Protein AF-A0A7X2PJ49-F1 (afdb_monomer)

Foldseek 3Di:
DDPVVLVQQQAAEEDDDDDDPVRLVVLVHPHYEYPPHPHDDPQAAEDEAWFWDDDPPDDDPDPFTQTDACLVVCQVVPPHEYEYECQVHQLLLRRLRSNLSRHRYYYYYNPVCSNVNSVSSVVCSVVSVDDFAWDAQEEEADPPDPLSSLLVSLLQLQQHGYHYDVDDDPVHQYYDYDDPCSVPSNVSNVVRCVSCDPLNRQKDKPDDSQWGWTKGDDDFKIKIKIFGSDQAKDAFIKMKGFAAFPFKAKPNHTQPAWDDDDRIIMGTDGIDGGMIMIMTGHDDDDDPDDDDDDDDDPPDQQFQLQLQQVLLVQQWWWDWPPDPDIDNHSVPDDPDGTATAETACAPGQDALVCLLSNANSLNYAYYEEELCNQVVHALVSLLVSLLSCLNNQNYQYYEYDDDPDAQRSYELSSVLSNLSNQNHQEYYDESYAYQQQNVQSNLNHQEYHHANYQHELNNLQSCLSNLNHAYDHHALYAYELNSLLSCLRNLNHAYDHQHLYAYELSSLLSCLNNLNHAYYEQHLYAYELNSLLSCLSNLNHAEYEQHQYAYELNSLLSVLNRQRHQEYEQENYLYAPVSVVSSCVSHVNHDYHYDHPCPVVVPDDADELVNLQCVLVPLVDAEDENACHADELVSLLSCLNNLNHAYYEPHRYAYELNSLLSCLNNLNHQEYHCASYEYELSSLLSCLNNLNYAEYAHESYAYELNSLLSCLSNLNHQYYHHASYAYELSSLLSVLSNLNHQEYAPANYAYELSSLQSVLSNLNHQYYAHALYAYELNSCPSVLSNQNHAEYEQALYLYAPVSVVVSCVSHVNHDYHYDRCSNPPSNSRD

Structure (mmCIF, N/CA/C/O backbone):
data_AF-A0A7X2PJ49-F1
#
_entry.id   AF-A0A7X2PJ49-F1
#
loop_
_atom_site.group_PDB
_atom_site.id
_atom_site.type_symbol
_atom_site.label_atom_id
_atom_site.label_alt_id
_atom_site.label_comp_id
_atom_site.label_asym_id
_atom_site.label_entity_id
_atom_site.label_seq_id
_atom_site.pdbx_PDB_ins_code
_atom_site.Cartn_x
_atom_site.Cartn_y
_atom_site.Cartn_z
_atom_site.occupancy
_atom_site.B_iso_or_equiv
_atom_site.auth_seq_id
_atom_site.auth_comp_id
_atom_site.auth_asym_id
_atom_site.auth_atom_id
_atom_site.pdbx_PDB_model_num
ATOM 1 N N . MET A 1 1 ? -35.745 36.384 -14.320 1.00 35.69 1 MET A N 1
ATOM 2 C CA . MET A 1 1 ? -35.093 35.617 -15.406 1.00 35.69 1 MET A CA 1
ATOM 3 C C . MET A 1 1 ? -36.177 34.936 -16.221 1.00 35.69 1 MET A C 1
ATOM 5 O O . MET A 1 1 ? -37.013 34.260 -15.640 1.00 35.69 1 MET A O 1
ATOM 9 N N . THR A 1 2 ? -36.223 35.186 -17.527 1.00 27.67 2 THR A N 1
ATOM 10 C CA . THR A 1 2 ? -37.159 34.568 -18.481 1.00 27.67 2 THR A CA 1
ATOM 11 C C . THR A 1 2 ? -36.809 33.090 -18.730 1.00 27.67 2 THR A C 1
ATOM 13 O O . THR A 1 2 ? -35.651 32.713 -18.558 1.00 27.67 2 THR A O 1
ATOM 16 N N . PRO A 1 3 ? -37.763 32.242 -19.166 1.00 35.03 3 PRO A N 1
ATOM 17 C CA . PRO A 1 3 ? -37.551 30.801 -19.367 1.00 35.03 3 PRO A CA 1
ATOM 18 C C . PRO A 1 3 ? -36.448 30.442 -20.384 1.00 35.03 3 PRO A C 1
ATOM 20 O O . PRO A 1 3 ? -35.931 29.331 -20.332 1.00 35.03 3 PRO A O 1
ATOM 23 N N . LEU A 1 4 ? -36.006 31.384 -21.231 1.00 34.00 4 LEU A N 1
ATOM 24 C CA . LEU A 1 4 ? -34.829 31.212 -22.099 1.00 34.00 4 LEU A CA 1
ATOM 25 C C . LEU A 1 4 ? -33.487 31.128 -21.337 1.00 34.00 4 LEU A C 1
ATOM 27 O O . LEU A 1 4 ? -32.533 30.569 -21.865 1.00 34.00 4 LEU A O 1
ATOM 31 N N . LEU A 1 5 ? -33.395 31.639 -20.102 1.00 42.88 5 LEU A N 1
ATOM 32 C CA . LEU A 1 5 ? -32.171 31.595 -19.282 1.00 42.88 5 LEU A CA 1
ATOM 33 C C . LEU A 1 5 ? -31.987 30.274 -18.510 1.00 42.88 5 LEU A C 1
ATOM 35 O O . LEU A 1 5 ? -30.906 30.031 -17.982 1.00 42.88 5 LEU A O 1
ATOM 39 N N . LEU A 1 6 ? -33.005 29.407 -18.458 1.00 40.16 6 LEU A N 1
ATOM 40 C CA . LEU A 1 6 ? -32.913 28.082 -17.822 1.00 40.16 6 LEU A CA 1
ATOM 41 C C . LEU A 1 6 ? -32.193 27.041 -18.703 1.00 40.16 6 LEU A C 1
ATOM 43 O O . LEU A 1 6 ? -31.732 26.028 -18.187 1.00 40.16 6 LEU A O 1
ATOM 47 N N . ALA A 1 7 ? -32.037 27.299 -20.007 1.00 43.53 7 ALA A N 1
ATOM 48 C CA . ALA A 1 7 ? -31.387 26.383 -20.949 1.00 43.53 7 ALA A CA 1
ATOM 49 C C . ALA A 1 7 ? -29.843 26.365 -20.857 1.00 43.53 7 ALA A C 1
ATOM 51 O O . ALA A 1 7 ? -29.215 25.499 -21.454 1.00 43.53 7 ALA A O 1
ATOM 52 N N . ALA A 1 8 ? -29.213 27.283 -20.113 1.00 53.09 8 ALA A N 1
ATOM 53 C CA . ALA A 1 8 ? -27.756 27.480 -20.128 1.00 53.09 8 ALA A CA 1
ATOM 54 C C . ALA A 1 8 ? -26.960 26.693 -19.060 1.00 53.09 8 ALA A C 1
ATOM 56 O O . ALA A 1 8 ? -25.747 26.853 -18.984 1.00 53.09 8 ALA A O 1
ATOM 57 N N . ILE A 1 9 ? -27.606 25.863 -18.225 1.00 67.38 9 ILE A N 1
ATOM 58 C CA . ILE A 1 9 ? -26.936 25.211 -17.074 1.00 67.38 9 ILE A CA 1
ATOM 59 C C . ILE A 1 9 ? -26.653 23.719 -17.313 1.00 67.38 9 ILE A C 1
ATOM 61 O O . ILE A 1 9 ? -25.677 23.192 -16.783 1.00 67.38 9 ILE A O 1
ATOM 65 N N . LEU A 1 10 ? -27.463 23.018 -18.120 1.00 88.81 10 LEU A N 1
ATOM 66 C CA . LEU A 1 10 ? -27.123 21.642 -18.497 1.00 88.81 10 LEU A CA 1
ATOM 67 C C . LEU A 1 10 ? -25.986 21.650 -19.531 1.00 88.81 10 LEU A C 1
ATOM 69 O O . LEU A 1 10 ? -26.081 22.388 -20.524 1.00 88.81 10 LEU A O 1
ATOM 73 N N . PRO A 1 11 ? -24.940 20.828 -19.330 1.00 93.81 11 PRO A N 1
ATOM 74 C CA . PRO A 1 11 ? -23.869 20.685 -20.303 1.00 93.81 11 PRO A CA 1
ATOM 75 C C . PRO A 1 11 ? -24.397 20.241 -21.671 1.00 93.81 11 PRO A C 1
ATOM 77 O O . PRO A 1 11 ? -25.244 19.353 -21.770 1.00 93.81 11 PRO A O 1
ATOM 80 N N . GLY A 1 12 ? -23.890 20.865 -22.730 1.00 94.81 12 GLY A N 1
ATOM 81 C CA . GLY A 1 12 ? -24.130 20.448 -24.106 1.00 94.81 12 GLY A CA 1
ATOM 82 C C . GLY A 1 12 ? -23.210 19.311 -24.542 1.00 94.81 12 GLY A C 1
ATOM 83 O O . GLY A 1 12 ? -22.148 19.085 -23.964 1.00 94.81 12 GLY A O 1
ATOM 84 N N . LEU A 1 13 ? -23.607 18.622 -25.604 1.00 96.88 13 LEU A N 1
ATOM 85 C CA . LEU A 1 13 ? -22.836 17.580 -26.272 1.00 96.88 13 LEU A CA 1
ATOM 86 C C . LEU A 1 13 ? -22.181 18.149 -27.532 1.00 96.88 13 LEU A C 1
ATOM 88 O O . LEU A 1 13 ? -22.869 18.753 -28.351 1.00 96.88 13 LEU A O 1
ATOM 92 N N . PHE A 1 14 ? -20.887 17.916 -27.726 1.00 96.69 14 PHE A N 1
ATOM 93 C CA . PHE A 1 14 ? -20.270 18.012 -29.049 1.00 96.69 14 PHE A CA 1
ATOM 94 C C . PHE A 1 14 ? -20.274 16.623 -29.687 1.00 96.69 14 PHE A C 1
ATOM 96 O O . PHE A 1 14 ? -19.645 15.705 -29.157 1.00 96.69 14 PHE A O 1
ATOM 103 N N . TRP A 1 15 ? -20.998 16.461 -30.793 1.00 95.25 15 TRP A N 1
ATOM 104 C CA . TRP A 1 15 ? -21.306 15.157 -31.369 1.00 95.25 15 TRP A CA 1
ATOM 105 C C . TRP A 1 15 ? -20.771 15.001 -32.790 1.00 95.25 15 TRP A C 1
ATOM 107 O O . TRP A 1 15 ? -21.022 15.839 -33.649 1.00 95.25 15 TRP A O 1
ATOM 117 N N . GLU A 1 16 ? -20.067 13.894 -33.027 1.00 91.69 16 GLU A N 1
ATOM 118 C CA . GLU A 1 16 ? -19.562 13.474 -34.346 1.00 91.69 16 GLU A CA 1
ATOM 119 C C . GLU A 1 16 ? -19.962 12.018 -34.669 1.00 91.69 16 GLU A C 1
ATOM 121 O O . GLU A 1 16 ? -19.436 11.422 -35.606 1.00 91.69 16 GLU A O 1
ATOM 126 N N . GLY A 1 17 ? -20.848 11.420 -33.863 1.00 88.75 17 GLY A N 1
ATOM 127 C CA . GLY A 1 17 ? -21.285 10.031 -34.012 1.00 88.75 17 GLY A CA 1
ATOM 128 C C . GLY A 1 17 ? -22.503 9.860 -34.933 1.00 88.75 17 GLY A C 1
ATOM 129 O O . GLY A 1 17 ? -23.055 10.844 -35.428 1.00 88.75 17 GLY A O 1
ATOM 130 N N . PRO A 1 18 ? -22.928 8.608 -35.178 1.00 90.00 18 PRO A N 1
ATOM 131 C CA . PRO A 1 18 ? -23.949 8.292 -36.181 1.00 90.00 18 PRO A CA 1
ATOM 132 C C . PRO A 1 18 ? -25.394 8.648 -35.776 1.00 90.00 18 PRO A C 1
ATOM 134 O O . PRO A 1 18 ? -26.271 8.708 -36.639 1.00 90.00 18 PRO A O 1
ATOM 137 N N . GLU A 1 19 ? -25.671 8.877 -34.492 1.00 91.50 19 GLU A N 1
ATOM 138 C CA . GLU A 1 19 ? -27.005 9.158 -33.956 1.00 91.50 19 GLU A CA 1
ATOM 139 C C . GLU A 1 19 ? -27.555 10.517 -34.423 1.00 91.50 19 GLU A C 1
ATOM 141 O O . GLU A 1 19 ? -26.858 11.532 -34.435 1.00 91.50 19 GLU A O 1
ATOM 146 N N . THR A 1 20 ? -28.846 10.548 -34.776 1.00 91.31 20 THR A N 1
ATOM 147 C CA . THR A 1 20 ? -29.532 11.754 -35.268 1.00 91.31 20 THR A CA 1
ATOM 148 C C . THR A 1 20 ? -29.917 12.711 -34.133 1.00 91.31 20 THR A C 1
ATOM 150 O O . THR A 1 20 ? -30.099 12.297 -32.989 1.00 91.31 20 THR A O 1
ATOM 153 N N . LEU A 1 21 ? -30.126 14.000 -34.438 1.00 89.75 21 LEU A N 1
ATOM 154 C CA . LEU A 1 21 ? -30.554 14.992 -33.437 1.00 89.75 21 LEU A CA 1
ATOM 155 C C . LEU A 1 21 ? -31.825 14.593 -32.657 1.00 89.75 21 LEU A C 1
ATOM 157 O O . LEU A 1 21 ? -31.834 14.799 -31.444 1.00 89.75 21 LEU A O 1
ATOM 161 N N . PRO A 1 22 ? -32.887 14.031 -33.275 1.00 92.19 22 PRO A N 1
ATOM 162 C CA . PRO A 1 22 ? -34.022 13.496 -32.521 1.00 92.19 22 PRO A CA 1
ATOM 163 C C . PRO A 1 22 ? -33.626 12.383 -31.542 1.00 92.19 22 PRO A C 1
ATOM 165 O O . PRO A 1 22 ? -33.994 12.464 -30.376 1.00 92.19 22 PRO A O 1
ATOM 168 N N . ALA A 1 23 ? -32.799 11.421 -31.967 1.00 91.50 23 ALA A N 1
ATOM 169 C CA . ALA A 1 23 ? -32.345 10.329 -31.100 1.00 91.50 23 ALA A CA 1
ATOM 170 C C . ALA A 1 23 ? -31.531 10.838 -29.894 1.00 91.50 23 ALA A C 1
ATOM 172 O O . ALA A 1 23 ? -31.678 10.343 -28.779 1.00 91.50 23 ALA A O 1
ATOM 173 N N . LEU A 1 24 ? -30.713 11.878 -30.085 1.00 93.69 24 LEU A N 1
ATOM 174 C CA . LEU A 1 24 ? -29.986 12.527 -28.988 1.00 93.69 24 LEU A CA 1
ATOM 175 C C . LEU A 1 24 ? -30.934 13.243 -28.012 1.00 93.69 24 LEU A C 1
ATOM 177 O O . LEU A 1 24 ? -30.725 13.193 -26.798 1.00 93.69 24 LEU A O 1
ATOM 181 N N . LYS A 1 25 ? -32.003 13.873 -28.514 1.00 90.50 25 LYS A N 1
ATOM 182 C CA . LYS A 1 25 ? -33.028 14.502 -27.664 1.00 90.50 25 LYS A CA 1
ATOM 183 C C . LYS A 1 25 ? -33.793 13.478 -26.831 1.00 90.50 25 LYS A C 1
ATOM 185 O O . LYS A 1 25 ? -34.064 13.764 -25.666 1.00 90.50 25 LYS A O 1
ATOM 190 N N . ASP A 1 26 ? -34.075 12.300 -27.382 1.00 90.50 26 ASP A N 1
ATOM 191 C CA . ASP A 1 26 ? -34.730 11.203 -26.655 1.00 90.50 26 ASP A CA 1
ATOM 192 C C . ASP A 1 26 ? -33.869 10.692 -25.486 1.00 90.50 26 ASP A C 1
ATOM 194 O O . ASP A 1 26 ? -34.393 10.309 -24.441 1.00 90.50 26 ASP A O 1
ATOM 198 N N . LEU A 1 27 ? -32.540 10.790 -25.600 1.00 90.56 27 LEU A N 1
ATOM 199 C CA . LEU A 1 27 ? -31.589 10.538 -24.506 1.00 90.56 27 LEU A CA 1
ATOM 200 C C . LEU A 1 27 ? -31.469 11.706 -23.511 1.00 90.56 27 LEU A C 1
ATOM 202 O O . LEU A 1 27 ? -30.632 11.686 -22.607 1.00 90.56 27 LEU A O 1
ATOM 206 N N . GLY A 1 28 ? -32.289 12.743 -23.668 1.00 87.62 28 GLY A N 1
ATOM 207 C CA . GLY A 1 28 ? -32.293 13.921 -22.817 1.00 87.62 28 GLY A CA 1
ATOM 208 C C . GLY A 1 28 ? -31.207 14.945 -23.151 1.00 87.62 28 GLY A C 1
ATOM 209 O O . GLY A 1 28 ? -30.938 15.809 -22.316 1.00 87.62 28 GLY A O 1
ATOM 210 N N . ILE A 1 29 ? -30.597 14.888 -24.336 1.00 93.06 29 ILE A N 1
ATOM 211 C CA . ILE A 1 29 ? -29.542 15.814 -24.763 1.00 93.06 29 ILE A CA 1
ATOM 212 C C . ILE A 1 29 ? -30.159 16.924 -25.618 1.00 93.06 29 ILE A C 1
ATOM 214 O O . ILE A 1 29 ? -30.456 16.751 -26.797 1.00 93.06 29 ILE A O 1
ATOM 218 N N . GLU A 1 30 ? -30.368 18.093 -25.013 1.00 88.50 30 GLU A N 1
ATOM 219 C CA . GLU A 1 30 ? -31.084 19.205 -25.660 1.00 88.50 30 GLU A CA 1
ATOM 220 C C . GLU A 1 30 ? -30.155 20.175 -26.406 1.00 88.50 30 GLU A C 1
ATOM 222 O O . GLU A 1 30 ? -30.562 20.802 -27.386 1.00 88.50 30 GLU A O 1
ATOM 227 N N . ARG A 1 31 ? -28.897 20.287 -25.963 1.00 92.62 31 ARG A N 1
ATOM 228 C CA . ARG A 1 31 ? -27.877 21.168 -26.543 1.00 92.62 31 ARG A CA 1
ATOM 229 C C . ARG A 1 31 ? -26.835 20.336 -27.276 1.00 92.62 31 ARG A C 1
ATOM 231 O O . ARG A 1 31 ? -25.984 19.731 -26.633 1.00 92.62 31 ARG A O 1
ATOM 238 N N . VAL A 1 32 ? -26.884 20.334 -28.605 1.00 94.38 32 VAL A N 1
ATOM 239 C CA . VAL A 1 32 ? -25.941 19.586 -29.450 1.00 94.38 32 VAL A CA 1
ATOM 240 C C . VAL A 1 32 ? -25.152 20.552 -30.326 1.00 94.38 32 VAL A C 1
ATOM 242 O O . VAL A 1 32 ? -25.732 21.453 -30.928 1.00 94.38 32 VAL A O 1
ATOM 245 N N . TYR A 1 33 ? -23.840 20.354 -30.385 1.00 94.94 33 TYR A N 1
ATOM 246 C CA . TYR A 1 33 ? -22.880 21.091 -31.198 1.00 94.94 33 TYR A CA 1
ATOM 247 C C . TYR A 1 33 ? -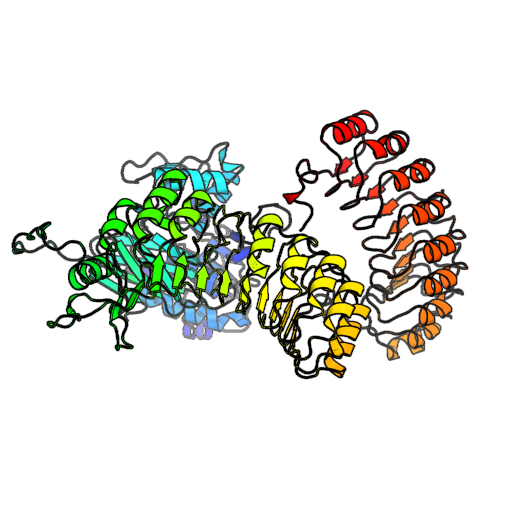22.117 20.121 -32.105 1.00 94.94 33 TYR A C 1
ATOM 249 O O . TYR A 1 33 ? -21.954 18.956 -31.751 1.00 94.94 33 TYR A O 1
ATOM 257 N N . GLY A 1 34 ? -21.610 20.601 -33.239 1.00 91.56 34 GLY A N 1
ATOM 258 C CA . GLY A 1 34 ? -20.817 19.789 -34.170 1.00 91.56 34 GLY A CA 1
ATOM 259 C C . GLY A 1 34 ? -21.452 19.664 -35.559 1.00 91.56 34 GLY A C 1
ATOM 260 O O . GLY A 1 34 ? -22.370 20.424 -35.887 1.00 91.56 34 GLY A O 1
ATOM 261 N N . PRO A 1 35 ? -20.951 18.748 -36.405 1.00 84.75 35 PRO A N 1
ATOM 262 C CA . PRO A 1 35 ? -21.448 18.559 -37.767 1.00 84.75 35 PRO A CA 1
ATOM 263 C C . PRO A 1 35 ? -22.956 18.256 -37.797 1.00 84.75 35 PRO A C 1
ATOM 265 O O . PRO A 1 35 ? -23.424 17.331 -37.143 1.00 84.75 35 PRO A O 1
ATOM 268 N N . GLY A 1 36 ? -23.733 19.043 -38.550 1.00 82.50 36 GLY A N 1
ATOM 269 C CA . GLY A 1 36 ? -25.194 18.880 -38.642 1.00 82.50 36 GLY A CA 1
ATOM 270 C C . GLY A 1 36 ? -26.000 19.485 -37.481 1.00 82.50 36 GLY A C 1
ATOM 271 O O . GLY A 1 36 ? -27.224 19.360 -37.469 1.00 82.50 36 GLY A O 1
ATOM 272 N N . ALA A 1 37 ? -25.343 20.164 -36.536 1.00 90.50 37 ALA A N 1
ATOM 273 C CA . ALA A 1 37 ? -25.952 20.912 -35.436 1.00 90.50 37 ALA A CA 1
ATOM 274 C C . ALA A 1 37 ? -25.439 22.369 -35.423 1.00 90.50 37 ALA A C 1
ATOM 276 O O . ALA A 1 37 ? -24.959 22.877 -36.437 1.00 90.50 37 ALA A O 1
ATOM 277 N N . GLN A 1 38 ? -25.541 23.070 -34.289 1.00 92.25 38 GLN A N 1
ATOM 278 C CA . GLN A 1 38 ? -24.968 24.414 -34.172 1.00 92.25 38 GLN A CA 1
ATOM 279 C C . GLN A 1 38 ? -23.430 24.347 -34.019 1.00 92.25 38 GLN A C 1
ATOM 281 O O . GLN A 1 38 ? -22.915 23.453 -33.339 1.00 92.25 38 GLN A O 1
ATOM 286 N N . PRO A 1 39 ? -22.663 25.265 -34.631 1.00 93.50 39 PRO A N 1
ATOM 287 C CA . PRO A 1 39 ? -21.209 25.266 -34.508 1.00 93.50 39 PRO A CA 1
ATOM 288 C C . PRO A 1 39 ? -20.770 25.644 -33.089 1.00 93.50 39 PRO A C 1
ATOM 290 O O . PRO A 1 39 ? -21.444 26.407 -32.393 1.00 93.50 39 PRO A O 1
ATOM 293 N N . LEU A 1 40 ? -19.616 25.123 -32.659 1.00 92.75 40 LEU A N 1
ATOM 294 C CA . LEU A 1 40 ? -18.982 25.565 -31.419 1.00 92.75 40 LEU A CA 1
ATOM 295 C C . LEU A 1 40 ? -18.445 26.999 -31.616 1.00 92.75 40 LEU A C 1
ATOM 297 O O . LEU A 1 40 ? -17.683 27.210 -32.556 1.00 92.75 40 LEU A O 1
ATOM 301 N N . PRO A 1 41 ? -18.807 27.975 -30.763 1.00 91.69 41 PRO A N 1
ATOM 302 C CA . PRO A 1 41 ? -18.286 29.336 -30.865 1.00 91.69 41 PRO A CA 1
ATOM 303 C C . PRO A 1 41 ? -16.761 29.394 -30.708 1.00 91.69 41 PRO A C 1
ATOM 305 O O . PRO A 1 41 ? -16.215 28.796 -29.780 1.00 91.69 41 PRO A O 1
ATOM 308 N N . ASP A 1 42 ? -16.085 30.207 -31.523 1.00 89.94 42 ASP A N 1
ATOM 309 C CA . ASP A 1 42 ? -14.627 30.422 -31.434 1.00 89.94 42 ASP A CA 1
ATOM 310 C C . ASP A 1 42 ? -14.184 31.039 -30.095 1.00 89.94 42 ASP A C 1
ATOM 312 O O . ASP A 1 42 ? -13.025 30.945 -29.695 1.00 89.94 42 ASP A O 1
ATOM 316 N N . THR A 1 43 ? -15.117 31.660 -29.371 1.00 91.31 43 THR A N 1
ATOM 317 C CA . THR A 1 43 ? -14.899 32.239 -28.040 1.00 91.31 43 THR A CA 1
ATOM 318 C C . THR A 1 43 ? -14.904 31.202 -26.910 1.00 91.31 43 THR A C 1
ATOM 320 O O . THR A 1 43 ? -14.673 31.573 -25.754 1.00 91.31 43 THR A O 1
ATOM 323 N N . ALA A 1 44 ? -15.160 29.921 -27.210 1.00 92.88 44 ALA A N 1
ATOM 324 C CA . ALA A 1 44 ? -15.191 28.851 -26.220 1.00 92.88 44 ALA A CA 1
ATOM 325 C C . ALA A 1 44 ? -13.803 28.587 -25.607 1.00 92.88 44 ALA A C 1
ATOM 327 O O . ALA A 1 44 ? -12.802 28.409 -26.304 1.00 92.88 44 ALA A O 1
ATOM 328 N N . VAL A 1 45 ? -13.741 28.516 -24.277 1.00 96.19 45 VAL A N 1
ATOM 329 C CA . VAL A 1 45 ? -12.509 28.245 -23.527 1.00 96.19 45 VAL A CA 1
ATOM 330 C C . VAL A 1 45 ? -12.278 26.742 -23.447 1.00 96.19 45 VAL A C 1
ATOM 332 O O . VAL A 1 45 ? -13.072 26.017 -22.851 1.00 96.19 45 VAL A O 1
ATOM 335 N N . LYS A 1 46 ? -11.170 26.263 -24.015 1.00 95.75 46 LYS A N 1
ATOM 336 C CA . LYS A 1 46 ? -10.784 24.849 -23.937 1.00 95.75 46 LYS A CA 1
ATOM 337 C C . LYS A 1 46 ? -10.142 24.541 -22.585 1.00 95.75 46 LYS A C 1
ATOM 339 O O . LYS A 1 46 ? -9.178 25.204 -22.204 1.00 95.75 46 LYS A O 1
ATOM 344 N N . ILE A 1 47 ? -10.645 23.524 -21.891 1.00 94.00 47 ILE A N 1
ATOM 345 C CA . ILE A 1 47 ? -10.103 23.043 -20.609 1.00 94.00 47 ILE A CA 1
ATOM 346 C C . ILE A 1 47 ? -9.992 21.504 -20.620 1.00 94.00 47 ILE A C 1
ATOM 348 O O . ILE A 1 47 ? -10.705 20.855 -21.390 1.00 94.00 47 ILE A O 1
ATOM 352 N N . PRO A 1 48 ? -9.091 20.898 -19.821 1.00 92.62 48 PRO A N 1
ATOM 353 C CA . PRO A 1 48 ? -8.944 19.442 -19.779 1.00 92.62 48 PRO A CA 1
ATOM 354 C C . PRO A 1 48 ? -10.152 18.752 -19.111 1.00 92.62 48 PRO A C 1
ATOM 356 O O . PRO A 1 48 ? -10.845 19.377 -18.303 1.00 92.62 48 PRO A O 1
ATOM 359 N N . PRO A 1 49 ? -10.410 17.463 -19.403 1.00 92.44 49 PRO A N 1
ATOM 360 C CA . PRO A 1 49 ? -11.416 16.695 -18.674 1.00 92.44 49 PRO A CA 1
ATOM 361 C C . PRO A 1 49 ? -10.984 16.459 -17.215 1.00 92.44 49 PRO A C 1
ATOM 363 O O . PRO A 1 49 ? -9.789 16.284 -16.964 1.00 92.44 49 PRO A O 1
ATOM 366 N N . PRO A 1 50 ? -11.927 16.424 -16.254 1.00 93.12 50 PRO A N 1
ATOM 367 C CA . PRO A 1 50 ? -11.612 16.105 -14.868 1.00 93.12 50 PRO A CA 1
ATOM 368 C C . PRO A 1 50 ? -11.195 14.642 -14.701 1.00 93.12 50 PRO A C 1
ATOM 370 O O . PRO A 1 50 ? -11.641 13.756 -15.439 1.00 93.12 50 PRO A O 1
ATOM 373 N N . GLY A 1 51 ? -10.382 14.364 -13.684 1.00 89.62 51 GLY A N 1
ATOM 374 C CA . GLY A 1 51 ? -10.041 12.989 -13.325 1.00 89.62 51 GLY A CA 1
ATOM 375 C C . GLY A 1 51 ? -8.892 12.866 -12.335 1.00 89.62 51 GLY A C 1
ATOM 376 O O . GLY A 1 51 ? -8.494 13.828 -11.682 1.00 89.62 51 GLY A O 1
ATOM 377 N N . VAL A 1 52 ? -8.355 11.651 -12.231 1.00 85.50 52 VAL A N 1
ATOM 378 C CA . VAL A 1 52 ? -7.145 11.357 -11.458 1.00 85.50 52 VAL A CA 1
ATOM 379 C C . VAL A 1 52 ? -5.949 11.279 -12.401 1.00 85.50 52 VAL A C 1
ATOM 381 O O . VAL A 1 52 ? -5.919 10.458 -13.318 1.00 85.50 52 VAL A O 1
ATOM 384 N N . LEU A 1 53 ? -4.949 12.114 -12.146 1.00 73.19 53 LEU A N 1
ATOM 385 C CA . LEU A 1 53 ? -3.639 12.064 -12.776 1.00 73.19 53 LEU A CA 1
ATOM 386 C C . LEU A 1 53 ? -2.662 11.328 -11.855 1.00 73.19 53 LEU A C 1
ATOM 388 O O . LEU A 1 53 ? -2.621 11.548 -10.646 1.00 73.19 53 LEU A O 1
ATOM 392 N N . TYR A 1 54 ? -1.830 10.470 -12.429 1.00 61.44 54 TYR A N 1
ATOM 393 C CA . TYR A 1 54 ? -0.689 9.898 -11.722 1.00 61.44 54 TYR A CA 1
ATOM 394 C C . TYR A 1 54 ? 0.559 10.665 -12.162 1.00 61.44 54 TYR A C 1
ATOM 396 O O . TYR A 1 54 ? 1.019 10.510 -13.290 1.00 61.44 54 TYR A O 1
ATOM 404 N N . ARG A 1 55 ? 1.075 11.543 -11.293 1.00 60.19 55 ARG A N 1
ATOM 405 C CA . ARG A 1 55 ? 2.313 12.300 -11.541 1.00 60.19 55 ARG A CA 1
ATOM 406 C C . ARG A 1 55 ? 3.493 11.502 -10.975 1.00 60.19 55 ARG A C 1
ATOM 408 O O . ARG A 1 55 ? 3.728 11.524 -9.772 1.00 60.19 55 ARG A O 1
ATOM 415 N N . ALA A 1 56 ? 4.180 10.740 -11.829 1.00 42.41 56 ALA A N 1
ATOM 416 C CA . ALA A 1 56 ? 5.318 9.891 -11.443 1.00 42.41 56 ALA A CA 1
ATOM 417 C C . ALA A 1 56 ? 6.620 10.683 -11.184 1.00 42.41 56 ALA A C 1
ATOM 419 O O . ALA A 1 56 ? 7.581 10.147 -10.642 1.00 42.41 56 ALA A O 1
ATOM 420 N N . ASP A 1 57 ? 6.650 11.953 -11.578 1.00 40.44 57 ASP A N 1
ATOM 421 C CA . ASP A 1 57 ? 7.794 12.868 -11.589 1.00 40.44 57 ASP A CA 1
ATOM 422 C C . ASP A 1 57 ? 7.820 13.856 -10.410 1.00 40.44 57 ASP A C 1
ATOM 424 O O . ASP A 1 57 ? 8.811 14.557 -10.205 1.00 40.44 57 ASP A O 1
ATOM 428 N N . VAL A 1 58 ? 6.763 13.891 -9.595 1.00 43.62 58 VAL A N 1
ATOM 429 C CA . VAL A 1 58 ? 6.679 14.739 -8.403 1.00 43.62 58 VAL A CA 1
ATOM 430 C C . VAL A 1 58 ? 6.704 13.838 -7.177 1.00 43.62 58 VAL A C 1
ATOM 432 O O . VAL A 1 58 ? 5.669 13.365 -6.709 1.00 43.62 58 VAL A O 1
ATOM 435 N N . ALA A 1 59 ? 7.904 13.577 -6.659 1.00 33.88 59 ALA A N 1
ATOM 436 C CA . ALA A 1 59 ? 8.087 12.842 -5.415 1.00 33.88 59 ALA A CA 1
ATOM 437 C C . ALA A 1 59 ? 7.365 13.570 -4.267 1.00 33.88 59 ALA A C 1
ATOM 439 O O . ALA A 1 59 ? 7.864 14.538 -3.696 1.00 33.88 59 ALA A O 1
ATOM 440 N N . THR A 1 60 ? 6.168 13.105 -3.929 1.00 36.09 60 THR A N 1
ATOM 441 C CA . THR A 1 60 ? 5.513 13.400 -2.658 1.00 36.09 60 THR A CA 1
ATOM 442 C C . THR A 1 60 ? 5.364 12.081 -1.923 1.00 36.09 60 THR A C 1
ATOM 444 O O . THR A 1 60 ? 5.002 11.071 -2.518 1.00 36.09 60 THR A O 1
ATOM 447 N N . ALA A 1 61 ? 5.683 12.075 -0.631 1.00 31.34 61 ALA A N 1
ATOM 448 C CA . ALA A 1 61 ? 5.679 10.897 0.236 1.00 31.34 61 ALA A CA 1
ATOM 449 C C . ALA A 1 61 ? 4.263 10.347 0.540 1.00 31.34 61 ALA A C 1
ATOM 451 O O . ALA A 1 61 ? 4.008 9.848 1.630 1.00 31.34 61 ALA A O 1
ATOM 452 N N . SER A 1 62 ? 3.317 10.457 -0.396 1.00 38.50 62 SER A N 1
ATOM 453 C CA . SER A 1 62 ? 1.967 9.912 -0.266 1.00 38.50 62 SER A CA 1
ATOM 454 C C . SER A 1 62 ? 1.595 9.130 -1.520 1.00 38.50 62 SER A C 1
ATOM 456 O O . SER A 1 62 ? 1.662 9.670 -2.620 1.00 38.50 62 SER A O 1
ATOM 458 N N . THR A 1 63 ? 1.097 7.906 -1.352 1.00 46.66 63 THR A N 1
ATOM 459 C CA . THR A 1 63 ? 0.442 7.082 -2.388 1.00 46.66 63 THR A CA 1
ATOM 460 C C . THR A 1 63 ? -0.900 7.663 -2.869 1.00 46.66 63 THR A C 1
ATOM 462 O O . THR A 1 63 ? -1.681 6.984 -3.532 1.00 46.66 63 THR A O 1
ATOM 465 N N . THR A 1 64 ? -1.202 8.915 -2.518 1.00 57.34 64 THR A N 1
ATOM 466 C CA . THR A 1 64 ? -2.510 9.521 -2.713 1.00 57.34 64 THR A CA 1
ATOM 467 C C . THR A 1 64 ? -2.691 10.034 -4.151 1.00 57.34 64 THR A C 1
ATOM 469 O O . THR A 1 64 ? -1.871 10.834 -4.611 1.00 57.34 64 THR A O 1
ATOM 472 N N . PRO A 1 65 ? -3.771 9.644 -4.855 1.00 66.94 65 PRO A N 1
ATOM 473 C CA . PRO A 1 65 ? -4.044 10.061 -6.234 1.00 66.94 65 PRO A CA 1
ATOM 474 C C . PRO A 1 65 ? -4.142 11.588 -6.398 1.00 66.94 65 PRO A C 1
ATOM 476 O O . PRO A 1 65 ? -4.685 12.288 -5.537 1.00 66.94 65 PRO A O 1
ATOM 479 N N . TRP A 1 66 ? -3.637 12.121 -7.519 1.00 78.00 66 TRP A N 1
ATOM 480 C CA . TRP A 1 66 ? -3.733 13.549 -7.835 1.00 78.00 66 TRP A CA 1
ATOM 481 C C . TRP A 1 66 ? -5.034 13.840 -8.585 1.00 78.00 66 TRP A C 1
ATOM 483 O O . TRP A 1 66 ? -5.147 13.546 -9.770 1.00 78.00 66 TRP A O 1
ATOM 493 N N . VAL A 1 67 ? -6.020 14.427 -7.908 1.00 85.88 67 VAL A N 1
ATOM 494 C CA . VAL A 1 67 ? -7.268 14.869 -8.550 1.00 85.88 67 VAL A CA 1
ATOM 495 C C . VAL A 1 67 ? -7.019 16.168 -9.320 1.00 85.88 67 VAL A C 1
ATOM 497 O O . VAL A 1 67 ? -6.543 17.141 -8.737 1.00 85.88 67 VAL A O 1
ATOM 500 N N . ASP A 1 68 ? -7.331 16.190 -10.614 1.00 88.88 68 ASP A N 1
ATOM 501 C CA . ASP A 1 68 ? -7.361 17.394 -11.452 1.00 88.88 68 ASP A CA 1
ATOM 502 C C . ASP A 1 68 ? -8.821 17.818 -11.653 1.00 88.88 68 ASP A C 1
ATOM 504 O O . ASP A 1 68 ? -9.554 17.200 -12.428 1.00 88.88 68 ASP A O 1
ATOM 508 N N . ALA A 1 69 ? -9.252 18.828 -10.894 1.00 91.88 69 ALA A N 1
ATOM 509 C CA . ALA A 1 69 ? -10.620 19.340 -10.889 1.00 91.88 69 ALA A CA 1
ATOM 510 C C . ALA A 1 69 ? -10.707 20.697 -11.602 1.00 91.88 69 ALA A C 1
ATOM 512 O O . ALA A 1 69 ? -9.804 21.532 -11.501 1.00 91.88 69 ALA A O 1
ATOM 513 N N . ASN A 1 70 ? -11.820 20.962 -12.284 1.00 93.62 70 ASN A N 1
ATOM 514 C CA . ASN A 1 70 ? -12.036 22.168 -13.086 1.00 93.62 70 ASN A CA 1
ATOM 515 C C . ASN A 1 70 ? -12.840 23.265 -12.387 1.00 93.62 70 ASN A C 1
ATOM 517 O O . ASN A 1 70 ? -12.947 24.355 -12.944 1.00 93.62 70 ASN A O 1
ATOM 521 N N . GLY A 1 71 ? -13.356 23.042 -11.172 1.00 92.19 71 GLY A N 1
ATOM 522 C CA . GLY A 1 71 ? -14.150 24.034 -10.425 1.00 92.19 71 GLY A CA 1
ATOM 523 C C . GLY A 1 71 ? -13.555 25.452 -10.429 1.00 92.19 71 GLY A C 1
ATOM 524 O O . GLY A 1 71 ? -14.242 26.437 -10.694 1.00 92.19 71 GLY A O 1
ATOM 525 N N . TRP A 1 72 ? -12.240 25.562 -10.222 1.00 93.31 72 TRP A N 1
ATOM 526 C CA . TRP A 1 72 ? -11.523 26.841 -10.256 1.00 93.31 72 TRP A CA 1
ATOM 527 C C . TRP A 1 72 ? -11.290 27.386 -11.671 1.00 93.31 72 TRP A C 1
ATOM 529 O O . TRP A 1 72 ? -11.242 28.603 -11.854 1.00 93.31 72 TRP A O 1
ATOM 539 N N . ARG A 1 73 ? -11.170 26.514 -12.682 1.00 94.94 73 ARG A N 1
ATOM 540 C CA . ARG A 1 73 ? -11.064 26.916 -14.093 1.00 94.94 73 ARG A CA 1
ATOM 541 C C . ARG A 1 73 ? -12.371 27.561 -14.546 1.00 94.94 73 ARG A C 1
ATOM 543 O O . ARG A 1 73 ? -12.328 28.651 -15.106 1.00 94.94 73 ARG A O 1
ATOM 550 N N . TYR A 1 74 ? -13.514 26.968 -14.190 1.00 93.69 74 TYR A N 1
ATOM 551 C CA . TYR A 1 74 ? -14.832 27.562 -14.433 1.00 93.69 74 TYR A CA 1
ATOM 552 C C . TYR A 1 74 ? -14.977 28.932 -13.765 1.00 93.69 74 TYR A C 1
ATOM 554 O O . TYR A 1 74 ? -15.475 29.870 -14.382 1.00 93.69 74 TYR A O 1
ATOM 562 N N . ALA A 1 75 ? -14.492 29.077 -12.527 1.00 90.69 75 ALA A N 1
ATOM 563 C CA . ALA A 1 75 ? -14.536 30.350 -11.811 1.00 90.69 75 ALA A CA 1
ATOM 564 C C . ALA A 1 75 ? -13.658 31.439 -12.463 1.00 90.69 75 ALA A C 1
ATOM 566 O O . ALA A 1 75 ? -14.081 32.593 -12.542 1.00 90.69 75 ALA A O 1
ATOM 567 N N . ARG A 1 76 ? -12.463 31.093 -12.973 1.00 92.12 76 ARG A N 1
ATOM 568 C CA . ARG A 1 76 ? -11.571 32.033 -13.688 1.00 92.12 76 ARG A CA 1
ATOM 569 C C . ARG A 1 76 ? -12.187 32.585 -14.968 1.00 92.12 76 ARG A C 1
ATOM 571 O O . ARG A 1 76 ? -11.980 33.751 -15.297 1.00 92.12 76 ARG A O 1
ATOM 578 N N . SER A 1 77 ? -12.919 31.750 -15.696 1.00 90.38 77 SER A N 1
ATOM 579 C CA . SER A 1 77 ? -13.587 32.107 -16.951 1.00 90.38 77 SER A CA 1
ATOM 580 C C . SER A 1 77 ? -15.109 32.151 -16.818 1.00 90.38 77 SER A C 1
ATOM 582 O O . SER A 1 77 ? -15.824 31.835 -17.768 1.00 90.38 77 SER A O 1
ATOM 584 N N . ALA A 1 78 ? -15.611 32.582 -15.656 1.00 87.31 78 ALA A N 1
ATOM 585 C CA . ALA A 1 78 ? -17.042 32.681 -15.391 1.00 87.31 78 ALA A CA 1
ATOM 586 C C . ALA A 1 78 ? -17.770 33.488 -16.483 1.00 87.31 78 ALA A C 1
ATOM 588 O O . ALA A 1 78 ? -17.316 34.555 -16.904 1.00 87.31 78 ALA A O 1
ATOM 589 N N . GLY A 1 79 ? -18.905 32.963 -16.949 1.00 85.56 79 GLY A N 1
ATOM 590 C CA . GLY A 1 79 ? -19.699 33.556 -18.030 1.00 85.56 79 GLY A CA 1
ATOM 591 C C . GLY A 1 79 ? -19.211 33.243 -19.450 1.00 85.56 79 GLY A C 1
ATOM 592 O O . GLY A 1 79 ? -19.841 33.692 -20.404 1.00 85.56 79 GLY A O 1
ATOM 593 N N . LYS A 1 80 ? -18.122 32.480 -19.620 1.00 91.00 80 LYS A N 1
ATOM 594 C CA . LYS A 1 80 ? -17.709 31.936 -20.923 1.00 91.00 80 LYS A CA 1
ATOM 595 C C . LYS A 1 80 ? -18.238 30.515 -21.120 1.00 91.00 80 LYS A C 1
ATOM 597 O O . LYS A 1 80 ? -18.411 29.776 -20.154 1.00 91.00 80 LYS A O 1
ATOM 602 N N . LEU A 1 81 ? -18.428 30.132 -22.383 1.00 93.50 81 LEU A N 1
ATOM 603 C CA . LEU A 1 81 ? -18.670 28.745 -22.774 1.00 93.50 81 LEU A CA 1
ATOM 604 C C . LEU A 1 81 ? -17.362 27.953 -22.668 1.00 93.50 81 LEU A C 1
ATOM 606 O O . LEU A 1 81 ? -16.333 28.402 -23.173 1.00 93.50 81 LEU A O 1
ATOM 610 N N . HIS A 1 82 ? -17.397 26.779 -22.050 1.00 96.06 82 HIS A N 1
ATOM 611 C CA . HIS A 1 82 ? -16.239 25.897 -21.912 1.00 96.06 82 HIS A CA 1
ATOM 612 C C . HIS A 1 82 ? -16.362 24.711 -22.862 1.00 96.06 82 HIS A C 1
ATOM 614 O O . HIS A 1 82 ? -17.440 24.146 -23.007 1.00 96.06 82 HIS A O 1
ATOM 620 N N . PHE A 1 83 ? -15.263 24.310 -23.492 1.00 96.38 83 PHE A N 1
ATOM 621 C CA . PHE A 1 83 ? -15.201 23.101 -24.306 1.00 96.38 83 PHE A CA 1
ATOM 622 C C . PHE A 1 83 ? -14.262 22.085 -23.661 1.00 96.38 83 PHE A C 1
ATOM 624 O O . PHE A 1 83 ? -13.099 22.402 -23.396 1.00 96.38 83 PHE A O 1
ATOM 631 N N . ILE A 1 84 ? -14.764 20.873 -23.426 1.00 96.56 84 ILE A N 1
ATOM 632 C CA . ILE A 1 84 ? -14.010 19.782 -22.803 1.00 96.56 84 ILE A CA 1
ATOM 633 C C . ILE A 1 84 ? -14.023 18.566 -23.729 1.00 96.56 84 ILE A C 1
ATOM 635 O O . ILE A 1 84 ? -15.089 18.066 -24.085 1.00 96.56 84 ILE A O 1
ATOM 639 N N . ASP A 1 85 ? -12.842 18.060 -24.086 1.00 95.38 85 ASP A N 1
ATOM 640 C CA . ASP A 1 85 ? -12.718 16.781 -24.789 1.00 95.38 85 ASP A CA 1
ATOM 641 C C . ASP A 1 85 ? -12.576 15.633 -23.782 1.00 95.38 85 ASP A C 1
ATOM 643 O O . ASP A 1 85 ? -11.490 15.353 -23.271 1.00 95.38 85 ASP A O 1
ATOM 647 N N . ALA A 1 86 ? -13.699 14.983 -23.482 1.00 93.00 86 ALA A N 1
ATOM 648 C CA . ALA A 1 86 ? -13.789 13.844 -22.578 1.00 93.00 86 ALA A CA 1
ATOM 649 C C . ALA A 1 86 ? -13.823 12.501 -23.329 1.00 93.00 86 ALA A C 1
ATOM 651 O O . ALA A 1 86 ? -14.165 11.482 -22.732 1.00 93.00 86 ALA A O 1
ATOM 652 N N . SER A 1 87 ? -13.417 12.450 -24.605 1.00 88.31 87 SER A N 1
ATOM 653 C CA . SER A 1 87 ? -13.435 11.208 -25.402 1.00 88.31 87 SER A CA 1
ATOM 654 C C . SER A 1 87 ? -12.579 10.091 -24.788 1.00 88.31 87 SER A C 1
ATOM 656 O O . SER A 1 87 ? -12.882 8.914 -24.935 1.00 88.31 87 SER A O 1
ATOM 658 N N . LYS A 1 88 ? -11.522 10.456 -24.048 1.00 80.00 88 LYS A N 1
ATOM 659 C CA . LYS A 1 88 ? -10.650 9.530 -23.294 1.00 80.00 88 LYS A CA 1
ATOM 660 C C . LYS A 1 88 ? -10.886 9.561 -21.772 1.00 80.00 88 LYS A C 1
ATOM 662 O O . LYS A 1 88 ? -10.144 8.919 -21.032 1.00 80.00 88 LYS A O 1
ATOM 667 N N . GLY A 1 89 ? -11.859 10.347 -21.306 1.00 72.62 89 GLY A N 1
ATOM 668 C CA . GLY A 1 89 ? -12.190 10.571 -19.894 1.00 72.62 89 GLY A CA 1
ATOM 669 C C . GLY A 1 89 ? -13.611 10.111 -19.549 1.00 72.62 89 GLY A C 1
ATOM 670 O O . GLY A 1 89 ? -14.250 9.436 -20.350 1.00 72.62 89 GLY A O 1
ATOM 671 N N . SER A 1 90 ? -14.106 10.472 -18.357 1.00 82.50 90 SER A N 1
ATOM 672 C CA . SER A 1 90 ? -15.476 10.150 -17.921 1.00 82.50 90 SER A CA 1
ATOM 673 C C . SER A 1 90 ? -16.452 11.256 -18.332 1.00 82.50 90 SER A C 1
ATOM 675 O O . SER A 1 90 ? -16.472 12.341 -17.739 1.00 82.50 90 SER A O 1
ATOM 677 N N . ALA A 1 91 ? -17.278 10.983 -19.344 1.00 92.25 91 ALA A N 1
ATOM 678 C CA . ALA A 1 91 ? -18.294 11.909 -19.844 1.00 92.25 91 ALA A CA 1
ATOM 679 C C . ALA A 1 91 ? -19.309 12.310 -18.757 1.00 92.25 91 ALA A C 1
ATOM 681 O O . ALA A 1 91 ? -19.632 13.489 -18.608 1.00 92.25 91 ALA A O 1
ATOM 682 N N . ALA A 1 92 ? -19.771 11.341 -17.958 1.00 93.12 92 ALA A N 1
ATOM 683 C CA . ALA A 1 92 ? -20.736 11.571 -16.884 1.00 93.12 92 ALA A CA 1
ATOM 684 C C . ALA A 1 92 ? -20.152 12.421 -15.743 1.00 93.12 92 ALA A C 1
ATOM 686 O O . ALA A 1 92 ? -20.812 13.351 -15.281 1.00 93.12 92 ALA A O 1
ATOM 687 N N . LEU A 1 93 ? -18.902 12.164 -15.329 1.00 95.25 93 LEU A N 1
ATOM 688 C CA . LEU A 1 93 ? -18.214 12.988 -14.326 1.00 95.25 93 LEU A CA 1
ATOM 689 C C . LEU A 1 93 ? -18.019 14.420 -14.828 1.00 95.25 93 LEU A C 1
ATOM 691 O O . LEU A 1 93 ? -18.258 15.367 -14.088 1.00 95.25 93 LEU A O 1
ATOM 695 N N . THR A 1 94 ? -17.627 14.577 -16.094 1.00 95.81 94 THR A N 1
ATOM 696 C CA . THR A 1 94 ? -17.428 15.896 -16.710 1.00 95.81 94 THR A CA 1
ATOM 697 C C . THR A 1 94 ? -18.725 16.708 -16.708 1.00 95.81 94 THR A C 1
ATOM 699 O O . THR A 1 94 ? -18.719 17.884 -16.346 1.00 95.81 94 THR A O 1
ATOM 702 N N . ALA A 1 95 ? -19.854 16.075 -17.047 1.00 95.56 95 ALA A N 1
ATOM 703 C CA . ALA A 1 95 ? -21.163 16.722 -17.004 1.00 95.56 95 ALA A CA 1
ATOM 704 C C . ALA A 1 95 ? -21.584 17.093 -15.572 1.00 95.56 95 ALA A C 1
ATOM 706 O O . ALA A 1 95 ? -22.043 18.210 -15.327 1.00 95.56 95 ALA A O 1
ATOM 707 N N . ALA A 1 96 ? -21.393 16.173 -14.622 1.00 95.06 96 ALA A N 1
ATOM 708 C CA . ALA A 1 96 ? -21.701 16.385 -13.212 1.00 95.06 96 ALA A CA 1
ATOM 709 C C . ALA A 1 96 ? -20.875 17.526 -12.599 1.00 95.06 96 ALA A C 1
ATOM 711 O O . ALA A 1 96 ? -21.426 18.375 -11.899 1.00 95.06 96 ALA A O 1
ATOM 712 N N . GLU A 1 97 ? -19.571 17.574 -12.880 1.00 95.31 97 GLU A N 1
ATOM 713 C CA . GLU A 1 97 ? -18.671 18.616 -12.389 1.00 95.31 97 GLU A CA 1
ATOM 714 C C . GLU A 1 97 ? -19.053 19.990 -12.957 1.00 95.31 97 GLU A C 1
ATOM 716 O O . GLU A 1 97 ? -19.235 20.934 -12.188 1.00 95.31 97 GLU A O 1
ATOM 721 N N . ALA A 1 98 ? -19.241 20.107 -14.277 1.00 94.12 98 ALA A N 1
ATOM 722 C CA . ALA A 1 98 ? -19.653 21.365 -14.900 1.00 94.12 98 ALA A CA 1
ATOM 723 C C . ALA A 1 98 ? -20.966 21.894 -14.294 1.00 94.12 98 ALA A C 1
ATOM 725 O O . ALA A 1 98 ? -21.054 23.066 -13.928 1.00 94.12 98 ALA A O 1
ATOM 726 N N . PHE A 1 99 ? -21.952 21.015 -14.094 1.00 93.38 99 PHE A N 1
ATOM 727 C CA . PHE A 1 99 ? -23.223 21.377 -13.470 1.00 93.38 99 PHE A CA 1
ATOM 728 C C . PHE A 1 99 ? -23.070 21.812 -12.005 1.00 93.38 99 PHE A C 1
ATOM 730 O O . PHE A 1 99 ? -23.610 22.845 -11.609 1.00 93.38 99 PHE A O 1
ATOM 737 N N . ALA A 1 100 ? -22.313 21.062 -11.196 1.00 92.38 100 ALA A N 1
ATOM 738 C CA . ALA A 1 100 ? -22.123 21.330 -9.767 1.00 92.38 100 ALA A CA 1
ATOM 739 C C . ALA A 1 100 ? -21.420 22.670 -9.478 1.00 92.38 100 ALA A C 1
ATOM 741 O O . ALA A 1 100 ? -21.555 23.211 -8.377 1.00 92.38 100 ALA A O 1
ATOM 742 N N . TYR A 1 101 ? -20.681 23.208 -10.452 1.00 90.94 101 TYR A N 1
ATOM 743 C CA . TYR A 1 101 ? -20.053 24.532 -10.393 1.00 90.94 101 TYR A CA 1
ATOM 744 C C . TYR A 1 101 ? -20.795 25.601 -11.218 1.00 90.94 101 TYR A C 1
ATOM 746 O O . TYR A 1 101 ? -20.335 26.740 -11.284 1.00 90.94 101 TYR A O 1
ATOM 754 N N . GLY A 1 102 ? -21.942 25.267 -11.821 1.00 88.88 102 GLY A N 1
ATOM 755 C CA . GLY A 1 102 ? -22.757 26.195 -12.612 1.00 88.88 102 GLY A CA 1
ATOM 756 C C . GLY A 1 102 ? -22.076 26.684 -13.894 1.00 88.88 102 GLY A C 1
ATOM 757 O O . GLY A 1 102 ? -22.299 27.821 -14.311 1.00 88.88 102 GLY A O 1
ATOM 758 N N . ALA A 1 103 ? -21.212 25.864 -14.491 1.00 90.56 103 ALA A N 1
ATOM 759 C CA . ALA A 1 103 ? -20.460 26.208 -15.688 1.00 90.56 103 ALA A CA 1
ATOM 760 C C . ALA A 1 103 ? -21.268 25.940 -16.963 1.00 90.56 103 ALA A C 1
ATOM 762 O O . ALA A 1 103 ? -21.827 24.859 -17.141 1.00 90.56 103 ALA A O 1
ATOM 763 N N . ASP A 1 104 ? -21.254 26.896 -17.893 1.00 91.75 104 ASP A N 1
ATOM 764 C CA . ASP A 1 104 ? -21.737 26.653 -19.249 1.00 91.75 104 ASP A CA 1
ATOM 765 C C . ASP A 1 104 ? -20.666 25.875 -20.027 1.00 91.75 104 ASP A C 1
ATOM 767 O O . ASP A 1 104 ? -19.572 26.393 -20.283 1.00 91.75 104 ASP A O 1
ATOM 771 N N . ALA A 1 105 ? -20.951 24.613 -20.345 1.00 94.50 105 ALA A N 1
ATOM 772 C CA . ALA A 1 105 ? -19.986 23.672 -20.901 1.00 94.50 105 ALA A CA 1
ATOM 773 C C . ALA A 1 105 ? -20.557 22.880 -22.083 1.00 94.50 105 ALA A C 1
ATOM 775 O O . ALA A 1 105 ? -21.731 22.517 -22.099 1.00 94.50 105 ALA A O 1
ATOM 776 N N . VAL A 1 106 ? -19.694 22.565 -23.047 1.00 96.38 106 VAL A N 1
ATOM 777 C CA . VAL A 1 106 ? -19.924 21.626 -24.147 1.00 96.38 106 VAL A CA 1
ATOM 778 C C . VAL A 1 106 ? -18.872 20.529 -24.057 1.00 96.38 106 VAL A C 1
ATOM 780 O O . VAL A 1 106 ? -17.674 20.810 -24.000 1.00 96.38 106 VAL A O 1
ATOM 783 N N . ILE A 1 107 ? -19.319 19.279 -24.048 1.00 97.38 107 ILE A N 1
ATOM 784 C CA . ILE A 1 107 ? -18.468 18.120 -23.794 1.00 97.38 107 ILE A CA 1
ATOM 785 C C . ILE A 1 107 ? -18.457 17.235 -25.036 1.00 97.38 107 ILE A C 1
ATOM 787 O O . ILE A 1 107 ? -19.506 16.785 -25.494 1.00 97.38 107 ILE A O 1
ATOM 791 N N . LYS A 1 108 ? -17.268 16.982 -25.584 1.00 97.12 108 LYS A N 1
ATOM 792 C CA . LYS A 1 108 ? -17.048 15.952 -26.605 1.00 97.12 108 LYS A CA 1
ATOM 793 C C . LYS A 1 108 ? -16.843 14.606 -25.915 1.00 97.12 108 LYS A C 1
ATOM 795 O O . LYS A 1 108 ? -16.100 14.532 -24.936 1.00 97.12 108 LYS A O 1
ATOM 800 N N . ILE A 1 109 ? -17.494 13.560 -26.414 1.00 96.19 109 ILE A N 1
ATOM 801 C CA . ILE A 1 109 ? -17.473 12.223 -25.807 1.00 96.19 109 ILE A CA 1
ATOM 802 C C . ILE A 1 109 ? -17.161 11.148 -26.849 1.00 96.19 109 ILE A C 1
ATOM 804 O O . ILE A 1 109 ? -17.388 11.342 -28.042 1.00 96.19 109 ILE A O 1
ATOM 808 N N . ASP A 1 110 ? -16.703 9.989 -26.376 1.00 93.62 110 ASP A N 1
ATOM 809 C CA . ASP A 1 110 ? -16.703 8.762 -27.175 1.00 93.62 110 ASP A CA 1
ATOM 810 C C . ASP A 1 110 ? -18.154 8.266 -27.336 1.00 93.62 110 ASP A C 1
ATOM 812 O O . ASP A 1 110 ? -18.887 8.261 -26.338 1.00 93.62 110 ASP A O 1
ATOM 816 N N . PRO A 1 111 ? -18.586 7.823 -28.534 1.00 93.00 111 PRO A N 1
ATOM 817 C CA . PRO A 1 111 ? -19.947 7.339 -28.750 1.00 93.00 111 PRO A CA 1
ATOM 818 C C . PRO A 1 111 ? -20.416 6.256 -27.771 1.00 93.00 111 PRO A C 1
ATOM 820 O O . PRO A 1 111 ? -21.587 6.230 -27.402 1.00 93.00 111 PRO A O 1
ATOM 823 N N . LYS A 1 112 ? -19.511 5.415 -27.253 1.00 92.75 112 LYS A N 1
ATOM 824 C CA . LYS A 1 112 ? -19.835 4.383 -26.250 1.00 92.75 112 LYS A CA 1
ATOM 825 C C . LYS A 1 112 ? -20.313 4.960 -24.916 1.00 92.75 112 LYS A C 1
ATOM 827 O O . LYS A 1 112 ? -20.922 4.248 -24.127 1.00 92.75 112 LYS A O 1
ATOM 832 N N . GLN A 1 113 ? -20.026 6.231 -24.641 1.00 93.25 113 GLN A N 1
ATOM 833 C CA . GLN A 1 113 ? -20.424 6.920 -23.411 1.00 93.25 113 GLN A CA 1
ATOM 834 C C . GLN A 1 113 ? -21.747 7.687 -23.553 1.00 93.25 113 GLN A C 1
ATOM 836 O O . GLN A 1 113 ? -22.203 8.288 -22.578 1.00 93.25 113 GLN A O 1
ATOM 841 N N . LEU A 1 114 ? -22.368 7.675 -24.739 1.00 94.44 114 LEU A N 1
ATOM 842 C CA . LEU A 1 114 ? -23.556 8.469 -25.053 1.00 94.44 114 LEU A CA 1
ATOM 843 C C . LEU A 1 114 ? -24.723 8.194 -24.094 1.00 94.44 114 LEU A C 1
ATOM 845 O O . LEU A 1 114 ? -25.322 9.131 -23.566 1.00 94.44 114 LEU A O 1
ATOM 849 N N . GLU A 1 115 ? -25.007 6.923 -23.810 1.00 92.62 115 GLU A N 1
ATOM 850 C CA . GLU A 1 115 ? -26.101 6.541 -22.912 1.00 92.62 115 GLU A CA 1
ATOM 851 C C . GLU A 1 115 ? -25.852 7.017 -21.470 1.00 92.62 115 GLU A C 1
ATOM 853 O O . GLU A 1 115 ? -26.734 7.600 -20.838 1.00 92.62 115 GLU A O 1
ATOM 858 N N . ALA A 1 116 ? -24.636 6.819 -20.949 1.00 91.69 116 ALA A N 1
ATOM 859 C CA . ALA A 1 116 ? -24.262 7.256 -19.603 1.00 91.69 116 ALA A CA 1
ATOM 860 C C . ALA A 1 116 ? -24.313 8.788 -19.464 1.00 91.69 116 ALA A C 1
ATOM 862 O O . ALA A 1 116 ? -24.778 9.312 -18.448 1.00 91.69 116 ALA A O 1
ATOM 863 N N . PHE A 1 117 ? -23.885 9.509 -20.502 1.00 95.44 117 PHE A N 1
ATOM 864 C CA . PHE A 1 117 ? -23.975 10.964 -20.571 1.00 95.44 117 PHE A CA 1
ATOM 865 C C . PHE A 1 117 ? -25.436 11.446 -20.563 1.00 95.44 117 PHE A C 1
ATOM 867 O O . PHE A 1 117 ? -25.794 12.301 -19.752 1.00 95.44 117 PHE A O 1
ATOM 874 N N . GLY A 1 118 ? -26.306 10.848 -21.385 1.00 95.19 118 GLY A N 1
ATOM 875 C CA . GLY A 1 118 ? -27.742 11.158 -21.416 1.00 95.19 118 GLY A CA 1
ATOM 876 C C . GLY A 1 118 ? -28.457 10.877 -20.087 1.00 95.19 118 GLY A C 1
ATOM 877 O O . GLY A 1 118 ? -29.231 11.710 -19.601 1.00 95.19 118 GLY A O 1
ATOM 878 N N . LYS A 1 119 ? -28.135 9.752 -19.429 1.00 94.31 119 LYS A N 1
ATOM 879 C CA . LYS A 1 119 ? -28.634 9.424 -18.077 1.00 94.31 119 LYS A CA 1
ATOM 880 C C . LYS A 1 119 ? -28.234 10.484 -17.051 1.00 94.31 119 LYS A C 1
ATOM 882 O O . LYS A 1 119 ? -29.085 10.926 -16.281 1.00 94.31 119 LYS A O 1
ATOM 887 N N . MET A 1 120 ? -26.979 10.939 -17.073 1.00 94.75 120 MET A N 1
ATOM 888 C CA . MET A 1 120 ? -26.512 12.007 -16.183 1.00 94.75 120 MET A CA 1
ATOM 889 C C . MET A 1 120 ? -27.259 13.324 -16.434 1.00 94.75 120 MET A C 1
ATOM 891 O O . MET A 1 120 ? -27.754 13.932 -15.489 1.00 94.75 120 MET A O 1
ATOM 895 N N . LEU A 1 121 ? -27.419 13.758 -17.689 1.00 94.06 121 LEU A N 1
ATOM 896 C CA . LEU A 1 121 ? -28.184 14.979 -17.988 1.00 94.06 121 LEU A CA 1
ATOM 897 C C . LEU A 1 121 ? -29.646 14.870 -17.543 1.00 94.06 121 LEU A C 1
ATOM 899 O O . LEU A 1 121 ? -30.202 15.819 -16.990 1.00 94.06 121 LEU A O 1
ATOM 903 N N . THR A 1 122 ? -30.254 13.699 -17.726 1.00 92.38 122 THR A N 1
ATOM 904 C CA . THR A 1 122 ? -31.616 13.421 -17.263 1.00 92.38 122 THR A CA 1
ATOM 905 C C . THR A 1 122 ? -31.722 13.487 -15.739 1.00 92.38 122 THR A C 1
ATOM 907 O O . THR A 1 122 ? -32.673 14.083 -15.233 1.00 92.38 122 THR A O 1
ATOM 910 N N . PHE A 1 123 ? -30.731 12.965 -15.011 1.00 91.12 123 PHE A N 1
ATOM 911 C CA . PHE A 1 123 ? -30.640 13.072 -13.551 1.00 91.12 123 PHE A CA 1
ATOM 912 C C . PHE A 1 123 ? -30.485 14.524 -13.069 1.00 91.12 123 PHE A C 1
ATOM 914 O O . PHE A 1 123 ? -31.100 14.918 -12.081 1.00 91.12 123 PHE A O 1
ATOM 921 N N . LEU A 1 124 ? -29.700 15.344 -13.773 1.00 90.31 124 LEU A N 1
ATOM 922 C CA . LEU A 1 124 ? -29.442 16.740 -13.400 1.00 90.31 124 LEU A CA 1
ATOM 923 C C . LEU A 1 124 ? -30.598 17.688 -13.755 1.00 90.31 124 LEU A C 1
ATOM 925 O O . LEU A 1 124 ? -30.788 18.712 -13.095 1.00 90.31 124 LEU A O 1
ATOM 929 N N . ARG A 1 125 ? -31.395 17.363 -14.780 1.00 89.19 125 ARG A N 1
ATOM 930 C CA . ARG A 1 125 ? -32.467 18.223 -15.315 1.00 89.19 125 ARG A CA 1
ATOM 931 C C . ARG A 1 125 ? -33.442 18.762 -14.251 1.00 89.19 125 ARG A C 1
ATOM 933 O O . ARG A 1 125 ? -33.728 19.961 -14.297 1.00 89.19 125 ARG A O 1
ATOM 940 N N . PRO A 1 126 ? -33.951 17.975 -13.281 1.00 84.94 126 PRO A N 1
ATOM 941 C CA . PRO A 1 126 ? -34.838 18.497 -12.237 1.00 84.94 126 PRO A CA 1
ATOM 942 C C . PRO A 1 126 ? -34.188 19.584 -11.366 1.00 84.94 126 PRO A C 1
ATOM 944 O O . PRO A 1 126 ? -34.878 20.494 -10.904 1.00 84.94 126 PRO A O 1
ATOM 947 N N . LEU A 1 127 ? -32.865 19.532 -11.178 1.00 83.75 127 LEU A N 1
ATOM 948 C CA . LEU A 1 127 ? -32.115 20.431 -10.293 1.00 83.75 127 LEU A CA 1
ATOM 949 C C . LEU A 1 127 ? -31.924 21.836 -10.890 1.00 83.75 127 LEU A C 1
ATOM 951 O O . LEU A 1 127 ? -31.760 22.801 -10.145 1.00 83.75 127 LEU A O 1
ATOM 955 N N . VAL A 1 128 ? -32.013 21.971 -12.219 1.00 78.56 128 VAL A N 1
ATOM 956 C CA . VAL A 1 128 ? -31.904 23.245 -12.965 1.00 78.56 128 VAL A CA 1
ATOM 957 C C . VAL A 1 128 ? -32.955 24.266 -12.519 1.00 78.56 128 VAL A C 1
ATOM 959 O O . VAL A 1 128 ? -32.712 25.470 -12.522 1.00 78.56 128 VAL A O 1
ATOM 962 N N . ARG A 1 129 ? -34.140 23.795 -12.115 1.00 66.06 129 ARG A N 1
ATOM 963 C CA . ARG A 1 129 ? -35.297 24.647 -11.794 1.00 66.06 129 ARG A CA 1
ATOM 964 C C . ARG A 1 129 ? -35.164 25.389 -10.457 1.00 66.06 129 ARG A C 1
ATOM 966 O O . ARG A 1 129 ? -36.036 26.190 -10.135 1.00 66.06 129 ARG A O 1
ATOM 973 N N . GLN A 1 130 ? -34.108 25.124 -9.682 1.00 67.12 130 GLN A N 1
ATOM 974 C CA . GLN A 1 130 ? -33.838 25.745 -8.380 1.00 67.12 130 GLN A CA 1
ATOM 975 C C . GLN A 1 130 ? -32.328 26.014 -8.218 1.00 67.12 130 GLN A C 1
ATOM 977 O O . GLN A 1 130 ? -31.649 25.272 -7.497 1.00 67.12 130 GLN A O 1
ATOM 982 N N . PRO A 1 131 ? -31.773 27.022 -8.918 1.00 70.25 131 PRO A N 1
ATOM 983 C CA . PRO A 1 131 ? -30.365 27.377 -8.780 1.00 70.25 131 PRO A CA 1
ATOM 984 C C . PRO A 1 131 ? -30.105 27.976 -7.393 1.00 70.25 131 PRO A C 1
ATOM 986 O O . PRO A 1 131 ? -30.875 28.807 -6.918 1.00 70.25 131 PRO A O 1
ATOM 989 N N . LEU A 1 132 ? -29.011 27.558 -6.756 1.00 81.88 132 LEU A N 1
ATOM 990 C CA . LEU A 1 132 ? -28.574 28.044 -5.447 1.00 81.88 132 LEU A CA 1
ATOM 991 C C . LEU A 1 132 ? -27.148 28.608 -5.567 1.00 81.88 132 LEU A C 1
ATOM 993 O O . LEU A 1 132 ? -26.337 28.043 -6.307 1.00 81.88 132 LEU A O 1
ATOM 997 N N . PRO A 1 133 ? -26.810 29.704 -4.866 1.00 85.50 133 PRO A N 1
ATOM 998 C CA . PRO A 1 133 ? -25.479 30.293 -4.935 1.00 85.50 133 PRO A CA 1
ATOM 999 C C . PRO A 1 133 ? -24.439 29.415 -4.228 1.00 85.50 133 PRO A C 1
ATOM 1001 O O . PRO A 1 133 ? -24.754 28.705 -3.273 1.00 85.50 133 PRO A O 1
ATOM 1004 N N . LEU A 1 134 ? -23.184 29.489 -4.682 1.00 89.50 134 LEU A N 1
ATOM 1005 C CA . LEU A 1 134 ? -22.061 28.764 -4.084 1.00 89.50 134 LEU A CA 1
ATOM 1006 C C . LEU A 1 134 ? -21.793 29.249 -2.650 1.00 89.50 134 LEU A C 1
ATOM 1008 O O . LEU A 1 134 ? -21.634 30.448 -2.402 1.00 89.50 134 LEU A O 1
ATOM 1012 N N . ILE A 1 135 ? -21.677 28.301 -1.725 1.00 92.06 135 ILE A N 1
ATOM 1013 C CA . ILE A 1 135 ? -21.252 28.516 -0.346 1.00 92.06 135 ILE A CA 1
ATOM 1014 C C . ILE A 1 135 ? -19.759 28.198 -0.256 1.00 92.06 135 ILE A C 1
ATOM 1016 O O . ILE A 1 135 ? -19.310 27.096 -0.565 1.00 92.06 135 ILE A O 1
ATOM 1020 N N . ALA A 1 136 ? -18.994 29.173 0.218 1.00 93.69 136 ALA A N 1
ATOM 1021 C CA . ALA A 1 136 ? -17.572 29.050 0.487 1.00 93.69 136 ALA A CA 1
ATOM 1022 C C . ALA A 1 136 ? -17.243 29.803 1.775 1.00 93.69 136 ALA A C 1
ATOM 1024 O O . ALA A 1 136 ? -17.925 30.765 2.126 1.00 93.69 136 ALA A O 1
ATOM 1025 N N . ASN A 1 137 ? -16.187 29.378 2.457 1.00 92.31 137 ASN A N 1
ATOM 1026 C CA . ASN A 1 137 ? -15.653 30.051 3.641 1.00 92.31 137 ASN A CA 1
ATOM 1027 C C . ASN A 1 137 ? -14.235 30.592 3.415 1.00 92.31 137 ASN A C 1
ATOM 1029 O O . ASN A 1 137 ? -13.724 31.332 4.252 1.00 92.31 137 ASN A O 1
ATOM 1033 N N . ILE A 1 138 ? -13.622 30.266 2.272 1.00 95.94 138 ILE A N 1
ATOM 1034 C CA . ILE A 1 138 ? -12.305 30.759 1.872 1.00 95.94 138 ILE A CA 1
ATOM 1035 C C . ILE A 1 138 ? -12.436 31.674 0.646 1.00 95.94 138 ILE A C 1
ATOM 1037 O O . ILE A 1 138 ? -13.013 31.295 -0.374 1.00 95.94 138 ILE A O 1
ATOM 1041 N N . GLY A 1 139 ? -11.878 32.878 0.723 1.00 96.12 139 GLY A N 1
ATOM 1042 C CA . GLY A 1 139 ? -11.648 33.754 -0.425 1.00 96.12 139 GLY A CA 1
ATOM 1043 C C . GLY A 1 139 ? -10.239 33.552 -0.965 1.00 96.12 139 GLY A C 1
ATOM 1044 O O . GLY A 1 139 ? -9.284 33.649 -0.200 1.00 96.12 139 GLY A O 1
ATOM 1045 N N . VAL A 1 140 ? -10.090 33.273 -2.261 1.00 95.88 140 VAL A N 1
ATOM 1046 C CA . VAL A 1 140 ? -8.776 33.203 -2.922 1.00 95.88 140 VAL A CA 1
ATOM 1047 C C . VAL A 1 140 ? -8.590 34.435 -3.797 1.00 95.88 140 VAL A C 1
ATOM 1049 O O . VAL A 1 140 ? -9.324 34.622 -4.769 1.00 95.88 140 VAL A O 1
ATOM 1052 N N . GLU A 1 141 ? -7.607 35.268 -3.467 1.00 93.81 141 GLU A N 1
ATOM 1053 C CA . GLU A 1 141 ? -7.163 36.375 -4.318 1.00 93.81 141 GLU A CA 1
ATOM 1054 C C . GLU A 1 141 ? -6.320 35.832 -5.476 1.00 93.81 141 GLU A C 1
ATOM 1056 O O . GLU A 1 141 ? -5.100 35.727 -5.379 1.00 93.81 141 GLU A O 1
ATOM 1061 N N . ASP A 1 142 ? -6.984 35.426 -6.556 1.00 91.50 142 ASP A N 1
ATOM 1062 C CA . ASP A 1 142 ? -6.336 34.809 -7.714 1.00 91.50 142 ASP A CA 1
ATOM 1063 C C . ASP A 1 142 ? -5.592 35.841 -8.576 1.00 91.50 142 ASP A C 1
ATOM 1065 O O . ASP A 1 142 ? -6.173 36.827 -9.032 1.00 91.50 142 ASP A O 1
ATOM 1069 N N . ASP A 1 143 ? -4.310 35.585 -8.836 1.00 88.19 143 ASP A N 1
ATOM 1070 C CA . ASP A 1 143 ? -3.454 36.401 -9.706 1.00 88.19 143 ASP A CA 1
ATOM 1071 C C . ASP A 1 143 ? -3.437 35.907 -11.165 1.00 88.19 143 ASP A C 1
ATOM 1073 O O . ASP A 1 143 ? -2.763 36.485 -12.018 1.00 88.19 143 ASP A O 1
ATOM 1077 N N . GLY A 1 144 ? -4.173 34.829 -11.460 1.00 88.50 144 GLY A N 1
ATOM 1078 C CA . GLY A 1 144 ? -4.263 34.214 -12.783 1.00 88.50 144 GLY A CA 1
ATOM 1079 C C . GLY A 1 144 ? -3.086 33.300 -13.138 1.00 88.50 144 GLY A C 1
ATOM 1080 O O . GLY A 1 144 ? -3.102 32.674 -14.200 1.00 88.50 144 GLY A O 1
ATOM 1081 N N . SER A 1 145 ? -2.084 33.160 -12.266 1.00 89.94 145 SER A N 1
ATOM 1082 C CA . SER A 1 145 ? -0.904 32.332 -12.525 1.00 89.94 145 SER A CA 1
ATOM 1083 C C . SER A 1 145 ? -1.225 30.830 -12.539 1.00 89.94 145 SER A C 1
ATOM 1085 O O . SER A 1 145 ? -2.231 30.358 -11.989 1.00 89.94 145 SER A O 1
ATOM 1087 N N . ALA A 1 146 ? -0.343 30.039 -13.161 1.00 87.88 146 ALA A N 1
ATOM 1088 C CA . ALA A 1 146 ? -0.421 28.577 -13.114 1.00 87.88 146 ALA A CA 1
ATOM 1089 C C . ALA A 1 146 ? -0.248 28.042 -11.678 1.00 87.88 146 ALA A C 1
ATOM 1091 O O . ALA A 1 146 ? -0.955 27.122 -11.277 1.00 87.88 146 ALA A O 1
ATOM 1092 N N . LEU A 1 147 ? 0.625 28.672 -10.881 1.00 85.62 147 LEU A N 1
ATOM 1093 C CA . LEU A 1 147 ? 0.852 28.312 -9.477 1.00 85.62 147 LEU A CA 1
ATOM 1094 C C . LEU A 1 147 ? -0.394 28.544 -8.615 1.00 85.62 147 LEU A C 1
ATOM 1096 O O . LEU A 1 147 ? -0.753 27.678 -7.819 1.00 85.62 147 LEU A O 1
ATOM 1100 N N . ALA A 1 148 ? -1.098 29.663 -8.808 1.00 89.88 148 ALA A N 1
ATOM 1101 C CA . ALA A 1 148 ? -2.384 29.898 -8.155 1.00 89.88 148 ALA A CA 1
ATOM 1102 C C . ALA A 1 148 ? -3.436 28.846 -8.554 1.00 89.88 148 ALA A C 1
ATOM 1104 O O . ALA A 1 148 ? -4.240 28.431 -7.721 1.00 89.88 148 ALA A O 1
ATOM 1105 N N . GLY A 1 149 ? -3.384 28.356 -9.798 1.00 91.06 149 GLY A N 1
ATOM 1106 C CA . GLY A 1 149 ? -4.247 27.272 -10.277 1.00 91.06 149 GLY A CA 1
ATOM 1107 C C . GLY A 1 149 ? -3.986 25.958 -9.541 1.00 91.06 149 GLY A C 1
ATOM 1108 O O . GLY A 1 149 ? -4.912 25.345 -9.017 1.00 91.06 149 GLY A O 1
ATOM 1109 N N . GLU A 1 150 ? -2.718 25.561 -9.415 1.00 87.75 150 GLU A N 1
ATOM 1110 C CA . GLU A 1 150 ? -2.320 24.356 -8.670 1.00 87.75 150 GLU A CA 1
ATOM 1111 C C . GLU A 1 150 ? -2.649 24.469 -7.168 1.00 87.75 150 GLU A C 1
ATOM 1113 O O . GLU A 1 150 ? -3.105 23.503 -6.552 1.00 87.75 150 GLU A O 1
ATOM 1118 N N . ALA A 1 151 ? -2.494 25.658 -6.578 1.00 90.12 151 ALA A N 1
ATOM 1119 C CA . ALA A 1 151 ? -2.886 25.941 -5.197 1.00 90.12 151 ALA A CA 1
ATOM 1120 C C . ALA A 1 151 ? -4.402 25.779 -4.975 1.00 90.12 151 ALA A C 1
ATOM 1122 O O . ALA A 1 151 ? -4.822 25.113 -4.025 1.00 90.12 151 ALA A O 1
ATOM 1123 N N . MET A 1 152 ? -5.227 26.326 -5.872 1.00 93.62 152 MET A N 1
ATOM 1124 C CA . MET A 1 152 ? -6.686 26.161 -5.847 1.00 93.62 152 MET A CA 1
ATOM 1125 C C . MET A 1 152 ? -7.114 24.708 -6.072 1.00 93.62 152 MET A C 1
ATOM 1127 O O . MET A 1 152 ? -8.005 24.217 -5.378 1.00 93.62 152 MET A O 1
ATOM 1131 N N . ASN A 1 153 ? -6.443 23.987 -6.971 1.00 90.31 153 ASN A N 1
ATOM 1132 C CA . ASN A 1 153 ? -6.683 22.560 -7.173 1.00 90.31 153 ASN A CA 1
ATOM 1133 C C . ASN A 1 153 ? -6.415 21.755 -5.884 1.00 90.31 153 ASN A C 1
ATOM 1135 O O . ASN A 1 153 ? -7.188 20.871 -5.515 1.00 90.31 153 ASN A O 1
ATOM 1139 N N . MET A 1 154 ? -5.366 22.109 -5.134 1.00 89.50 154 MET A N 1
ATOM 1140 C CA . MET A 1 154 ? -5.059 21.468 -3.852 1.00 89.50 154 MET A CA 1
ATOM 1141 C C . MET A 1 154 ? -6.055 21.824 -2.735 1.00 89.50 154 MET A C 1
ATOM 1143 O O . MET A 1 154 ? -6.387 20.962 -1.917 1.00 89.50 154 MET A O 1
ATOM 1147 N N . LEU A 1 155 ? -6.566 23.062 -2.693 1.00 92.06 155 LEU A N 1
ATOM 1148 C CA . LEU A 1 155 ? -7.667 23.431 -1.792 1.00 92.06 155 LEU A CA 1
ATOM 1149 C C . LEU A 1 155 ? -8.915 22.583 -2.077 1.00 92.06 155 LEU A C 1
ATOM 1151 O O . LEU A 1 155 ? -9.487 22.005 -1.148 1.00 92.06 155 LEU A O 1
ATOM 1155 N N . ALA A 1 156 ? -9.281 22.450 -3.357 1.00 91.31 156 ALA A N 1
ATOM 1156 C CA . ALA A 1 156 ? -10.417 21.642 -3.796 1.00 91.31 156 ALA A CA 1
ATOM 1157 C C . ALA A 1 156 ? -10.259 20.176 -3.367 1.00 91.31 156 ALA A C 1
ATOM 1159 O O . ALA A 1 156 ? -11.142 19.642 -2.701 1.00 91.31 156 ALA A O 1
ATOM 1160 N N . ARG A 1 157 ? -9.095 19.560 -3.625 1.00 87.50 157 ARG A N 1
ATOM 1161 C CA . ARG A 1 157 ? -8.778 18.177 -3.214 1.00 87.50 157 ARG A CA 1
ATOM 1162 C C . ARG A 1 157 ? -8.933 17.940 -1.711 1.00 87.50 157 ARG A C 1
ATOM 1164 O O . ARG A 1 157 ? -9.313 16.857 -1.286 1.00 87.50 157 ARG A O 1
ATOM 1171 N N . ARG A 1 158 ? -8.648 18.948 -0.885 1.00 86.62 158 ARG A N 1
ATOM 1172 C CA . ARG A 1 158 ? -8.815 18.855 0.573 1.00 86.62 158 ARG A CA 1
ATOM 1173 C C . ARG A 1 158 ? -10.227 19.174 1.050 1.00 86.62 158 ARG A C 1
ATOM 1175 O O . ARG A 1 158 ? -10.440 19.210 2.265 1.00 86.62 158 ARG A O 1
ATOM 1182 N N . ASN A 1 159 ? -11.180 19.382 0.142 1.00 92.62 159 ASN A N 1
ATOM 1183 C CA . ASN A 1 159 ? -12.542 19.813 0.447 1.00 92.62 159 ASN A CA 1
ATOM 1184 C C . ASN A 1 159 ? -12.561 21.096 1.294 1.00 92.62 159 ASN A C 1
ATOM 1186 O O . ASN A 1 159 ? -13.299 21.212 2.275 1.00 92.62 159 ASN A O 1
ATOM 1190 N N . LEU A 1 160 ? -11.678 22.037 0.949 1.00 93.12 160 LEU A N 1
ATOM 1191 C CA . LEU A 1 160 ? -11.649 23.389 1.494 1.00 93.12 160 LEU A CA 1
ATOM 1192 C C . LEU A 1 160 ? -12.394 24.283 0.504 1.00 93.12 160 LEU A C 1
ATOM 1194 O O . LEU A 1 160 ? -11.865 24.603 -0.554 1.00 93.12 160 LEU A O 1
ATOM 1198 N N . LEU A 1 161 ? -13.648 24.615 0.811 1.00 94.75 161 LEU A N 1
ATOM 1199 C CA . LEU A 1 161 ? -14.543 25.273 -0.139 1.00 94.75 161 LEU A CA 1
ATOM 1200 C C . LEU A 1 161 ? -14.201 26.757 -0.277 1.00 94.75 161 LEU A C 1
ATOM 1202 O O . LEU A 1 161 ? -14.325 27.531 0.676 1.00 94.75 161 LEU A O 1
ATOM 1206 N N . PHE A 1 162 ? -13.789 27.154 -1.477 1.00 94.75 162 PHE A N 1
ATOM 1207 C CA . PHE A 1 162 ? -13.344 28.511 -1.761 1.00 94.75 162 PHE A CA 1
ATOM 1208 C C . PHE A 1 162 ? -14.101 29.154 -2.922 1.00 94.75 162 PHE A C 1
ATOM 1210 O O . PHE A 1 162 ? -14.726 28.478 -3.739 1.00 94.75 162 PHE A O 1
ATOM 1217 N N . ARG A 1 163 ? -13.991 30.481 -3.015 1.00 93.62 163 ARG A N 1
ATOM 1218 C CA . ARG A 1 163 ? -14.347 31.255 -4.209 1.00 93.62 163 ARG A CA 1
ATOM 1219 C C . ARG A 1 163 ? -13.251 32.256 -4.556 1.00 93.62 163 ARG A C 1
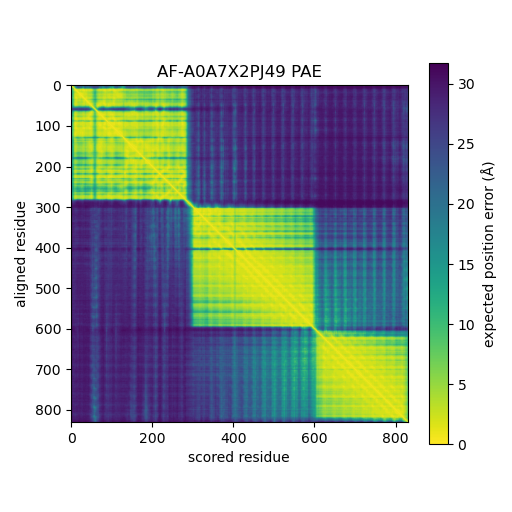ATOM 1221 O O . ARG A 1 163 ? -12.561 32.753 -3.667 1.00 93.62 163 ARG A O 1
ATOM 1228 N N . ILE A 1 164 ? -13.112 32.565 -5.843 1.00 94.25 164 ILE A N 1
ATOM 1229 C CA . ILE A 1 164 ? -12.172 33.587 -6.313 1.00 94.25 164 ILE A CA 1
ATOM 1230 C C . ILE A 1 164 ? -12.718 34.973 -5.953 1.00 94.25 164 ILE A C 1
ATOM 1232 O O . ILE A 1 164 ? -13.878 35.283 -6.231 1.00 94.25 164 ILE A O 1
ATOM 1236 N N . VAL A 1 165 ? -11.883 35.810 -5.339 1.00 93.69 165 VAL A N 1
ATOM 1237 C CA . VAL A 1 165 ? -12.213 37.188 -4.956 1.00 93.69 165 VAL A CA 1
ATOM 1238 C C . VAL A 1 165 ? -11.178 38.159 -5.523 1.00 93.69 165 VAL A C 1
ATOM 1240 O O . VAL A 1 165 ? -10.007 37.829 -5.657 1.00 93.69 165 VAL A O 1
ATOM 1243 N N . LYS A 1 166 ? -11.601 39.382 -5.865 1.00 89.00 166 LYS A N 1
ATOM 1244 C CA . LYS A 1 166 ? -10.684 40.432 -6.361 1.00 89.00 166 LYS A CA 1
ATOM 1245 C C . LYS A 1 166 ? -9.922 41.153 -5.243 1.00 89.00 166 LYS A C 1
ATOM 1247 O O . LYS A 1 166 ? -8.914 41.795 -5.503 1.00 89.00 166 LYS A O 1
ATOM 1252 N N . LYS A 1 167 ? -10.469 41.120 -4.031 1.00 90.69 167 LYS A N 1
ATOM 1253 C CA . LYS A 1 167 ? -9.930 41.700 -2.798 1.00 90.69 167 LYS A CA 1
ATOM 1254 C C . LYS A 1 167 ? -10.479 40.893 -1.616 1.00 90.69 167 LYS A C 1
ATOM 1256 O O . LYS A 1 167 ? -11.535 40.278 -1.805 1.00 90.69 167 LYS A O 1
ATOM 1261 N N . PRO A 1 168 ? -9.841 40.922 -0.433 1.00 92.75 168 PRO A N 1
ATOM 1262 C CA . PRO A 1 168 ? -10.341 40.219 0.742 1.00 92.75 168 PRO A CA 1
ATOM 1263 C C . PRO A 1 168 ? -11.818 40.518 1.006 1.00 92.75 168 PRO A C 1
ATOM 1265 O O . PRO A 1 168 ? -12.232 41.682 1.046 1.00 92.75 168 PRO A O 1
ATOM 1268 N N . ASP A 1 169 ? -12.612 39.465 1.166 1.00 92.81 169 ASP A N 1
ATOM 1269 C CA . ASP A 1 169 ? -14.033 39.559 1.473 1.00 92.81 169 ASP A CA 1
ATOM 1270 C C . ASP A 1 169 ? -14.246 39.332 2.977 1.00 92.81 169 ASP A C 1
ATOM 1272 O O . ASP A 1 169 ? -14.028 38.215 3.456 1.00 92.81 169 ASP A O 1
ATOM 1276 N N . PRO A 1 170 ? -14.683 40.353 3.739 1.00 90.38 170 PRO A N 1
ATOM 1277 C CA . PRO A 1 170 ? -14.878 40.234 5.183 1.00 90.38 170 PRO A CA 1
ATOM 1278 C C . PRO A 1 170 ? -16.039 39.304 5.569 1.00 90.38 170 PRO A C 1
ATOM 1280 O O . PRO A 1 170 ? -16.211 39.015 6.748 1.00 90.38 170 PRO A O 1
ATOM 1283 N N . LYS A 1 171 ? -16.857 38.851 4.608 1.00 89.19 171 LYS A N 1
ATOM 1284 C CA . LYS A 1 171 ? -17.926 37.866 4.843 1.00 89.19 171 LYS A CA 1
ATOM 1285 C C . LYS A 1 171 ? -17.429 36.418 4.812 1.00 89.19 171 LYS A C 1
ATOM 1287 O O . LYS A 1 171 ? -18.214 35.520 5.098 1.00 89.19 171 LYS A O 1
ATOM 1292 N N . LEU A 1 172 ? -16.180 36.188 4.408 1.00 92.25 172 LEU A N 1
ATOM 1293 C CA . LEU A 1 172 ? -15.549 34.871 4.391 1.00 92.25 172 LEU A CA 1
ATOM 1294 C C . LEU A 1 172 ? -14.654 34.717 5.620 1.00 92.25 172 LEU A C 1
ATOM 1296 O O . LEU A 1 172 ? -14.002 35.671 6.039 1.00 92.25 172 LEU A O 1
ATOM 1300 N N . ASP A 1 173 ? -14.602 33.506 6.170 1.00 92.94 173 ASP A N 1
ATOM 1301 C CA . ASP A 1 173 ? -13.845 33.209 7.389 1.00 92.94 173 ASP A CA 1
ATOM 1302 C C . ASP A 1 173 ? -12.334 33.392 7.195 1.00 92.94 173 ASP A C 1
ATOM 1304 O O . ASP A 1 173 ? -11.627 33.793 8.118 1.00 92.94 173 ASP A O 1
ATOM 1308 N N . VAL A 1 174 ? -11.834 33.076 5.996 1.00 94.19 174 VAL A N 1
ATOM 1309 C CA . VAL A 1 174 ? -10.412 33.146 5.648 1.00 94.19 174 VAL A CA 1
ATOM 1310 C C . VAL A 1 174 ? -10.255 33.764 4.262 1.00 94.19 174 VAL A C 1
ATOM 1312 O O . VAL A 1 174 ? -10.963 33.395 3.330 1.00 94.19 174 VAL A O 1
ATOM 1315 N N . ASN A 1 175 ? -9.289 34.666 4.097 1.00 94.44 175 ASN A N 1
ATOM 1316 C CA . ASN A 1 175 ? -8.860 35.153 2.786 1.00 94.44 175 ASN A CA 1
ATOM 1317 C C . ASN A 1 175 ? -7.387 34.785 2.582 1.00 94.44 175 ASN A C 1
ATOM 1319 O O . ASN A 1 175 ? -6.556 35.053 3.447 1.00 94.44 175 ASN A O 1
ATOM 1323 N N . VAL A 1 176 ? -7.071 34.147 1.457 1.00 93.75 176 VAL A N 1
ATOM 1324 C CA . VAL A 1 176 ? -5.720 33.698 1.108 1.00 93.75 176 VAL A CA 1
ATOM 1325 C C . VAL A 1 176 ? -5.296 34.262 -0.238 1.00 93.75 176 VAL A C 1
ATOM 1327 O O . VAL A 1 176 ? -6.091 34.357 -1.172 1.00 93.75 176 VAL A O 1
ATOM 1330 N N . LYS A 1 177 ? -4.007 34.575 -0.356 1.00 91.44 177 LYS A N 1
ATOM 1331 C CA . LYS A 1 177 ? -3.396 35.057 -1.591 1.00 91.44 177 LYS A CA 1
ATOM 1332 C C . LYS A 1 177 ? -2.244 34.134 -1.991 1.00 91.44 177 LYS A C 1
ATOM 1334 O O . LYS A 1 177 ? -1.277 34.033 -1.233 1.00 91.44 177 LYS A O 1
ATOM 1339 N N . PRO A 1 178 ? -2.325 33.436 -3.136 1.00 83.12 178 PRO A N 1
ATOM 1340 C CA . PRO A 1 178 ? -1.209 32.664 -3.666 1.00 83.12 178 PRO A CA 1
ATOM 1341 C C . PRO A 1 178 ? 0.021 33.566 -3.878 1.00 83.12 178 PRO A C 1
ATOM 1343 O O . PRO A 1 178 ? -0.065 34.613 -4.511 1.00 83.12 178 PRO A O 1
ATOM 1346 N N . GLY A 1 179 ? 1.157 33.176 -3.297 1.00 74.50 179 GLY A N 1
ATOM 1347 C CA . GLY A 1 179 ? 2.434 33.898 -3.361 1.00 74.50 179 GLY A CA 1
ATOM 1348 C C . GLY A 1 179 ? 3.606 32.922 -3.504 1.00 74.50 179 GLY A C 1
ATOM 1349 O O . GLY A 1 179 ? 3.481 31.907 -4.186 1.00 74.50 179 GLY A O 1
ATOM 1350 N N . ALA A 1 180 ? 4.736 33.166 -2.828 1.00 67.44 180 ALA A N 1
ATOM 1351 C CA . ALA A 1 180 ? 5.873 32.230 -2.828 1.00 67.44 180 ALA A CA 1
ATOM 1352 C C . ALA A 1 180 ? 5.479 30.806 -2.372 1.00 67.44 180 ALA A C 1
ATOM 1354 O O . ALA A 1 180 ? 5.968 29.820 -2.926 1.00 67.44 180 ALA A O 1
ATOM 1355 N N . ASP A 1 181 ? 4.524 30.705 -1.445 1.00 65.06 181 ASP A N 1
ATOM 1356 C CA . ASP A 1 181 ? 4.000 29.450 -0.894 1.00 65.06 181 ASP A CA 1
ATOM 1357 C C . ASP A 1 181 ? 3.228 28.605 -1.921 1.00 65.06 181 ASP A C 1
ATOM 1359 O O . ASP A 1 181 ? 3.107 27.393 -1.757 1.00 65.06 181 ASP A O 1
ATOM 1363 N N . ALA A 1 182 ? 2.755 29.200 -3.025 1.00 73.38 182 ALA A N 1
ATOM 1364 C CA . ALA A 1 182 ? 2.090 28.470 -4.108 1.00 73.38 182 ALA A CA 1
ATOM 1365 C C . ALA A 1 182 ? 3.057 27.571 -4.905 1.00 73.38 182 ALA A C 1
ATOM 1367 O O . ALA A 1 182 ? 2.610 26.700 -5.648 1.00 73.38 182 ALA A O 1
ATOM 1368 N N . ARG A 1 183 ? 4.381 27.720 -4.710 1.00 76.50 183 ARG A N 1
ATOM 1369 C CA . ARG A 1 183 ? 5.392 26.754 -5.187 1.00 76.50 183 ARG A CA 1
ATOM 1370 C C . ARG A 1 183 ? 5.248 25.383 -4.521 1.00 76.50 183 ARG A C 1
ATOM 1372 O O . ARG A 1 183 ? 5.710 24.394 -5.078 1.00 76.50 183 ARG A O 1
ATOM 1379 N N . ASN A 1 184 ? 4.599 25.321 -3.355 1.00 80.94 184 ASN A N 1
ATOM 1380 C CA . ASN A 1 184 ? 4.190 24.081 -2.708 1.00 80.94 184 ASN A CA 1
ATOM 1381 C C . ASN A 1 184 ? 2.680 24.126 -2.384 1.00 80.94 184 ASN A C 1
ATOM 1383 O O . ASN A 1 184 ? 2.288 24.478 -1.266 1.00 80.94 184 ASN A O 1
ATOM 1387 N N . PRO A 1 185 ? 1.814 23.732 -3.339 1.00 82.06 185 PRO A N 1
ATOM 1388 C CA . PRO A 1 185 ? 0.357 23.769 -3.184 1.00 82.06 185 PRO A CA 1
ATOM 1389 C C . PRO A 1 185 ? -0.170 23.066 -1.924 1.00 82.06 185 PRO A C 1
ATOM 1391 O O . PRO A 1 185 ? -1.171 23.492 -1.346 1.00 82.06 185 PRO A O 1
ATOM 1394 N N . ALA A 1 186 ? 0.503 22.000 -1.470 1.00 78.50 186 ALA A N 1
ATOM 1395 C CA . ALA A 1 186 ? 0.116 21.256 -0.272 1.00 78.50 186 ALA A CA 1
ATOM 1396 C C . ALA A 1 186 ? 0.319 22.074 1.009 1.00 78.50 186 ALA A C 1
ATOM 1398 O O . ALA A 1 186 ? -0.556 22.071 1.879 1.00 78.50 186 ALA A O 1
ATOM 1399 N N . VAL A 1 187 ? 1.437 22.799 1.107 1.00 78.69 187 VAL A N 1
ATOM 1400 C CA . VAL A 1 187 ? 1.714 23.715 2.224 1.00 78.69 187 VAL A CA 1
ATOM 1401 C C . VAL A 1 187 ? 0.735 24.883 2.203 1.00 78.69 187 VAL A C 1
ATOM 1403 O O . VAL A 1 187 ? 0.141 25.191 3.233 1.00 78.69 187 VAL A O 1
ATOM 1406 N N . PHE A 1 188 ? 0.471 25.466 1.031 1.00 85.06 188 PHE A N 1
ATOM 1407 C CA . PHE A 1 188 ? -0.521 26.534 0.892 1.00 85.06 188 PHE A CA 1
ATOM 1408 C C . PHE A 1 188 ? -1.908 26.108 1.403 1.00 85.06 188 PHE A C 1
ATOM 1410 O O . PHE A 1 188 ? -2.510 26.786 2.237 1.00 85.06 188 PHE A O 1
ATOM 1417 N N . ALA A 1 189 ? -2.393 24.939 0.972 1.00 84.81 189 ALA A N 1
ATOM 1418 C CA . ALA A 1 189 ? -3.679 24.414 1.423 1.00 84.81 189 ALA A CA 1
ATOM 1419 C C . ALA A 1 189 ? -3.685 24.050 2.918 1.00 84.81 189 ALA A C 1
ATOM 1421 O O . ALA A 1 189 ? -4.703 24.216 3.593 1.00 84.81 189 ALA A O 1
ATOM 1422 N N . GLN A 1 190 ? -2.561 23.569 3.459 1.00 82.38 190 GLN A N 1
ATOM 1423 C CA . GLN A 1 190 ? -2.411 23.320 4.893 1.00 82.38 190 GLN A CA 1
ATOM 1424 C C . GLN A 1 190 ? -2.482 24.622 5.704 1.00 82.38 190 GLN A C 1
ATOM 1426 O O . GLN A 1 190 ? -3.155 24.645 6.732 1.00 82.38 190 GLN A O 1
ATOM 1431 N N . ASN A 1 191 ? -1.862 25.703 5.230 1.00 83.62 191 ASN A N 1
ATOM 1432 C CA . ASN A 1 191 ? -1.897 27.010 5.886 1.00 83.62 191 ASN A CA 1
ATOM 1433 C C . ASN A 1 191 ? -3.309 27.606 5.869 1.00 83.62 191 ASN A C 1
ATOM 1435 O O . ASN A 1 191 ? -3.801 28.052 6.905 1.00 83.62 191 ASN A O 1
ATOM 1439 N N . ALA A 1 192 ? -3.999 27.535 4.725 1.00 85.25 192 ALA A N 1
ATOM 1440 C CA . ALA A 1 192 ? -5.402 27.938 4.618 1.00 85.25 192 ALA A CA 1
ATOM 1441 C C . ALA A 1 192 ? -6.295 27.143 5.590 1.00 85.25 192 ALA A C 1
ATOM 1443 O O . ALA A 1 192 ? -7.117 27.716 6.307 1.00 85.25 192 ALA A O 1
ATOM 1444 N N . ARG A 1 193 ? -6.089 25.820 5.679 1.00 84.56 193 ARG A N 1
ATOM 1445 C CA . ARG A 1 193 ? -6.787 24.953 6.642 1.00 84.56 193 ARG A CA 1
ATOM 1446 C C . ARG A 1 193 ? -6.493 25.342 8.090 1.00 84.56 193 ARG A C 1
ATOM 1448 O O . ARG A 1 193 ? -7.412 25.319 8.904 1.00 84.56 193 ARG A O 1
ATOM 1455 N N . ALA A 1 194 ? -5.246 25.667 8.421 1.00 80.50 194 ALA A N 1
ATOM 1456 C CA . ALA A 1 194 ? -4.851 26.025 9.782 1.00 80.50 194 ALA A CA 1
ATOM 1457 C C . ALA A 1 194 ? -5.552 27.306 10.261 1.00 80.50 194 ALA A C 1
ATOM 1459 O O . ALA A 1 194 ? -6.011 27.354 11.398 1.00 80.50 194 ALA A O 1
ATOM 1460 N N . GLN A 1 195 ? -5.707 28.297 9.376 1.00 85.38 195 GLN A N 1
ATOM 1461 C CA . GLN A 1 195 ? -6.445 29.533 9.669 1.00 85.38 195 GLN A CA 1
ATOM 1462 C C . GLN A 1 195 ? -7.947 29.285 9.861 1.00 85.38 195 GLN A C 1
ATOM 1464 O O . GLN A 1 195 ? -8.574 29.895 10.724 1.00 85.38 195 GLN A O 1
ATOM 1469 N N . LEU A 1 196 ? -8.524 28.366 9.080 1.00 82.69 196 LEU A N 1
ATOM 1470 C CA . LEU A 1 196 ? -9.943 28.030 9.168 1.00 82.69 196 LEU A CA 1
ATOM 1471 C C . LEU A 1 196 ? -10.268 27.159 10.392 1.00 82.69 196 LEU A C 1
ATOM 1473 O O . LEU A 1 196 ? -11.316 27.341 11.004 1.00 82.69 196 LEU A O 1
ATOM 1477 N N . THR A 1 197 ? -9.368 26.249 10.782 1.00 78.00 197 THR A N 1
ATOM 1478 C CA . THR A 1 197 ? -9.568 25.140 11.742 1.00 78.00 197 THR A CA 1
ATOM 1479 C C . THR A 1 197 ? -10.546 24.062 11.253 1.00 78.00 197 THR A C 1
ATOM 1481 O O . THR A 1 197 ? -11.458 24.326 10.471 1.00 78.00 197 THR A O 1
ATOM 1484 N N . ASP A 1 198 ? -10.396 22.821 11.731 1.00 71.12 198 ASP A N 1
ATOM 1485 C CA . ASP A 1 198 ? -11.271 21.709 11.318 1.00 71.12 198 ASP A CA 1
ATOM 1486 C C . ASP A 1 198 ? -12.734 21.897 11.762 1.00 71.12 198 ASP A C 1
ATOM 1488 O O . ASP A 1 198 ? -13.652 21.450 11.069 1.00 71.12 198 ASP A O 1
ATOM 1492 N N . ALA A 1 199 ? -12.965 22.593 12.880 1.00 74.25 199 ALA A N 1
ATOM 1493 C CA . ALA A 1 199 ? -14.302 22.835 13.413 1.00 74.25 199 ALA A CA 1
ATOM 1494 C C . ALA A 1 199 ? -15.152 23.708 12.476 1.00 74.25 199 ALA A C 1
ATOM 1496 O O . ALA A 1 199 ? -16.327 23.393 12.281 1.00 74.25 199 ALA A O 1
ATOM 1497 N N . LYS A 1 200 ? -14.553 24.733 11.849 1.00 82.50 200 LYS A N 1
ATOM 1498 C CA . LYS A 1 200 ? -15.235 25.694 10.958 1.00 82.50 200 LYS A CA 1
ATOM 1499 C C . LYS A 1 200 ? -15.256 25.278 9.484 1.00 82.50 200 LYS A C 1
ATOM 1501 O O . LYS A 1 200 ? -15.702 26.033 8.622 1.00 82.50 200 LYS A O 1
ATOM 1506 N N . ARG A 1 201 ? -14.773 24.078 9.153 1.00 88.00 201 ARG A N 1
ATOM 1507 C CA . ARG A 1 201 ? -14.888 23.550 7.790 1.00 88.00 201 ARG A CA 1
ATOM 1508 C C . ARG A 1 201 ? -16.345 23.302 7.438 1.00 88.00 201 ARG A C 1
ATOM 1510 O O . ARG A 1 201 ? -16.990 22.493 8.097 1.00 88.00 201 ARG A O 1
ATOM 1517 N N . LEU A 1 202 ? -16.802 23.932 6.355 1.00 92.00 202 LEU A N 1
ATOM 1518 C CA . LEU A 1 202 ? -18.147 23.745 5.812 1.00 92.00 202 LEU A CA 1
ATOM 1519 C C . LEU A 1 202 ? -18.461 22.278 5.512 1.00 92.00 202 LEU A C 1
ATOM 1521 O O . LEU A 1 202 ? -19.560 21.823 5.805 1.00 92.00 202 LEU A O 1
ATOM 1525 N N . VAL A 1 203 ? -17.495 21.547 4.949 1.00 93.75 203 VAL A N 1
ATOM 1526 C CA . VAL A 1 203 ? -17.639 20.129 4.613 1.00 93.75 203 VAL A CA 1
ATOM 1527 C C . VAL A 1 203 ? -16.360 19.378 4.968 1.00 93.75 203 VAL A C 1
ATOM 1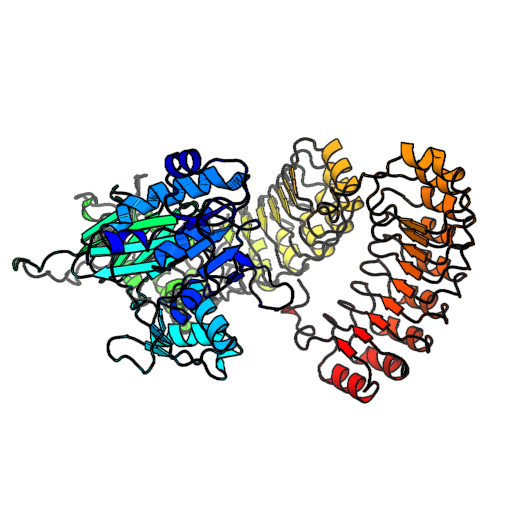529 O O . VAL A 1 203 ? -15.236 19.860 4.763 1.00 93.75 203 VAL A O 1
ATOM 1532 N N . ARG A 1 204 ? -16.528 18.168 5.494 1.00 89.69 204 ARG A N 1
ATOM 1533 C CA . ARG A 1 204 ? -15.462 17.187 5.665 1.00 89.69 204 ARG A CA 1
ATOM 1534 C C . ARG A 1 204 ? -15.940 15.843 5.140 1.00 89.69 204 ARG A C 1
ATOM 1536 O O . ARG A 1 204 ? -16.940 15.315 5.605 1.00 89.69 204 ARG A O 1
ATOM 1543 N N . ILE A 1 205 ? -15.191 15.308 4.190 1.00 87.94 205 ILE A N 1
ATOM 1544 C CA . ILE A 1 205 ? -15.360 13.952 3.681 1.00 87.94 205 ILE A CA 1
ATOM 1545 C C . ILE A 1 205 ? -14.291 13.085 4.344 1.00 87.94 205 ILE A C 1
ATOM 1547 O O . ILE A 1 205 ? -13.133 13.502 4.446 1.00 87.94 205 ILE A O 1
ATOM 1551 N N . TYR A 1 206 ? -14.681 11.916 4.841 1.00 79.56 206 TYR A N 1
ATOM 1552 C CA . TYR A 1 206 ? -13.776 10.968 5.486 1.00 79.56 206 TYR A CA 1
ATOM 1553 C C . TYR A 1 206 ? -13.538 9.760 4.580 1.00 79.56 206 TYR A C 1
ATOM 1555 O O . TYR A 1 206 ? -14.440 9.319 3.877 1.00 79.56 206 TYR A O 1
ATOM 1563 N N . GLY A 1 207 ? -12.326 9.202 4.627 1.00 63.91 207 GLY A N 1
ATOM 1564 C CA . GLY A 1 207 ? -12.023 7.921 3.981 1.00 63.91 207 GLY A CA 1
ATOM 1565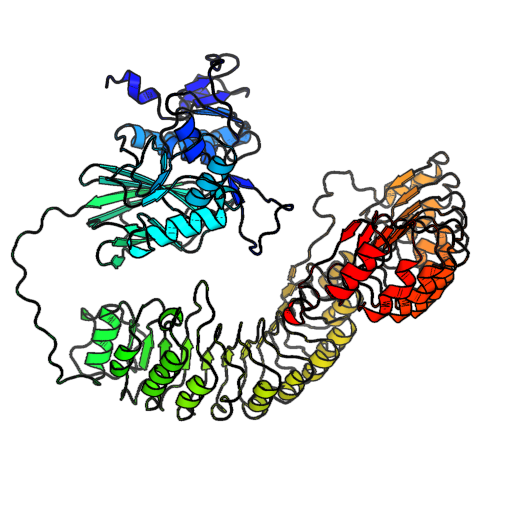 C C . GLY A 1 207 ? -11.907 7.955 2.454 1.00 63.91 207 GLY A C 1
ATOM 1566 O O . GLY A 1 207 ? -11.795 6.896 1.850 1.00 63.91 207 GLY A O 1
ATOM 1567 N N . SER A 1 208 ? -11.902 9.134 1.821 1.00 79.75 208 SER A N 1
ATOM 1568 C CA . SER A 1 208 ? -11.682 9.256 0.378 1.00 79.75 208 SER A CA 1
ATOM 1569 C C . SER A 1 208 ? -10.867 10.494 0.015 1.00 79.75 208 SER A C 1
ATOM 1571 O O . SER A 1 208 ? -11.195 11.607 0.426 1.00 79.75 208 SER A O 1
ATOM 1573 N N . ASP A 1 209 ? -9.836 10.283 -0.806 1.00 79.25 209 ASP A N 1
ATOM 1574 C CA . ASP A 1 209 ? -8.982 11.332 -1.376 1.00 79.25 209 ASP A CA 1
ATOM 1575 C C . ASP A 1 209 ? -9.385 11.730 -2.809 1.00 79.25 209 ASP A C 1
ATOM 1577 O O . ASP A 1 209 ? -8.764 12.610 -3.408 1.00 79.25 209 ASP A O 1
ATOM 1581 N N . VAL A 1 210 ? -10.411 11.075 -3.367 1.00 88.38 210 VAL A N 1
ATOM 1582 C CA . VAL A 1 210 ? -10.892 11.278 -4.747 1.00 88.38 210 VAL A CA 1
ATOM 1583 C C . VAL A 1 210 ? -12.318 11.821 -4.820 1.00 88.38 210 VAL A C 1
ATOM 1585 O O . VAL A 1 210 ? -12.835 12.009 -5.918 1.00 88.38 210 VAL A O 1
ATOM 1588 N N . VAL A 1 211 ? -12.963 12.082 -3.678 1.00 93.31 211 VAL A N 1
ATOM 1589 C CA . VAL A 1 211 ? -14.301 12.687 -3.633 1.00 93.31 211 VAL A CA 1
ATOM 1590 C C . VAL A 1 211 ? -14.197 14.158 -3.262 1.00 93.31 211 VAL A C 1
ATOM 1592 O O . VAL A 1 211 ? -13.689 14.505 -2.191 1.00 93.31 211 VAL A O 1
ATOM 1595 N N . LEU A 1 212 ? -14.695 15.023 -4.143 1.00 94.50 212 LEU A N 1
ATOM 1596 C CA . LEU A 1 212 ? -14.720 16.470 -3.934 1.00 94.50 212 LEU A CA 1
ATOM 1597 C C . LEU A 1 212 ? -16.158 16.973 -3.794 1.00 94.50 212 LEU A C 1
ATOM 1599 O O . LEU A 1 212 ? -17.075 16.497 -4.463 1.00 94.50 212 LEU A O 1
ATOM 1603 N N . ALA A 1 213 ? -16.331 17.969 -2.931 1.00 95.25 213 ALA A N 1
ATOM 1604 C CA . ALA A 1 213 ? -17.595 18.610 -2.632 1.00 95.25 213 ALA A CA 1
ATOM 1605 C C . ALA A 1 213 ? -17.736 19.968 -3.342 1.00 95.25 213 ALA A C 1
ATOM 1607 O O . ALA A 1 213 ? -16.841 20.811 -3.268 1.00 95.25 213 ALA A O 1
ATOM 1608 N N . SER A 1 214 ? -18.904 20.218 -3.936 1.00 94.44 214 SER A N 1
ATOM 1609 C CA . SER A 1 214 ? -19.399 21.570 -4.234 1.00 94.44 214 SER A CA 1
ATOM 1610 C C . SER A 1 214 ? -20.622 21.836 -3.364 1.00 94.44 214 SER A C 1
ATOM 1612 O O . SER A 1 214 ? -21.501 20.981 -3.257 1.00 94.44 214 SER A O 1
ATOM 1614 N N . PHE A 1 215 ? -20.684 22.995 -2.710 1.00 94.81 215 PHE A N 1
ATOM 1615 C CA . PHE A 1 215 ? -21.756 23.310 -1.769 1.00 94.81 215 PHE A CA 1
ATOM 1616 C C . PHE A 1 215 ? -22.484 24.573 -2.203 1.00 94.81 215 PHE A C 1
ATOM 1618 O O . PHE A 1 215 ? -21.865 25.611 -2.412 1.00 94.81 215 PHE A O 1
ATOM 1625 N N . THR A 1 216 ? -23.803 24.492 -2.334 1.00 92.31 216 THR A N 1
ATOM 1626 C CA . THR A 1 216 ? -24.660 25.611 -2.740 1.00 92.31 216 THR A CA 1
ATOM 1627 C C . THR A 1 216 ? -25.792 25.781 -1.740 1.00 92.31 216 THR A C 1
ATOM 1629 O O . THR A 1 216 ? -26.201 24.810 -1.111 1.00 92.31 216 THR A O 1
ATOM 1632 N N . GLY A 1 217 ? -26.317 26.986 -1.551 1.00 90.00 217 GLY A N 1
ATOM 1633 C CA . GLY A 1 217 ? -27.467 27.174 -0.671 1.00 90.00 217 GLY A CA 1
ATOM 1634 C C . GLY A 1 217 ? -27.827 28.622 -0.407 1.00 90.00 217 GLY A C 1
ATOM 1635 O O . GLY A 1 217 ? -27.006 29.524 -0.535 1.00 90.00 217 GLY A O 1
ATOM 1636 N N . GLU A 1 218 ? -29.079 28.824 -0.018 1.00 83.81 218 GLU A N 1
ATOM 1637 C CA . GLU A 1 218 ? -29.658 30.124 0.297 1.00 83.81 218 GLU A CA 1
ATOM 1638 C C . GLU A 1 218 ? -30.776 29.949 1.334 1.00 83.81 218 GLU A C 1
ATOM 1640 O O . GLU A 1 218 ? -31.607 29.041 1.246 1.00 83.81 218 GLU A O 1
ATOM 1645 N N . GLY A 1 219 ? -30.796 30.816 2.349 1.00 78.75 219 GLY A N 1
ATOM 1646 C CA . GLY A 1 219 ? -31.805 30.761 3.407 1.00 78.75 219 GLY A CA 1
ATOM 1647 C C . GLY A 1 219 ? -31.824 29.405 4.141 1.00 78.75 219 GLY A C 1
ATOM 1648 O O . GLY A 1 219 ? -30.794 29.004 4.694 1.00 78.75 219 GLY A O 1
ATOM 1649 N N . PRO A 1 220 ? -32.975 28.704 4.210 1.00 81.94 220 PRO A N 1
ATOM 1650 C CA . PRO A 1 220 ? -33.087 27.433 4.917 1.00 81.94 220 PRO A CA 1
ATOM 1651 C C . PRO A 1 220 ? -32.654 26.219 4.089 1.00 81.94 220 PRO A C 1
ATOM 1653 O O . PRO A 1 220 ? -32.631 25.131 4.652 1.00 81.94 220 PRO A O 1
ATOM 1656 N N . ARG A 1 221 ? -32.331 26.362 2.796 1.00 86.00 221 ARG A N 1
ATOM 1657 C CA . ARG A 1 221 ? -32.066 25.229 1.895 1.00 86.00 221 ARG A CA 1
ATOM 1658 C C . ARG A 1 221 ? -30.636 25.255 1.377 1.00 86.00 221 ARG A C 1
ATOM 1660 O O . ARG A 1 221 ? -30.130 26.303 0.977 1.00 86.00 221 ARG A O 1
ATOM 1667 N N . ALA A 1 222 ? -29.993 24.098 1.359 1.00 91.56 222 ALA A N 1
ATOM 1668 C CA . ALA A 1 222 ? -28.672 23.931 0.778 1.00 91.56 222 ALA A CA 1
ATOM 1669 C C . ALA A 1 222 ? -28.541 22.569 0.096 1.00 91.56 222 ALA A C 1
ATOM 1671 O O . ALA A 1 222 ? -29.239 21.617 0.432 1.00 91.56 222 ALA A O 1
ATOM 1672 N N . ARG A 1 223 ? -27.630 22.485 -0.866 1.00 93.31 223 ARG A N 1
ATOM 1673 C CA . ARG A 1 223 ? -27.354 21.297 -1.657 1.00 93.31 223 ARG A CA 1
ATOM 1674 C C . ARG A 1 223 ? -25.859 21.059 -1.732 1.00 93.31 223 ARG A C 1
ATOM 1676 O O . ARG A 1 223 ? -25.109 21.918 -2.204 1.00 93.31 223 ARG A O 1
ATOM 1683 N N . LEU A 1 224 ? -25.450 19.878 -1.295 1.00 95.12 224 LEU A N 1
ATOM 1684 C CA . LEU A 1 224 ? -24.084 19.390 -1.374 1.00 95.12 224 LEU A CA 1
ATOM 1685 C C . LEU A 1 224 ? -23.967 18.391 -2.529 1.00 95.12 224 LEU A C 1
ATOM 1687 O O . LEU A 1 224 ? -24.617 17.349 -2.531 1.00 95.12 224 LEU A O 1
ATOM 1691 N N . PHE A 1 225 ? -23.122 18.710 -3.501 1.00 95.31 225 PHE A N 1
ATOM 1692 C CA . PHE A 1 225 ? -22.742 17.820 -4.590 1.00 95.31 225 PHE A CA 1
ATOM 1693 C C . PHE A 1 225 ? -21.464 17.085 -4.200 1.00 95.31 225 PHE A C 1
ATOM 1695 O O . PHE A 1 225 ? -20.464 17.731 -3.891 1.00 95.31 225 PHE A O 1
ATOM 1702 N N . LEU A 1 226 ? -21.488 15.757 -4.230 1.00 96.75 226 LEU A N 1
ATOM 1703 C CA . LEU A 1 226 ? -20.345 14.893 -3.942 1.00 96.75 226 LEU A CA 1
ATOM 1704 C C . LEU A 1 226 ? -19.926 14.195 -5.234 1.00 96.75 226 LEU A C 1
ATOM 1706 O O . LEU A 1 226 ? -20.644 13.330 -5.729 1.00 96.75 226 LEU A O 1
ATOM 1710 N N . LEU A 1 227 ? -18.792 14.607 -5.794 1.00 95.94 227 LEU A N 1
ATOM 1711 C CA . LEU A 1 227 ? -18.273 14.159 -7.087 1.00 95.94 227 LEU A CA 1
ATOM 1712 C C . LEU A 1 227 ? -17.156 13.137 -6.870 1.00 95.94 227 LEU A C 1
ATOM 1714 O O . LEU A 1 227 ? -16.165 13.456 -6.213 1.00 95.94 227 LEU A O 1
ATOM 1718 N N . ASN A 1 228 ? -17.288 11.937 -7.432 1.00 94.44 228 ASN A N 1
ATOM 1719 C CA . ASN A 1 228 ? -16.263 10.895 -7.365 1.00 94.44 228 ASN A CA 1
ATOM 1720 C C . ASN A 1 228 ? -15.362 10.936 -8.607 1.00 94.44 228 ASN A C 1
ATOM 1722 O O . ASN A 1 228 ? -15.799 10.628 -9.713 1.00 94.44 228 ASN A O 1
ATOM 1726 N N . TYR A 1 229 ? -14.091 11.289 -8.417 1.00 92.56 229 TYR A N 1
ATOM 1727 C CA . TYR A 1 229 ? -13.089 11.340 -9.487 1.00 92.56 229 TYR A CA 1
ATOM 1728 C C . TYR A 1 229 ? -12.385 9.990 -9.694 1.00 92.56 229 TYR A C 1
ATOM 1730 O O . TYR A 1 229 ? -11.611 9.831 -10.642 1.00 92.56 229 TYR A O 1
ATOM 1738 N N . GLY A 1 230 ? -12.628 9.015 -8.812 1.00 84.75 230 GLY A N 1
ATOM 1739 C CA . GLY A 1 230 ? -12.134 7.648 -8.934 1.00 84.75 230 GLY A CA 1
ATOM 1740 C C . GLY A 1 230 ? -12.876 6.843 -10.007 1.00 84.75 230 GLY A C 1
ATOM 1741 O O . GLY A 1 230 ? -13.954 7.209 -10.460 1.00 84.75 230 GLY A O 1
ATOM 1742 N N . ARG A 1 231 ? -12.294 5.709 -10.419 1.00 71.81 231 ARG A N 1
ATOM 1743 C CA . ARG A 1 231 ? -12.875 4.818 -11.445 1.00 71.81 231 ARG A CA 1
ATOM 1744 C C . ARG A 1 231 ? -13.855 3.767 -10.894 1.00 71.81 231 ARG A C 1
ATOM 1746 O O . ARG A 1 231 ? -14.341 2.955 -11.671 1.00 71.81 231 ARG A O 1
ATOM 1753 N N . GLY A 1 232 ? -14.117 3.748 -9.585 1.00 78.19 232 GLY A N 1
ATOM 1754 C CA . GLY A 1 232 ? -14.937 2.726 -8.927 1.00 78.19 232 GLY A CA 1
ATOM 1755 C C . GLY A 1 232 ? -15.939 3.307 -7.932 1.00 78.19 232 GLY A C 1
ATOM 1756 O O . GLY A 1 232 ? -15.758 4.428 -7.452 1.00 78.19 232 GLY A O 1
ATOM 1757 N N . ARG A 1 233 ? -16.978 2.519 -7.626 1.00 84.62 233 ARG A N 1
ATOM 1758 C CA . ARG A 1 233 ? -17.978 2.816 -6.593 1.00 84.62 233 ARG A CA 1
ATOM 1759 C C . ARG A 1 233 ? -17.305 2.939 -5.227 1.00 84.62 233 ARG A C 1
ATOM 1761 O O . ARG A 1 233 ? -16.423 2.149 -4.897 1.00 84.62 233 ARG A O 1
ATOM 1768 N N . ILE A 1 234 ? -17.736 3.918 -4.442 1.00 80.94 234 ILE A N 1
ATOM 1769 C CA . ILE A 1 234 ? -17.312 4.099 -3.053 1.00 80.94 234 ILE A CA 1
ATOM 1770 C C . ILE A 1 234 ? -18.469 3.713 -2.144 1.00 80.94 234 ILE A C 1
ATOM 1772 O O . ILE A 1 234 ? -19.585 4.184 -2.343 1.00 80.94 234 ILE A O 1
ATOM 1776 N N . GLU A 1 235 ? -18.193 2.886 -1.142 1.00 80.81 235 GLU A N 1
ATOM 1777 C CA . GLU A 1 235 ? -19.167 2.451 -0.142 1.00 80.81 235 GLU A CA 1
ATOM 1778 C C . GLU A 1 235 ? -18.862 3.079 1.218 1.00 80.81 235 GLU A C 1
ATOM 1780 O O . GLU A 1 235 ? -17.697 3.273 1.573 1.00 80.81 235 GLU A O 1
ATOM 1785 N N . GLY A 1 236 ? -19.906 3.403 1.982 1.00 72.69 236 GLY A N 1
ATOM 1786 C CA . GLY A 1 236 ? -19.763 3.893 3.358 1.00 72.69 236 GLY A CA 1
ATOM 1787 C C . GLY A 1 236 ? -19.049 5.245 3.482 1.00 72.69 236 GLY A C 1
ATOM 1788 O O . GLY A 1 236 ? -18.298 5.466 4.434 1.00 72.69 236 GLY A O 1
ATOM 1789 N N . LEU A 1 237 ? -19.252 6.163 2.529 1.00 84.88 237 LEU A N 1
ATOM 1790 C CA . LEU A 1 237 ? -18.619 7.483 2.551 1.00 84.88 237 LEU A CA 1
ATOM 1791 C C . LEU A 1 237 ? -19.230 8.346 3.662 1.00 84.88 237 LEU A C 1
ATOM 1793 O O . LEU A 1 237 ? -20.358 8.822 3.543 1.00 84.88 237 LEU A O 1
ATOM 1797 N N . ARG A 1 238 ? -18.469 8.600 4.727 1.00 87.25 238 ARG A N 1
ATOM 1798 C CA . ARG A 1 238 ? -18.903 9.481 5.819 1.00 87.25 238 ARG A CA 1
ATOM 1799 C C . ARG A 1 238 ? -18.662 10.946 5.456 1.00 87.25 238 ARG A C 1
ATOM 1801 O O . ARG A 1 238 ? -17.584 11.315 4.974 1.00 87.25 238 ARG A O 1
ATOM 1808 N N . VAL A 1 239 ? -19.657 11.790 5.713 1.00 91.44 239 VAL A N 1
ATOM 1809 C CA . VAL A 1 239 ? -19.656 13.218 5.379 1.00 91.44 239 VAL A CA 1
ATOM 1810 C C . VAL A 1 239 ? -20.152 14.027 6.572 1.00 91.44 239 VAL A C 1
ATOM 1812 O O . VAL A 1 239 ? -21.251 13.802 7.066 1.00 91.44 239 VAL A O 1
ATOM 1815 N N . ARG A 1 240 ? -19.362 15.014 7.004 1.00 92.81 240 ARG A N 1
ATOM 1816 C CA . ARG A 1 240 ? -19.768 16.046 7.968 1.00 92.81 240 ARG A CA 1
ATOM 1817 C C . ARG A 1 240 ? -20.029 17.354 7.240 1.00 92.81 240 ARG A C 1
ATOM 1819 O O . ARG A 1 240 ? -19.161 17.831 6.505 1.00 92.81 240 ARG A O 1
ATOM 1826 N N . VAL A 1 241 ? -21.169 17.973 7.516 1.00 93.31 241 VAL A N 1
ATOM 1827 C CA . VAL A 1 241 ? -21.549 19.290 6.998 1.00 93.31 241 VAL A CA 1
ATOM 1828 C C . VAL A 1 241 ? -21.804 20.244 8.157 1.00 93.31 241 VAL A C 1
ATOM 1830 O O . VAL A 1 241 ? -22.590 19.956 9.057 1.00 93.31 241 VAL A O 1
ATOM 1833 N N . LEU A 1 242 ? -21.139 21.397 8.136 1.00 90.75 242 LEU A N 1
ATOM 1834 C CA . LEU A 1 242 ? -21.319 22.449 9.130 1.00 90.75 242 LEU A CA 1
ATOM 1835 C C . LEU A 1 242 ? -22.702 23.093 8.990 1.00 90.75 242 LEU A C 1
ATOM 1837 O O . LEU A 1 242 ? -23.141 23.417 7.885 1.00 90.75 242 LEU A O 1
ATOM 1841 N N . GLY A 1 243 ? -23.367 23.321 10.115 1.00 84.06 243 GLY A N 1
ATOM 1842 C CA . GLY A 1 243 ? -24.678 23.950 10.215 1.00 84.06 243 GLY A CA 1
ATOM 1843 C C . GLY A 1 243 ? -25.714 23.088 10.938 1.00 84.06 243 GLY A C 1
ATOM 1844 O O . GLY A 1 243 ? -25.587 21.872 11.057 1.00 84.06 243 GLY A O 1
ATOM 1845 N N . ASN A 1 244 ? -26.771 23.751 11.408 1.00 82.88 244 ASN A N 1
ATOM 1846 C CA . ASN A 1 244 ? -27.905 23.116 12.077 1.00 82.88 244 ASN A CA 1
ATOM 1847 C C . ASN A 1 244 ? -28.950 22.690 11.036 1.00 82.88 244 ASN A C 1
ATOM 1849 O O . ASN A 1 244 ? -29.902 23.423 10.753 1.00 82.88 244 ASN A O 1
ATOM 1853 N N . TRP A 1 245 ? -28.745 21.519 10.438 1.00 86.38 245 TRP A N 1
ATOM 1854 C CA . TRP A 1 245 ? -29.610 20.978 9.385 1.00 86.38 245 TRP A CA 1
ATOM 1855 C C . TRP A 1 245 ? -30.644 20.026 9.984 1.00 86.38 245 TRP A C 1
ATOM 1857 O O . TRP A 1 245 ? -30.283 18.982 10.510 1.00 86.38 245 TRP A O 1
ATOM 1867 N N . ALA A 1 246 ? -31.929 20.375 9.931 1.00 78.06 246 ALA A N 1
ATOM 1868 C CA . ALA A 1 246 ? -33.051 19.569 10.409 1.00 78.06 246 ALA A CA 1
ATOM 1869 C C . ALA A 1 246 ? -33.279 18.299 9.580 1.00 78.06 246 ALA A C 1
ATOM 1871 O O . ALA A 1 246 ? -33.692 17.289 10.143 1.00 78.06 246 ALA A O 1
ATOM 1872 N N . SER A 1 247 ? -32.973 18.303 8.285 1.00 83.25 247 SER A N 1
ATOM 1873 C CA . SER A 1 247 ? -33.047 17.099 7.452 1.00 83.25 247 SER A CA 1
ATOM 1874 C C . SER A 1 247 ? -31.885 17.001 6.479 1.00 83.25 247 SER A C 1
ATOM 1876 O O . SER A 1 247 ? -31.389 18.014 5.987 1.00 83.25 247 SER A O 1
ATOM 1878 N N . VAL A 1 248 ? -31.504 15.756 6.197 1.00 86.12 248 VAL A N 1
ATOM 1879 C CA . VAL A 1 248 ? -30.506 15.364 5.204 1.00 86.12 248 VAL A CA 1
ATOM 1880 C C . VAL A 1 248 ? -31.152 14.304 4.315 1.00 86.12 248 VAL A C 1
ATOM 1882 O O . VAL A 1 248 ? -31.660 13.300 4.822 1.00 86.12 248 VAL A O 1
ATOM 1885 N N . ALA A 1 249 ? -31.176 14.530 3.005 1.00 85.38 249 ALA A N 1
ATOM 1886 C CA . ALA A 1 249 ? -31.764 13.597 2.048 1.00 85.38 249 ALA A CA 1
ATOM 1887 C C . ALA A 1 249 ? -30.888 13.445 0.802 1.00 85.38 249 ALA A C 1
ATOM 1889 O O . ALA A 1 249 ? -30.285 14.412 0.350 1.00 85.38 249 ALA A O 1
ATOM 1890 N N . VAL A 1 250 ? -30.850 12.249 0.217 1.00 84.38 250 VAL A N 1
ATOM 1891 C CA . VAL A 1 250 ? -30.172 11.965 -1.057 1.00 84.38 250 VAL A CA 1
ATOM 1892 C C . VAL A 1 250 ? -31.218 11.521 -2.062 1.00 84.38 250 VAL A C 1
ATOM 1894 O O . VAL A 1 250 ? -31.991 10.608 -1.783 1.00 84.38 250 VAL A O 1
ATOM 1897 N N . ALA A 1 251 ? -31.273 12.189 -3.217 1.00 74.75 251 ALA A N 1
ATOM 1898 C CA . ALA A 1 251 ? -32.264 11.914 -4.265 1.00 74.75 251 ALA A CA 1
ATOM 1899 C C . ALA A 1 251 ? -33.729 11.875 -3.755 1.00 74.75 251 ALA A C 1
ATOM 1901 O O . ALA A 1 251 ? -34.560 11.137 -4.274 1.00 74.75 251 ALA A O 1
ATOM 1902 N N . GLY A 1 252 ? -34.049 12.673 -2.728 1.00 65.69 252 GLY A N 1
ATOM 1903 C CA . GLY A 1 252 ? -35.381 12.734 -2.110 1.00 65.69 252 GLY A CA 1
ATOM 1904 C C . GLY A 1 252 ? -35.626 11.728 -0.978 1.00 65.69 252 GLY A C 1
ATOM 1905 O O . GLY A 1 252 ? -36.581 11.904 -0.223 1.00 65.69 252 GLY A O 1
ATOM 1906 N N . SER A 1 253 ? -34.752 10.738 -0.789 1.00 71.44 253 SER A N 1
ATOM 1907 C CA . SER A 1 253 ? -34.820 9.784 0.324 1.00 71.44 253 SER A CA 1
ATOM 1908 C C . SER A 1 253 ? -34.078 10.323 1.543 1.00 71.44 253 SER A C 1
ATOM 1910 O O . SER A 1 253 ? -32.920 10.729 1.441 1.00 71.44 253 SER A O 1
ATOM 1912 N N . ARG A 1 254 ? -34.730 10.335 2.712 1.00 73.19 254 ARG A N 1
ATOM 1913 C CA . ARG A 1 254 ? -34.079 10.726 3.973 1.00 73.19 254 ARG A CA 1
ATOM 1914 C C . ARG A 1 254 ? -32.989 9.723 4.341 1.00 73.19 254 ARG A C 1
ATOM 1916 O O . ARG A 1 254 ? -33.182 8.522 4.190 1.00 73.19 254 ARG A O 1
ATOM 1923 N N . ILE A 1 255 ? -31.871 10.228 4.852 1.00 72.56 255 ILE A N 1
ATOM 1924 C CA . ILE A 1 255 ? -30.855 9.390 5.491 1.00 72.56 255 ILE A CA 1
ATOM 1925 C C . ILE A 1 255 ? -31.275 9.215 6.953 1.00 72.56 255 ILE A C 1
ATOM 1927 O O . ILE A 1 255 ? -31.492 10.208 7.647 1.00 72.56 255 ILE A O 1
ATOM 1931 N N . GLU A 1 256 ? -31.448 7.973 7.399 1.00 56.19 256 GLU A N 1
ATOM 1932 C CA . GLU A 1 256 ? -31.899 7.670 8.767 1.00 56.19 256 GLU A CA 1
ATOM 1933 C C . GLU A 1 256 ? -30.746 7.738 9.785 1.00 56.19 256 GLU A C 1
ATOM 1935 O O . GLU A 1 256 ? -30.942 8.199 10.907 1.00 56.19 256 GLU A O 1
ATOM 1940 N N . ASP A 1 257 ? -29.527 7.386 9.365 1.00 67.81 257 ASP A N 1
ATOM 1941 C CA . ASP A 1 257 ? -28.300 7.436 10.172 1.00 67.81 257 ASP A CA 1
ATOM 1942 C C . ASP A 1 257 ? -27.604 8.809 10.055 1.00 67.81 257 ASP A C 1
ATOM 1944 O O . ASP A 1 257 ? -26.590 8.980 9.368 1.00 67.81 257 ASP A O 1
ATOM 1948 N N . VAL A 1 258 ? -28.227 9.830 10.656 1.00 72.44 258 VAL A N 1
ATOM 1949 C CA . VAL A 1 258 ? -27.700 11.205 10.722 1.00 72.44 258 VAL A CA 1
ATOM 1950 C C . VAL A 1 258 ? -27.361 11.555 12.166 1.00 72.44 258 VAL A C 1
ATOM 1952 O O . VAL A 1 258 ? -28.233 11.853 12.986 1.00 72.44 258 VAL A O 1
ATOM 1955 N N . GLU A 1 259 ? -26.070 11.603 12.454 1.00 75.00 259 GLU A N 1
ATOM 1956 C CA . GLU A 1 259 ? -25.513 12.068 13.714 1.00 75.00 259 GLU A CA 1
ATOM 1957 C C . GLU A 1 259 ? -25.565 13.603 13.774 1.00 75.00 259 GLU A C 1
ATOM 1959 O O . GLU A 1 259 ? -25.090 14.315 12.883 1.00 75.00 259 GLU A O 1
ATOM 1964 N N . ARG A 1 260 ? -26.159 14.149 14.836 1.00 76.81 260 ARG A N 1
ATOM 1965 C CA . ARG A 1 260 ? -26.263 15.600 15.042 1.00 76.81 260 ARG A CA 1
ATOM 1966 C C . ARG A 1 260 ? -25.222 16.041 16.053 1.00 76.81 260 ARG A C 1
ATOM 1968 O O . ARG A 1 260 ? -25.333 15.754 17.240 1.00 76.81 260 ARG A O 1
ATOM 1975 N N . LEU A 1 261 ? -24.233 16.776 15.568 1.00 72.19 261 LEU A N 1
ATOM 1976 C CA . LEU A 1 261 ? -23.171 17.362 16.371 1.00 72.19 261 LEU A CA 1
ATOM 1977 C C . LEU A 1 261 ? -23.540 18.805 16.736 1.00 72.19 261 LEU A C 1
ATOM 1979 O O . LEU A 1 261 ? -24.360 19.447 16.076 1.00 72.19 261 LEU A O 1
ATOM 1983 N N . SER A 1 262 ? -22.894 19.364 17.760 1.00 74.94 262 SER A N 1
ATOM 1984 C CA . SER A 1 262 ? -23.038 20.793 18.064 1.00 74.94 262 SER A CA 1
ATOM 1985 C C . SER A 1 262 ? -22.588 21.635 16.859 1.00 74.94 262 SER A C 1
ATOM 1987 O O . SER A 1 262 ? -21.398 21.700 16.542 1.00 74.94 262 SER A O 1
ATOM 1989 N N . GLY A 1 263 ? -23.546 22.237 16.146 1.00 75.88 263 GLY A N 1
ATOM 1990 C CA . GLY A 1 263 ? -23.292 23.079 14.976 1.00 75.88 263 GLY A CA 1
ATOM 1991 C C . GLY A 1 263 ? -22.978 22.340 13.669 1.00 75.88 263 GLY A C 1
ATOM 1992 O O . GLY A 1 263 ? -22.507 22.991 12.737 1.00 75.88 263 GLY A O 1
ATOM 1993 N N . ALA A 1 264 ? -23.188 21.023 13.567 1.00 85.19 264 ALA A N 1
ATOM 1994 C CA . ALA A 1 264 ? -22.967 20.252 12.336 1.00 85.19 264 ALA A CA 1
ATOM 1995 C C . ALA A 1 264 ? -23.845 18.991 12.280 1.00 85.19 264 ALA A C 1
ATOM 1997 O O . ALA A 1 264 ? -24.337 18.517 13.300 1.00 85.19 264 ALA A O 1
ATOM 1998 N N . VAL A 1 265 ? -23.986 18.405 11.095 1.00 88.06 265 VAL A N 1
ATOM 1999 C CA . VAL A 1 265 ? -24.530 17.049 10.921 1.00 88.06 265 VAL A CA 1
ATOM 2000 C C . VAL A 1 265 ? -23.480 16.157 10.286 1.00 88.06 265 VAL A C 1
ATOM 2002 O O . VAL A 1 265 ? -22.677 16.620 9.473 1.00 88.06 265 VAL A O 1
ATOM 2005 N N . GLU A 1 266 ? -23.481 14.888 10.651 1.00 87.25 266 GLU A N 1
ATOM 2006 C CA . GLU A 1 266 ? -22.622 13.865 10.081 1.00 87.25 266 GLU A CA 1
ATOM 2007 C C . GLU A 1 266 ? -23.479 12.673 9.665 1.00 87.25 266 GLU A C 1
ATOM 2009 O O . GLU A 1 266 ? -24.405 12.286 10.367 1.00 87.25 266 GLU A O 1
ATOM 2014 N N . PHE A 1 267 ? -23.235 12.142 8.476 1.00 86.81 267 PHE A N 1
ATOM 2015 C CA . PHE A 1 267 ? -24.019 11.045 7.923 1.00 86.81 267 PHE A CA 1
ATOM 2016 C C . PHE A 1 267 ? -23.146 10.179 7.027 1.00 86.81 267 PHE A C 1
ATOM 2018 O O . PHE A 1 267 ? -22.120 10.631 6.507 1.00 86.81 267 PHE A O 1
ATOM 2025 N N . SER A 1 268 ? -23.567 8.936 6.836 1.00 82.44 268 SER A N 1
ATOM 2026 C CA . SER A 1 268 ? -22.887 7.989 5.959 1.00 82.44 268 SER A CA 1
ATOM 2027 C C . SER A 1 268 ? -23.689 7.789 4.685 1.00 82.44 268 SER A C 1
ATOM 2029 O O . SER A 1 268 ? -24.896 7.558 4.710 1.00 82.44 268 SER A O 1
ATOM 2031 N N . MET A 1 269 ? -23.006 7.871 3.552 1.00 78.94 269 MET A N 1
ATOM 2032 C CA . MET A 1 269 ? -23.561 7.473 2.273 1.00 78.94 269 MET A CA 1
ATOM 2033 C C . MET A 1 269 ? -23.292 5.987 2.044 1.00 78.94 269 MET A C 1
ATOM 2035 O O . MET A 1 269 ? -22.124 5.590 2.064 1.00 78.94 269 MET A O 1
ATOM 2039 N N . PRO A 1 270 ? -24.329 5.169 1.802 1.00 70.31 270 PRO A N 1
ATOM 2040 C CA . PRO A 1 270 ? -24.139 3.744 1.567 1.00 70.31 270 PRO A CA 1
ATOM 2041 C C . PRO A 1 270 ? -23.322 3.501 0.299 1.00 70.31 270 PRO A C 1
ATOM 2043 O O . PRO A 1 270 ? -22.411 2.680 0.314 1.00 70.31 270 PRO A O 1
ATOM 2046 N N . GLU A 1 271 ? -23.583 4.272 -0.759 1.00 82.56 271 GLU A N 1
ATOM 2047 C CA . GLU A 1 271 ? -22.858 4.191 -2.020 1.00 82.56 271 GLU A CA 1
ATOM 2048 C C . GLU A 1 271 ? -22.740 5.551 -2.723 1.00 82.56 271 GLU A C 1
ATOM 2050 O O . GLU A 1 271 ? -23.605 6.424 -2.605 1.00 82.56 271 GLU A O 1
ATOM 2055 N N . LEU A 1 272 ? -21.651 5.719 -3.471 1.00 87.81 272 LEU A N 1
ATOM 2056 C CA . LEU A 1 272 ? -21.399 6.831 -4.379 1.00 87.81 272 LEU A CA 1
ATOM 2057 C C . LEU A 1 272 ? -20.696 6.303 -5.636 1.00 87.81 272 LEU A C 1
ATOM 2059 O O . LEU A 1 272 ? -19.550 5.858 -5.573 1.00 87.81 272 LEU A O 1
ATOM 2063 N N . GLU A 1 273 ? -21.367 6.383 -6.785 1.00 89.25 273 GLU A N 1
ATOM 2064 C CA . GLU A 1 273 ? -20.776 6.030 -8.081 1.00 89.25 273 GLU A CA 1
ATOM 2065 C C . GLU A 1 273 ? -20.064 7.221 -8.729 1.00 89.25 273 GLU A C 1
ATOM 2067 O O . GLU A 1 273 ? -18.852 7.332 -8.604 1.00 89.25 273 GLU A O 1
ATOM 2072 N N . THR A 1 274 ? -20.790 8.119 -9.409 1.00 91.50 274 THR A N 1
ATOM 2073 C CA . THR A 1 274 ? -20.208 9.310 -10.071 1.00 91.50 274 THR A CA 1
ATOM 2074 C C . THR A 1 274 ? -20.540 10.602 -9.326 1.00 91.50 274 THR A C 1
ATOM 2076 O O . THR A 1 274 ? -19.669 11.442 -9.103 1.00 91.50 274 THR A O 1
ATOM 2079 N N . LEU A 1 275 ? -21.806 10.767 -8.936 1.00 93.75 275 LEU A N 1
ATOM 2080 C CA . LEU A 1 275 ? -22.324 11.957 -8.270 1.00 93.75 275 LEU A CA 1
ATOM 2081 C C . LEU A 1 275 ? -23.372 11.546 -7.237 1.00 93.75 275 LEU A C 1
ATOM 2083 O O . LEU A 1 275 ? -24.240 10.730 -7.534 1.00 93.75 275 LEU A O 1
ATOM 2087 N N . ALA A 1 276 ? -23.346 12.189 -6.074 1.00 92.81 276 ALA A N 1
ATOM 2088 C CA . ALA A 1 276 ? -24.490 12.251 -5.178 1.00 92.81 276 ALA A CA 1
ATOM 2089 C C . ALA A 1 276 ? -24.884 13.695 -4.889 1.00 92.81 276 ALA A C 1
ATOM 2091 O O . ALA A 1 276 ? -24.039 14.586 -4.787 1.00 92.81 276 ALA A O 1
ATOM 2092 N N . VAL A 1 277 ? -26.189 13.909 -4.741 1.00 93.06 277 VAL A N 1
ATOM 2093 C CA . VAL A 1 277 ? -26.778 15.207 -4.422 1.00 93.06 277 VAL A CA 1
ATOM 2094 C C . VAL A 1 277 ? -27.485 15.087 -3.083 1.00 93.06 277 VAL A C 1
ATOM 2096 O O . VAL A 1 277 ? -28.502 14.399 -2.978 1.00 93.06 277 VAL A O 1
ATOM 2099 N N . VAL A 1 278 ? -26.922 15.741 -2.070 1.00 93.38 278 VAL A N 1
ATOM 2100 C CA . VAL A 1 278 ? -27.471 15.783 -0.715 1.00 93.38 278 VAL A CA 1
ATOM 2101 C C . VAL A 1 278 ? -28.230 17.094 -0.528 1.00 93.38 278 VAL A C 1
ATOM 2103 O O . VAL A 1 278 ? -27.640 18.173 -0.594 1.00 93.38 278 VAL A O 1
ATOM 2106 N N . GLU A 1 279 ? -29.530 17.002 -0.287 1.00 91.75 279 GLU A N 1
ATOM 2107 C CA . GLU A 1 279 ? -30.413 18.114 0.060 1.00 91.75 279 GLU A CA 1
ATOM 2108 C C . GLU A 1 279 ? -30.424 18.309 1.585 1.00 91.75 279 GLU A C 1
ATOM 2110 O O . GLU A 1 279 ? -30.585 17.352 2.350 1.00 91.75 279 GLU A O 1
ATOM 2115 N N . LEU A 1 280 ? -30.245 19.554 2.026 1.00 91.25 280 LEU A N 1
ATOM 2116 C CA . LEU A 1 280 ? -30.163 19.962 3.427 1.00 91.25 280 LEU A CA 1
ATOM 2117 C C . LEU A 1 280 ? -31.182 21.068 3.718 1.00 91.25 280 LEU A C 1
ATOM 2119 O O . LEU A 1 280 ? -31.229 22.075 3.007 1.00 91.25 280 LEU A O 1
ATOM 2123 N N . GLU A 1 281 ? -31.945 20.927 4.805 1.00 88.88 281 GLU A N 1
ATOM 2124 C CA . GLU A 1 281 ? -32.911 21.945 5.254 1.00 88.88 281 GLU A CA 1
ATOM 2125 C C . GLU A 1 281 ? -32.657 22.350 6.712 1.00 88.88 281 GLU A C 1
ATOM 2127 O O . GLU A 1 281 ? -32.396 21.491 7.551 1.00 88.88 281 GLU A O 1
ATOM 2132 N N . ARG A 1 282 ? -32.691 23.648 7.040 1.00 80.81 282 ARG A N 1
ATOM 2133 C CA . ARG A 1 282 ? -32.466 24.177 8.403 1.00 80.81 282 ARG A CA 1
ATOM 2134 C C . ARG A 1 282 ? -33.710 24.060 9.286 1.00 80.81 282 ARG A C 1
ATOM 2136 O O . ARG A 1 282 ? -34.832 24.171 8.805 1.00 80.81 282 ARG A O 1
ATOM 2143 N N . ALA A 1 283 ? -33.503 23.918 10.596 1.00 58.72 283 ALA A N 1
ATOM 2144 C CA . ALA A 1 283 ? -34.580 24.062 11.578 1.00 58.72 283 ALA A CA 1
ATOM 2145 C C . ALA A 1 283 ? -35.065 25.527 11.646 1.00 58.72 283 ALA A C 1
ATOM 2147 O O . ALA A 1 283 ? -34.249 26.448 11.570 1.00 58.72 283 ALA A O 1
ATOM 2148 N N . GLY A 1 284 ? -36.378 25.748 11.796 1.00 49.22 284 GLY A N 1
ATOM 2149 C CA . GLY A 1 284 ? -36.944 27.075 12.082 1.00 49.22 284 GLY A CA 1
ATOM 2150 C C . GLY A 1 284 ? -36.481 27.635 13.442 1.00 49.22 284 GLY A C 1
ATOM 2151 O O . GLY A 1 284 ? -35.878 26.898 14.226 1.00 49.22 284 GLY A O 1
ATOM 2152 N N . PRO A 1 285 ? -36.726 28.929 13.741 1.00 34.16 285 PRO A N 1
ATOM 2153 C CA . PRO A 1 285 ? -36.291 29.529 15.001 1.00 34.16 285 PRO A CA 1
ATOM 2154 C C . PRO A 1 285 ? -36.933 28.812 16.203 1.00 34.16 285 PRO A C 1
ATOM 2156 O O . PRO A 1 285 ? -38.080 28.368 16.109 1.00 34.16 285 PRO A O 1
ATOM 2159 N N . PRO A 1 286 ? -36.208 28.672 17.327 1.00 34.31 286 PRO A N 1
ATOM 2160 C CA . PRO A 1 286 ? -36.661 27.870 18.455 1.00 34.31 286 PRO A CA 1
ATOM 2161 C C . PRO A 1 286 ? -37.896 28.498 19.112 1.00 34.31 286 PRO A C 1
ATOM 2163 O O . PRO A 1 286 ? -37.888 29.674 19.467 1.00 34.31 286 PRO A O 1
ATOM 2166 N N . SER A 1 287 ? -38.946 27.704 19.327 1.00 28.48 287 SER A N 1
ATOM 2167 C CA . SER A 1 287 ? -40.005 28.056 20.271 1.00 28.48 287 SER A CA 1
ATOM 2168 C C . SER A 1 287 ? -39.458 27.915 21.693 1.00 28.48 287 SER A C 1
ATOM 2170 O O . SER A 1 287 ? -39.101 26.811 22.113 1.00 28.48 287 SER A O 1
ATOM 2172 N N . GLU A 1 288 ? -39.388 29.019 22.434 1.00 32.72 288 GLU A N 1
ATOM 2173 C CA . GLU A 1 288 ? -39.096 29.027 23.868 1.00 32.72 288 GLU A CA 1
ATOM 2174 C C . GLU A 1 288 ? -40.102 28.152 24.623 1.00 32.72 288 GLU A C 1
ATOM 2176 O O . GLU A 1 288 ? -41.253 28.535 24.822 1.00 32.72 288 GLU A O 1
ATOM 2181 N N . LYS A 1 289 ? -39.654 26.961 25.027 1.00 33.06 289 LYS A N 1
ATOM 2182 C CA . LYS A 1 289 ? -40.048 26.243 26.250 1.00 33.06 289 LYS A CA 1
ATOM 2183 C C . LYS A 1 289 ? -39.187 24.984 26.370 1.00 33.06 289 LYS A C 1
ATOM 2185 O O . LYS A 1 289 ? -39.630 23.872 26.108 1.00 33.06 289 LYS A O 1
ATOM 2190 N N . ALA A 1 290 ? -37.938 25.171 26.780 1.00 29.02 290 ALA A N 1
ATOM 2191 C CA . ALA A 1 290 ? -37.126 24.098 27.339 1.00 29.02 290 ALA A CA 1
ATOM 2192 C C . ALA A 1 290 ? -36.765 24.491 28.775 1.00 29.02 290 ALA A C 1
ATOM 2194 O O . ALA A 1 290 ? -36.107 25.501 29.014 1.00 29.02 290 ALA A O 1
ATOM 2195 N N . ALA A 1 291 ? -37.289 23.714 29.722 1.00 26.95 291 ALA A N 1
ATOM 2196 C CA . ALA A 1 291 ? -36.993 23.802 31.147 1.00 26.95 291 ALA A CA 1
ATOM 2197 C C . ALA A 1 291 ? -35.482 23.612 31.408 1.00 26.95 291 ALA A C 1
ATOM 2199 O O . ALA A 1 291 ? -34.805 22.960 30.608 1.00 26.95 291 ALA A O 1
ATOM 2200 N N . PRO A 1 292 ? -34.929 24.168 32.501 1.00 28.36 292 PRO A N 1
ATOM 2201 C CA . PRO A 1 292 ? -33.487 24.234 32.688 1.00 28.36 292 PRO A CA 1
ATOM 2202 C C . PRO A 1 292 ? -32.879 22.839 32.855 1.00 28.36 292 PRO A C 1
ATOM 2204 O O . PRO A 1 292 ? -33.403 21.992 33.583 1.00 28.36 292 PRO A O 1
ATOM 2207 N N . ALA A 1 293 ? -31.739 22.629 32.197 1.00 32.97 293 ALA A N 1
ATOM 2208 C CA . ALA A 1 293 ? -30.893 21.464 32.388 1.00 32.97 293 ALA A CA 1
ATOM 2209 C C . ALA A 1 293 ? -30.436 21.400 33.854 1.00 32.97 293 ALA A C 1
ATOM 2211 O O . ALA A 1 293 ? -29.675 22.249 34.319 1.00 32.97 293 ALA A O 1
ATOM 2212 N N . LYS A 1 294 ? -30.909 20.387 34.586 1.00 29.61 294 LYS A N 1
ATOM 2213 C CA . LYS A 1 294 ? -30.344 20.025 35.885 1.00 29.61 294 LYS A CA 1
ATOM 2214 C C . LYS A 1 294 ? -28.954 19.434 35.665 1.00 29.61 294 LYS A C 1
ATOM 2216 O O . LYS A 1 294 ? -28.791 18.430 34.974 1.00 29.61 294 LYS A O 1
ATOM 2221 N N . THR A 1 295 ? -27.974 20.074 36.283 1.00 31.08 295 THR A N 1
ATOM 2222 C CA . THR A 1 295 ? -26.658 19.527 36.597 1.00 31.08 295 THR A CA 1
ATOM 2223 C C . THR A 1 295 ? -26.806 18.164 37.276 1.00 31.08 295 THR A C 1
ATOM 2225 O O . THR A 1 295 ? -27.557 18.013 38.240 1.00 31.08 295 THR A O 1
ATOM 2228 N N . VAL A 1 296 ? -26.092 17.161 36.761 1.00 34.09 296 VAL A N 1
ATOM 2229 C CA . VAL A 1 296 ? -25.889 15.882 37.453 1.00 34.09 296 VAL A CA 1
ATOM 2230 C C . VAL A 1 296 ? -25.084 16.184 38.717 1.00 34.09 296 VAL A C 1
ATOM 2232 O O . VAL A 1 296 ? -24.022 16.800 38.631 1.00 34.09 296 VAL A O 1
ATOM 2235 N N . SER A 1 297 ? -25.605 15.802 39.883 1.00 34.56 297 SER A N 1
ATOM 2236 C CA . SER A 1 297 ? -24.912 15.962 41.160 1.00 34.56 297 SER A CA 1
ATOM 2237 C C . SER A 1 297 ? -23.634 15.119 41.183 1.00 34.56 297 SER A C 1
ATOM 2239 O O . SER A 1 297 ? -23.626 13.964 40.759 1.00 34.56 297 SER A O 1
ATOM 2241 N N . GLU A 1 298 ? -22.552 15.673 41.728 1.00 37.66 298 GLU A N 1
ATOM 2242 C CA . GLU A 1 298 ? -21.240 15.019 41.885 1.00 37.66 298 GLU A CA 1
ATOM 2243 C C . GLU A 1 298 ? -21.251 13.794 42.833 1.00 37.66 298 GLU A C 1
ATOM 2245 O O . GLU A 1 298 ? -20.209 13.206 43.098 1.00 37.66 298 GLU A O 1
ATOM 2250 N N . SER A 1 299 ? -22.418 13.358 43.318 1.00 38.53 299 SER A N 1
ATOM 2251 C CA . SER A 1 299 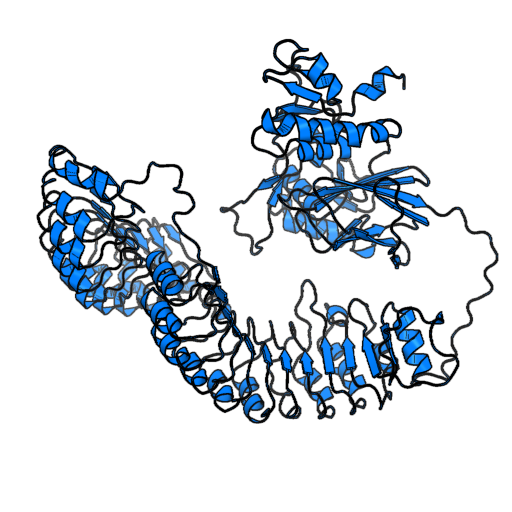? -22.573 12.312 44.336 1.00 38.53 299 SER A CA 1
ATOM 2252 C C . SER A 1 299 ? -22.608 10.866 43.810 1.00 38.53 299 SER A C 1
ATOM 2254 O O . SER A 1 299 ? -22.647 9.957 44.629 1.00 38.53 299 SER A O 1
ATOM 2256 N N . ASN A 1 300 ? -22.594 10.633 42.485 1.00 42.66 300 ASN A N 1
ATOM 2257 C CA . ASN A 1 300 ? -22.738 9.292 41.869 1.00 42.66 300 ASN A CA 1
ATOM 2258 C C . ASN A 1 300 ? -21.588 8.876 40.917 1.00 42.66 300 ASN A C 1
ATOM 2260 O O . ASN A 1 300 ? -21.725 7.901 40.169 1.00 42.66 300 ASN A O 1
ATOM 2264 N N . ALA A 1 301 ? -20.462 9.600 40.903 1.00 48.59 301 ALA A N 1
ATOM 2265 C CA . ALA A 1 301 ? -19.307 9.240 40.073 1.00 48.59 301 ALA A CA 1
ATOM 2266 C C . ALA A 1 301 ? -18.731 7.866 40.485 1.00 48.59 301 ALA A C 1
ATOM 2268 O O . ALA A 1 301 ? -18.506 7.630 41.667 1.00 48.59 301 ALA A O 1
ATOM 2269 N N . GLY A 1 302 ? -18.505 6.966 39.516 1.00 56.06 302 GLY A N 1
ATOM 2270 C CA . GLY A 1 302 ? -17.931 5.626 39.746 1.00 56.06 302 GLY A CA 1
ATOM 2271 C C . GLY A 1 302 ? -18.933 4.460 39.776 1.00 56.06 302 GLY A C 1
ATOM 2272 O O . GLY A 1 302 ? -18.523 3.309 39.866 1.00 56.06 302 GLY A O 1
ATOM 2273 N N . THR A 1 303 ? -20.241 4.712 39.657 1.00 81.81 303 THR A N 1
ATOM 2274 C CA . THR A 1 303 ? -21.244 3.636 39.513 1.00 81.81 303 THR A CA 1
ATOM 2275 C C . THR A 1 303 ? -21.379 3.178 38.054 1.00 81.81 303 THR A C 1
ATOM 2277 O O . THR A 1 303 ? -21.233 3.987 37.134 1.00 81.81 303 THR A O 1
ATOM 2280 N N . ASN A 1 304 ? -21.727 1.901 37.820 1.00 90.12 304 ASN A N 1
ATOM 2281 C CA . ASN A 1 304 ? -21.957 1.356 36.468 1.00 90.12 304 ASN A CA 1
ATOM 2282 C C . ASN A 1 304 ? -22.943 2.207 35.648 1.00 90.12 304 ASN A C 1
ATOM 2284 O O . ASN A 1 304 ? -22.694 2.485 34.478 1.00 90.12 304 ASN A O 1
ATOM 2288 N N . ARG A 1 305 ? -24.037 2.673 36.265 1.00 91.62 305 ARG A N 1
ATOM 2289 C CA . ARG A 1 305 ? -25.027 3.526 35.594 1.00 91.62 305 ARG A CA 1
ATOM 2290 C C . ARG A 1 305 ? -24.454 4.885 35.203 1.00 91.62 305 ARG A C 1
ATOM 2292 O O . ARG A 1 305 ? -24.601 5.288 34.054 1.00 91.62 305 ARG A O 1
ATOM 2299 N N . ALA A 1 306 ? -23.776 5.572 36.124 1.00 89.56 306 ALA A N 1
ATOM 2300 C CA . ALA A 1 306 ? -23.204 6.887 35.839 1.00 89.56 306 ALA A CA 1
ATOM 2301 C C . ALA A 1 306 ? -22.134 6.822 34.739 1.00 89.56 306 ALA A C 1
ATOM 2303 O O . ALA A 1 306 ? -22.092 7.692 33.867 1.00 89.56 306 ALA A O 1
ATOM 2304 N N . ALA A 1 307 ? -21.298 5.779 34.753 1.00 92.81 307 ALA A N 1
ATOM 2305 C CA . ALA A 1 307 ? -20.327 5.532 33.694 1.00 92.81 307 ALA A CA 1
ATOM 2306 C C . ALA A 1 307 ? -21.018 5.253 32.350 1.00 92.81 307 ALA A C 1
ATOM 2308 O O . ALA A 1 307 ? -20.655 5.866 31.349 1.00 92.81 307 ALA A O 1
ATOM 2309 N N . ALA A 1 308 ? -22.047 4.398 32.328 1.00 92.69 308 ALA A N 1
ATOM 2310 C CA . ALA A 1 308 ? -22.799 4.071 31.117 1.00 92.69 308 ALA A CA 1
ATOM 2311 C C . ALA A 1 308 ? -23.465 5.300 30.489 1.00 92.69 308 ALA A C 1
ATOM 2313 O O . ALA A 1 308 ? -23.272 5.573 29.307 1.00 92.69 308 ALA A O 1
ATOM 2314 N N . GLU A 1 309 ? -24.197 6.084 31.280 1.00 89.88 309 GLU A N 1
ATOM 2315 C CA . GLU A 1 309 ? -24.852 7.301 30.799 1.00 89.88 309 GLU A CA 1
ATOM 2316 C C . GLU A 1 309 ? -23.841 8.323 30.271 1.00 89.88 309 GLU A C 1
ATOM 2318 O O . GLU A 1 309 ? -24.088 8.953 29.242 1.00 89.88 309 GLU A O 1
ATOM 2323 N N . TRP A 1 310 ? -22.692 8.475 30.938 1.00 92.56 310 TRP A N 1
ATOM 2324 C CA . TRP A 1 310 ? -21.619 9.344 30.457 1.00 92.56 310 TRP A CA 1
ATOM 2325 C C . TRP A 1 310 ? -21.059 8.862 29.114 1.00 92.56 310 TRP A C 1
ATOM 2327 O O . TRP A 1 310 ? -20.998 9.655 28.176 1.00 92.56 310 TRP A O 1
ATOM 2337 N N . VAL A 1 311 ? -20.716 7.575 28.990 1.00 86.69 311 VAL A N 1
ATOM 2338 C CA . VAL A 1 311 ? -20.197 6.992 27.740 1.00 86.69 311 VAL A CA 1
ATOM 2339 C C . VAL A 1 311 ? -21.178 7.215 26.585 1.00 86.69 311 VAL A C 1
ATOM 2341 O O . VAL A 1 311 ? -20.770 7.681 25.523 1.00 86.69 311 VAL A O 1
ATOM 2344 N N . LEU A 1 312 ? -22.467 6.938 26.795 1.00 80.81 312 LEU A N 1
ATOM 2345 C CA . LEU A 1 312 ? -23.506 7.064 25.765 1.00 80.81 312 LEU A CA 1
ATOM 2346 C C . LEU A 1 312 ? -23.732 8.523 25.355 1.00 80.81 312 LEU A C 1
ATOM 2348 O O . LEU A 1 312 ? -23.829 8.831 24.171 1.00 80.81 312 LEU A O 1
ATOM 2352 N N . ARG A 1 313 ? -23.726 9.457 26.315 1.00 75.19 313 ARG A N 1
ATOM 2353 C CA . ARG A 1 313 ? -23.829 10.901 26.029 1.00 75.19 313 ARG A CA 1
ATOM 2354 C C . ARG A 1 313 ? -22.630 11.450 25.262 1.00 75.19 313 ARG A C 1
ATOM 2356 O O . ARG A 1 313 ? -22.780 12.430 24.540 1.00 75.19 313 ARG A O 1
ATOM 2363 N N . MET A 1 314 ? -21.461 10.833 25.414 1.00 73.50 314 MET A N 1
ATOM 2364 C CA . MET A 1 314 ? -20.263 11.178 24.649 1.00 73.50 314 MET A CA 1
ATOM 2365 C C . MET A 1 314 ? -20.275 10.599 23.221 1.00 73.50 314 MET A C 1
ATOM 2367 O O . MET A 1 314 ? -19.337 10.847 22.469 1.00 73.50 314 MET A O 1
ATOM 2371 N N . GLY A 1 315 ? -21.305 9.836 22.834 1.00 69.56 315 GLY A N 1
ATOM 2372 C CA . GLY A 1 315 ? -21.365 9.139 21.542 1.00 69.56 315 GLY A CA 1
ATOM 2373 C C . GLY A 1 315 ? -20.592 7.817 21.528 1.00 69.56 315 GLY A C 1
ATOM 2374 O O . GLY A 1 315 ? -20.319 7.259 20.467 1.00 69.56 315 GLY A O 1
ATOM 2375 N N . GLY A 1 316 ? -20.203 7.324 22.706 1.00 78.56 316 GLY A N 1
ATOM 2376 C CA . GLY A 1 316 ? -19.661 5.987 22.881 1.00 78.56 316 GLY A CA 1
ATOM 2377 C C . GLY A 1 316 ? -20.765 4.943 23.001 1.00 78.56 316 GLY A C 1
ATOM 2378 O O . GLY A 1 316 ? -21.938 5.176 22.720 1.00 78.56 316 GLY A O 1
ATOM 2379 N N . SER A 1 317 ? -20.385 3.755 23.449 1.00 90.75 317 SER A N 1
ATOM 2380 C CA . SER A 1 317 ? -21.319 2.643 23.628 1.00 90.75 317 SER A CA 1
ATOM 2381 C C . SER A 1 317 ? -20.880 1.713 24.743 1.00 90.75 317 SER A C 1
ATOM 2383 O O . SER A 1 317 ? -19.687 1.641 25.054 1.00 90.75 317 SER A O 1
ATOM 2385 N N . VAL A 1 318 ? -21.835 0.978 25.304 1.00 94.94 318 VAL A N 1
ATOM 2386 C CA . VAL A 1 318 ? -21.582 0.018 26.381 1.00 94.94 318 VAL A CA 1
ATOM 2387 C C . VAL A 1 318 ? -22.266 -1.317 26.125 1.00 94.94 318 VAL A C 1
ATOM 2389 O O . VAL A 1 318 ? -23.298 -1.374 25.458 1.00 94.94 318 VAL A O 1
ATOM 2392 N N . THR A 1 319 ? -21.712 -2.381 26.696 1.00 95.94 319 THR A N 1
ATOM 2393 C CA . THR A 1 319 ? -22.349 -3.702 26.772 1.00 95.94 319 THR A CA 1
ATOM 2394 C C . THR A 1 319 ? -22.538 -4.062 28.237 1.00 95.94 319 THR A C 1
ATOM 2396 O O . THR A 1 319 ? -21.636 -3.854 29.055 1.00 95.94 319 THR A O 1
ATOM 2399 N N . LEU A 1 320 ? -23.713 -4.586 28.572 1.00 95.12 320 LEU A N 1
ATOM 2400 C CA . LEU A 1 320 ? -24.049 -5.010 29.927 1.00 95.12 320 LEU A CA 1
ATOM 2401 C C . LEU A 1 320 ? -23.696 -6.485 30.126 1.00 95.12 320 LEU A C 1
ATOM 2403 O O . LEU A 1 320 ? -23.742 -7.283 29.192 1.00 95.12 320 LEU A O 1
ATOM 2407 N N . ARG A 1 321 ? -23.355 -6.868 31.355 1.00 93.38 321 ARG A N 1
ATOM 2408 C CA . ARG A 1 321 ? -23.013 -8.256 31.670 1.00 93.38 321 ARG A CA 1
ATOM 2409 C C . ARG A 1 321 ? -24.198 -9.189 31.433 1.00 93.38 321 ARG A C 1
ATOM 2411 O O . ARG A 1 321 ? -25.283 -8.963 31.959 1.00 93.38 321 ARG A O 1
ATOM 2418 N N . GLY A 1 322 ? -23.948 -10.271 30.697 1.00 89.38 322 GLY A N 1
ATOM 2419 C CA . GLY A 1 322 ? -24.972 -11.253 30.328 1.00 89.38 322 GLY A CA 1
ATOM 2420 C C . GLY A 1 322 ? -25.875 -10.807 29.176 1.00 89.38 322 GLY A C 1
ATOM 2421 O O . GLY A 1 322 ? -26.763 -11.564 28.792 1.00 89.38 322 GLY A O 1
ATOM 2422 N N . ASP A 1 323 ? -25.635 -9.622 28.609 1.00 87.62 323 ASP A N 1
ATOM 2423 C CA . ASP A 1 323 ? -26.335 -9.116 27.435 1.00 87.62 323 ASP A CA 1
ATOM 2424 C C . ASP A 1 323 ? -25.412 -9.157 26.208 1.00 87.62 323 ASP A C 1
ATOM 2426 O O . ASP A 1 323 ? -24.219 -8.868 26.286 1.00 87.62 323 ASP A O 1
ATOM 2430 N N . SER A 1 324 ? -25.974 -9.525 25.059 1.00 80.94 324 SER A N 1
ATOM 2431 C CA . SER A 1 324 ? -25.282 -9.466 23.763 1.00 80.94 324 SER A CA 1
ATOM 2432 C C . SER A 1 324 ? -25.532 -8.144 23.033 1.00 80.94 324 SER A C 1
ATOM 2434 O O . SER A 1 324 ? -24.828 -7.818 22.075 1.00 80.94 324 SER A O 1
ATOM 2436 N N . LYS A 1 325 ? -26.522 -7.365 23.487 1.00 86.25 325 LYS A N 1
ATOM 2437 C CA . LYS A 1 325 ? -26.865 -6.059 22.941 1.00 86.25 325 LYS A CA 1
ATOM 2438 C C . LYS A 1 325 ? -25.818 -5.018 23.334 1.00 86.25 325 LYS A C 1
ATOM 2440 O O . LYS A 1 325 ? -25.455 -4.859 24.499 1.00 86.25 325 LYS A O 1
ATOM 2445 N N . ARG A 1 326 ? -25.398 -4.241 22.337 1.00 89.44 326 ARG A N 1
ATOM 2446 C CA . ARG A 1 326 ? -24.622 -3.014 22.515 1.00 89.44 326 ARG A CA 1
ATOM 2447 C C . ARG A 1 326 ? -25.583 -1.832 22.615 1.00 89.44 326 ARG A C 1
ATOM 2449 O O . ARG A 1 326 ? -26.400 -1.626 21.722 1.00 89.44 326 ARG A O 1
ATOM 2456 N N . TYR A 1 327 ? -25.467 -1.058 23.683 1.00 85.62 327 TYR A N 1
ATOM 2457 C CA . TYR A 1 327 ? -26.264 0.141 23.917 1.00 85.62 327 TYR A CA 1
ATOM 2458 C C . TYR A 1 327 ? -25.534 1.351 23.331 1.00 85.62 327 TYR A C 1
ATOM 2460 O O . TYR A 1 327 ? -24.330 1.519 23.551 1.00 85.62 327 TYR A O 1
ATOM 2468 N N . THR A 1 328 ? -26.263 2.179 22.585 1.00 78.06 328 THR A N 1
ATOM 2469 C CA . THR A 1 328 ? -25.797 3.455 22.001 1.00 78.06 328 THR A CA 1
ATOM 2470 C C . THR A 1 328 ? -26.700 4.632 22.375 1.00 78.06 328 THR A C 1
ATOM 2472 O O . THR A 1 328 ? -26.323 5.779 22.164 1.00 78.06 328 THR A O 1
ATOM 2475 N N . ASP A 1 329 ? -27.859 4.359 22.978 1.00 73.88 329 ASP A N 1
ATOM 2476 C CA . ASP A 1 329 ? -28.760 5.353 23.553 1.00 73.88 329 ASP A CA 1
ATOM 2477 C C . ASP A 1 329 ? -28.938 5.076 25.054 1.00 73.88 329 ASP A C 1
ATOM 2479 O O . ASP A 1 329 ? -29.195 3.950 25.480 1.00 73.88 329 ASP A O 1
ATOM 2483 N N . TRP A 1 330 ? -28.779 6.118 25.869 1.00 72.88 330 TRP A N 1
ATOM 2484 C CA . TRP A 1 330 ? -28.934 6.046 27.321 1.00 72.88 330 TRP A CA 1
ATOM 2485 C C . TRP A 1 330 ? -30.385 5.824 27.749 1.00 72.88 330 TRP A C 1
ATOM 2487 O O . TRP A 1 330 ? -30.609 5.308 28.843 1.00 72.88 330 TRP A O 1
ATOM 2497 N N . THR A 1 331 ? -31.363 6.173 26.905 1.00 75.94 331 THR A N 1
ATOM 2498 C CA . THR A 1 331 ? -32.787 5.948 27.200 1.00 75.94 331 THR A CA 1
ATOM 2499 C C . THR A 1 331 ? -33.170 4.468 27.173 1.00 75.94 331 THR A C 1
ATOM 2501 O O . THR A 1 331 ? -34.162 4.079 27.785 1.00 75.94 331 THR A O 1
ATOM 2504 N N . GLU A 1 332 ? -32.356 3.631 26.527 1.00 83.06 332 GLU A N 1
ATOM 2505 C CA . GLU A 1 332 ? -32.567 2.187 26.439 1.00 83.06 332 GLU A CA 1
ATOM 2506 C C . GLU A 1 332 ? -31.975 1.412 27.623 1.00 83.06 332 GLU A C 1
ATOM 2508 O O . GLU A 1 332 ? -32.171 0.199 27.714 1.00 83.06 332 GLU A O 1
ATOM 2513 N N . LEU A 1 333 ? -31.234 2.073 28.520 1.00 86.19 333 LEU A N 1
ATOM 2514 C CA . LEU A 1 333 ? -30.632 1.402 29.669 1.00 86.19 333 LEU A CA 1
ATOM 2515 C C . LEU A 1 333 ? -31.719 0.842 30.607 1.00 86.19 333 LEU A C 1
ATOM 2517 O O . LEU A 1 333 ? -32.679 1.552 30.920 1.00 86.19 333 LEU A O 1
ATOM 2521 N N . PRO A 1 334 ? -31.557 -0.389 31.133 1.00 89.38 334 PRO A N 1
ATOM 2522 C CA . PRO A 1 334 ? -32.496 -0.958 32.092 1.00 89.38 334 PRO A CA 1
ATOM 2523 C C . PRO A 1 334 ? -32.700 -0.043 33.302 1.00 89.38 334 PRO A C 1
ATOM 2525 O O . PRO A 1 334 ? -31.758 0.593 33.783 1.00 89.38 334 PRO A O 1
ATOM 2528 N N . ALA A 1 335 ? -33.923 -0.008 33.832 1.00 83.94 335 ALA A N 1
ATOM 2529 C CA . ALA A 1 335 ? -34.228 0.730 35.057 1.00 83.94 335 ALA A CA 1
ATOM 2530 C C . ALA A 1 335 ? -33.608 0.074 36.308 1.00 83.94 335 ALA A C 1
ATOM 2532 O O . ALA A 1 335 ? -33.270 0.771 37.261 1.00 83.94 335 ALA A O 1
ATOM 2533 N N . SER A 1 336 ? -33.430 -1.252 36.296 1.00 85.94 336 SER A N 1
ATOM 2534 C CA . SER A 1 336 ? -32.748 -2.011 37.350 1.00 85.94 336 SER A CA 1
ATOM 2535 C C . SER A 1 336 ? -31.230 -1.829 37.304 1.00 85.94 336 SER A C 1
ATOM 2537 O O . SER A 1 336 ? -30.677 -1.435 36.277 1.00 85.94 336 SER A O 1
ATOM 2539 N N . ASP A 1 337 ? -30.544 -2.158 38.397 1.00 87.69 337 ASP A N 1
ATOM 2540 C CA . ASP A 1 337 ? -29.081 -2.178 38.425 1.00 87.69 337 ASP A CA 1
ATOM 2541 C C . ASP A 1 337 ? -28.497 -3.195 37.439 1.00 87.69 337 ASP A C 1
ATOM 2543 O O . ASP A 1 337 ? -29.091 -4.234 37.142 1.00 87.69 337 ASP A O 1
ATOM 2547 N N . PHE A 1 338 ? -27.310 -2.872 36.931 1.00 92.12 338 PHE A N 1
ATOM 2548 C CA . PHE A 1 338 ? -26.568 -3.685 35.978 1.00 92.12 338 PHE A CA 1
ATOM 2549 C C . PHE A 1 338 ? -25.061 -3.532 36.197 1.00 92.12 338 PHE A C 1
ATOM 2551 O O . PHE A 1 338 ? -24.587 -2.545 36.767 1.00 92.12 338 PHE A O 1
ATOM 2558 N N . ALA A 1 339 ? -24.302 -4.504 35.699 1.00 92.19 339 ALA A N 1
ATOM 2559 C CA . ALA A 1 339 ? -22.849 -4.429 35.607 1.00 92.19 339 ALA A CA 1
ATOM 2560 C C . ALA A 1 339 ? -22.431 -4.160 34.159 1.00 92.19 339 ALA A C 1
ATOM 2562 O O . ALA A 1 339 ? -23.019 -4.723 33.233 1.00 92.19 339 ALA A O 1
ATOM 2563 N N . LEU A 1 340 ? -21.416 -3.319 33.966 1.00 95.12 340 LEU A N 1
ATOM 2564 C CA . LEU A 1 340 ? -20.802 -3.123 32.658 1.00 95.12 340 LEU A CA 1
ATOM 2565 C C . LEU A 1 340 ? -19.837 -4.267 32.349 1.00 95.12 340 LEU A C 1
ATOM 2567 O O . LEU A 1 340 ? -19.006 -4.631 33.179 1.00 95.12 340 LEU A O 1
ATOM 2571 N N . GLU A 1 341 ? -19.947 -4.806 31.140 1.00 96.00 341 GLU A N 1
ATOM 2572 C CA . GLU A 1 341 ? -19.011 -5.789 30.591 1.00 96.00 341 GLU A CA 1
ATOM 2573 C C . GLU A 1 341 ? -17.976 -5.097 29.696 1.00 96.00 341 GLU A C 1
ATOM 2575 O O . GLU A 1 341 ? -16.777 -5.335 29.840 1.00 96.00 341 GLU A O 1
ATOM 2580 N N . ALA A 1 342 ? -18.432 -4.192 28.821 1.00 97.12 342 ALA A N 1
ATOM 2581 C CA . ALA A 1 342 ? -17.584 -3.484 27.867 1.00 97.12 342 ALA A CA 1
ATOM 2582 C C . ALA A 1 342 ? -17.912 -1.990 27.789 1.00 97.12 342 ALA A C 1
ATOM 2584 O O . ALA A 1 342 ? -19.080 -1.592 27.806 1.00 97.12 342 ALA A O 1
ATOM 2585 N N . VAL A 1 343 ? -16.872 -1.172 27.630 1.00 97.50 343 VAL A N 1
ATOM 2586 C CA . VAL A 1 343 ? -16.959 0.260 27.316 1.00 97.50 343 VAL A CA 1
ATOM 2587 C C . VAL A 1 343 ? -16.195 0.518 26.026 1.00 97.50 343 VAL A C 1
ATOM 2589 O O . VAL A 1 343 ? -15.006 0.215 25.924 1.00 97.50 343 VAL A O 1
ATOM 2592 N N . ASN A 1 344 ? -16.865 1.118 25.046 1.00 93.94 344 ASN A N 1
ATOM 2593 C CA . ASN A 1 344 ? -16.257 1.487 23.777 1.00 93.94 344 ASN A CA 1
ATOM 2594 C C . ASN A 1 344 ? -16.414 2.985 23.501 1.00 93.94 344 ASN A C 1
ATOM 2596 O O . ASN A 1 344 ? -17.513 3.476 23.239 1.00 93.94 344 ASN A O 1
ATOM 2600 N N . LEU A 1 345 ? -15.277 3.680 23.544 1.00 91.19 345 LEU A N 1
ATOM 2601 C CA . LEU A 1 345 ? -15.103 5.107 23.278 1.00 91.19 345 LEU A CA 1
ATOM 2602 C C . LEU A 1 345 ? -14.301 5.352 21.986 1.00 91.19 345 LEU A C 1
ATOM 2604 O O . LEU A 1 345 ? -13.778 6.447 21.775 1.00 91.19 345 LEU A O 1
ATOM 2608 N N . ILE A 1 346 ? -14.162 4.355 21.105 1.00 81.31 346 ILE A N 1
ATOM 2609 C CA . ILE A 1 346 ? -13.511 4.538 19.800 1.00 81.31 346 ILE A CA 1
ATOM 2610 C C . ILE A 1 346 ? -14.278 5.584 18.991 1.00 81.31 346 ILE A C 1
ATOM 2612 O O . ILE A 1 346 ? -15.493 5.510 18.845 1.00 81.31 346 ILE A O 1
ATOM 2616 N N . GLY A 1 347 ? -13.548 6.552 18.432 1.00 70.19 347 GLY A N 1
ATOM 2617 C CA . GLY A 1 347 ? -14.127 7.634 17.630 1.00 70.19 347 GLY A CA 1
ATOM 2618 C C . GLY A 1 347 ? -14.634 8.823 18.451 1.00 70.19 347 GLY A C 1
ATOM 2619 O O . GLY A 1 347 ? -14.843 9.890 17.877 1.00 70.19 347 GLY A O 1
ATOM 2620 N N . VAL A 1 348 ? -14.726 8.681 19.774 1.00 76.94 348 VAL A N 1
ATOM 2621 C CA . VAL A 1 348 ? -15.084 9.753 20.708 1.00 76.94 348 VAL A CA 1
ATOM 2622 C C . VAL A 1 348 ? -13.837 10.563 21.074 1.00 76.94 348 VAL A C 1
ATOM 2624 O O . VAL A 1 348 ? -12.753 10.005 21.254 1.00 76.94 348 VAL A O 1
ATOM 2627 N N . LEU A 1 349 ? -13.960 11.887 21.190 1.00 79.81 349 LEU A N 1
ATOM 2628 C CA . LEU A 1 349 ? -12.901 12.728 21.752 1.00 79.81 349 LEU A CA 1
ATOM 2629 C C . LEU A 1 349 ? -13.193 12.974 23.234 1.00 79.81 349 LEU A C 1
ATOM 2631 O O . LEU A 1 349 ? -14.077 13.753 23.577 1.00 79.81 349 LEU A O 1
ATOM 2635 N N . VAL A 1 350 ? -12.457 12.281 24.099 1.00 83.19 350 VAL A N 1
ATOM 2636 C CA . VAL A 1 350 ? -12.584 12.383 25.559 1.00 83.19 350 VAL A CA 1
ATOM 2637 C C . VAL A 1 350 ? -11.433 13.219 26.105 1.00 83.19 350 VAL A C 1
ATOM 2639 O O . VAL A 1 350 ? -10.285 12.977 25.724 1.00 83.19 350 VAL A O 1
ATOM 2642 N N . ASP A 1 351 ? -11.728 14.169 26.998 1.00 88.25 351 ASP A N 1
ATOM 2643 C CA . ASP A 1 351 ? -10.695 14.858 27.775 1.00 88.25 351 ASP A CA 1
ATOM 2644 C C . ASP A 1 351 ? -9.948 13.832 28.654 1.00 88.25 351 ASP A C 1
ATOM 2646 O O . ASP A 1 351 ? -10.597 13.058 29.365 1.00 88.25 351 ASP A O 1
ATOM 2650 N N . PRO A 1 352 ? -8.602 13.797 28.643 1.00 91.88 352 PRO A N 1
ATOM 2651 C CA . PRO A 1 352 ? -7.816 12.847 29.428 1.00 91.88 352 PRO A CA 1
ATOM 2652 C C . PRO A 1 352 ? -8.219 12.728 30.909 1.00 91.88 352 PRO A C 1
ATOM 2654 O O . PRO A 1 352 ? -8.094 11.645 31.484 1.00 91.88 352 PRO A O 1
ATOM 2657 N N . ALA A 1 353 ? -8.686 13.810 31.539 1.00 90.94 353 ALA A N 1
ATOM 2658 C CA . ALA A 1 353 ? -9.090 13.817 32.944 1.00 90.94 353 ALA A CA 1
ATOM 2659 C C . ALA A 1 353 ? -10.466 13.174 33.187 1.00 90.94 353 ALA A C 1
ATOM 2661 O O . ALA A 1 353 ? -10.733 12.712 34.299 1.00 90.94 353 ALA A O 1
ATOM 2662 N N . ASP A 1 354 ? -11.337 13.115 32.177 1.00 91.44 354 ASP A N 1
ATOM 2663 C CA . ASP A 1 354 ? -12.678 12.535 32.303 1.00 91.44 354 ASP A CA 1
ATOM 2664 C C . ASP A 1 354 ? -12.667 11.004 32.361 1.00 91.44 354 ASP A C 1
ATOM 2666 O O . ASP A 1 354 ? -13.618 10.412 32.873 1.00 91.44 354 ASP A O 1
ATOM 2670 N N . TYR A 1 355 ? -11.568 10.347 31.970 1.00 94.00 355 TYR A N 1
ATOM 2671 C CA . TYR A 1 355 ? -11.409 8.897 32.146 1.00 94.00 355 TYR A CA 1
ATOM 2672 C C . TYR A 1 355 ? -11.481 8.443 33.610 1.00 94.00 355 TYR A C 1
ATOM 2674 O O . TYR A 1 355 ? -11.777 7.276 33.862 1.00 94.00 355 TYR A O 1
ATOM 2682 N N . LYS A 1 356 ? -11.335 9.354 34.586 1.00 93.94 356 LYS A N 1
ATOM 2683 C CA . LYS A 1 356 ? -11.595 9.067 36.010 1.00 93.94 356 LYS A CA 1
ATOM 2684 C C . LYS A 1 356 ? -13.021 8.561 36.261 1.00 93.94 356 LYS A C 1
ATOM 2686 O O . LYS A 1 356 ? -13.279 7.910 37.259 1.00 93.94 356 LYS A O 1
ATOM 2691 N N . ARG A 1 357 ? -13.967 8.837 35.358 1.00 93.69 357 ARG A N 1
ATOM 2692 C CA . ARG A 1 357 ? -15.353 8.346 35.444 1.00 93.69 357 ARG A CA 1
ATOM 2693 C C . ARG A 1 357 ? -15.466 6.837 35.232 1.00 93.69 357 ARG A C 1
ATOM 2695 O O . ARG A 1 357 ? -16.499 6.269 35.569 1.00 93.69 357 ARG A O 1
ATOM 2702 N N . LEU A 1 358 ? -14.422 6.212 34.686 1.00 93.81 358 LEU A N 1
ATOM 2703 C CA . LEU A 1 358 ? -14.313 4.764 34.539 1.00 93.81 358 LEU A CA 1
ATOM 2704 C C . LEU A 1 358 ? -13.556 4.106 35.700 1.00 93.81 358 LEU A C 1
ATOM 2706 O O . LEU A 1 358 ? -13.525 2.882 35.758 1.00 93.81 358 LEU A O 1
ATOM 2710 N N . SER A 1 359 ? -12.941 4.867 36.615 1.00 87.75 359 SER A N 1
ATOM 2711 C CA . SER A 1 359 ? -12.200 4.271 37.731 1.00 87.75 359 SER A CA 1
ATOM 2712 C C . SER A 1 359 ? -13.158 3.620 38.732 1.00 87.75 359 SER A C 1
ATOM 2714 O O . SER A 1 359 ? -14.189 4.210 39.056 1.00 87.75 359 SER A O 1
ATOM 2716 N N . GLY A 1 360 ? -12.802 2.443 39.250 1.00 83.12 360 GLY A N 1
ATOM 2717 C CA . GLY A 1 360 ? -13.630 1.684 40.200 1.00 83.12 360 GLY A CA 1
ATOM 2718 C C . GLY A 1 360 ? -14.686 0.781 39.551 1.00 83.12 360 GLY A C 1
ATOM 2719 O O . GLY A 1 360 ? -15.530 0.221 40.247 1.00 83.12 360 GLY A O 1
ATOM 2720 N N . LEU A 1 361 ? -14.659 0.616 38.223 1.00 90.38 361 LEU A N 1
ATOM 2721 C CA . LEU A 1 361 ? -15.491 -0.361 37.516 1.00 90.38 361 LEU A CA 1
ATOM 2722 C C . LEU A 1 361 ? -14.854 -1.759 37.570 1.00 90.38 361 LEU A C 1
ATOM 2724 O O . LEU A 1 361 ? -14.470 -2.318 36.544 1.00 90.38 361 LEU A O 1
ATOM 2728 N N . ASP A 1 362 ? -14.761 -2.342 38.766 1.00 79.06 362 ASP A N 1
ATOM 2729 C CA . ASP A 1 362 ? -14.009 -3.583 39.031 1.00 79.06 362 ASP A CA 1
ATOM 2730 C C . ASP A 1 362 ? -14.521 -4.811 38.253 1.00 79.06 362 ASP A C 1
ATOM 2732 O O . ASP A 1 362 ? -13.842 -5.831 38.178 1.00 79.06 362 ASP A O 1
ATOM 2736 N N . GLY A 1 363 ? -15.716 -4.734 37.659 1.00 88.81 363 GLY A N 1
ATOM 2737 C CA . GLY A 1 363 ? -16.282 -5.770 36.793 1.00 88.81 363 GLY A CA 1
ATOM 2738 C C . GLY A 1 363 ? -16.000 -5.602 35.294 1.00 88.81 363 GLY A C 1
ATOM 2739 O O . GLY A 1 363 ? -16.345 -6.499 34.528 1.00 88.81 363 GLY A O 1
ATOM 2740 N N . LEU A 1 364 ? -15.415 -4.490 34.852 1.00 96.38 364 LEU A N 1
ATOM 2741 C CA . LEU A 1 364 ? -15.242 -4.216 33.426 1.00 96.38 364 LEU A CA 1
ATOM 2742 C C . LEU A 1 364 ? -14.240 -5.197 32.796 1.00 96.38 364 LEU A C 1
ATOM 2744 O O . LEU A 1 364 ? -13.135 -5.361 33.312 1.00 96.38 364 LEU A O 1
ATOM 2748 N N . ARG A 1 365 ? -14.616 -5.828 31.676 1.00 97.62 365 ARG A N 1
ATOM 2749 C CA . ARG A 1 365 ? -13.772 -6.801 30.958 1.00 97.62 365 ARG A CA 1
ATOM 2750 C C . ARG A 1 365 ? -13.138 -6.247 29.694 1.00 97.62 365 ARG A C 1
ATOM 2752 O O . ARG A 1 365 ? -12.016 -6.627 29.365 1.00 97.62 365 ARG A O 1
ATOM 2759 N N . GLU A 1 366 ? -13.816 -5.336 29.004 1.00 98.12 366 GLU A N 1
ATOM 2760 C CA . GLU A 1 366 ? -13.315 -4.762 27.755 1.00 98.12 366 GLU A CA 1
ATOM 2761 C C . GLU A 1 366 ? -13.337 -3.233 27.795 1.00 98.12 366 GLU A C 1
ATOM 2763 O O . GLU A 1 366 ? -14.360 -2.611 28.096 1.00 98.12 366 GLU A O 1
ATOM 2768 N N . LEU A 1 367 ? -12.205 -2.619 27.455 1.00 97.75 367 LEU A N 1
ATOM 2769 C CA . LEU A 1 367 ? -12.068 -1.170 27.374 1.00 97.75 367 LEU A CA 1
ATOM 2770 C C . LEU A 1 367 ? -11.420 -0.763 26.049 1.00 97.75 367 LEU A C 1
ATOM 2772 O O . LEU A 1 367 ? -10.252 -1.056 25.784 1.00 97.75 367 LEU A O 1
ATOM 2776 N N . TYR A 1 368 ? -12.184 -0.035 25.236 1.00 96.19 368 TYR A N 1
ATOM 2777 C CA . TYR A 1 368 ? -11.725 0.521 23.969 1.00 96.19 368 TYR A CA 1
ATOM 2778 C C . TYR A 1 368 ? -11.659 2.043 24.049 1.00 96.19 368 TYR A C 1
ATOM 2780 O O . TYR A 1 368 ? -12.666 2.711 24.295 1.00 96.19 368 TYR A O 1
ATOM 2788 N N . VAL A 1 369 ? -10.471 2.594 23.817 1.00 93.50 369 VAL A N 1
ATOM 2789 C CA . VAL A 1 369 ? -10.152 4.008 24.027 1.00 93.50 369 VAL A CA 1
ATOM 2790 C C . VAL A 1 369 ? -9.738 4.666 22.714 1.00 93.50 369 VAL A C 1
ATOM 2792 O O . VAL A 1 369 ? -9.047 4.086 21.874 1.00 93.50 369 VAL A O 1
ATOM 2795 N N . SER A 1 370 ? -10.155 5.916 22.525 1.00 88.19 370 SER A N 1
ATOM 2796 C CA . SER A 1 370 ? -9.753 6.714 21.372 1.00 88.19 370 SER A CA 1
ATOM 2797 C C . SER A 1 370 ? -8.298 7.164 21.508 1.00 88.19 370 SER A C 1
ATOM 2799 O O . SER A 1 370 ? -7.979 8.050 22.299 1.00 88.19 370 SER A O 1
ATOM 2801 N N . GLY A 1 371 ? -7.406 6.614 20.680 1.00 80.81 371 GLY A N 1
ATOM 2802 C CA . GLY A 1 371 ? -6.004 7.048 20.610 1.00 80.81 371 GLY A CA 1
ATOM 2803 C C . GLY A 1 371 ? -5.844 8.530 20.239 1.00 80.81 371 GLY A C 1
ATOM 2804 O O . GLY A 1 371 ? -4.835 9.152 20.565 1.00 80.81 371 GLY A O 1
ATOM 2805 N N . ARG A 1 372 ? -6.876 9.137 19.627 1.00 80.62 372 ARG A N 1
ATOM 2806 C CA . ARG A 1 372 ? -6.915 10.574 19.310 1.00 80.62 372 ARG A CA 1
ATOM 2807 C C . ARG A 1 372 ? -6.949 11.469 20.545 1.00 80.62 372 ARG A C 1
ATOM 2809 O O . ARG A 1 372 ? -6.619 12.642 20.401 1.00 80.62 372 ARG A O 1
ATOM 2816 N N . THR A 1 373 ? -7.320 10.954 21.722 1.00 85.00 373 THR A N 1
ATOM 2817 C CA . THR A 1 373 ? -7.351 11.754 22.955 1.00 85.00 373 THR A CA 1
ATOM 2818 C C . THR A 1 373 ? -6.015 12.451 23.206 1.00 85.00 373 THR A C 1
ATOM 2820 O O . THR A 1 373 ? -6.009 13.623 23.561 1.00 85.00 373 THR A O 1
ATOM 2823 N N . TRP A 1 374 ? -4.889 11.774 22.977 1.00 87.00 374 TRP A N 1
ATOM 2824 C CA . TRP A 1 374 ? -3.563 12.322 23.286 1.00 87.00 374 TRP A CA 1
ATOM 2825 C C . TRP A 1 374 ? -2.879 12.999 22.094 1.00 87.00 374 TRP A C 1
ATOM 2827 O O . TRP A 1 374 ? -1.688 13.302 22.157 1.00 87.00 374 TRP A O 1
ATOM 2837 N N . HIS A 1 375 ? -3.603 13.245 20.999 1.00 77.50 375 HIS A N 1
ATOM 2838 C CA . HIS A 1 375 ? -3.037 13.906 19.827 1.00 77.50 375 HIS A CA 1
ATOM 2839 C C . HIS A 1 375 ? -2.466 15.283 20.198 1.00 77.50 375 HIS A C 1
ATOM 2841 O O . HIS A 1 375 ? -3.160 16.117 20.778 1.00 77.50 375 HIS A O 1
ATOM 2847 N N . SER A 1 376 ? -1.191 15.508 19.863 1.00 77.12 376 SER A N 1
ATOM 2848 C CA . SER A 1 376 ? -0.450 16.743 20.171 1.00 77.12 376 SER A CA 1
ATOM 2849 C C . SER A 1 376 ? -0.364 17.096 21.664 1.00 77.12 376 SER A C 1
ATOM 2851 O O . SER A 1 376 ? -0.058 18.239 22.004 1.00 77.12 376 SER A O 1
ATOM 2853 N N . MET A 1 377 ? -0.592 16.132 22.560 1.00 83.38 377 MET A N 1
ATOM 2854 C CA . MET A 1 377 ? -0.426 16.327 23.999 1.00 83.38 377 MET A CA 1
ATOM 2855 C C . MET A 1 377 ? 0.985 15.941 24.471 1.00 83.38 377 MET A C 1
ATOM 2857 O O . MET A 1 377 ? 1.646 15.104 23.851 1.00 83.38 377 MET A O 1
ATOM 2861 N N . PRO A 1 378 ? 1.470 16.512 25.587 1.00 88.12 378 PRO A N 1
ATOM 2862 C CA . PRO A 1 378 ? 2.706 16.062 26.218 1.00 88.12 378 PRO A CA 1
ATOM 2863 C C . PRO A 1 378 ? 2.631 14.592 26.662 1.00 88.12 378 PRO A C 1
ATOM 2865 O O . PRO A 1 378 ? 1.594 14.134 27.142 1.00 88.12 378 PRO A O 1
ATOM 2868 N N . LYS A 1 379 ? 3.752 13.864 26.567 1.00 84.06 379 LYS A N 1
ATOM 2869 C CA . LYS A 1 379 ? 3.830 12.419 26.875 1.00 84.06 379 LYS A CA 1
ATOM 2870 C C . LYS A 1 379 ? 3.352 12.064 28.283 1.00 84.06 379 LYS A C 1
ATOM 2872 O O . LYS A 1 379 ? 2.661 11.076 28.482 1.00 84.06 379 LYS A O 1
ATOM 2877 N N . ASN A 1 380 ? 3.633 12.916 29.266 1.00 90.75 380 ASN A N 1
ATOM 2878 C CA . ASN A 1 380 ? 3.202 12.685 30.644 1.00 90.75 380 ASN A CA 1
ATOM 2879 C C . ASN A 1 380 ? 1.671 12.693 30.826 1.00 90.75 380 ASN A C 1
ATOM 2881 O O . ASN A 1 380 ? 1.188 12.229 31.859 1.00 90.75 380 ASN A O 1
ATOM 2885 N N . VAL A 1 381 ? 0.900 13.230 29.873 1.00 93.50 381 VAL A N 1
ATOM 2886 C CA . VAL A 1 381 ? -0.567 13.198 29.927 1.00 93.50 381 VAL A CA 1
ATOM 2887 C C . VAL A 1 381 ? -1.072 11.775 29.716 1.00 93.50 381 VAL A C 1
ATOM 2889 O O . VAL A 1 381 ? -1.911 11.331 30.493 1.00 93.50 381 VAL A O 1
ATOM 2892 N N . SER A 1 382 ? -0.529 11.032 28.746 1.00 92.88 382 SER A N 1
ATOM 2893 C CA . SER A 1 382 ? -0.938 9.642 28.507 1.00 92.88 382 SER A CA 1
ATOM 2894 C C . SER A 1 382 ? -0.610 8.748 29.702 1.00 92.88 382 SER A C 1
ATOM 2896 O O . SER A 1 382 ? -1.479 8.004 30.150 1.00 92.88 382 SER A O 1
ATOM 2898 N N . ALA A 1 383 ? 0.571 8.909 30.307 1.00 94.75 383 ALA A N 1
ATOM 2899 C CA . ALA A 1 383 ? 0.942 8.190 31.526 1.00 94.75 383 ALA A CA 1
ATOM 2900 C C . ALA A 1 383 ? -0.026 8.463 32.691 1.00 94.75 383 ALA A C 1
ATOM 2902 O O . ALA A 1 383 ? -0.528 7.530 33.318 1.00 94.75 383 ALA A O 1
ATOM 2903 N N . LYS A 1 384 ? -0.364 9.736 32.944 1.00 95.69 384 LYS A N 1
ATOM 2904 C CA . LYS A 1 384 ? -1.351 10.106 33.974 1.00 95.69 384 LYS A CA 1
ATOM 2905 C C . LYS A 1 384 ? -2.736 9.531 33.689 1.00 95.69 384 LYS A C 1
ATOM 2907 O O . LYS A 1 384 ? -3.406 9.112 34.626 1.00 95.69 384 LYS A O 1
ATOM 2912 N N . THR A 1 385 ? -3.165 9.512 32.428 1.00 95.06 385 THR A N 1
ATOM 2913 C CA . THR A 1 385 ? -4.460 8.941 32.042 1.00 95.06 385 THR A CA 1
ATOM 2914 C C . THR A 1 385 ? -4.492 7.431 32.223 1.00 95.06 385 THR A C 1
ATOM 2916 O O . THR A 1 385 ? -5.434 6.932 32.825 1.00 95.06 385 THR A O 1
ATOM 2919 N N . LEU A 1 386 ? -3.475 6.701 31.750 1.00 95.62 386 LEU A N 1
ATOM 2920 C CA . LEU A 1 386 ? -3.422 5.239 31.871 1.00 95.62 386 LEU A CA 1
ATOM 2921 C C . LEU A 1 386 ? -3.385 4.792 33.334 1.00 95.62 386 LEU A C 1
ATOM 2923 O O . LEU A 1 386 ? -3.976 3.770 33.671 1.00 95.62 386 LEU A O 1
ATOM 2927 N N . LYS A 1 387 ? -2.783 5.592 34.219 1.00 96.19 387 LYS A N 1
ATOM 2928 C CA . LYS A 1 387 ? -2.831 5.347 35.663 1.00 96.19 387 LYS A CA 1
ATOM 2929 C C . LYS A 1 387 ? -4.252 5.308 36.232 1.00 96.19 387 LYS A C 1
ATOM 2931 O O . LYS A 1 387 ? -4.504 4.559 37.166 1.00 96.19 387 LYS A O 1
ATOM 2936 N N . LEU A 1 388 ? -5.211 6.028 35.646 1.00 95.44 388 LEU A N 1
ATOM 2937 C CA . LEU A 1 388 ? -6.616 5.975 36.079 1.00 95.44 388 LEU A CA 1
ATOM 2938 C C . LEU A 1 388 ? -7.255 4.591 35.863 1.00 95.44 388 LEU A C 1
ATOM 2940 O O . LEU A 1 388 ? -8.298 4.306 36.451 1.00 95.44 388 LEU A O 1
ATOM 2944 N N . PHE A 1 389 ? -6.643 3.737 35.038 1.00 95.50 389 PHE A N 1
ATOM 2945 C CA . PHE A 1 389 ? -7.105 2.380 34.759 1.00 95.50 389 PHE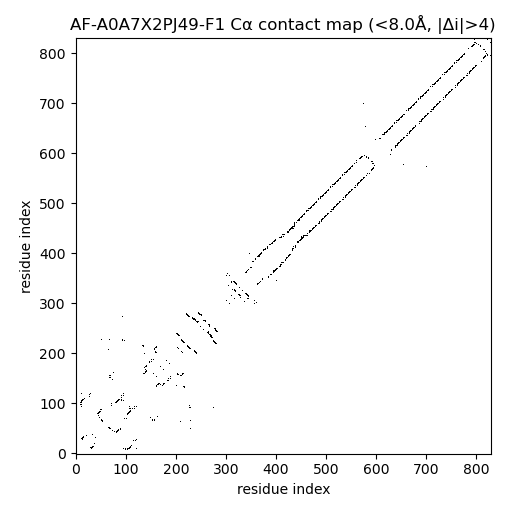 A CA 1
ATOM 2946 C C . PHE A 1 389 ? -6.439 1.313 35.638 1.00 95.50 389 PHE A C 1
ATOM 2948 O O . PHE A 1 389 ? -6.822 0.152 35.536 1.00 95.50 389 PHE A O 1
ATOM 2955 N N . GLU A 1 390 ? -5.487 1.667 36.515 1.00 94.44 390 GLU A N 1
ATOM 2956 C CA . GLU A 1 390 ? -4.695 0.694 37.292 1.00 94.44 390 GLU A CA 1
ATOM 2957 C C . GLU A 1 390 ? -5.555 -0.234 38.176 1.00 94.44 390 GLU A C 1
ATOM 2959 O O . GLU A 1 390 ? -5.185 -1.381 38.419 1.00 94.44 390 GLU A O 1
ATOM 2964 N N . GLY A 1 391 ? -6.733 0.237 38.606 1.00 93.50 391 GLY A N 1
ATOM 2965 C CA . GLY A 1 391 ? -7.692 -0.529 39.411 1.00 93.50 391 GLY A CA 1
ATOM 2966 C C . GLY A 1 391 ? -8.598 -1.488 38.626 1.00 93.50 391 GLY A C 1
ATOM 2967 O O . GLY A 1 391 ? -9.256 -2.326 39.235 1.00 93.50 391 GLY A O 1
ATOM 2968 N N . LEU A 1 392 ? -8.630 -1.424 37.289 1.00 95.62 392 LEU A N 1
ATOM 2969 C CA . LEU A 1 392 ? -9.544 -2.211 36.442 1.00 95.62 392 LEU A CA 1
ATOM 2970 C C . LEU A 1 392 ? -9.059 -3.657 36.225 1.00 95.62 392 LEU A C 1
ATOM 2972 O O . LEU A 1 392 ? -8.977 -4.148 35.103 1.00 95.62 392 LEU A O 1
ATOM 2976 N N . THR A 1 393 ? -8.715 -4.351 37.308 1.00 95.44 393 THR A N 1
ATOM 2977 C CA . THR A 1 393 ? -7.986 -5.637 37.306 1.00 95.44 393 THR A CA 1
ATOM 2978 C C . THR A 1 393 ? -8.731 -6.818 36.667 1.00 95.44 393 THR A C 1
ATOM 2980 O O . THR A 1 393 ? -8.109 -7.838 36.354 1.00 95.44 393 THR A O 1
ATOM 2983 N N . SER A 1 394 ? -10.036 -6.683 36.417 1.00 96.56 394 SER A N 1
ATOM 2984 C CA . SER A 1 394 ? -10.841 -7.652 35.658 1.00 96.56 394 SER A CA 1
ATOM 2985 C C . SER A 1 394 ? -10.741 -7.491 34.137 1.00 96.56 394 SER A C 1
ATOM 2987 O O . SER A 1 394 ? -11.320 -8.306 33.421 1.00 96.56 394 SER A O 1
ATOM 2989 N N . LEU A 1 395 ? -10.027 -6.475 33.631 1.00 97.94 395 LEU A N 1
ATOM 2990 C CA . LEU A 1 395 ? -9.877 -6.267 32.193 1.00 97.94 395 LEU A CA 1
ATOM 2991 C C . LEU A 1 395 ? -9.178 -7.456 31.528 1.00 97.94 395 LEU A C 1
ATOM 2993 O O . LEU A 1 395 ? -8.066 -7.848 31.886 1.00 97.94 395 LEU A O 1
ATOM 2997 N N . GLU A 1 396 ? -9.835 -7.968 30.496 1.00 98.44 396 GLU A N 1
ATOM 2998 C CA . GLU A 1 396 ? -9.340 -8.996 29.587 1.00 98.44 396 GLU A CA 1
ATOM 2999 C C . GLU A 1 396 ? -8.885 -8.377 28.260 1.00 98.44 396 GLU A C 1
ATOM 3001 O O . GLU A 1 396 ? -8.004 -8.933 27.601 1.00 98.44 396 GLU A O 1
ATOM 3006 N N . LYS A 1 397 ? -9.446 -7.222 27.871 1.00 98.56 397 LYS A N 1
ATOM 3007 C CA . LYS A 1 397 ? -9.097 -6.515 26.632 1.00 98.56 397 LYS A CA 1
ATOM 3008 C C . LYS A 1 397 ? -8.898 -5.024 26.860 1.00 98.56 397 LYS A C 1
ATOM 3010 O O . LYS A 1 397 ? -9.783 -4.341 27.379 1.00 98.56 397 LYS A O 1
ATOM 3015 N N . PHE A 1 398 ? -7.769 -4.513 26.380 1.00 98.00 398 PHE A N 1
ATOM 3016 C CA . PHE A 1 398 ? -7.495 -3.082 26.307 1.00 98.00 398 PHE A CA 1
ATOM 3017 C C . PHE A 1 398 ? -7.022 -2.716 24.903 1.00 98.00 398 PHE A C 1
ATOM 3019 O O . PHE A 1 398 ? -6.035 -3.265 24.406 1.00 98.00 398 PHE A O 1
ATOM 3026 N N . ALA A 1 399 ? -7.713 -1.780 24.254 1.00 95.62 399 ALA A N 1
ATOM 3027 C CA . ALA A 1 399 ? -7.406 -1.424 22.875 1.00 95.62 399 ALA A CA 1
ATOM 3028 C C . ALA A 1 399 ? -7.497 0.074 22.599 1.00 95.62 399 ALA A C 1
ATOM 3030 O O . ALA A 1 399 ? -8.491 0.730 22.912 1.00 95.62 399 ALA A O 1
ATOM 3031 N N . LEU A 1 400 ? -6.473 0.591 21.920 1.00 91.00 400 LEU A N 1
ATOM 3032 C CA . LEU A 1 400 ? -6.472 1.932 21.348 1.00 91.00 400 LEU A CA 1
ATOM 3033 C C . LEU A 1 400 ? -6.965 1.908 19.894 1.00 91.00 400 LEU A C 1
ATOM 3035 O O . LEU A 1 400 ? -6.568 1.059 19.089 1.00 91.00 400 LEU A O 1
ATOM 3039 N N . SER A 1 401 ? -7.822 2.865 19.534 1.00 81.44 401 SER A N 1
ATOM 3040 C CA . SER A 1 401 ? -8.222 3.087 18.138 1.00 81.44 401 SER A CA 1
ATOM 3041 C C . SER A 1 401 ? -7.045 3.564 17.284 1.00 81.44 401 SER A C 1
ATOM 3043 O O . SER A 1 401 ? -6.291 4.416 17.750 1.00 81.44 401 SER A O 1
ATOM 3045 N N . LEU A 1 402 ? -6.989 3.171 16.008 1.00 64.00 402 LEU A N 1
ATOM 3046 C CA . LEU A 1 402 ? -6.042 3.738 15.037 1.00 64.00 402 LEU A CA 1
ATOM 3047 C C . LEU A 1 402 ? -6.377 5.207 14.713 1.00 64.00 402 LEU A C 1
ATOM 3049 O O . LEU A 1 402 ? -7.431 5.474 14.119 1.00 64.00 402 LEU A O 1
ATOM 3053 N N . PRO A 1 403 ? -5.538 6.197 15.071 1.00 57.75 403 PRO A N 1
ATOM 3054 C CA . PRO A 1 403 ? -5.651 7.534 14.506 1.00 57.75 403 PRO A CA 1
ATOM 3055 C C . PRO A 1 403 ? -5.393 7.542 12.987 1.00 57.75 403 PRO A C 1
ATOM 3057 O O . PRO A 1 403 ? -4.567 6.813 12.453 1.00 57.75 403 PRO A O 1
ATOM 3060 N N . VAL A 1 404 ? -6.087 8.439 12.277 1.00 48.50 404 VAL A N 1
ATOM 3061 C CA . VAL A 1 404 ? -5.968 8.590 10.811 1.00 48.50 404 VAL A CA 1
ATOM 3062 C C . VAL A 1 404 ? -4.643 9.260 10.403 1.00 48.50 404 VAL A C 1
ATOM 3064 O O . VAL A 1 404 ? -4.227 9.114 9.263 1.00 48.50 404 VAL A O 1
ATOM 3067 N N . GLN A 1 405 ? -3.964 9.971 11.314 1.00 49.81 405 GLN A N 1
ATOM 3068 C CA . GLN A 1 405 ? -2.574 10.436 11.176 1.00 49.81 405 GLN A CA 1
ATOM 3069 C C . GLN A 1 405 ? -2.085 11.015 12.516 1.00 49.81 405 GLN A C 1
ATOM 3071 O O . GLN A 1 405 ? -2.818 11.797 13.122 1.00 49.81 405 GLN A O 1
ATOM 3076 N N . THR A 1 406 ? -0.850 10.653 12.906 1.00 56.03 406 THR A N 1
ATOM 3077 C CA . THR A 1 406 ? -0.001 10.983 14.091 1.00 56.03 406 THR A CA 1
ATOM 3078 C C . THR A 1 406 ? 0.290 9.822 15.045 1.00 56.03 406 THR A C 1
ATOM 3080 O O . THR A 1 406 ? -0.590 9.032 15.366 1.00 56.03 406 THR A O 1
ATOM 3083 N N . GLU A 1 407 ? 1.555 9.753 15.477 1.00 71.56 407 GLU A N 1
ATOM 3084 C CA . GLU A 1 407 ? 2.080 8.887 16.543 1.00 71.56 407 GLU A CA 1
ATOM 3085 C C . GLU A 1 407 ? 1.471 9.337 17.890 1.00 71.56 407 GLU A C 1
ATOM 3087 O O . GLU A 1 407 ? 1.517 10.522 18.235 1.00 71.56 407 GLU A O 1
ATOM 3092 N N . ILE A 1 408 ? 0.862 8.414 18.635 1.00 86.44 408 ILE A N 1
ATOM 3093 C CA . ILE A 1 408 ? 0.284 8.645 19.963 1.00 86.44 408 ILE A CA 1
ATOM 3094 C C . ILE A 1 408 ? 1.448 8.780 20.963 1.00 86.44 408 ILE A C 1
ATOM 3096 O O . ILE A 1 408 ? 2.267 7.861 21.052 1.00 86.44 408 ILE A O 1
ATOM 3100 N N . PRO A 1 409 ? 1.542 9.881 21.739 1.00 89.75 409 PRO A N 1
ATOM 3101 C CA . PRO A 1 409 ? 2.644 10.127 22.673 1.00 89.75 409 PRO A CA 1
ATOM 3102 C C . PRO A 1 409 ? 2.495 9.277 23.947 1.00 89.75 409 PRO A C 1
ATOM 3104 O O . PRO A 1 409 ? 2.220 9.788 25.033 1.00 89.75 409 PRO A O 1
ATOM 3107 N N . LEU A 1 410 ? 2.629 7.962 23.797 1.00 91.88 410 LEU A N 1
ATOM 3108 C CA . LEU A 1 410 ? 2.492 6.947 24.838 1.00 91.88 410 LEU A CA 1
ATOM 3109 C C . LEU A 1 410 ? 3.719 6.031 24.777 1.00 91.88 410 LEU A C 1
ATOM 3111 O O . LEU A 1 410 ? 3.955 5.384 23.759 1.00 91.88 410 LEU A O 1
ATOM 3115 N N . GLU A 1 411 ? 4.501 6.018 25.855 1.00 94.56 411 GLU A N 1
ATOM 3116 C CA . GLU A 1 411 ? 5.757 5.269 25.996 1.00 94.56 411 GLU A CA 1
ATOM 3117 C C . GLU A 1 411 ? 5.633 4.175 27.074 1.00 94.56 411 GLU A C 1
ATOM 3119 O O . GLU A 1 411 ? 4.565 3.947 27.649 1.00 94.56 411 GLU A O 1
ATOM 3124 N N . ASP A 1 412 ? 6.726 3.459 27.342 1.00 96.88 412 ASP A N 1
ATOM 3125 C CA . ASP A 1 412 ? 6.755 2.370 28.322 1.00 96.88 412 ASP A CA 1
ATOM 3126 C C . ASP A 1 412 ? 6.435 2.814 29.762 1.00 96.88 412 ASP A C 1
ATOM 3128 O O . ASP A 1 412 ? 5.928 2.009 30.538 1.00 96.88 412 ASP A O 1
ATOM 3132 N N . ASP A 1 413 ? 6.655 4.082 30.126 1.00 95.75 413 ASP A N 1
ATOM 3133 C CA . ASP A 1 413 ? 6.255 4.631 31.430 1.00 95.75 413 ASP A CA 1
ATOM 3134 C C . ASP A 1 413 ? 4.727 4.672 31.592 1.00 95.75 413 ASP A C 1
ATOM 3136 O O . ASP A 1 413 ? 4.195 4.362 32.659 1.00 95.75 413 ASP A O 1
ATOM 3140 N N . ALA A 1 414 ? 4.007 4.997 30.519 1.00 95.69 414 ALA A N 1
ATOM 3141 C CA . ALA A 1 414 ? 2.558 4.957 30.474 1.00 95.69 414 ALA A CA 1
ATOM 3142 C C . ALA A 1 414 ? 2.050 3.511 30.538 1.00 95.69 414 ALA A C 1
ATOM 3144 O O . ALA A 1 414 ? 1.165 3.225 31.346 1.00 95.69 414 ALA A O 1
ATOM 3145 N N . LEU A 1 415 ? 2.651 2.599 29.761 1.00 97.31 415 LEU A N 1
ATOM 3146 C CA . LEU A 1 415 ? 2.327 1.167 29.797 1.00 97.31 415 LEU A CA 1
ATOM 3147 C C . LEU A 1 415 ? 2.586 0.549 31.181 1.00 97.31 415 LEU A C 1
ATOM 3149 O O . LEU A 1 415 ? 1.789 -0.266 31.640 1.00 97.31 415 LEU A O 1
ATOM 3153 N N . ALA A 1 416 ? 3.642 0.969 31.882 1.00 97.81 416 ALA A N 1
ATOM 3154 C CA . ALA A 1 416 ? 3.958 0.484 33.224 1.00 97.81 416 ALA A CA 1
ATOM 3155 C C . ALA A 1 416 ? 2.839 0.759 34.244 1.00 97.81 416 ALA A C 1
ATOM 3157 O O . ALA A 1 416 ? 2.667 -0.022 35.178 1.00 97.81 416 ALA A O 1
ATOM 3158 N N . ASN A 1 417 ? 2.021 1.802 34.048 1.00 97.50 417 ASN A N 1
ATOM 3159 C CA . ASN A 1 417 ? 0.852 2.052 34.904 1.00 97.50 417 ASN A CA 1
ATOM 3160 C C . ASN A 1 417 ? -0.261 1.002 34.733 1.00 97.50 417 ASN A C 1
ATOM 3162 O O . ASN A 1 417 ? -1.139 0.899 35.583 1.00 97.50 417 ASN A O 1
ATOM 3166 N N . LEU A 1 418 ? -0.228 0.204 33.661 1.00 97.06 418 LEU A N 1
ATOM 3167 C CA . LEU A 1 418 ? -1.155 -0.907 33.442 1.00 97.06 418 LEU A CA 1
ATOM 3168 C C . LEU A 1 418 ? -0.626 -2.240 33.993 1.00 97.06 418 LEU A C 1
ATOM 3170 O O . LEU A 1 418 ? -1.312 -3.248 33.870 1.00 97.06 418 LEU A O 1
ATOM 3174 N N . ALA A 1 419 ? 0.556 -2.276 34.622 1.00 97.69 419 ALA A N 1
ATOM 3175 C CA . ALA A 1 419 ? 1.151 -3.505 35.159 1.00 97.69 419 ALA A CA 1
ATOM 3176 C C . ALA A 1 419 ? 0.225 -4.349 36.071 1.00 97.69 419 ALA A C 1
ATOM 3178 O O . ALA A 1 419 ? 0.325 -5.577 36.009 1.00 97.69 419 ALA A O 1
ATOM 3179 N N . PRO A 1 420 ? -0.695 -3.770 36.876 1.00 97.31 420 PRO A N 1
ATOM 3180 C CA . PRO A 1 420 ? -1.653 -4.558 37.660 1.00 97.31 420 PRO A CA 1
ATOM 3181 C C . PRO A 1 420 ? -2.670 -5.359 36.826 1.00 97.31 420 PRO A C 1
ATOM 3183 O O . PRO A 1 420 ? -3.258 -6.316 37.333 1.00 97.31 420 PRO A O 1
ATOM 3186 N N . LEU A 1 421 ? -2.876 -5.011 35.549 1.00 97.12 421 LEU A N 1
ATOM 3187 C CA . LEU A 1 421 ? -3.874 -5.610 34.653 1.00 97.12 421 LEU A CA 1
ATOM 3188 C C . LEU A 1 421 ? -3.400 -6.954 34.072 1.00 97.12 421 LEU A C 1
ATOM 3190 O O . LEU A 1 421 ? -3.338 -7.173 32.864 1.00 97.12 421 LEU A O 1
ATOM 3194 N N . THR A 1 422 ? -3.047 -7.886 34.951 1.00 97.12 422 THR A N 1
ATOM 3195 C CA . THR A 1 422 ? -2.439 -9.183 34.596 1.00 97.12 422 THR A CA 1
ATOM 3196 C C . THR A 1 422 ? -3.408 -10.182 33.947 1.00 97.12 422 THR A C 1
ATOM 3198 O O . THR A 1 422 ? -2.982 -11.238 33.475 1.00 97.12 422 THR A O 1
ATOM 3201 N N . ASN A 1 423 ? -4.707 -9.865 33.903 1.00 97.88 423 ASN A N 1
ATOM 3202 C CA . ASN A 1 423 ? -5.735 -10.675 33.243 1.00 97.88 423 ASN A CA 1
ATOM 3203 C C . ASN A 1 423 ? -5.908 -10.367 31.751 1.00 97.88 423 ASN A C 1
ATOM 3205 O O . ASN A 1 423 ? -6.670 -11.067 31.085 1.00 97.88 423 ASN A O 1
ATOM 3209 N N . LEU A 1 424 ? -5.177 -9.385 31.213 1.00 98.56 424 LEU A N 1
ATOM 3210 C CA . LEU A 1 424 ? -5.247 -9.046 29.798 1.00 98.56 424 LEU A CA 1
ATOM 3211 C C . LEU A 1 424 ? -4.889 -10.250 28.915 1.00 98.56 424 LEU A C 1
ATOM 3213 O O . LEU A 1 424 ? -3.816 -10.847 29.022 1.00 98.56 424 LEU A O 1
ATOM 3217 N N . THR A 1 425 ? -5.809 -10.564 28.009 1.00 98.75 425 THR A N 1
ATOM 3218 C CA . THR A 1 425 ? -5.673 -11.559 26.942 1.00 98.75 425 THR A CA 1
ATOM 3219 C C . THR A 1 425 ? -5.497 -10.898 25.576 1.00 98.75 425 THR A C 1
ATOM 3221 O O . THR A 1 425 ? -4.892 -11.505 24.689 1.00 98.75 425 THR A O 1
ATOM 3224 N N . GLU A 1 426 ? -5.952 -9.651 25.413 1.00 98.62 426 GLU A N 1
ATOM 3225 C CA . GLU A 1 426 ? -5.721 -8.840 24.218 1.00 98.62 426 GLU A CA 1
ATOM 3226 C C . GLU A 1 426 ? -5.257 -7.429 24.587 1.00 98.62 426 GLU A C 1
ATOM 3228 O O . GLU A 1 426 ? -5.891 -6.730 25.383 1.00 98.62 426 GLU A O 1
ATOM 3233 N N . LEU A 1 427 ? -4.156 -7.003 23.969 1.00 98.50 427 LEU A N 1
ATOM 3234 C CA . LEU A 1 427 ? -3.585 -5.675 24.155 1.00 98.50 427 LEU A CA 1
ATOM 3235 C C . LEU A 1 427 ? -3.242 -5.061 22.799 1.00 98.50 427 LEU A C 1
ATOM 3237 O O . LEU A 1 427 ? -2.429 -5.604 22.049 1.00 98.50 427 LEU A O 1
ATOM 3241 N N . ARG A 1 428 ? -3.859 -3.918 22.493 1.00 97.25 428 ARG A N 1
ATOM 3242 C CA . ARG A 1 428 ? -3.621 -3.170 21.253 1.00 97.25 428 ARG A CA 1
ATOM 3243 C C . ARG A 1 428 ? -3.129 -1.763 21.550 1.00 97.25 428 ARG A C 1
ATOM 3245 O O . ARG A 1 428 ? -3.885 -0.929 22.051 1.00 97.25 428 ARG A O 1
ATOM 3252 N N . LEU A 1 429 ? -1.883 -1.503 21.167 1.00 95.25 429 LEU A N 1
ATOM 3253 C CA . LEU A 1 429 ? -1.161 -0.250 21.401 1.00 95.25 429 LEU A CA 1
ATOM 3254 C C . LEU A 1 429 ? -0.501 0.273 20.113 1.00 95.25 429 LEU A C 1
ATOM 3256 O O . LEU A 1 429 ? 0.509 0.974 20.167 1.00 95.25 429 LEU A O 1
ATOM 3260 N N . ALA A 1 430 ? -1.065 -0.078 18.955 1.00 91.75 430 ALA A N 1
ATOM 3261 C CA . ALA A 1 430 ? -0.589 0.370 17.653 1.00 91.75 430 ALA A CA 1
ATOM 3262 C C . ALA A 1 430 ? -0.474 1.905 17.560 1.00 91.75 430 ALA A C 1
ATOM 3264 O O . ALA A 1 430 ? -1.276 2.639 18.146 1.00 91.75 430 ALA A O 1
ATOM 3265 N N . GLN A 1 431 ? 0.496 2.380 16.777 1.00 89.06 431 GLN A N 1
ATOM 3266 C CA . GLN A 1 431 ? 0.804 3.793 16.523 1.00 89.06 431 GLN A CA 1
ATOM 3267 C C . GLN A 1 431 ? 1.240 4.582 17.770 1.00 89.06 431 GLN A C 1
ATOM 3269 O O . GLN A 1 431 ? 1.066 5.797 17.813 1.00 89.06 431 GLN A O 1
ATOM 3274 N N . THR A 1 432 ? 1.797 3.920 18.787 1.00 92.44 432 THR A N 1
ATOM 3275 C CA . THR A 1 432 ? 2.371 4.547 19.995 1.00 92.44 432 THR A CA 1
ATOM 3276 C C . THR A 1 432 ? 3.906 4.610 19.943 1.00 92.44 432 THR A C 1
ATOM 3278 O O . THR A 1 432 ? 4.530 4.148 18.994 1.00 92.44 432 THR A O 1
ATOM 3281 N N . GLN A 1 433 ? 4.546 5.161 20.978 1.00 92.00 433 GLN A N 1
ATOM 3282 C CA . GLN A 1 433 ? 6.010 5.248 21.113 1.00 92.00 433 GLN A CA 1
ATOM 3283 C C . GLN A 1 433 ? 6.619 4.097 21.932 1.00 92.00 433 GLN A C 1
ATOM 3285 O O . GLN A 1 433 ? 7.788 4.163 22.317 1.00 92.00 433 GLN A O 1
ATOM 3290 N N . ILE A 1 434 ? 5.847 3.043 22.200 1.00 95.00 434 ILE A N 1
ATOM 3291 C CA . ILE A 1 434 ? 6.260 1.906 23.030 1.00 95.00 434 ILE A CA 1
ATOM 3292 C C . ILE A 1 434 ? 7.437 1.160 22.404 1.00 95.00 434 ILE A C 1
ATOM 3294 O O . ILE A 1 434 ? 7.423 0.858 21.211 1.00 95.00 434 ILE A O 1
ATOM 3298 N N . ARG A 1 435 ? 8.428 0.818 23.235 1.00 97.06 435 ARG A N 1
ATOM 3299 C CA . ARG A 1 435 ? 9.528 -0.103 22.906 1.00 97.06 435 ARG A CA 1
ATOM 3300 C C . ARG A 1 435 ? 9.287 -1.520 23.418 1.00 97.06 435 ARG A C 1
ATOM 3302 O O . ARG A 1 435 ? 9.879 -2.457 22.895 1.00 97.06 435 ARG A O 1
ATOM 3309 N N . GLY A 1 436 ? 8.413 -1.686 24.411 1.00 96.62 436 GLY A N 1
ATOM 3310 C CA . GLY A 1 436 ? 7.962 -2.980 24.931 1.00 96.62 436 GLY A CA 1
ATOM 3311 C C . GLY A 1 436 ? 8.672 -3.433 26.208 1.00 96.62 436 GLY A C 1
ATOM 3312 O O . GLY A 1 436 ? 8.507 -4.577 26.621 1.00 96.62 436 GLY A O 1
ATOM 3313 N N . GLN A 1 437 ? 9.438 -2.555 26.856 1.00 96.44 437 GLN A N 1
ATOM 3314 C CA . GLN A 1 437 ? 10.149 -2.829 28.111 1.00 96.44 437 GLN A CA 1
ATOM 3315 C C . GLN A 1 437 ? 9.195 -3.078 29.289 1.00 96.44 437 GLN A C 1
ATOM 3317 O O . GLN A 1 437 ? 9.544 -3.777 30.237 1.00 96.44 437 GLN A O 1
ATOM 3322 N N . ALA A 1 438 ? 7.977 -2.534 29.229 1.00 97.50 438 ALA A N 1
ATOM 3323 C CA . ALA A 1 438 ? 6.961 -2.711 30.266 1.00 97.50 438 ALA A CA 1
ATOM 3324 C C . ALA A 1 438 ? 6.000 -3.894 30.009 1.00 97.50 438 ALA A C 1
ATOM 3326 O O . ALA A 1 438 ? 4.972 -3.999 30.674 1.00 97.50 438 ALA A O 1
ATOM 3327 N N . LEU A 1 439 ? 6.306 -4.806 29.072 1.00 98.25 439 LEU A N 1
ATOM 3328 C CA . LEU A 1 439 ? 5.410 -5.921 28.714 1.00 98.25 439 LEU A CA 1
ATOM 3329 C C . LEU A 1 439 ? 5.440 -7.119 29.679 1.00 98.25 439 LEU A C 1
ATOM 3331 O O . LEU A 1 439 ? 4.540 -7.958 29.633 1.00 98.25 439 LEU A O 1
ATOM 3335 N N . ALA A 1 440 ? 6.458 -7.220 30.539 1.00 98.00 440 ALA A N 1
ATOM 3336 C CA . ALA A 1 440 ? 6.692 -8.387 31.397 1.00 98.00 440 ALA A CA 1
ATOM 3337 C C . ALA A 1 440 ? 5.474 -8.875 32.226 1.00 98.00 440 ALA A C 1
ATOM 3339 O O . ALA A 1 440 ? 5.326 -10.090 32.366 1.00 98.00 440 ALA A O 1
ATOM 3340 N N . PRO A 1 441 ? 4.589 -8.003 32.757 1.00 98.25 441 PRO A N 1
ATOM 3341 C CA . PRO A 1 441 ? 3.433 -8.443 33.548 1.00 98.25 441 PRO A CA 1
ATOM 3342 C C . PRO A 1 441 ? 2.345 -9.183 32.749 1.00 98.25 441 PRO A C 1
ATOM 3344 O O . PRO A 1 441 ? 1.589 -9.966 33.324 1.00 98.25 441 PRO A O 1
ATOM 3347 N N . PHE A 1 442 ? 2.245 -8.968 31.433 1.00 98.25 442 PHE A N 1
ATOM 3348 C CA . PHE A 1 442 ? 1.102 -9.404 30.615 1.00 98.25 442 PHE A CA 1
ATOM 3349 C C . PHE A 1 442 ? 1.278 -10.822 30.047 1.00 98.25 442 PHE A C 1
ATOM 3351 O O . PHE A 1 442 ? 1.197 -11.062 28.844 1.00 98.25 442 PHE A O 1
ATOM 3358 N N . THR A 1 443 ? 1.535 -11.801 30.914 1.00 97.94 443 THR A N 1
ATOM 3359 C CA . THR A 1 443 ? 1.876 -13.179 30.501 1.00 97.94 443 THR A CA 1
ATOM 3360 C C . THR A 1 443 ? 0.702 -13.982 29.929 1.00 97.94 443 THR A C 1
ATOM 3362 O O . THR A 1 443 ? 0.922 -14.997 29.265 1.00 97.94 443 THR A O 1
ATOM 3365 N N . LYS A 1 444 ? -0.542 -13.531 30.147 1.00 98.50 444 LYS A N 1
ATOM 3366 C CA . LYS A 1 444 ? -1.773 -14.173 29.651 1.00 98.50 444 LYS A CA 1
ATOM 3367 C C . LYS A 1 444 ? -2.198 -13.720 28.250 1.00 98.50 444 LYS A C 1
ATOM 3369 O O . LYS A 1 444 ? -3.221 -14.194 27.753 1.00 98.50 444 LYS A O 1
ATOM 3374 N N . LEU A 1 445 ? -1.433 -12.836 27.604 1.00 98.75 445 LEU A N 1
ATOM 3375 C CA . LEU A 1 445 ? -1.771 -12.344 26.273 1.00 98.75 445 LEU A CA 1
ATOM 3376 C C . LEU A 1 445 ? -1.851 -13.483 25.251 1.00 98.75 445 LEU A C 1
ATOM 3378 O O . LEU A 1 445 ? -0.941 -14.297 25.102 1.00 98.75 445 LEU A O 1
ATOM 3382 N N . THR A 1 446 ? -2.958 -13.485 24.516 1.00 98.75 446 THR A N 1
ATOM 3383 C CA . THR A 1 446 ? -3.210 -14.330 23.345 1.00 98.75 446 THR A CA 1
ATOM 3384 C C . THR A 1 446 ? -3.112 -13.530 22.046 1.00 98.75 446 THR A C 1
ATOM 3386 O O . THR A 1 446 ? -2.838 -14.115 20.995 1.00 98.75 446 THR A O 1
ATOM 3389 N N . SER A 1 447 ? -3.280 -12.204 22.120 1.00 98.75 447 SER A N 1
ATOM 3390 C CA . SER A 1 447 ? -3.168 -11.264 21.006 1.00 98.75 447 SER A CA 1
ATOM 3391 C C . SER A 1 447 ? -2.444 -9.994 21.444 1.00 98.75 447 SER A C 1
ATOM 3393 O O . SER A 1 447 ? -2.870 -9.336 22.396 1.00 98.75 447 SER A O 1
ATOM 3395 N N . LEU A 1 448 ? -1.384 -9.630 20.725 1.00 98.75 448 LEU A N 1
ATOM 3396 C CA . LEU A 1 448 ? -0.620 -8.405 20.951 1.00 98.75 448 LEU A CA 1
ATOM 3397 C C . LEU A 1 448 ? -0.457 -7.643 19.635 1.00 98.75 448 LEU A C 1
ATOM 3399 O O . LEU A 1 448 ? 0.045 -8.190 18.654 1.00 98.75 448 LEU A O 1
ATOM 3403 N N . ASP A 1 449 ? -0.887 -6.386 19.628 1.00 98.25 449 ASP A N 1
ATOM 3404 C CA . ASP A 1 449 ? -0.791 -5.491 18.476 1.00 98.25 449 ASP A CA 1
ATOM 3405 C C . ASP A 1 449 ? 0.044 -4.254 18.828 1.00 98.25 449 ASP A C 1
ATOM 3407 O O . ASP A 1 449 ? -0.354 -3.424 19.657 1.00 98.25 449 ASP A O 1
ATOM 3411 N N . LEU A 1 450 ? 1.211 -4.173 18.193 1.00 97.06 450 LEU A N 1
ATOM 3412 C CA . LEU A 1 450 ? 2.236 -3.143 18.342 1.00 97.06 450 LEU A CA 1
ATOM 3413 C C . LEU A 1 450 ? 2.615 -2.541 16.980 1.00 97.06 450 LEU A C 1
ATOM 3415 O O . LEU A 1 450 ? 3.731 -2.042 16.814 1.00 97.06 450 LEU A O 1
ATOM 3419 N N . ASP A 1 451 ? 1.704 -2.577 16.007 1.00 93.44 451 ASP A N 1
ATOM 3420 C CA . ASP A 1 451 ? 1.939 -2.009 14.679 1.00 93.44 451 ASP A CA 1
ATOM 3421 C C . ASP A 1 451 ? 2.318 -0.526 14.759 1.00 93.44 451 ASP A C 1
ATOM 3423 O O . ASP A 1 451 ? 1.707 0.251 15.492 1.00 93.44 451 ASP A O 1
ATOM 3427 N N . HIS A 1 452 ? 3.304 -0.108 13.967 1.00 90.00 452 HIS A N 1
ATOM 3428 C CA . HIS A 1 452 ? 3.811 1.262 13.889 1.00 90.00 452 HIS A CA 1
ATOM 3429 C C . HIS A 1 452 ? 4.254 1.826 15.251 1.00 90.00 452 HIS A C 1
ATOM 3431 O O . HIS A 1 452 ? 3.942 2.970 15.590 1.00 90.00 452 HIS A O 1
ATOM 3437 N N . THR A 1 453 ? 4.951 1.014 16.049 1.00 93.00 453 THR A N 1
ATOM 3438 C CA . THR A 1 453 ? 5.555 1.426 17.326 1.00 93.00 453 THR A CA 1
ATOM 3439 C C . THR A 1 453 ? 7.083 1.402 17.262 1.00 93.00 453 THR A C 1
ATOM 3441 O O . THR A 1 453 ? 7.684 1.067 16.243 1.00 93.00 453 THR A O 1
ATOM 3444 N N . ARG A 1 454 ? 7.748 1.731 18.375 1.00 94.69 454 ARG A N 1
ATOM 3445 C CA . ARG A 1 454 ? 9.210 1.629 18.524 1.00 94.69 454 ARG A CA 1
ATOM 3446 C C . ARG A 1 454 ? 9.642 0.279 19.102 1.00 94.69 454 ARG A C 1
ATOM 3448 O O . ARG A 1 454 ? 10.736 0.190 19.659 1.00 94.69 454 ARG A O 1
ATOM 3455 N N . PHE A 1 455 ? 8.778 -0.733 19.006 1.00 97.88 455 PHE A N 1
ATOM 3456 C CA . PHE A 1 455 ? 9.005 -2.072 19.534 1.00 97.88 455 PHE A CA 1
ATOM 3457 C C . PHE A 1 455 ? 10.290 -2.669 18.957 1.00 97.88 455 PHE A C 1
ATOM 3459 O O . PHE A 1 455 ? 10.500 -2.639 17.745 1.00 97.88 455 PHE A O 1
ATOM 3466 N N . ASP A 1 456 ? 11.177 -3.140 19.830 1.00 97.00 456 ASP A N 1
ATOM 3467 C CA . ASP A 1 456 ? 12.533 -3.561 19.478 1.00 97.00 456 ASP A CA 1
ATOM 3468 C C . ASP A 1 456 ? 12.874 -4.958 20.027 1.00 97.00 456 ASP A C 1
ATOM 3470 O O . ASP A 1 456 ? 12.081 -5.607 20.715 1.00 97.00 456 ASP A O 1
ATOM 3474 N N . ASP A 1 457 ? 14.085 -5.433 19.731 1.00 98.06 457 ASP A N 1
ATOM 3475 C CA . ASP A 1 457 ? 14.552 -6.758 20.153 1.00 98.06 457 ASP A CA 1
ATOM 3476 C C . ASP A 1 457 ? 14.624 -6.927 21.682 1.00 98.06 457 ASP A C 1
ATOM 3478 O O . ASP A 1 457 ? 14.544 -8.050 22.185 1.00 98.06 457 ASP A O 1
ATOM 3482 N N . ALA A 1 458 ? 14.767 -5.837 22.447 1.00 97.44 458 ALA A N 1
ATOM 3483 C CA . ALA A 1 458 ? 14.738 -5.903 23.905 1.00 97.44 458 ALA A CA 1
ATOM 3484 C C . ALA A 1 458 ? 13.306 -6.136 24.403 1.00 97.44 458 ALA A C 1
ATOM 3486 O O . ALA A 1 458 ? 13.100 -7.016 25.241 1.00 97.44 458 ALA A O 1
ATOM 3487 N N . GLY A 1 459 ? 12.325 -5.426 23.836 1.00 97.69 459 GLY A N 1
ATOM 3488 C CA . GLY A 1 459 ? 10.902 -5.663 24.089 1.00 97.69 459 GLY A CA 1
ATOM 3489 C C . GLY A 1 459 ? 10.466 -7.088 23.730 1.00 97.69 459 GLY A C 1
ATOM 3490 O O . GLY A 1 459 ? 9.764 -7.739 24.509 1.00 97.69 459 GLY A O 1
ATOM 3491 N N . MET A 1 460 ? 10.952 -7.624 22.604 1.00 98.31 460 MET A N 1
ATOM 3492 C CA . MET A 1 460 ? 10.657 -8.990 22.143 1.00 98.31 460 MET A CA 1
ATOM 3493 C C . MET A 1 460 ? 10.982 -10.077 23.177 1.00 98.31 460 MET A C 1
ATOM 3495 O O . MET A 1 460 ? 10.294 -11.096 23.219 1.00 98.31 460 MET A O 1
ATOM 3499 N N . LYS A 1 461 ? 11.996 -9.892 24.035 1.00 98.06 461 LYS A N 1
ATOM 3500 C CA . LYS A 1 461 ? 12.382 -10.892 25.054 1.00 98.06 461 LYS A CA 1
ATOM 3501 C C . LYS A 1 461 ? 11.257 -11.205 26.038 1.00 98.06 461 LYS A C 1
ATOM 3503 O O . LYS A 1 461 ? 11.151 -12.333 26.512 1.00 98.06 461 LYS A O 1
ATOM 3508 N N . HIS A 1 462 ? 10.383 -10.243 26.322 1.00 98.00 462 HIS A N 1
ATOM 3509 C CA . HIS A 1 462 ? 9.263 -10.459 27.238 1.00 98.00 462 HIS A CA 1
ATOM 3510 C C . HIS A 1 462 ? 8.200 -11.408 26.669 1.00 98.00 462 HIS A C 1
ATOM 3512 O O . HIS A 1 462 ? 7.486 -12.054 27.439 1.00 98.00 462 HIS A O 1
ATOM 3518 N N . LEU A 1 463 ? 8.132 -11.563 25.341 1.00 98.06 463 LEU A N 1
ATOM 3519 C CA . LEU A 1 463 ? 7.185 -12.476 24.697 1.00 98.06 463 LEU A CA 1
ATOM 3520 C C . LEU A 1 463 ? 7.473 -13.946 25.024 1.00 98.06 463 LEU A C 1
ATOM 3522 O O . LEU A 1 463 ? 6.566 -14.772 24.963 1.00 98.06 463 LEU A O 1
ATOM 3526 N N . GLU A 1 464 ? 8.696 -14.292 25.441 1.00 97.12 464 GLU A N 1
ATOM 3527 C CA . GLU A 1 464 ? 9.046 -15.665 25.822 1.00 97.12 464 GLU A CA 1
ATOM 3528 C C . GLU A 1 464 ? 8.167 -16.205 26.958 1.00 97.12 464 GLU A C 1
ATOM 3530 O O . GLU A 1 464 ? 7.916 -17.413 27.018 1.00 97.12 464 GLU A O 1
ATOM 3535 N N . ALA A 1 465 ? 7.681 -15.334 27.847 1.00 97.38 465 ALA A N 1
ATOM 3536 C CA . ALA A 1 465 ? 6.794 -15.701 28.949 1.00 97.38 465 ALA A CA 1
ATOM 3537 C C . ALA A 1 465 ? 5.319 -15.844 28.521 1.00 97.38 465 ALA A C 1
ATOM 3539 O O . ALA A 1 465 ? 4.538 -16.475 29.233 1.00 97.38 465 ALA A O 1
ATOM 3540 N N . MET A 1 466 ? 4.934 -15.325 27.351 1.00 97.50 466 MET A N 1
ATOM 3541 C CA . MET A 1 466 ? 3.554 -15.304 26.846 1.00 97.50 466 MET A CA 1
ATOM 3542 C C . MET A 1 466 ? 3.214 -16.605 26.107 1.00 97.50 466 MET A C 1
ATOM 3544 O O . MET A 1 466 ? 2.979 -16.628 24.900 1.00 97.50 466 MET A O 1
ATOM 3548 N N . LYS A 1 467 ? 3.210 -17.735 26.823 1.00 95.88 467 LYS A N 1
ATOM 3549 C CA . LYS A 1 467 ? 3.052 -19.076 26.216 1.00 95.88 467 LYS A CA 1
ATOM 3550 C C . LYS A 1 467 ? 1.720 -19.287 25.484 1.00 95.88 467 LYS A C 1
ATOM 3552 O O . LYS A 1 467 ? 1.636 -20.190 24.656 1.00 95.88 467 LYS A O 1
ATOM 3557 N N . GLY A 1 468 ? 0.707 -18.475 25.791 1.00 97.50 468 GLY A N 1
ATOM 3558 C CA . GLY A 1 468 ? -0.603 -18.483 25.138 1.00 97.50 468 GLY A CA 1
ATOM 3559 C C . GLY A 1 468 ? -0.715 -17.592 23.897 1.00 97.50 468 GLY A C 1
ATOM 3560 O O . GLY A 1 468 ? -1.800 -17.519 23.327 1.00 97.50 468 GLY A O 1
ATOM 3561 N N . LEU A 1 469 ? 0.357 -16.909 23.475 1.00 98.69 469 LEU A N 1
ATOM 3562 C CA . LEU A 1 469 ? 0.300 -15.957 22.367 1.00 98.69 469 LEU A CA 1
ATOM 3563 C C . LEU A 1 469 ? -0.016 -16.665 21.039 1.00 98.69 469 LEU A C 1
ATOM 3565 O O . LEU A 1 469 ? 0.718 -17.549 20.594 1.00 98.69 469 LEU A O 1
ATOM 3569 N N . THR A 1 470 ? -1.110 -16.249 20.400 1.00 98.81 470 THR A N 1
ATOM 3570 C CA . THR A 1 470 ? -1.599 -16.796 19.121 1.00 98.81 470 THR A CA 1
ATOM 3571 C C . THR A 1 470 ? -1.508 -15.799 17.969 1.00 98.81 470 THR A C 1
ATOM 3573 O O . THR A 1 470 ? -1.417 -16.227 16.815 1.00 98.81 470 THR A O 1
ATOM 3576 N N . ARG A 1 471 ? -1.513 -14.493 18.269 1.00 98.88 471 ARG A N 1
ATOM 3577 C CA . ARG A 1 471 ? -1.444 -13.397 17.294 1.00 98.88 471 ARG A CA 1
ATOM 3578 C C . ARG A 1 471 ? -0.437 -12.342 17.746 1.00 98.88 471 ARG A C 1
ATOM 3580 O O . ARG A 1 471 ? -0.528 -11.855 18.874 1.00 98.88 471 ARG A O 1
ATOM 3587 N N . LEU A 1 472 ? 0.489 -11.990 16.859 1.00 98.81 472 LEU A N 1
ATOM 3588 C CA . LEU A 1 472 ? 1.453 -10.910 17.057 1.00 98.81 472 LEU A CA 1
ATOM 3589 C C . LEU A 1 472 ? 1.502 -10.019 15.812 1.00 98.81 472 LEU A C 1
ATOM 3591 O O . LEU A 1 472 ? 1.843 -10.497 14.728 1.00 98.81 472 LEU A O 1
ATOM 3595 N N . TYR A 1 473 ? 1.205 -8.734 15.991 1.00 98.44 473 TYR A N 1
ATOM 3596 C CA . TYR A 1 473 ? 1.320 -7.713 14.950 1.00 98.44 473 TYR A CA 1
ATOM 3597 C C . TYR A 1 473 ? 2.423 -6.718 15.329 1.00 98.44 473 TYR A C 1
ATOM 3599 O O . TYR A 1 473 ? 2.370 -6.111 16.402 1.00 98.44 473 TYR A O 1
ATOM 3607 N N . ALA A 1 474 ? 3.459 -6.629 14.493 1.00 97.19 474 ALA A N 1
ATOM 3608 C CA . ALA A 1 474 ? 4.655 -5.819 14.716 1.00 97.19 474 ALA A CA 1
ATOM 3609 C C . ALA A 1 474 ? 5.094 -5.092 13.429 1.00 97.19 474 ALA A C 1
ATOM 3611 O O . ALA A 1 474 ? 6.291 -4.979 13.143 1.00 97.19 474 ALA A O 1
ATOM 3612 N N . ARG A 1 475 ? 4.128 -4.608 12.640 1.00 91.12 475 ARG A N 1
ATOM 3613 C CA . ARG A 1 475 ? 4.369 -3.867 11.392 1.00 91.12 475 ARG A CA 1
ATOM 3614 C C . ARG A 1 475 ? 5.179 -2.602 11.635 1.00 91.12 475 ARG A C 1
ATOM 3616 O O . ARG A 1 475 ? 4.893 -1.885 12.588 1.00 91.12 475 ARG A O 1
ATOM 3623 N N . ASP A 1 476 ? 6.115 -2.286 10.744 1.00 86.56 476 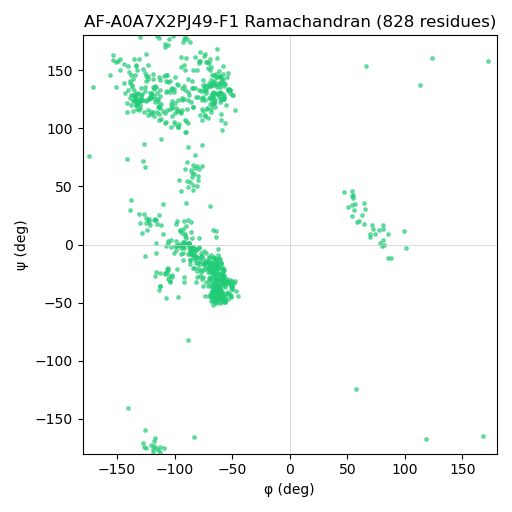ASP A N 1
ATOM 3624 C CA . ASP A 1 476 ? 6.946 -1.075 10.782 1.00 86.56 476 ASP A CA 1
ATOM 3625 C C . ASP A 1 476 ? 7.543 -0.815 12.185 1.00 86.56 476 ASP A C 1
ATOM 3627 O O . ASP A 1 476 ? 7.483 0.298 12.711 1.00 86.56 476 ASP A O 1
ATOM 3631 N N . THR A 1 477 ? 8.078 -1.866 12.818 1.00 93.62 477 THR A N 1
ATOM 3632 C CA . THR A 1 477 ? 8.764 -1.802 14.121 1.00 93.62 477 THR A CA 1
ATOM 3633 C C . THR A 1 477 ? 10.285 -1.917 13.963 1.00 93.62 477 THR A C 1
ATOM 3635 O O . THR A 1 477 ? 10.808 -2.108 12.866 1.00 93.62 477 THR A O 1
ATOM 3638 N N . LEU A 1 478 ? 11.027 -1.808 15.070 1.00 93.44 478 LEU A N 1
ATOM 3639 C CA . LEU A 1 478 ? 12.493 -1.905 15.108 1.00 93.44 478 LEU A CA 1
ATOM 3640 C C . LEU A 1 478 ? 12.996 -3.344 15.326 1.00 93.44 478 LEU A C 1
ATOM 3642 O O . LEU A 1 478 ? 14.156 -3.535 15.694 1.00 93.44 478 LEU A O 1
ATOM 3646 N N . VAL A 1 479 ? 12.135 -4.346 15.138 1.00 96.06 479 VAL A N 1
ATOM 3647 C CA . VAL A 1 479 ? 12.477 -5.764 15.304 1.00 96.06 479 VAL A CA 1
ATOM 3648 C C . VAL A 1 479 ? 13.443 -6.221 14.207 1.00 96.06 479 VAL A C 1
ATOM 3650 O O . VAL A 1 479 ? 13.280 -5.892 13.027 1.00 96.06 479 VAL A O 1
ATOM 3653 N N . THR A 1 480 ? 14.444 -7.006 14.605 1.00 96.69 480 THR A N 1
ATOM 3654 C CA . THR A 1 480 ? 15.440 -7.621 13.720 1.00 96.69 480 THR A CA 1
ATOM 3655 C C . THR A 1 480 ? 15.489 -9.143 13.900 1.00 96.69 480 THR A C 1
ATOM 3657 O O . THR A 1 480 ? 14.724 -9.734 14.668 1.00 96.69 480 THR A O 1
ATOM 3660 N N . ASP A 1 481 ? 16.427 -9.801 13.215 1.00 96.44 481 ASP A N 1
ATOM 3661 C CA . ASP A 1 481 ? 16.704 -11.233 13.370 1.00 96.44 481 ASP A CA 1
ATOM 3662 C C . ASP A 1 481 ? 16.980 -11.658 14.824 1.00 96.44 481 ASP A C 1
ATOM 3664 O O . ASP A 1 481 ? 16.650 -12.784 15.211 1.00 96.44 481 ASP A O 1
ATOM 3668 N N . GLU A 1 482 ? 17.564 -10.775 15.644 1.00 97.50 482 GLU A N 1
ATOM 3669 C CA . GLU A 1 482 ? 17.834 -11.053 17.058 1.00 97.50 482 GLU A CA 1
ATOM 3670 C C . GLU A 1 482 ? 16.542 -11.184 17.871 1.00 97.50 482 GLU A C 1
ATOM 3672 O O . GLU A 1 482 ? 16.401 -12.138 18.641 1.00 97.50 482 GLU A O 1
ATOM 3677 N N . GLY A 1 483 ? 15.569 -10.292 17.664 1.00 97.56 483 GLY A N 1
ATOM 3678 C CA . GLY A 1 483 ? 14.282 -10.324 18.359 1.00 97.56 483 GLY A CA 1
ATOM 3679 C C . GLY A 1 483 ? 13.464 -11.575 18.048 1.00 97.56 483 GLY A C 1
ATOM 3680 O O . GLY A 1 483 ? 12.811 -12.124 18.937 1.00 97.56 483 GLY A O 1
ATOM 3681 N N . LEU A 1 484 ? 13.542 -12.102 16.819 1.00 97.94 484 LEU A N 1
ATOM 3682 C CA . LEU A 1 484 ? 12.808 -13.314 16.417 1.00 97.94 484 LEU A CA 1
ATOM 3683 C C . LEU A 1 484 ? 13.217 -14.572 17.203 1.00 97.94 484 LEU A C 1
ATOM 3685 O O . LEU A 1 484 ? 12.447 -15.537 17.255 1.00 97.94 484 LEU A O 1
ATOM 3689 N N . LYS A 1 485 ? 14.381 -14.585 17.867 1.00 98.00 485 LYS A N 1
ATOM 3690 C CA . LYS A 1 485 ? 14.788 -15.693 18.752 1.00 98.00 485 LYS A CA 1
ATOM 3691 C C . LYS A 1 485 ? 13.795 -15.909 19.897 1.00 98.00 485 LYS A C 1
ATOM 3693 O O . LYS A 1 485 ? 13.552 -17.059 20.267 1.00 98.00 485 LYS A O 1
ATOM 3698 N N . SER A 1 486 ? 13.165 -14.839 20.377 1.00 98.12 486 SER A N 1
ATOM 3699 C CA . SER A 1 486 ? 12.179 -14.869 21.463 1.00 98.12 486 SER A CA 1
ATOM 3700 C C . SER A 1 486 ? 10.890 -15.611 21.085 1.00 98.12 486 SER A C 1
ATOM 3702 O O . SER A 1 486 ? 10.152 -16.074 21.954 1.00 98.12 486 SER A O 1
ATOM 3704 N N . LEU A 1 487 ? 10.616 -15.787 19.785 1.00 97.62 487 LEU A N 1
ATOM 3705 C CA . LEU A 1 487 ? 9.415 -16.479 19.310 1.00 97.62 487 LEU A CA 1
ATOM 3706 C C . LEU A 1 487 ? 9.586 -17.997 19.203 1.00 97.62 487 LEU A C 1
ATOM 3708 O O . LEU A 1 487 ? 8.581 -18.698 19.156 1.00 97.62 487 LEU A O 1
ATOM 3712 N N . ARG A 1 488 ? 10.820 -18.532 19.204 1.00 95.06 488 ARG A N 1
ATOM 3713 C CA . ARG A 1 488 ? 11.150 -19.942 18.870 1.00 95.06 488 ARG A CA 1
ATOM 3714 C C . ARG A 1 488 ? 10.278 -20.999 19.562 1.00 95.06 488 ARG A C 1
ATOM 3716 O O . ARG A 1 488 ? 10.062 -22.079 19.014 1.00 95.06 488 ARG A O 1
ATOM 3723 N N . ASN A 1 489 ? 9.803 -20.705 20.773 1.00 93.75 489 ASN A N 1
ATOM 3724 C CA . ASN A 1 489 ? 9.037 -21.631 21.610 1.00 93.75 489 ASN A CA 1
ATOM 3725 C C . ASN A 1 489 ? 7.530 -21.328 21.684 1.00 93.75 489 ASN A C 1
ATOM 3727 O O . ASN A 1 489 ? 6.806 -22.061 22.358 1.00 93.75 489 ASN A O 1
ATOM 3731 N N . LEU A 1 490 ? 7.033 -20.298 20.994 1.00 97.00 490 LEU A N 1
ATOM 3732 C CA . LEU A 1 490 ? 5.615 -19.922 20.973 1.00 97.00 490 LEU A CA 1
ATOM 3733 C C . LEU A 1 490 ? 4.842 -20.760 19.948 1.00 97.00 490 LEU A C 1
ATOM 3735 O O . LEU A 1 490 ? 4.278 -20.257 18.984 1.00 97.00 490 LEU A O 1
ATOM 3739 N N . ARG A 1 491 ? 4.826 -22.082 20.145 1.00 95.50 491 ARG A N 1
ATOM 3740 C CA . ARG A 1 491 ? 4.289 -23.058 19.175 1.00 95.50 491 ARG A CA 1
ATOM 3741 C C . ARG A 1 491 ? 2.789 -22.915 18.887 1.00 95.50 491 ARG A C 1
ATOM 3743 O O . ARG A 1 491 ? 2.317 -23.512 17.927 1.00 95.50 491 ARG A O 1
ATOM 3750 N N . GLY A 1 492 ? 2.066 -22.157 19.712 1.00 97.19 492 GLY A N 1
ATOM 3751 C CA . GLY A 1 492 ? 0.662 -21.801 19.500 1.00 97.19 492 GLY A CA 1
ATOM 3752 C C . GLY A 1 492 ? 0.446 -20.594 18.582 1.00 97.19 492 GLY A C 1
ATOM 3753 O O . GLY A 1 492 ? -0.704 -20.260 18.312 1.00 97.19 492 GLY A O 1
ATOM 3754 N N . LEU A 1 493 ? 1.510 -19.938 18.101 1.00 98.56 493 LEU A N 1
ATOM 3755 C CA . LEU A 1 493 ? 1.390 -18.766 17.239 1.00 98.56 493 LEU A CA 1
ATOM 3756 C C . LEU A 1 493 ? 0.764 -19.154 15.893 1.00 98.56 493 LEU A C 1
ATOM 3758 O O . LEU A 1 493 ? 1.285 -19.999 15.165 1.00 98.56 493 LEU A O 1
ATOM 3762 N N . THR A 1 494 ? -0.362 -18.521 15.579 1.00 98.75 494 THR A N 1
ATOM 3763 C CA . THR A 1 494 ? -1.144 -18.751 14.355 1.00 98.75 494 THR A CA 1
ATOM 3764 C C . THR A 1 494 ? -1.040 -17.594 13.369 1.00 98.75 494 THR A C 1
ATOM 3766 O O . THR A 1 494 ? -1.191 -17.807 12.166 1.00 98.75 494 THR A O 1
ATOM 3769 N N . GLU A 1 495 ? -0.754 -16.385 13.855 1.00 98.81 495 GLU A N 1
ATOM 3770 C CA . GLU A 1 495 ? -0.649 -15.180 13.035 1.00 98.81 495 GLU A CA 1
ATOM 3771 C C . GLU A 1 495 ? 0.546 -14.348 13.467 1.00 98.81 495 GLU A C 1
ATOM 3773 O O . GLU A 1 495 ? 0.702 -14.035 14.652 1.00 98.81 495 GLU A O 1
ATOM 3778 N N . LEU A 1 496 ? 1.375 -13.998 12.491 1.00 98.81 496 LEU A N 1
ATOM 3779 C CA . LEU A 1 496 ? 2.568 -13.197 12.693 1.00 98.81 496 LEU A CA 1
ATOM 3780 C C . LEU A 1 496 ? 2.696 -12.174 11.568 1.00 98.81 496 LEU A C 1
ATOM 3782 O O . LEU A 1 496 ? 2.800 -12.538 10.394 1.00 98.81 496 LEU A O 1
ATOM 3786 N N . ASP A 1 497 ? 2.707 -10.901 11.940 1.00 98.31 497 ASP A N 1
ATOM 3787 C CA . ASP A 1 497 ? 2.890 -9.800 11.006 1.00 98.31 497 ASP A CA 1
ATOM 3788 C C . ASP A 1 497 ? 4.184 -9.039 11.287 1.00 98.31 497 ASP A C 1
ATOM 3790 O O . ASP A 1 497 ? 4.339 -8.423 12.340 1.00 98.31 497 ASP A O 1
ATOM 3794 N N . LEU A 1 498 ? 5.112 -9.121 10.334 1.00 97.38 498 LEU A N 1
ATOM 3795 C CA . LEU A 1 498 ? 6.459 -8.552 10.381 1.00 97.38 498 LEU A CA 1
ATOM 3796 C C . LEU A 1 498 ? 6.703 -7.588 9.213 1.00 97.38 498 LEU A C 1
ATOM 3798 O O . LEU A 1 498 ? 7.858 -7.332 8.859 1.00 97.38 498 LEU A O 1
ATOM 3802 N N . TYR A 1 499 ? 5.642 -7.081 8.578 1.00 90.38 499 TYR A N 1
ATOM 3803 C CA . TYR A 1 499 ? 5.779 -6.117 7.486 1.00 90.38 499 TYR A CA 1
ATOM 3804 C C . TYR A 1 499 ? 6.680 -4.942 7.901 1.00 90.38 499 TYR A C 1
ATOM 3806 O O . TYR A 1 499 ? 6.519 -4.393 8.986 1.00 90.38 499 TYR A O 1
ATOM 3814 N N . GLY A 1 500 ? 7.636 -4.569 7.046 1.00 79.19 500 GLY A N 1
ATOM 3815 C CA . GLY A 1 500 ? 8.477 -3.383 7.253 1.00 79.19 500 GLY A CA 1
ATOM 3816 C C . GLY A 1 500 ? 9.522 -3.515 8.368 1.00 79.19 500 GLY A C 1
ATOM 3817 O O . GLY A 1 500 ? 10.101 -2.517 8.787 1.00 79.19 500 GLY A O 1
ATOM 3818 N N . THR A 1 501 ? 9.776 -4.732 8.861 1.00 90.12 501 THR A N 1
ATOM 3819 C CA . THR A 1 501 ? 10.839 -5.011 9.844 1.00 90.12 501 THR A CA 1
ATOM 3820 C C . THR A 1 501 ? 12.171 -5.350 9.169 1.00 90.12 501 THR A C 1
ATOM 3822 O O . THR A 1 501 ? 12.215 -5.775 8.010 1.00 90.12 501 THR A O 1
ATOM 3825 N N . ASN A 1 502 ? 13.286 -5.224 9.899 1.00 87.38 502 ASN A N 1
ATOM 3826 C CA . ASN A 1 502 ? 14.620 -5.559 9.388 1.00 87.38 502 ASN A CA 1
ATOM 3827 C C . ASN A 1 502 ? 14.950 -7.049 9.592 1.00 87.38 502 ASN A C 1
ATOM 3829 O O . ASN A 1 502 ? 15.953 -7.409 10.213 1.00 87.38 502 ASN A O 1
ATOM 3833 N N . VAL A 1 503 ? 14.060 -7.908 9.101 1.00 94.25 503 VAL A N 1
ATOM 3834 C CA . VAL A 1 503 ? 14.179 -9.367 9.173 1.00 94.25 503 VAL A CA 1
ATOM 3835 C C . VAL A 1 503 ? 14.767 -9.917 7.871 1.00 94.25 503 VAL A C 1
ATOM 3837 O O . VAL A 1 503 ? 14.401 -9.498 6.769 1.00 94.25 503 VAL A O 1
ATOM 3840 N N . SER A 1 504 ? 15.687 -10.868 8.003 1.00 94.25 504 SER A N 1
ATOM 3841 C CA . SER A 1 504 ? 16.337 -11.609 6.923 1.00 94.25 504 SER A CA 1
ATOM 3842 C C . SER A 1 504 ? 16.082 -13.119 7.047 1.00 94.25 504 SER A C 1
ATOM 3844 O O . SER A 1 504 ? 15.312 -13.582 7.896 1.00 94.25 504 SER A O 1
ATOM 3846 N N . ASP A 1 505 ? 16.754 -13.913 6.214 1.00 95.12 505 ASP A N 1
ATOM 3847 C CA . ASP A 1 505 ? 16.708 -15.377 6.276 1.00 95.12 505 ASP A CA 1
ATOM 3848 C C . ASP A 1 505 ? 17.129 -15.919 7.654 1.00 95.12 505 ASP A C 1
ATOM 3850 O O . ASP A 1 505 ? 16.536 -16.881 8.150 1.00 95.12 505 ASP A O 1
ATOM 3854 N N . ALA A 1 506 ? 18.091 -15.266 8.321 1.00 95.56 506 ALA A N 1
ATOM 3855 C CA . ALA A 1 506 ? 18.546 -15.654 9.656 1.00 95.56 506 ALA A CA 1
ATOM 3856 C C . ALA A 1 506 ? 17.447 -15.482 10.717 1.00 95.56 506 ALA A C 1
ATOM 3858 O O . ALA A 1 506 ? 17.305 -16.326 11.605 1.00 95.56 506 ALA A O 1
ATOM 3859 N N . GLY A 1 507 ? 16.638 -14.425 10.608 1.00 96.75 507 GLY A N 1
ATOM 3860 C CA . GLY A 1 507 ? 15.468 -14.199 11.449 1.00 96.75 507 GLY A CA 1
ATOM 3861 C C . GLY A 1 507 ? 14.394 -15.245 11.198 1.00 96.75 507 GLY A C 1
ATOM 3862 O O . GLY A 1 507 ? 13.969 -15.922 12.136 1.00 96.75 507 GLY A O 1
ATOM 3863 N N . VAL A 1 508 ? 14.008 -15.442 9.934 1.00 97.38 508 VAL A N 1
ATOM 3864 C CA . VAL A 1 508 ? 12.978 -16.416 9.532 1.00 97.38 508 VAL A CA 1
ATOM 3865 C C . VAL A 1 508 ? 13.337 -17.850 9.937 1.00 97.38 508 VAL A C 1
ATOM 3867 O O . VAL A 1 508 ? 12.453 -18.614 10.330 1.00 97.38 508 VAL A O 1
ATOM 3870 N N . ALA A 1 509 ? 14.620 -18.219 9.953 1.00 96.50 509 ALA A N 1
ATOM 3871 C CA . ALA A 1 509 ? 15.070 -19.525 10.440 1.00 96.50 509 ALA A CA 1
ATOM 3872 C C . ALA A 1 509 ? 14.636 -19.818 11.893 1.00 96.50 509 ALA A C 1
ATOM 3874 O O . ALA A 1 509 ? 14.395 -20.976 12.251 1.00 96.50 509 ALA A O 1
ATOM 3875 N N . ASN A 1 510 ? 14.458 -18.787 12.728 1.00 96.94 510 ASN A N 1
ATOM 3876 C CA . ASN A 1 510 ? 13.949 -18.930 14.099 1.00 96.94 510 ASN A CA 1
ATOM 3877 C C . ASN A 1 510 ? 12.471 -19.341 14.158 1.00 96.94 510 ASN A C 1
ATOM 3879 O O . ASN A 1 510 ? 12.023 -19.860 15.180 1.00 96.94 510 ASN A O 1
ATOM 3883 N N . LEU A 1 511 ? 11.717 -19.143 13.074 1.00 96.44 511 LEU A N 1
ATOM 3884 C CA . LEU A 1 511 ? 10.288 -19.444 12.999 1.00 96.44 511 LEU A CA 1
ATOM 3885 C C . LEU A 1 511 ? 10.007 -20.906 12.633 1.00 96.44 511 LEU A C 1
ATOM 3887 O O . LEU A 1 511 ? 8.864 -21.342 12.720 1.00 96.44 511 LEU A O 1
ATOM 3891 N N . LYS A 1 512 ? 11.025 -21.699 12.269 1.00 94.38 512 LYS A N 1
ATOM 3892 C CA . LYS A 1 512 ? 10.881 -23.088 11.783 1.00 94.38 512 LYS A CA 1
ATOM 3893 C C . LYS A 1 512 ? 10.015 -23.989 12.683 1.00 94.38 512 LYS A C 1
ATOM 3895 O O . LYS A 1 512 ? 9.361 -24.905 12.193 1.00 94.38 512 LYS A O 1
ATOM 3900 N N . GLY A 1 513 ? 10.011 -23.745 13.998 1.00 93.50 513 GLY A N 1
ATOM 3901 C CA . GLY A 1 513 ? 9.220 -24.501 14.980 1.00 93.50 513 GLY A CA 1
ATOM 3902 C C . GLY A 1 513 ? 7.746 -24.087 15.102 1.00 93.50 513 GLY A C 1
ATOM 3903 O O . GLY A 1 513 ? 6.969 -24.805 15.737 1.00 93.50 513 GLY A O 1
ATOM 3904 N N . LEU A 1 514 ? 7.338 -22.964 14.503 1.00 96.75 514 LEU A N 1
ATOM 3905 C CA . LEU A 1 514 ? 5.999 -22.370 14.629 1.00 96.75 514 LEU A CA 1
ATOM 3906 C C . LEU A 1 514 ? 5.016 -22.992 13.631 1.00 96.75 514 LEU A C 1
ATOM 3908 O O . LEU A 1 514 ? 4.433 -22.340 12.773 1.00 96.75 514 LEU A O 1
ATOM 3912 N N . THR A 1 515 ? 4.855 -24.307 13.733 1.00 95.69 515 THR A N 1
ATOM 3913 C CA . THR A 1 515 ? 4.100 -25.129 12.769 1.00 95.69 515 THR A CA 1
ATOM 3914 C C . THR A 1 515 ? 2.583 -24.906 12.787 1.00 95.69 515 THR A C 1
ATOM 3916 O O . THR A 1 515 ? 1.898 -25.365 11.872 1.00 95.69 515 THR A O 1
ATOM 3919 N N . ALA A 1 516 ? 2.066 -24.188 13.790 1.00 97.69 516 ALA A N 1
ATOM 3920 C CA . ALA A 1 516 ? 0.672 -23.757 13.872 1.00 97.69 516 ALA A CA 1
ATOM 3921 C C . ALA A 1 516 ? 0.375 -22.472 13.074 1.00 97.69 516 ALA A C 1
ATOM 3923 O O . ALA A 1 516 ? -0.794 -22.100 12.970 1.00 97.69 516 ALA A O 1
ATOM 3924 N N . LEU A 1 517 ? 1.394 -21.808 12.504 1.00 98.44 517 LEU A N 1
ATOM 3925 C CA . LEU A 1 517 ? 1.207 -20.588 11.719 1.00 98.44 517 LEU A CA 1
ATOM 3926 C C . LEU A 1 517 ? 0.262 -20.828 10.539 1.00 98.44 517 LEU A C 1
ATOM 3928 O O . LEU A 1 517 ? 0.443 -21.756 9.751 1.00 98.44 517 LEU A O 1
ATOM 3932 N N . ARG A 1 518 ? -0.729 -19.943 10.429 1.00 98.62 518 ARG A N 1
ATOM 3933 C CA . ARG A 1 518 ? -1.728 -19.877 9.358 1.00 98.62 518 ARG A CA 1
ATOM 3934 C C . ARG A 1 518 ? -1.549 -18.624 8.514 1.00 98.62 518 ARG A C 1
ATOM 3936 O O . ARG A 1 518 ? -1.737 -18.694 7.306 1.00 98.62 518 ARG A O 1
ATOM 3943 N N . ARG A 1 519 ? -1.160 -17.504 9.130 1.00 98.81 519 ARG A N 1
ATOM 3944 C CA . ARG A 1 519 ? -0.936 -16.226 8.443 1.00 98.81 519 ARG A CA 1
ATOM 3945 C C . ARG A 1 519 ? 0.442 -15.679 8.782 1.00 98.81 519 ARG A C 1
ATOM 3947 O O . ARG A 1 519 ? 0.761 -15.512 9.960 1.00 98.81 519 ARG A O 1
ATOM 3954 N N . LEU A 1 520 ? 1.245 -15.417 7.757 1.00 98.62 520 LEU A N 1
ATOM 3955 C CA . LEU A 1 520 ? 2.579 -14.844 7.896 1.00 98.62 520 LEU A CA 1
ATOM 3956 C C . LEU A 1 520 ? 2.760 -13.702 6.895 1.00 98.62 520 LEU A C 1
ATOM 3958 O O . LEU A 1 520 ? 2.684 -13.903 5.683 1.00 98.62 520 LEU A O 1
ATOM 3962 N N . ASN A 1 521 ? 3.021 -12.503 7.405 1.00 97.81 521 ASN A N 1
ATOM 3963 C CA . ASN A 1 521 ? 3.308 -11.337 6.581 1.00 97.81 521 ASN A CA 1
ATOM 3964 C C . ASN A 1 521 ? 4.780 -10.936 6.723 1.00 97.81 521 ASN A C 1
ATOM 3966 O O . ASN A 1 521 ? 5.218 -10.552 7.805 1.00 97.81 521 ASN A O 1
ATOM 3970 N N . LEU A 1 522 ? 5.527 -11.043 5.624 1.00 97.12 522 LEU A N 1
ATOM 3971 C CA . LEU A 1 522 ? 6.949 -10.705 5.502 1.00 97.12 522 LEU A CA 1
ATOM 3972 C C . LEU A 1 522 ? 7.169 -9.580 4.478 1.00 97.12 522 LEU A C 1
ATOM 3974 O O . LEU A 1 522 ? 8.265 -9.448 3.927 1.00 97.12 522 LEU A O 1
ATOM 3978 N N . LEU A 1 523 ? 6.132 -8.788 4.182 1.00 90.19 523 LEU A N 1
ATOM 3979 C CA . LEU A 1 523 ? 6.208 -7.710 3.201 1.00 90.19 523 LEU A CA 1
ATOM 3980 C C . LEU A 1 523 ? 7.397 -6.784 3.494 1.00 90.19 523 LEU A C 1
ATOM 3982 O O . LEU A 1 523 ? 7.590 -6.348 4.628 1.00 90.19 523 LEU A O 1
ATOM 3986 N N . GLY A 1 524 ? 8.181 -6.465 2.462 1.00 78.12 524 GLY A N 1
ATOM 3987 C CA . GLY A 1 524 ? 9.289 -5.505 2.549 1.00 78.12 524 GLY A CA 1
ATOM 3988 C C . GLY A 1 524 ? 10.493 -5.970 3.377 1.00 78.12 524 GLY A C 1
ATOM 3989 O O . GLY A 1 524 ? 11.415 -5.194 3.596 1.00 78.12 524 GLY A O 1
ATOM 3990 N N . THR A 1 525 ? 10.514 -7.225 3.830 1.00 89.56 525 THR A N 1
ATOM 3991 C CA . THR A 1 525 ? 11.677 -7.797 4.523 1.00 89.56 525 THR A CA 1
ATOM 3992 C C . THR A 1 525 ? 12.783 -8.192 3.534 1.00 89.56 525 THR A C 1
ATOM 3994 O O . THR A 1 525 ? 12.566 -8.318 2.326 1.00 89.56 525 THR A O 1
ATOM 3997 N N . SER A 1 526 ? 13.995 -8.446 4.037 1.00 86.06 526 SER A N 1
ATOM 3998 C CA . SER A 1 526 ? 15.154 -8.840 3.215 1.00 86.06 526 SER A CA 1
ATOM 3999 C C . SER A 1 526 ? 15.242 -10.348 2.932 1.00 86.06 526 SER A C 1
ATOM 4001 O O . SER A 1 526 ? 16.313 -10.837 2.576 1.00 86.06 526 SER A O 1
ATOM 4003 N N . VAL A 1 527 ? 14.135 -11.080 3.076 1.00 93.25 527 VAL A N 1
ATOM 4004 C CA . VAL A 1 527 ? 14.058 -12.541 2.906 1.00 93.25 527 VAL A CA 1
ATOM 4005 C C . VAL A 1 527 ? 14.313 -12.965 1.453 1.00 93.25 527 VAL A C 1
ATOM 4007 O O . VAL A 1 527 ? 13.825 -12.330 0.511 1.00 93.25 527 VAL A O 1
ATOM 4010 N N . THR A 1 528 ? 15.064 -14.054 1.281 1.00 91.56 528 THR A N 1
ATOM 4011 C CA . THR A 1 528 ? 15.409 -14.699 0.005 1.00 91.56 528 THR A CA 1
ATOM 4012 C C . THR A 1 528 ? 14.866 -16.137 -0.065 1.00 91.56 528 THR A C 1
ATOM 4014 O O . THR A 1 528 ? 14.125 -16.597 0.808 1.00 91.56 528 THR A O 1
ATOM 4017 N N . ASP A 1 529 ? 15.229 -16.874 -1.120 1.00 89.81 529 ASP A N 1
ATOM 4018 C CA . ASP A 1 529 ? 14.873 -18.290 -1.287 1.00 89.81 529 ASP A CA 1
ATOM 4019 C C . ASP A 1 529 ? 15.351 -19.169 -0.109 1.00 89.81 529 ASP A C 1
ATOM 4021 O O . ASP A 1 529 ? 14.695 -20.157 0.228 1.00 89.81 529 ASP A O 1
ATOM 4025 N N . GLU A 1 530 ? 16.463 -18.807 0.545 1.00 89.88 530 GLU A N 1
ATOM 4026 C CA . GLU A 1 530 ? 17.008 -19.542 1.695 1.00 89.88 530 GLU A CA 1
ATOM 4027 C C . GLU A 1 530 ? 16.084 -19.458 2.919 1.00 89.88 530 GLU A C 1
ATOM 4029 O O . GLU A 1 530 ? 15.793 -20.476 3.557 1.00 89.88 530 GLU A O 1
ATOM 4034 N N . GLY A 1 531 ? 15.542 -18.274 3.217 1.00 92.44 531 GLY A N 1
ATOM 4035 C CA . GLY A 1 531 ? 14.586 -18.089 4.307 1.00 92.44 531 GLY A CA 1
ATOM 4036 C C . GLY A 1 531 ? 13.296 -18.869 4.076 1.00 92.44 531 GLY A C 1
ATOM 4037 O O . GLY A 1 531 ? 12.783 -19.502 5.002 1.00 92.44 531 GLY A O 1
ATOM 4038 N N . LEU A 1 532 ? 12.805 -18.924 2.833 1.00 92.81 532 LEU A N 1
ATOM 4039 C CA . LEU A 1 532 ? 11.601 -19.692 2.493 1.00 92.81 532 LEU A CA 1
ATOM 4040 C C . LEU A 1 532 ? 11.765 -21.201 2.703 1.00 92.81 532 LEU A C 1
ATOM 4042 O O . LEU A 1 532 ? 10.800 -21.867 3.087 1.00 92.81 532 LEU A O 1
ATOM 4046 N N . ALA A 1 533 ? 12.972 -21.750 2.545 1.00 88.19 533 ALA A N 1
ATOM 4047 C CA . ALA A 1 533 ? 13.232 -23.155 2.860 1.00 88.19 533 ALA A CA 1
ATOM 4048 C C . ALA A 1 533 ? 12.940 -23.481 4.340 1.00 88.19 533 ALA A C 1
ATOM 4050 O O . ALA A 1 533 ? 12.489 -24.585 4.661 1.00 88.19 533 ALA A O 1
ATOM 4051 N N . SER A 1 534 ? 13.111 -22.509 5.244 1.00 88.69 534 SER A N 1
ATOM 4052 C CA . SER A 1 534 ? 12.773 -22.658 6.667 1.00 88.69 534 SER A CA 1
ATOM 4053 C C . SER A 1 534 ? 11.263 -22.695 6.934 1.00 88.69 534 SER A C 1
ATOM 4055 O O . SER A 1 534 ? 10.842 -23.227 7.963 1.00 88.69 534 SER A O 1
ATOM 4057 N N . LEU A 1 535 ? 10.441 -22.197 6.003 1.00 92.25 535 LEU A N 1
ATOM 4058 C CA . LEU A 1 535 ? 8.978 -22.179 6.108 1.00 92.25 535 LEU A CA 1
ATOM 4059 C C . LEU A 1 535 ? 8.317 -23.476 5.611 1.00 92.25 535 LEU A C 1
ATOM 4061 O O . LEU A 1 535 ? 7.152 -23.723 5.914 1.00 92.25 535 LEU A O 1
ATOM 4065 N N . ALA A 1 536 ? 9.041 -24.352 4.902 1.00 86.38 536 ALA A N 1
ATOM 4066 C CA . ALA A 1 536 ? 8.482 -25.557 4.267 1.00 86.38 536 ALA A CA 1
ATOM 4067 C C . ALA A 1 536 ? 7.782 -26.536 5.242 1.00 86.38 536 ALA A C 1
ATOM 4069 O O . ALA A 1 536 ? 6.945 -27.352 4.834 1.00 86.38 536 ALA A O 1
ATOM 4070 N N . GLY A 1 537 ? 8.116 -26.465 6.538 1.00 88.69 537 GLY A N 1
ATOM 4071 C CA . GLY A 1 537 ? 7.500 -27.251 7.613 1.00 88.69 537 GLY A CA 1
ATOM 4072 C C . GLY A 1 537 ? 6.160 -26.710 8.132 1.00 88.69 537 GLY A C 1
ATOM 4073 O O . GLY A 1 537 ? 5.464 -27.422 8.856 1.00 88.69 537 GLY A O 1
ATOM 4074 N N . MET A 1 538 ? 5.758 -25.491 7.764 1.00 95.00 538 MET A N 1
ATOM 4075 C CA . MET A 1 538 ? 4.536 -24.834 8.249 1.00 95.00 538 MET A CA 1
ATOM 4076 C C . MET A 1 538 ? 3.298 -25.332 7.495 1.00 95.00 538 MET A C 1
ATOM 4078 O O . MET A 1 538 ? 2.666 -24.612 6.730 1.00 95.00 538 MET A O 1
ATOM 4082 N N . LYS A 1 539 ? 2.933 -26.604 7.688 1.00 95.38 539 LYS A N 1
ATOM 4083 C CA . LYS A 1 539 ? 1.854 -27.263 6.925 1.00 95.38 539 LYS A CA 1
ATOM 4084 C C . LYS A 1 539 ? 0.452 -26.684 7.166 1.00 95.38 539 LYS A C 1
ATOM 4086 O O . LYS A 1 539 ? -0.472 -27.043 6.437 1.00 95.38 539 LYS A O 1
ATOM 4091 N N . GLN A 1 540 ? 0.295 -25.818 8.168 1.00 97.69 540 GLN A N 1
ATOM 4092 C CA . GLN A 1 540 ? -0.941 -25.083 8.437 1.00 97.69 540 GLN A CA 1
ATOM 4093 C C . GLN A 1 540 ? -1.000 -23.710 7.755 1.00 97.69 540 GLN A C 1
ATOM 4095 O O . GLN A 1 540 ? -2.034 -23.058 7.858 1.00 97.69 540 GLN A O 1
ATOM 4100 N N . LEU A 1 541 ? 0.061 -23.282 7.058 1.00 98.00 541 LEU A N 1
ATOM 4101 C CA . LEU A 1 541 ? 0.127 -21.953 6.462 1.00 98.00 541 LEU A CA 1
ATOM 4102 C C . LEU A 1 541 ? -0.901 -21.814 5.334 1.00 98.00 541 LEU A C 1
ATOM 4104 O O . LEU A 1 541 ? -0.945 -22.628 4.412 1.00 98.00 541 LEU A O 1
ATOM 4108 N N . GLU A 1 542 ? -1.729 -20.782 5.443 1.00 98.25 542 GLU A N 1
ATOM 4109 C CA . GLU A 1 542 ? -2.847 -20.473 4.552 1.00 98.25 542 GLU A CA 1
ATOM 4110 C C . GLU A 1 542 ? -2.589 -19.182 3.772 1.00 98.25 542 GLU A C 1
ATOM 4112 O O . GLU A 1 542 ? -2.889 -19.122 2.582 1.00 98.25 542 GLU A O 1
ATOM 4117 N N . GLU A 1 543 ? -2.000 -18.175 4.416 1.00 98.38 543 GLU A N 1
ATOM 4118 C CA . GLU A 1 543 ? -1.756 -16.855 3.833 1.00 98.38 543 GLU A CA 1
ATOM 4119 C C . GLU A 1 543 ? -0.295 -16.456 4.050 1.00 98.38 543 GLU A C 1
ATOM 4121 O O . GLU A 1 543 ? 0.189 -16.425 5.188 1.00 98.38 543 GLU A O 1
ATOM 4126 N N . LEU A 1 544 ? 0.406 -16.158 2.955 1.00 98.12 544 LEU A N 1
ATOM 4127 C CA . LEU A 1 544 ? 1.804 -15.743 2.974 1.00 98.12 544 LEU A CA 1
ATOM 4128 C C . LEU A 1 544 ? 2.009 -14.510 2.091 1.00 98.12 544 LEU A C 1
ATOM 4130 O O . LEU A 1 544 ? 1.834 -14.558 0.874 1.00 98.12 544 LEU A O 1
ATOM 4134 N N . ASN A 1 545 ? 2.415 -13.404 2.706 1.00 96.12 545 ASN A N 1
ATOM 4135 C CA . ASN A 1 545 ? 2.721 -12.171 1.990 1.00 96.12 545 ASN A CA 1
ATOM 4136 C C . ASN A 1 545 ? 4.239 -11.971 1.893 1.00 96.12 545 ASN A C 1
ATOM 4138 O O . ASN A 1 545 ? 4.913 -11.815 2.910 1.00 96.12 545 ASN A O 1
ATOM 4142 N N . LEU A 1 546 ? 4.756 -11.983 0.663 1.00 95.31 546 LEU A N 1
ATOM 4143 C CA . LEU A 1 546 ? 6.171 -11.825 0.309 1.00 95.31 546 LEU A CA 1
ATOM 4144 C C . LEU A 1 546 ? 6.385 -10.623 -0.616 1.00 95.31 546 LEU A C 1
ATOM 4146 O O . LEU A 1 546 ? 7.417 -10.522 -1.286 1.00 95.31 546 LEU A O 1
ATOM 4150 N N . TYR A 1 547 ? 5.412 -9.717 -0.686 1.00 86.12 547 TYR A N 1
ATOM 4151 C CA . TYR A 1 547 ? 5.494 -8.519 -1.504 1.00 86.12 547 TYR A CA 1
ATOM 4152 C C . TYR A 1 547 ? 6.777 -7.735 -1.175 1.00 86.12 547 TYR A C 1
ATOM 4154 O O . TYR A 1 547 ? 7.110 -7.532 -0.007 1.00 86.12 547 TYR A O 1
ATOM 4162 N N . ARG A 1 548 ? 7.506 -7.285 -2.206 1.00 77.31 548 ARG A N 1
ATOM 4163 C CA . ARG A 1 548 ? 8.805 -6.585 -2.067 1.00 77.31 548 ARG A CA 1
ATOM 4164 C C . ARG A 1 548 ? 9.891 -7.344 -1.285 1.00 77.31 548 ARG A C 1
ATOM 4166 O O . ARG A 1 548 ? 10.769 -6.723 -0.697 1.00 77.31 548 ARG A O 1
ATOM 4173 N N . THR A 1 549 ? 9.882 -8.672 -1.309 1.00 86.00 549 THR A N 1
ATOM 4174 C CA . THR A 1 549 ? 11.021 -9.482 -0.833 1.00 86.00 549 THR A CA 1
ATOM 4175 C C . THR A 1 549 ? 11.996 -9.817 -1.974 1.00 86.00 549 THR A C 1
ATOM 4177 O O . THR A 1 549 ? 11.764 -9.481 -3.139 1.00 86.00 549 THR A O 1
ATOM 4180 N N . LYS A 1 550 ? 13.110 -10.491 -1.658 1.00 83.38 550 LYS A N 1
ATOM 4181 C CA . LYS A 1 550 ? 14.192 -10.839 -2.604 1.00 83.38 550 LYS A CA 1
ATOM 4182 C C . LYS A 1 550 ? 14.094 -12.276 -3.139 1.00 83.38 550 LYS A C 1
ATOM 4184 O O . LYS A 1 550 ? 15.086 -12.835 -3.604 1.00 83.38 550 LYS A O 1
ATOM 4189 N N . ILE A 1 551 ? 12.916 -12.886 -3.054 1.00 89.38 551 ILE A N 1
ATOM 4190 C CA . ILE A 1 551 ? 12.670 -14.267 -3.491 1.00 89.38 551 ILE A CA 1
ATOM 4191 C C . ILE A 1 551 ? 12.653 -14.383 -5.024 1.00 89.38 551 ILE A C 1
ATOM 4193 O O . ILE A 1 551 ? 12.366 -13.412 -5.729 1.00 89.38 551 ILE A O 1
ATOM 4197 N N . THR A 1 552 ? 12.913 -15.581 -5.540 1.00 84.19 552 THR A N 1
ATOM 4198 C CA . THR A 1 552 ? 12.866 -15.936 -6.966 1.00 84.19 552 THR A CA 1
ATOM 4199 C C . THR A 1 552 ? 11.964 -17.152 -7.205 1.00 84.19 552 THR A C 1
ATOM 4201 O O . THR A 1 552 ? 11.316 -17.656 -6.284 1.00 84.19 552 THR A O 1
ATOM 4204 N N . ASN A 1 553 ? 11.927 -17.661 -8.444 1.00 83.62 553 ASN A N 1
ATOM 4205 C CA . ASN A 1 553 ? 11.236 -18.914 -8.780 1.00 83.62 553 ASN A CA 1
ATOM 4206 C C . ASN A 1 553 ? 11.618 -20.071 -7.832 1.00 83.62 553 ASN A C 1
ATOM 4208 O O . ASN A 1 553 ? 10.751 -20.844 -7.432 1.00 83.62 553 ASN A O 1
ATOM 4212 N N . ALA A 1 554 ? 12.889 -20.166 -7.423 1.00 83.50 554 ALA A N 1
ATOM 4213 C CA . ALA A 1 554 ? 13.353 -21.242 -6.545 1.00 83.50 554 ALA A CA 1
ATOM 4214 C C . ALA A 1 554 ? 12.673 -21.210 -5.164 1.00 83.50 554 ALA A C 1
ATOM 4216 O O . ALA A 1 554 ? 12.299 -22.253 -4.626 1.00 83.50 554 ALA A O 1
ATOM 4217 N N . GLY A 1 555 ? 12.466 -20.018 -4.603 1.00 89.62 555 GLY A N 1
ATOM 4218 C CA . GLY A 1 555 ? 11.796 -19.842 -3.321 1.00 89.62 555 GLY A CA 1
ATOM 4219 C C . GLY A 1 555 ? 10.322 -20.234 -3.371 1.00 89.62 555 GLY A C 1
ATOM 4220 O O . GLY A 1 555 ? 9.848 -20.984 -2.517 1.00 89.62 555 GLY A O 1
ATOM 4221 N N . VAL A 1 556 ? 9.590 -19.792 -4.399 1.00 90.56 556 VAL A N 1
ATOM 4222 C CA . VAL A 1 556 ? 8.164 -20.146 -4.538 1.00 90.56 556 VAL A CA 1
ATOM 4223 C C . VAL A 1 556 ? 7.947 -21.623 -4.867 1.00 90.56 556 VAL A C 1
ATOM 4225 O O . VAL A 1 556 ? 6.960 -22.211 -4.425 1.00 90.56 556 VAL A O 1
ATOM 4228 N N . GLU A 1 557 ? 8.889 -22.270 -5.554 1.00 86.25 557 GLU A N 1
ATOM 4229 C CA . GLU A 1 557 ? 8.854 -23.720 -5.757 1.00 86.25 557 GLU A CA 1
ATOM 4230 C C . GLU A 1 557 ? 8.941 -24.501 -4.439 1.00 86.25 557 GLU A C 1
ATOM 4232 O O . GLU A 1 557 ? 8.240 -25.505 -4.291 1.00 86.25 557 GLU A O 1
ATOM 4237 N N . ALA A 1 558 ? 9.730 -24.036 -3.462 1.00 87.31 558 ALA A N 1
ATOM 4238 C CA . ALA A 1 558 ? 9.788 -24.646 -2.131 1.00 87.31 558 ALA A CA 1
ATOM 4239 C C . ALA A 1 558 ? 8.453 -24.501 -1.371 1.00 87.31 558 ALA A C 1
ATOM 4241 O O . ALA A 1 558 ? 8.002 -25.437 -0.698 1.00 87.31 558 ALA A O 1
ATOM 4242 N N . LEU A 1 559 ? 7.783 -23.353 -1.527 1.00 88.38 559 LEU A N 1
ATOM 4243 C CA . LEU A 1 559 ? 6.475 -23.068 -0.923 1.00 88.38 559 LEU A CA 1
ATOM 4244 C C . LEU A 1 559 ? 5.332 -23.870 -1.548 1.00 88.38 559 LEU A C 1
ATOM 4246 O O . LEU A 1 559 ? 4.343 -24.149 -0.873 1.00 88.38 559 LEU A O 1
ATOM 4250 N N . ALA A 1 560 ? 5.484 -24.328 -2.792 1.00 86.25 560 ALA A N 1
ATOM 4251 C CA . ALA A 1 560 ? 4.498 -25.172 -3.468 1.00 86.25 560 ALA A CA 1
ATOM 4252 C C . ALA A 1 560 ? 4.263 -26.539 -2.775 1.00 86.25 560 ALA A C 1
ATOM 4254 O O . ALA A 1 560 ? 3.399 -27.308 -3.189 1.00 86.25 560 ALA A O 1
ATOM 4255 N N . THR A 1 561 ? 5.014 -26.845 -1.710 1.00 87.19 561 THR A N 1
ATOM 4256 C CA . THR A 1 561 ? 4.850 -28.023 -0.839 1.00 87.19 561 THR A CA 1
ATOM 4257 C C . THR A 1 561 ? 3.947 -27.784 0.384 1.00 87.19 561 THR A C 1
ATOM 4259 O O . THR A 1 561 ? 3.799 -28.675 1.235 1.00 87.19 561 THR A O 1
ATOM 4262 N N . LEU A 1 562 ? 3.378 -26.582 0.525 1.00 94.06 562 LEU A N 1
ATOM 4263 C CA . LEU A 1 562 ? 2.495 -26.198 1.626 1.00 94.06 562 LEU A CA 1
ATOM 4264 C C . LEU A 1 562 ? 1.028 -26.486 1.256 1.00 94.06 562 LEU A C 1
ATOM 4266 O O . LEU A 1 562 ? 0.441 -25.766 0.453 1.00 94.06 562 LEU A O 1
ATOM 4270 N N . PRO A 1 563 ? 0.398 -27.524 1.839 1.00 93.56 563 PRO A N 1
ATOM 4271 C CA . PRO A 1 563 ? -0.856 -28.079 1.322 1.00 93.56 563 PRO A CA 1
ATOM 4272 C C . PRO A 1 563 ? -2.091 -27.203 1.571 1.00 93.56 56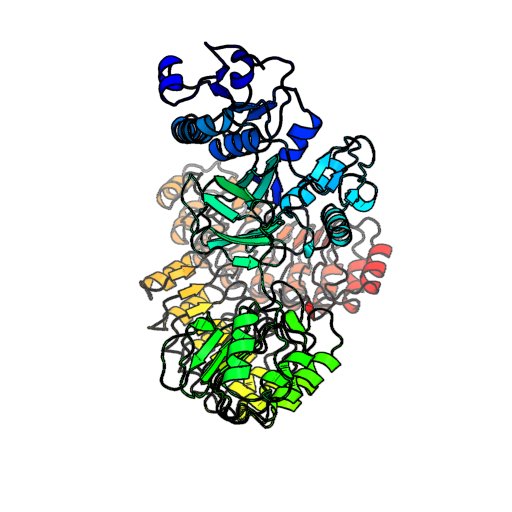3 PRO A C 1
ATOM 4274 O O . PRO A 1 563 ? -3.139 -27.449 0.978 1.00 93.56 563 PRO A O 1
ATOM 4277 N N . LYS A 1 564 ? -1.999 -26.222 2.477 1.00 96.31 564 LYS A N 1
ATOM 4278 C CA . LYS A 1 564 ? -3.109 -25.335 2.853 1.00 96.31 564 LYS A CA 1
ATOM 4279 C C . LYS A 1 564 ? -2.972 -23.914 2.314 1.00 96.31 564 LYS A C 1
ATOM 4281 O O . LYS A 1 564 ? -3.875 -23.111 2.543 1.00 96.31 564 LYS A O 1
ATOM 4286 N N . LEU A 1 565 ? -1.885 -23.620 1.600 1.00 96.81 565 LEU A N 1
ATOM 4287 C CA . LEU A 1 565 ? -1.608 -22.280 1.107 1.00 96.81 565 LEU A CA 1
ATOM 4288 C C . LEU A 1 565 ? -2.688 -21.879 0.095 1.00 96.81 565 LEU A C 1
ATOM 4290 O O . LEU A 1 565 ? -2.875 -22.543 -0.926 1.00 96.81 565 LEU A O 1
ATOM 4294 N N . ARG A 1 566 ? -3.427 -20.815 0.416 1.00 96.19 566 ARG A N 1
ATOM 4295 C CA . ARG A 1 566 ? -4.544 -20.294 -0.379 1.00 96.19 566 ARG A CA 1
ATOM 4296 C C . ARG A 1 566 ? -4.296 -18.888 -0.907 1.00 96.19 566 ARG A C 1
ATOM 4298 O O . ARG A 1 566 ? -4.813 -18.578 -1.964 1.00 96.19 566 ARG A O 1
ATOM 4305 N N . GLU A 1 567 ? -3.484 -18.087 -0.227 1.00 95.88 567 GLU A N 1
ATOM 4306 C CA . GLU A 1 567 ? -3.138 -16.726 -0.640 1.00 95.88 567 GLU A CA 1
ATOM 4307 C C . GLU A 1 567 ? -1.620 -16.560 -0.591 1.00 95.88 567 GLU A C 1
ATOM 4309 O O . GLU A 1 567 ? -0.989 -16.810 0.441 1.00 95.88 567 GLU A O 1
ATOM 4314 N N . LEU A 1 568 ? -1.037 -16.149 -1.714 1.00 96.44 568 LEU A N 1
ATOM 4315 C CA . LEU A 1 568 ? 0.392 -15.909 -1.864 1.00 96.44 568 LEU A CA 1
ATOM 4316 C C . LEU A 1 568 ? 0.618 -14.604 -2.635 1.00 96.44 568 LEU A C 1
ATOM 4318 O O . LEU A 1 568 ? 0.294 -14.518 -3.817 1.00 96.44 568 LEU A O 1
ATOM 4322 N N . ASP A 1 569 ? 1.207 -13.596 -1.995 1.00 90.81 569 ASP A N 1
ATOM 4323 C CA . ASP A 1 569 ? 1.588 -12.347 -2.671 1.00 90.81 569 ASP A CA 1
ATOM 4324 C C . ASP A 1 569 ? 3.086 -12.317 -2.959 1.00 90.81 569 ASP A C 1
ATOM 4326 O O . ASP A 1 569 ? 3.903 -12.344 -2.041 1.00 90.81 569 ASP A O 1
ATOM 4330 N N . VAL A 1 570 ? 3.439 -12.257 -4.242 1.00 91.50 570 VAL A N 1
ATOM 4331 C CA . VAL A 1 570 ? 4.821 -12.236 -4.750 1.00 91.50 570 VAL A CA 1
ATOM 4332 C C . VAL A 1 570 ? 5.072 -11.033 -5.658 1.00 91.50 570 VAL A C 1
ATOM 4334 O O . VAL A 1 570 ? 6.021 -11.020 -6.446 1.00 91.50 570 VAL A O 1
ATOM 4337 N N . ARG A 1 571 ? 4.226 -10.000 -5.594 1.00 81.38 571 ARG A N 1
ATOM 4338 C CA . ARG A 1 571 ? 4.427 -8.776 -6.382 1.00 81.38 571 ARG A CA 1
ATOM 4339 C C . ARG A 1 571 ? 5.719 -8.074 -5.963 1.00 81.38 571 ARG A C 1
ATOM 4341 O O . ARG A 1 571 ? 6.078 -8.033 -4.788 1.00 81.38 571 ARG A O 1
ATOM 4348 N N . TYR A 1 572 ? 6.399 -7.476 -6.942 1.00 70.62 572 TYR A N 1
ATOM 4349 C CA . TYR A 1 572 ? 7.684 -6.790 -6.749 1.00 70.62 572 TYR A CA 1
ATOM 4350 C C . TYR A 1 572 ? 8.783 -7.678 -6.134 1.00 70.62 572 TYR A C 1
ATOM 4352 O O . TYR A 1 572 ? 9.609 -7.197 -5.363 1.00 70.62 572 TYR A O 1
ATOM 4360 N N . THR A 1 573 ? 8.792 -8.964 -6.488 1.00 79.62 573 THR A N 1
ATOM 4361 C CA . THR A 1 573 ? 9.868 -9.916 -6.169 1.00 79.62 573 THR A CA 1
ATOM 4362 C C . THR A 1 573 ? 10.646 -10.290 -7.439 1.00 79.62 573 THR A C 1
ATOM 4364 O O . THR A 1 573 ? 10.387 -9.743 -8.512 1.00 79.62 573 THR A O 1
ATOM 4367 N N . GLY A 1 574 ? 11.598 -11.222 -7.340 1.00 71.94 574 GLY A N 1
ATOM 4368 C CA . GLY A 1 574 ? 12.259 -11.859 -8.485 1.00 71.94 574 GLY A CA 1
ATOM 4369 C C . GLY A 1 574 ? 11.508 -13.075 -9.047 1.00 71.94 574 GLY A C 1
ATOM 4370 O O . GLY A 1 574 ? 12.083 -13.836 -9.824 1.00 71.94 574 GLY A O 1
ATOM 4371 N N . VAL A 1 575 ? 10.261 -13.316 -8.632 1.00 80.06 575 VAL A N 1
ATOM 4372 C CA . VAL A 1 575 ? 9.414 -14.379 -9.193 1.00 80.06 575 VAL A CA 1
ATOM 4373 C C . VAL A 1 575 ? 8.945 -13.967 -10.585 1.00 80.06 575 VAL A C 1
ATOM 4375 O O . VAL A 1 575 ? 8.554 -12.827 -10.813 1.00 80.06 575 VAL A O 1
ATOM 4378 N N . THR A 1 576 ? 8.973 -14.911 -11.518 1.00 76.31 576 THR A N 1
ATOM 4379 C CA . THR A 1 576 ? 8.517 -14.731 -12.905 1.00 76.31 576 THR A CA 1
ATOM 4380 C C . THR A 1 576 ? 7.181 -15.437 -13.135 1.00 76.31 576 THR A C 1
ATOM 4382 O O . THR A 1 576 ? 6.740 -16.237 -12.304 1.00 76.31 576 THR A O 1
ATOM 4385 N N . ARG A 1 577 ? 6.564 -15.216 -14.303 1.00 77.44 577 ARG A N 1
ATOM 4386 C CA . ARG A 1 577 ? 5.361 -15.944 -14.739 1.00 77.44 577 ARG A CA 1
ATOM 4387 C C . ARG A 1 577 ? 5.533 -17.464 -14.636 1.00 77.44 577 ARG A C 1
ATOM 4389 O O . ARG A 1 577 ? 4.675 -18.121 -14.057 1.00 77.44 577 ARG A O 1
ATOM 4396 N N . ARG A 1 578 ? 6.676 -18.002 -15.074 1.00 75.44 578 ARG A N 1
ATOM 4397 C CA . ARG A 1 578 ? 7.007 -19.431 -14.959 1.00 75.44 578 ARG A CA 1
ATOM 4398 C C . ARG A 1 578 ? 6.981 -19.929 -13.512 1.00 75.44 578 ARG A C 1
ATOM 4400 O O . ARG A 1 578 ? 6.428 -20.990 -13.233 1.00 75.44 578 ARG A O 1
ATOM 4407 N N . GLY A 1 579 ? 7.543 -19.160 -12.578 1.00 83.38 579 GLY A N 1
ATOM 4408 C CA . GLY A 1 579 ? 7.494 -19.495 -11.151 1.00 83.38 579 GLY A CA 1
ATOM 4409 C C . GLY A 1 579 ? 6.060 -19.538 -10.620 1.00 83.38 579 GLY A C 1
ATOM 4410 O O . GLY A 1 579 ? 5.686 -20.468 -9.908 1.00 83.38 579 GLY A O 1
ATOM 4411 N N . VAL A 1 580 ? 5.226 -18.576 -11.022 1.00 87.44 580 VAL A N 1
ATOM 4412 C CA . VAL A 1 580 ? 3.798 -18.547 -10.663 1.00 87.44 580 VAL A CA 1
ATOM 4413 C C . VAL A 1 580 ? 3.042 -19.736 -11.252 1.00 87.44 580 VAL A C 1
ATOM 4415 O O . VAL A 1 580 ? 2.234 -20.350 -10.558 1.00 87.44 580 VAL A O 1
ATOM 4418 N N . GLU A 1 581 ? 3.296 -20.089 -12.508 1.00 83.44 581 GLU A N 1
ATOM 4419 C CA . GLU A 1 581 ? 2.669 -21.240 -13.161 1.00 83.44 581 GLU A CA 1
ATOM 4420 C C . GLU A 1 581 ? 3.081 -22.561 -12.503 1.00 83.44 581 GLU A C 1
ATOM 4422 O O . GLU A 1 581 ? 2.222 -23.409 -12.259 1.00 83.44 581 GLU A O 1
ATOM 4427 N N . ALA A 1 582 ? 4.344 -22.702 -12.090 1.00 84.38 582 ALA A N 1
ATOM 4428 C CA . ALA A 1 582 ? 4.809 -23.850 -11.312 1.00 84.38 582 ALA A CA 1
ATOM 4429 C C . ALA A 1 582 ? 4.089 -23.972 -9.955 1.00 84.38 582 ALA A C 1
ATOM 4431 O O . ALA A 1 582 ? 3.729 -25.079 -9.539 1.00 84.38 582 ALA A O 1
ATOM 4432 N N . VAL A 1 583 ? 3.831 -22.848 -9.274 1.00 90.06 583 VAL A N 1
ATOM 4433 C CA . VAL A 1 583 ? 3.015 -22.830 -8.049 1.00 90.06 583 VAL A CA 1
ATOM 4434 C C . VAL A 1 583 ? 1.574 -23.221 -8.356 1.00 90.06 583 VAL A C 1
ATOM 4436 O O . VAL A 1 583 ? 1.051 -24.118 -7.702 1.00 90.06 583 VAL A O 1
ATOM 4439 N N . ARG A 1 584 ? 0.935 -22.616 -9.365 1.00 89.12 584 ARG A N 1
ATOM 4440 C CA . ARG A 1 584 ? -0.463 -22.904 -9.744 1.00 89.12 584 ARG A CA 1
ATOM 4441 C C . ARG A 1 584 ? -0.674 -24.359 -10.156 1.00 89.12 584 ARG A C 1
ATOM 4443 O O . ARG A 1 584 ? -1.708 -24.933 -9.829 1.00 89.12 584 ARG A O 1
ATOM 4450 N N . ALA A 1 585 ? 0.308 -24.971 -10.815 1.00 87.75 585 ALA A N 1
ATOM 4451 C CA . ALA A 1 585 ? 0.267 -26.383 -11.186 1.00 87.75 585 ALA A CA 1
ATOM 4452 C C . ALA A 1 585 ? 0.240 -27.314 -9.960 1.00 87.75 585 ALA A C 1
ATOM 4454 O O . ALA A 1 585 ? -0.398 -28.364 -9.992 1.00 87.75 585 ALA A O 1
ATOM 4455 N N . ARG A 1 586 ? 0.915 -26.934 -8.868 1.00 92.19 586 ARG A N 1
ATOM 4456 C CA . ARG A 1 586 ? 0.990 -27.719 -7.620 1.00 92.19 586 ARG A CA 1
ATOM 4457 C C . ARG A 1 586 ? -0.100 -27.352 -6.611 1.00 92.19 586 ARG A C 1
ATOM 4459 O O . ARG A 1 586 ? -0.556 -28.212 -5.862 1.00 92.19 586 ARG A O 1
ATOM 4466 N N . LEU A 1 587 ? -0.522 -26.091 -6.599 1.00 92.44 587 LEU A N 1
ATOM 4467 C CA . LEU A 1 587 ? -1.492 -25.501 -5.680 1.00 92.44 587 LEU A CA 1
ATOM 4468 C C . LEU A 1 587 ? -2.603 -24.786 -6.473 1.00 92.44 587 LEU A C 1
ATOM 4470 O O . LEU A 1 587 ? -2.685 -23.558 -6.466 1.00 92.44 587 LEU A O 1
ATOM 4474 N N . PRO A 1 588 ? -3.508 -25.526 -7.139 1.00 88.12 588 PRO A N 1
ATOM 4475 C CA . PRO A 1 588 ? -4.497 -24.943 -8.053 1.00 88.12 588 PRO A CA 1
ATOM 4476 C C . PRO A 1 588 ? -5.558 -24.076 -7.359 1.00 88.12 588 PRO A C 1
ATOM 4478 O O . PRO A 1 588 ? -6.267 -23.322 -8.017 1.00 88.12 588 PRO A O 1
ATOM 4481 N N . ARG A 1 589 ? -5.686 -24.184 -6.030 1.00 88.81 589 ARG A N 1
ATOM 4482 C CA . ARG A 1 589 ? -6.590 -23.360 -5.210 1.00 88.81 589 ARG A CA 1
ATOM 4483 C C . ARG A 1 589 ? -5.895 -22.160 -4.562 1.00 88.81 589 ARG A C 1
ATOM 4485 O O . ARG A 1 589 ? -6.551 -21.427 -3.831 1.00 88.81 589 ARG A O 1
ATOM 4492 N N . CYS A 1 590 ? -4.592 -21.987 -4.784 1.00 93.12 590 CYS A N 1
ATOM 4493 C CA . CYS A 1 590 ? -3.851 -20.849 -4.264 1.00 93.12 590 CYS A CA 1
ATOM 4494 C C . CYS A 1 590 ? -4.008 -19.654 -5.208 1.00 93.12 590 CYS A C 1
ATOM 4496 O O . CYS A 1 590 ? -3.611 -19.707 -6.376 1.00 93.12 590 CYS A O 1
ATOM 4498 N N . HIS A 1 591 ? -4.589 -18.571 -4.702 1.00 93.44 591 HIS A N 1
ATOM 4499 C CA . HIS A 1 591 ? -4.530 -17.274 -5.342 1.00 93.44 591 HIS A CA 1
ATOM 4500 C C . HIS A 1 591 ? -3.111 -16.718 -5.203 1.00 93.44 591 HIS A C 1
ATOM 4502 O O . HIS A 1 591 ? -2.610 -16.492 -4.102 1.00 93.44 591 HIS A O 1
ATOM 4508 N N . VAL A 1 592 ? -2.457 -16.520 -6.347 1.00 91.56 592 VAL A N 1
ATOM 4509 C CA . VAL A 1 592 ? -1.117 -15.937 -6.414 1.00 91.56 592 VAL A CA 1
ATOM 4510 C C . VAL A 1 592 ? -1.232 -14.524 -6.966 1.00 91.56 592 VAL A C 1
ATOM 4512 O O . VAL A 1 592 ? -1.445 -14.345 -8.172 1.00 91.56 592 VAL A O 1
ATOM 4515 N N . ALA A 1 593 ? -1.083 -13.532 -6.089 1.00 82.81 593 ALA A N 1
ATOM 4516 C CA . ALA A 1 593 ? -0.969 -12.136 -6.475 1.00 82.81 593 ALA A CA 1
ATOM 4517 C C . ALA A 1 593 ? 0.438 -11.896 -7.039 1.00 82.81 593 ALA A C 1
ATOM 4519 O O . ALA A 1 593 ? 1.450 -12.017 -6.351 1.00 82.81 593 ALA A O 1
ATOM 4520 N N . PHE A 1 594 ? 0.494 -11.570 -8.326 1.00 82.75 594 PHE A N 1
ATOM 4521 C CA . PHE A 1 594 ? 1.721 -11.424 -9.100 1.00 82.75 594 PHE A CA 1
ATOM 4522 C C . PHE A 1 594 ? 1.596 -10.206 -10.012 1.00 82.75 594 PHE A C 1
ATOM 4524 O O . PHE A 1 594 ? 0.529 -9.953 -10.571 1.00 82.75 594 PHE A O 1
ATOM 4531 N N . LEU A 1 595 ? 2.677 -9.433 -10.134 1.00 67.44 595 LEU A N 1
ATOM 4532 C CA . LEU A 1 595 ? 2.738 -8.312 -11.059 1.00 67.44 595 LEU A CA 1
ATOM 4533 C C . LEU A 1 595 ? 3.490 -8.805 -12.279 1.00 67.44 595 LEU A C 1
ATOM 4535 O O . LEU A 1 595 ? 4.714 -8.920 -12.247 1.00 67.44 595 LEU A O 1
ATOM 4539 N N . ASP A 1 596 ? 2.747 -9.081 -13.342 1.00 59.00 596 ASP A N 1
ATOM 4540 C CA . ASP A 1 596 ? 3.382 -9.342 -14.613 1.00 59.00 596 ASP A CA 1
ATOM 4541 C C . ASP A 1 596 ? 3.893 -8.019 -15.186 1.00 59.00 596 ASP A C 1
ATOM 4543 O O . ASP A 1 596 ? 3.118 -7.141 -15.571 1.00 59.00 596 ASP A O 1
ATOM 4547 N N . VAL A 1 597 ? 5.216 -7.873 -15.232 1.00 51.16 597 VAL A N 1
ATOM 4548 C CA . VAL A 1 597 ? 5.899 -6.711 -15.819 1.00 51.16 597 VAL A CA 1
ATOM 4549 C C . VAL A 1 597 ? 5.551 -6.564 -17.317 1.00 51.16 597 VAL A C 1
ATOM 4551 O O . VAL A 1 597 ? 5.776 -5.504 -17.899 1.00 51.16 597 VAL A O 1
ATOM 4554 N N . LEU A 1 598 ? 4.936 -7.586 -17.928 1.00 47.41 598 LEU A N 1
ATOM 4555 C CA . LEU A 1 598 ? 4.461 -7.615 -19.312 1.00 47.41 598 LEU A CA 1
ATOM 4556 C C . LEU A 1 598 ? 2.954 -7.350 -19.483 1.00 47.41 598 LEU A C 1
ATOM 4558 O O . LEU A 1 598 ? 2.505 -7.276 -20.622 1.00 47.41 598 LEU A O 1
ATOM 4562 N N . ALA A 1 599 ? 2.160 -7.141 -18.424 1.00 44.78 599 ALA A N 1
ATOM 4563 C CA . ALA A 1 599 ? 0.702 -6.934 -18.551 1.00 44.78 599 ALA A CA 1
ATOM 4564 C C . ALA A 1 599 ? 0.297 -5.678 -19.366 1.00 44.78 599 ALA A C 1
ATOM 4566 O O . ALA A 1 599 ? -0.869 -5.498 -19.699 1.00 44.78 599 ALA A O 1
ATOM 4567 N N . GLY A 1 600 ? 1.251 -4.803 -19.712 1.00 39.09 600 GLY A N 1
ATOM 4568 C CA . GLY A 1 600 ? 1.055 -3.691 -20.652 1.00 39.09 600 GLY A CA 1
ATOM 4569 C C . GLY A 1 600 ? 1.403 -4.003 -22.117 1.00 39.09 600 GLY A C 1
ATOM 4570 O O . GLY A 1 600 ? 1.257 -3.125 -22.966 1.00 39.09 600 GLY A O 1
ATOM 4571 N N . ALA A 1 601 ? 1.886 -5.210 -22.426 1.00 41.06 601 ALA A N 1
ATOM 4572 C CA . ALA A 1 601 ? 2.371 -5.613 -23.749 1.00 41.06 601 ALA A CA 1
ATOM 4573 C C . ALA A 1 601 ? 1.347 -6.409 -24.583 1.00 41.06 601 ALA A C 1
ATOM 4575 O O . ALA A 1 601 ? 1.652 -6.754 -25.721 1.00 41.06 601 ALA A O 1
ATOM 4576 N N . GLU A 1 602 ? 0.119 -6.623 -24.090 1.00 40.59 602 GLU A N 1
ATOM 4577 C CA . GLU A 1 602 ? -0.961 -7.362 -24.785 1.00 40.59 602 GLU A CA 1
ATOM 4578 C C . GLU A 1 602 ? -1.468 -6.703 -26.097 1.00 40.59 602 GLU A C 1
ATOM 4580 O O . GLU A 1 602 ? -2.479 -7.115 -26.655 1.00 40.59 602 GLU A O 1
ATOM 4585 N N . SER A 1 603 ? -0.777 -5.685 -26.625 1.00 37.16 603 SER A N 1
ATOM 4586 C CA . SER A 1 603 ? -1.113 -5.007 -27.891 1.00 37.16 603 SER A CA 1
ATOM 4587 C C . SER A 1 603 ? -0.132 -5.267 -29.043 1.00 37.16 603 SER A C 1
ATOM 4589 O O . SER A 1 603 ? -0.243 -4.634 -30.093 1.00 37.16 603 SER A O 1
ATOM 4591 N N . ARG A 1 604 ? 0.815 -6.201 -28.896 1.00 44.72 604 ARG A N 1
ATOM 4592 C CA . ARG A 1 604 ? 1.631 -6.714 -30.010 1.00 44.72 604 ARG A CA 1
ATOM 4593 C C . ARG A 1 604 ? 1.308 -8.193 -30.191 1.00 44.72 604 ARG A C 1
ATOM 4595 O O . ARG A 1 604 ? 1.286 -8.912 -29.199 1.00 44.72 604 ARG A O 1
ATOM 4602 N N . GLU A 1 605 ? 1.021 -8.627 -31.419 1.00 45.91 605 GLU A N 1
ATOM 4603 C CA . GLU A 1 605 ? 0.852 -10.051 -31.743 1.00 45.91 605 GLU A CA 1
ATOM 4604 C C . GLU A 1 605 ? 2.018 -10.838 -31.124 1.00 45.91 605 GLU A C 1
ATOM 4606 O O . GLU A 1 605 ? 3.183 -10.565 -31.417 1.00 45.91 605 GLU A O 1
ATOM 4611 N N . ALA A 1 606 ? 1.718 -11.725 -30.173 1.00 53.44 606 ALA A N 1
ATOM 4612 C CA . ALA A 1 606 ? 2.742 -12.434 -29.421 1.00 53.44 606 ALA A CA 1
ATOM 4613 C C . ALA A 1 606 ? 3.475 -13.407 -30.356 1.00 53.44 606 ALA A C 1
ATOM 4615 O O . ALA A 1 606 ? 2.861 -14.336 -30.873 1.00 53.44 606 ALA A O 1
ATOM 4616 N N . ILE A 1 607 ? 4.780 -13.195 -30.560 1.00 61.56 607 ILE A N 1
ATOM 4617 C CA . ILE A 1 607 ? 5.640 -14.120 -31.309 1.00 61.56 607 ILE A CA 1
ATOM 4618 C C . ILE A 1 607 ? 5.761 -15.411 -30.490 1.00 61.56 607 ILE A C 1
ATOM 4620 O O . ILE A 1 607 ? 6.223 -15.378 -29.347 1.00 61.56 607 ILE A O 1
ATOM 4624 N N . GLY A 1 608 ? 5.332 -16.539 -31.055 1.00 61.50 608 GLY A N 1
ATOM 4625 C CA . GLY A 1 608 ? 5.366 -17.852 -30.414 1.00 61.50 608 GLY A CA 1
ATOM 4626 C C . GLY A 1 608 ? 6.289 -18.862 -31.113 1.00 61.50 608 GLY A C 1
ATOM 4627 O O . GLY A 1 608 ? 6.866 -18.583 -32.167 1.00 61.50 608 GLY A O 1
ATOM 4628 N N . PRO A 1 609 ? 6.386 -20.094 -30.578 1.00 60.09 609 PRO A N 1
ATOM 4629 C CA . PRO A 1 609 ? 7.223 -21.181 -31.109 1.00 60.09 609 PRO A CA 1
ATOM 4630 C C . PRO A 1 609 ? 7.032 -21.465 -32.604 1.00 60.09 609 PRO A C 1
ATOM 4632 O O . PRO A 1 609 ? 7.965 -21.823 -33.323 1.00 60.09 609 PRO A O 1
ATOM 4635 N N . ARG A 1 610 ? 5.794 -21.319 -33.097 1.00 64.06 610 ARG A N 1
ATOM 4636 C CA . ARG A 1 610 ? 5.452 -21.567 -34.506 1.00 64.06 610 ARG A CA 1
ATOM 4637 C C . ARG A 1 610 ? 6.066 -20.527 -35.439 1.00 64.06 610 ARG A C 1
ATOM 4639 O O . ARG A 1 610 ? 6.482 -20.898 -36.531 1.00 64.06 610 ARG A O 1
ATOM 4646 N N . ASP A 1 611 ? 6.174 -19.283 -34.988 1.00 69.00 611 ASP A N 1
ATOM 4647 C CA . ASP A 1 611 ? 6.672 -18.162 -35.787 1.00 69.00 611 ASP A CA 1
ATOM 4648 C C . ASP A 1 611 ? 8.199 -18.222 -35.954 1.00 69.00 611 ASP A C 1
ATOM 4650 O O . ASP A 1 611 ? 8.740 -17.804 -36.977 1.00 69.00 611 ASP A O 1
ATOM 4654 N N . LEU A 1 612 ? 8.909 -18.820 -34.986 1.00 73.38 612 LEU A N 1
ATOM 4655 C CA . LEU A 1 612 ? 10.366 -18.973 -35.033 1.00 73.38 612 LEU A CA 1
ATOM 4656 C C . LEU A 1 612 ? 10.854 -20.128 -35.916 1.00 73.38 612 LEU A C 1
ATOM 4658 O O . LEU A 1 612 ? 11.998 -20.088 -36.366 1.00 73.38 612 LEU A O 1
ATOM 4662 N N . LYS A 1 613 ? 10.020 -21.128 -36.231 1.00 74.25 613 LYS A N 1
ATOM 4663 C CA . LYS A 1 613 ? 10.429 -22.267 -37.084 1.00 74.25 613 LYS A CA 1
ATOM 4664 C C . LYS A 1 613 ? 10.879 -21.848 -38.483 1.00 74.25 613 LYS A C 1
ATOM 4666 O O . LYS A 1 613 ? 11.745 -22.491 -39.070 1.00 74.25 613 LYS A O 1
ATOM 4671 N N . ASP A 1 614 ? 10.321 -20.756 -38.997 1.00 71.00 614 ASP A N 1
ATOM 4672 C CA . ASP A 1 614 ? 10.680 -20.196 -40.299 1.00 71.00 614 ASP A CA 1
ATOM 4673 C C . ASP A 1 614 ? 11.735 -19.082 -40.213 1.00 71.00 614 ASP A C 1
ATOM 4675 O O . ASP A 1 614 ? 12.167 -18.576 -41.251 1.00 71.00 614 ASP A O 1
ATOM 4679 N N . ALA A 1 615 ? 12.218 -18.731 -39.013 1.00 68.31 615 ALA A N 1
ATOM 4680 C CA . ALA A 1 615 ? 13.166 -17.634 -38.816 1.00 68.31 615 ALA A CA 1
ATOM 4681 C C . ALA A 1 615 ? 14.454 -17.821 -39.632 1.00 68.31 615 ALA A C 1
ATOM 4683 O O . ALA A 1 615 ? 14.972 -16.855 -40.181 1.00 68.31 615 ALA A O 1
ATOM 4684 N N . ALA A 1 616 ? 14.924 -19.059 -39.824 1.00 66.50 616 ALA A N 1
ATOM 4685 C CA . ALA A 1 616 ? 16.094 -19.357 -40.655 1.00 66.50 616 ALA A CA 1
ATOM 4686 C C . ALA A 1 616 ? 15.966 -18.883 -42.122 1.00 66.50 616 ALA A C 1
ATOM 4688 O O . ALA A 1 616 ? 16.981 -18.669 -42.785 1.00 66.50 616 ALA A O 1
ATOM 4689 N N . LYS A 1 617 ? 14.741 -18.678 -42.634 1.00 70.88 617 LYS A N 1
ATOM 4690 C CA . LYS A 1 617 ? 14.484 -18.124 -43.978 1.00 70.88 617 LYS A CA 1
ATOM 4691 C C . LYS A 1 617 ? 14.741 -16.614 -44.050 1.00 70.88 617 LYS A C 1
ATOM 4693 O O . LYS A 1 617 ? 14.904 -16.073 -45.140 1.00 70.88 617 LYS A O 1
ATOM 4698 N N . LEU A 1 618 ? 14.831 -15.939 -42.906 1.00 74.62 618 LEU A N 1
ATOM 4699 C CA . LEU A 1 618 ? 15.108 -14.509 -42.769 1.00 74.62 618 LEU A CA 1
ATOM 4700 C C . LEU A 1 618 ? 16.608 -14.264 -42.545 1.00 74.62 618 LEU A C 1
ATOM 4702 O O . LEU A 1 618 ? 17.003 -13.500 -41.670 1.00 74.62 618 LEU A O 1
ATOM 4706 N N . ALA A 1 619 ? 17.471 -14.911 -43.333 1.00 75.62 619 ALA A N 1
ATOM 4707 C CA . ALA A 1 619 ? 18.926 -14.870 -43.146 1.00 75.62 619 ALA A CA 1
ATOM 4708 C C . ALA A 1 619 ? 19.538 -13.453 -43.233 1.00 75.62 619 ALA A C 1
ATOM 4710 O O . ALA A 1 619 ? 20.667 -13.246 -42.792 1.00 75.62 619 ALA A O 1
ATOM 4711 N N . SER A 1 620 ? 18.813 -12.471 -43.777 1.00 79.56 620 SER A N 1
ATOM 4712 C CA . SER A 1 620 ? 19.207 -11.056 -43.821 1.00 79.56 620 SER A CA 1
ATOM 4713 C C . SER A 1 620 ? 18.871 -10.266 -42.550 1.00 79.56 620 SER A C 1
ATOM 4715 O O . SER A 1 620 ? 19.155 -9.072 -42.499 1.00 79.56 620 SER A O 1
ATOM 4717 N N . LEU A 1 621 ? 18.226 -10.881 -41.554 1.00 85.62 621 LEU A N 1
ATOM 4718 C CA . LEU A 1 621 ? 17.771 -10.193 -40.350 1.00 85.62 621 LEU A CA 1
ATOM 4719 C C . LEU A 1 621 ? 18.957 -9.747 -39.484 1.00 85.62 621 LEU A C 1
ATOM 4721 O O . LEU A 1 621 ? 19.813 -10.553 -39.120 1.00 85.62 621 LEU A O 1
ATOM 4725 N N . THR A 1 622 ? 18.974 -8.463 -39.133 1.00 87.75 622 THR A N 1
ATOM 4726 C CA . THR A 1 622 ? 20.016 -7.838 -38.304 1.00 87.75 622 THR A CA 1
ATOM 4727 C C . THR A 1 622 ? 19.539 -7.516 -36.889 1.00 87.75 622 THR A C 1
ATOM 4729 O O . THR A 1 622 ? 20.358 -7.410 -35.979 1.00 87.75 622 THR A O 1
ATOM 4732 N N . GLU A 1 623 ? 18.229 -7.411 -36.661 1.00 88.00 623 GLU A N 1
ATOM 4733 C CA . GLU A 1 623 ? 17.648 -7.125 -35.348 1.00 88.00 623 GLU A CA 1
ATOM 4734 C C . GLU A 1 623 ? 16.431 -8.016 -35.084 1.00 88.00 623 GLU A C 1
ATOM 4736 O O . GLU A 1 623 ? 15.580 -8.181 -35.957 1.00 88.00 623 GLU A O 1
ATOM 4741 N N . LEU A 1 624 ? 16.343 -8.576 -33.877 1.00 88.06 624 LEU A N 1
ATOM 4742 C CA . LEU A 1 624 ? 15.227 -9.408 -33.438 1.00 88.06 624 LEU A CA 1
ATOM 4743 C C . LEU A 1 624 ? 14.891 -9.108 -31.972 1.00 88.06 624 LEU A C 1
ATOM 4745 O O . LEU A 1 624 ? 15.735 -9.248 -31.085 1.00 88.06 624 LEU A O 1
ATOM 4749 N N . ASP A 1 625 ? 13.652 -8.694 -31.719 1.00 84.44 625 ASP A N 1
ATOM 4750 C CA . ASP A 1 625 ? 13.132 -8.425 -30.378 1.00 84.44 625 ASP A CA 1
ATOM 4751 C C . ASP A 1 625 ? 12.041 -9.442 -30.030 1.00 84.44 625 ASP A C 1
ATOM 4753 O O . ASP A 1 625 ? 10.971 -9.446 -30.635 1.00 84.44 625 ASP A O 1
ATOM 4757 N N . LEU A 1 626 ? 12.336 -10.304 -29.058 1.00 86.12 626 LEU A N 1
ATOM 4758 C CA . LEU A 1 626 ? 11.447 -11.342 -28.535 1.00 86.12 626 LEU A CA 1
ATOM 4759 C C . LEU A 1 626 ? 11.064 -11.041 -27.079 1.00 86.12 626 LEU A C 1
ATOM 4761 O O . LEU A 1 626 ? 10.785 -11.953 -26.306 1.00 86.12 626 LEU A O 1
ATOM 4765 N N . THR A 1 627 ? 11.089 -9.768 -26.672 1.00 81.25 627 THR A N 1
ATOM 4766 C CA . THR A 1 627 ? 10.777 -9.368 -25.296 1.00 81.25 627 THR A CA 1
ATOM 4767 C C . THR A 1 627 ? 9.398 -9.879 -24.873 1.00 81.25 627 THR A C 1
ATOM 4769 O O . THR A 1 627 ? 8.387 -9.510 -25.466 1.00 81.25 627 THR A O 1
ATOM 4772 N N . GLY A 1 628 ? 9.359 -10.694 -23.819 1.00 70.12 628 GLY A N 1
ATOM 4773 C CA . GLY A 1 628 ? 8.132 -11.274 -23.276 1.00 70.12 628 GLY A CA 1
ATOM 4774 C C . GLY A 1 628 ? 7.465 -12.328 -24.161 1.00 70.12 628 GLY A C 1
ATOM 4775 O O . GLY A 1 628 ? 6.338 -12.723 -23.871 1.00 70.12 628 GLY A O 1
ATOM 4776 N N . ALA A 1 629 ? 8.125 -12.768 -25.236 1.00 78.12 629 ALA A N 1
ATOM 4777 C CA . ALA A 1 629 ? 7.626 -13.836 -26.091 1.00 78.12 629 ALA A CA 1
ATOM 4778 C C . ALA A 1 629 ? 7.535 -15.159 -25.312 1.00 78.12 629 ALA A C 1
ATOM 4780 O O . ALA A 1 629 ? 8.398 -15.468 -24.484 1.00 78.12 629 ALA A O 1
ATOM 4781 N N . GLN A 1 630 ? 6.509 -15.962 -25.609 1.00 76.81 630 GLN A N 1
ATOM 4782 C CA . GLN A 1 630 ? 6.318 -17.294 -25.023 1.00 76.81 630 GLN A CA 1
ATOM 4783 C C . GLN A 1 630 ? 7.226 -18.321 -25.709 1.00 76.81 630 GLN A C 1
ATOM 4785 O O . GLN A 1 630 ? 6.756 -19.212 -26.411 1.00 76.81 630 GLN A O 1
ATOM 4790 N N . ILE A 1 631 ? 8.535 -18.146 -25.556 1.00 80.94 631 ILE A N 1
ATOM 4791 C CA . ILE A 1 631 ? 9.562 -18.986 -26.176 1.00 80.94 631 ILE A CA 1
ATOM 4792 C C . ILE A 1 631 ? 10.506 -19.542 -25.109 1.00 80.94 631 ILE A C 1
ATOM 4794 O O . ILE A 1 631 ? 10.862 -18.838 -24.157 1.00 80.94 631 ILE A O 1
ATOM 4798 N N . GLY A 1 632 ? 10.906 -20.800 -25.284 1.00 85.38 632 GLY A N 1
ATOM 4799 C CA . GLY A 1 632 ? 11.820 -21.525 -24.403 1.00 85.38 632 GLY A CA 1
ATOM 4800 C C . GLY A 1 632 ? 13.120 -21.944 -25.093 1.00 85.38 632 GLY A C 1
ATOM 4801 O O . GLY A 1 632 ? 13.460 -21.487 -26.184 1.00 85.38 632 GLY A O 1
ATOM 4802 N N . ASP A 1 633 ? 13.863 -22.840 -24.442 1.00 89.25 633 ASP A N 1
ATOM 4803 C CA . ASP A 1 633 ? 15.189 -23.281 -24.898 1.00 89.25 633 ASP A CA 1
ATOM 4804 C C . ASP A 1 633 ? 15.174 -23.923 -26.292 1.00 89.25 633 ASP A C 1
ATOM 4806 O O . ASP A 1 633 ? 16.028 -23.618 -27.126 1.00 89.25 633 ASP A O 1
ATOM 4810 N N . GLU A 1 634 ? 14.181 -24.776 -26.559 1.00 86.12 634 GLU A N 1
ATOM 4811 C CA . GLU A 1 634 ? 14.040 -25.490 -27.835 1.00 86.12 634 GLU A CA 1
ATOM 4812 C C . GLU A 1 634 ? 13.761 -24.538 -29.005 1.00 86.12 634 GLU A C 1
ATOM 4814 O O . GLU A 1 634 ? 14.225 -24.759 -30.126 1.00 86.12 634 GLU A O 1
ATOM 4819 N N . ASP A 1 635 ? 13.047 -23.442 -28.748 1.00 86.50 635 ASP A N 1
ATOM 4820 C CA . ASP A 1 635 ? 12.697 -22.458 -29.769 1.00 86.50 635 ASP A CA 1
ATOM 4821 C C . ASP A 1 635 ? 13.918 -21.661 -30.231 1.00 86.50 635 ASP A C 1
ATOM 4823 O O . ASP A 1 635 ? 14.020 -21.293 -31.407 1.00 86.50 635 ASP A O 1
ATOM 4827 N N . LEU A 1 636 ? 14.879 -21.443 -29.326 1.00 89.00 636 LEU A N 1
ATOM 4828 C CA . LEU A 1 636 ? 16.091 -20.673 -29.593 1.00 89.00 636 LEU A CA 1
ATOM 4829 C C . LEU A 1 636 ? 17.041 -21.377 -30.569 1.00 89.00 636 LEU A C 1
ATOM 4831 O O . LEU A 1 636 ? 17.809 -20.710 -31.267 1.00 89.00 636 LEU A O 1
ATOM 4835 N N . ALA A 1 637 ? 16.945 -22.704 -30.696 1.00 86.81 637 ALA A N 1
ATOM 4836 C CA . ALA A 1 637 ? 17.681 -23.465 -31.704 1.00 86.81 637 ALA A CA 1
ATOM 4837 C C . ALA A 1 637 ? 17.380 -22.977 -33.133 1.00 86.81 637 ALA A C 1
ATOM 4839 O O . ALA A 1 637 ? 18.268 -22.982 -33.991 1.00 86.81 637 ALA A O 1
ATOM 4840 N N . ASN A 1 638 ? 16.167 -22.473 -33.384 1.00 85.94 638 ASN A N 1
ATOM 4841 C CA . ASN A 1 638 ? 15.769 -21.963 -34.698 1.00 85.94 638 ASN A CA 1
ATOM 4842 C C . ASN A 1 638 ? 16.474 -20.647 -35.078 1.00 85.94 638 ASN A C 1
ATOM 4844 O O . ASN A 1 638 ? 16.509 -20.284 -36.254 1.00 85.94 638 ASN A O 1
ATOM 4848 N N . LEU A 1 639 ? 17.091 -19.949 -34.116 1.00 87.56 639 LEU A N 1
ATOM 4849 C CA . LEU A 1 639 ? 17.855 -18.725 -34.376 1.00 87.56 639 LEU A CA 1
ATOM 4850 C C . LEU A 1 639 ? 19.285 -19.000 -34.853 1.00 87.56 639 LEU A C 1
ATOM 4852 O O . LEU A 1 639 ? 19.942 -18.092 -35.358 1.00 87.56 639 LEU A O 1
ATOM 4856 N N . ALA A 1 640 ? 19.784 -20.237 -34.740 1.00 83.69 640 ALA A N 1
ATOM 4857 C CA . ALA A 1 640 ? 21.191 -20.565 -34.989 1.00 83.69 640 ALA A CA 1
ATOM 4858 C C . ALA A 1 640 ? 21.681 -20.207 -36.409 1.00 83.69 640 ALA A C 1
ATOM 4860 O O . ALA A 1 640 ? 22.879 -19.963 -36.607 1.00 83.69 640 ALA A O 1
ATOM 4861 N N . GLY A 1 641 ? 20.769 -20.167 -37.390 1.00 81.69 641 GLY A N 1
ATOM 4862 C CA . GLY A 1 641 ? 21.034 -19.809 -38.788 1.00 81.69 641 GLY A CA 1
ATOM 4863 C C . GLY A 1 641 ? 21.088 -18.304 -39.081 1.00 81.69 641 GLY A C 1
ATOM 4864 O O . GLY A 1 641 ? 21.556 -17.918 -40.151 1.00 81.69 641 GLY A O 1
ATOM 4865 N N . LEU A 1 642 ? 20.675 -17.440 -38.147 1.00 89.81 642 LEU A N 1
ATOM 4866 C CA . LEU A 1 642 ? 20.613 -15.983 -38.323 1.00 89.81 642 LEU A CA 1
ATOM 4867 C C . LEU A 1 642 ? 21.985 -15.317 -38.147 1.00 89.81 642 LEU A C 1
ATOM 4869 O O . LEU A 1 642 ? 22.191 -14.466 -37.285 1.00 89.81 642 LEU A O 1
ATOM 4873 N N . LYS A 1 643 ? 22.964 -15.711 -38.964 1.00 89.69 643 LYS A N 1
ATOM 4874 C CA . LYS A 1 643 ? 24.367 -15.291 -38.805 1.00 89.69 643 LYS A CA 1
ATOM 4875 C C . LYS A 1 643 ? 24.601 -13.788 -38.959 1.00 89.69 643 LYS A C 1
ATOM 4877 O O . LYS A 1 643 ? 25.631 -13.310 -38.500 1.00 89.69 643 LYS A O 1
ATOM 4882 N N . ASN A 1 644 ? 23.672 -13.049 -39.562 1.00 89.56 644 ASN A N 1
ATOM 4883 C CA . ASN A 1 644 ? 23.761 -11.596 -39.731 1.00 89.56 644 ASN A CA 1
ATOM 4884 C C . ASN A 1 644 ? 23.156 -10.802 -38.563 1.00 89.56 644 ASN A C 1
ATOM 4886 O O . ASN A 1 644 ? 23.166 -9.573 -38.597 1.00 89.56 644 ASN A O 1
ATOM 4890 N N . LEU A 1 645 ? 22.640 -11.481 -37.533 1.00 94.56 645 LEU A N 1
ATOM 4891 C CA . LEU A 1 645 ? 21.985 -10.825 -36.413 1.00 94.56 645 LEU A CA 1
ATOM 4892 C C . LEU A 1 645 ? 22.991 -10.011 -35.590 1.00 94.56 645 LEU A C 1
ATOM 4894 O O . LEU A 1 645 ? 23.976 -10.538 -35.076 1.00 94.56 645 LEU A O 1
ATOM 4898 N N . GLU A 1 646 ? 22.709 -8.721 -35.440 1.00 96.75 646 GLU A N 1
ATOM 4899 C CA . GLU A 1 646 ? 23.505 -7.769 -34.671 1.00 96.75 646 GLU A CA 1
ATOM 4900 C C . GLU A 1 646 ? 22.856 -7.417 -33.327 1.00 96.75 646 GLU A C 1
ATOM 4902 O O . GLU A 1 646 ? 23.560 -7.052 -32.381 1.00 96.75 646 GLU A O 1
ATOM 4907 N N . ARG A 1 647 ? 21.525 -7.494 -33.209 1.00 96.50 647 ARG A N 1
ATOM 4908 C CA . ARG A 1 647 ? 20.795 -7.150 -31.979 1.00 96.50 647 ARG A CA 1
ATOM 4909 C C . ARG A 1 647 ? 19.740 -8.203 -31.669 1.00 96.50 647 ARG A C 1
ATOM 4911 O O . ARG A 1 647 ? 18.866 -8.454 -32.493 1.00 96.50 647 ARG A O 1
ATOM 4918 N N . LEU A 1 648 ? 19.806 -8.772 -30.469 1.00 95.88 648 LEU A N 1
ATOM 4919 C CA . LEU A 1 648 ? 18.839 -9.747 -29.970 1.00 95.88 648 LEU A CA 1
ATOM 4920 C C . LEU A 1 648 ? 18.333 -9.333 -28.585 1.00 95.88 648 LEU A C 1
ATOM 4922 O O . LEU A 1 648 ? 19.135 -9.074 -27.686 1.00 95.88 648 LEU A O 1
ATOM 4926 N N . SER A 1 649 ? 17.014 -9.292 -28.404 1.00 94.25 649 SER A N 1
ATOM 4927 C CA . SER A 1 649 ? 16.385 -9.183 -27.083 1.00 94.25 649 SER A CA 1
ATOM 4928 C C . SER A 1 649 ? 15.594 -10.445 -26.768 1.00 94.25 649 SER A C 1
ATOM 4930 O O . SER A 1 649 ? 14.692 -10.807 -27.518 1.00 94.25 649 SER A O 1
ATOM 4932 N N . LEU A 1 650 ? 15.923 -11.084 -25.647 1.00 92.94 650 LEU A N 1
ATOM 4933 C CA . LEU A 1 650 ? 15.206 -12.215 -25.045 1.00 92.94 650 LEU A CA 1
ATOM 4934 C C . LEU A 1 650 ? 14.626 -11.830 -23.680 1.00 92.94 650 LEU A C 1
ATOM 4936 O O . LEU A 1 650 ? 14.325 -12.688 -22.853 1.00 92.94 650 LEU A O 1
ATOM 4940 N N . LYS A 1 651 ? 14.517 -10.528 -23.415 1.00 88.38 651 LYS A N 1
ATOM 4941 C CA . LYS A 1 651 ? 14.087 -9.984 -22.133 1.00 88.38 651 LYS A CA 1
ATOM 4942 C C . LYS A 1 651 ? 12.760 -10.605 -21.684 1.00 88.38 651 LYS A C 1
ATOM 4944 O O . LYS A 1 651 ? 11.797 -10.602 -22.442 1.00 88.38 651 LYS A O 1
ATOM 4949 N N . TYR A 1 652 ? 12.698 -11.086 -20.444 1.00 80.12 652 TYR A N 1
ATOM 4950 C CA . TYR A 1 652 ? 11.512 -11.732 -19.861 1.00 80.12 652 TYR A CA 1
ATOM 4951 C C . TYR A 1 652 ? 10.938 -12.911 -20.684 1.00 80.12 652 TYR A C 1
ATOM 4953 O O . TYR A 1 652 ? 9.725 -13.101 -20.704 1.00 80.12 652 TYR A O 1
ATOM 4961 N N . THR A 1 653 ? 11.786 -13.691 -21.363 1.00 86.56 653 THR A N 1
ATOM 4962 C CA . THR A 1 653 ? 11.406 -14.975 -21.996 1.00 86.56 653 THR A CA 1
ATOM 4963 C C . THR A 1 653 ? 11.659 -16.162 -21.058 1.00 86.56 653 THR A C 1
ATOM 4965 O O . THR A 1 653 ? 12.241 -15.999 -19.983 1.00 86.56 653 THR A O 1
ATOM 4968 N N . GLU A 1 654 ? 11.245 -17.371 -21.453 1.00 83.44 654 GLU A N 1
ATOM 4969 C CA . GLU A 1 654 ? 11.400 -18.599 -20.650 1.00 83.44 654 GLU A CA 1
ATOM 4970 C C . GLU A 1 654 ? 12.705 -19.364 -20.925 1.00 83.44 654 GLU A C 1
ATOM 4972 O O . GLU A 1 654 ? 12.892 -20.482 -20.435 1.00 83.44 654 GLU A O 1
ATOM 4977 N N . VAL A 1 655 ? 13.613 -18.750 -21.686 1.00 90.06 655 VAL A N 1
ATOM 4978 C CA . VAL A 1 655 ? 14.953 -19.263 -21.988 1.00 90.06 655 VAL A CA 1
ATOM 4979 C C . VAL A 1 655 ? 15.771 -19.448 -20.698 1.00 90.06 655 VAL A C 1
ATOM 4981 O O . VAL A 1 655 ? 15.661 -18.681 -19.741 1.00 90.06 655 VAL A O 1
ATOM 4984 N N . THR A 1 656 ? 16.611 -20.477 -20.676 1.00 91.12 656 THR A N 1
ATOM 4985 C CA . THR A 1 656 ? 17.533 -20.834 -19.594 1.00 91.12 656 THR A CA 1
ATOM 4986 C C . THR A 1 656 ? 18.961 -21.014 -20.128 1.00 91.12 656 THR A C 1
ATOM 4988 O O . THR A 1 656 ? 19.260 -20.719 -21.290 1.00 91.12 656 THR A O 1
ATOM 4991 N N . ASP A 1 657 ? 19.868 -21.526 -19.289 1.00 93.31 657 ASP A N 1
ATOM 4992 C CA . ASP A 1 657 ? 21.232 -21.899 -19.684 1.00 93.31 657 ASP A CA 1
ATOM 4993 C C . ASP A 1 657 ? 21.270 -22.789 -20.939 1.00 93.31 657 ASP A C 1
ATOM 4995 O O . ASP A 1 657 ? 22.157 -22.624 -21.779 1.00 93.31 657 ASP A O 1
ATOM 4999 N N . ALA A 1 658 ? 20.314 -23.718 -21.078 1.00 92.94 658 ALA A N 1
ATOM 5000 C CA . ALA A 1 658 ? 20.277 -24.658 -22.196 1.00 92.94 658 ALA A CA 1
ATOM 5001 C C . ALA A 1 658 ? 19.999 -23.950 -23.529 1.00 92.94 658 ALA A C 1
ATOM 5003 O O . ALA A 1 658 ? 20.680 -24.222 -24.516 1.00 92.94 658 ALA A O 1
ATOM 5004 N N . GLY A 1 659 ? 19.069 -22.995 -23.554 1.00 93.00 659 GLY A N 1
ATOM 5005 C CA . GLY A 1 659 ? 18.772 -22.209 -24.745 1.00 93.00 659 GLY A CA 1
ATOM 5006 C C . GLY A 1 659 ? 19.960 -21.353 -25.170 1.00 93.00 659 GLY A C 1
ATOM 5007 O O . GLY A 1 659 ? 20.302 -21.324 -26.353 1.00 93.00 659 GLY A O 1
ATOM 5008 N N . LEU A 1 660 ? 20.667 -20.724 -24.219 1.00 94.94 660 LEU A N 1
ATOM 5009 C CA . LEU A 1 660 ? 21.844 -19.894 -24.522 1.00 94.94 660 LEU A CA 1
ATOM 5010 C C . LEU A 1 660 ? 22.954 -20.645 -25.271 1.00 94.94 660 LEU A C 1
ATOM 5012 O O . LEU A 1 660 ? 23.697 -20.018 -26.032 1.00 94.94 660 LEU A O 1
ATOM 5016 N N . ALA A 1 661 ? 23.048 -21.971 -25.130 1.00 93.62 661 ALA A N 1
ATOM 5017 C CA . ALA A 1 661 ? 23.997 -22.786 -25.888 1.00 93.62 661 ALA A CA 1
ATOM 5018 C C . ALA A 1 661 ? 23.827 -22.643 -27.414 1.00 93.62 661 ALA A C 1
ATOM 5020 O O . ALA A 1 661 ? 24.799 -22.782 -28.160 1.00 93.62 661 ALA A O 1
ATOM 5021 N N . HIS A 1 662 ? 22.626 -22.299 -27.889 1.00 93.25 662 HIS A N 1
ATOM 5022 C CA . HIS A 1 662 ? 22.339 -22.086 -29.309 1.00 93.25 662 HIS A CA 1
ATOM 5023 C C . HIS A 1 662 ? 22.814 -20.726 -29.844 1.00 93.25 662 HIS A C 1
ATOM 5025 O O . HIS A 1 662 ? 22.926 -20.553 -31.061 1.00 93.25 662 HIS A O 1
ATOM 5031 N N . LEU A 1 663 ? 23.153 -19.767 -28.973 1.00 93.56 663 LEU A N 1
ATOM 5032 C CA . LEU A 1 663 ? 23.564 -18.422 -29.389 1.00 93.56 663 LEU A CA 1
ATOM 5033 C C . LEU A 1 663 ? 25.042 -18.320 -29.767 1.00 93.56 663 LEU A C 1
ATOM 5035 O O . LEU A 1 663 ? 25.404 -17.403 -30.497 1.00 93.56 663 LEU A O 1
ATOM 5039 N N . GLY A 1 664 ? 25.899 -19.251 -29.332 1.00 90.25 664 GLY A N 1
ATOM 5040 C CA . GLY A 1 664 ? 27.359 -19.148 -29.496 1.00 90.25 664 GLY A CA 1
ATOM 5041 C C . GLY A 1 664 ? 27.842 -19.010 -30.949 1.00 90.25 664 GLY A C 1
ATOM 5042 O O . GLY A 1 664 ? 28.939 -18.520 -31.196 1.00 90.25 664 GLY A O 1
ATOM 5043 N N . GLY A 1 665 ? 27.016 -19.397 -31.926 1.00 90.69 665 GLY A N 1
ATOM 5044 C CA . GLY A 1 665 ? 27.301 -19.232 -33.350 1.00 90.69 665 GLY A CA 1
ATOM 5045 C C . GLY A 1 665 ? 26.876 -17.888 -33.961 1.00 90.69 665 GLY A C 1
ATOM 5046 O O . GLY A 1 665 ? 27.029 -17.741 -35.173 1.00 90.69 665 GLY A O 1
ATOM 5047 N N . LEU A 1 666 ? 26.302 -16.956 -33.194 1.00 94.50 666 LEU A N 1
ATOM 5048 C CA . LEU A 1 666 ? 25.820 -15.642 -33.651 1.00 94.50 666 LEU A CA 1
ATOM 5049 C C . LEU A 1 666 ? 26.870 -14.550 -33.397 1.00 94.50 666 LEU A C 1
ATOM 5051 O O . LEU A 1 666 ? 26.625 -13.549 -32.729 1.00 94.50 666 LEU A O 1
ATOM 5055 N N . THR A 1 667 ? 28.078 -14.754 -33.916 1.00 95.00 667 THR A N 1
ATOM 5056 C CA . THR A 1 667 ? 29.266 -13.940 -33.598 1.00 95.00 667 THR A CA 1
ATOM 5057 C C . THR A 1 667 ? 29.205 -12.489 -34.088 1.00 95.00 667 THR A C 1
ATOM 5059 O O . THR A 1 667 ? 30.013 -11.673 -33.649 1.00 95.00 667 THR A O 1
ATOM 5062 N N . ASN A 1 668 ? 28.238 -12.148 -34.947 1.00 95.62 668 ASN A N 1
ATOM 5063 C CA . ASN A 1 668 ? 27.973 -10.774 -35.385 1.00 95.62 668 ASN A CA 1
ATOM 5064 C C . ASN A 1 668 ? 27.133 -9.958 -34.385 1.00 95.62 668 ASN A C 1
ATOM 5066 O O . ASN A 1 668 ? 26.952 -8.755 -34.590 1.00 95.62 668 ASN A O 1
ATOM 5070 N N . LEU A 1 669 ? 26.659 -10.570 -33.291 1.00 97.81 669 LEU A N 1
ATOM 5071 C CA . LEU A 1 669 ? 25.906 -9.866 -32.257 1.00 97.81 669 LEU A CA 1
ATOM 5072 C C . LEU A 1 669 ? 26.733 -8.732 -31.643 1.00 97.81 669 LEU A C 1
ATOM 5074 O O . LEU A 1 669 ? 27.809 -8.927 -31.081 1.00 97.81 669 LEU A O 1
ATOM 5078 N N . LYS A 1 670 ? 26.163 -7.530 -31.702 1.00 98.44 670 LYS A N 1
ATOM 5079 C CA . LYS A 1 670 ? 26.647 -6.301 -31.066 1.00 98.44 670 LYS A CA 1
ATOM 5080 C C . LYS A 1 670 ? 25.854 -5.981 -29.801 1.00 98.44 670 LYS A C 1
ATOM 5082 O O . LYS A 1 670 ? 26.406 -5.355 -28.898 1.00 98.44 670 LYS A O 1
ATOM 5087 N N . ARG A 1 671 ? 24.586 -6.396 -29.708 1.00 98.56 671 ARG A N 1
ATOM 5088 C CA . ARG A 1 671 ? 23.750 -6.234 -28.510 1.00 98.56 671 ARG A CA 1
ATOM 5089 C C . ARG A 1 671 ? 22.976 -7.502 -28.177 1.00 98.56 671 ARG A C 1
ATOM 5091 O O . ARG A 1 671 ? 22.290 -8.039 -29.043 1.00 98.56 671 ARG A O 1
ATOM 5098 N N . LEU A 1 672 ? 23.014 -7.888 -26.905 1.00 98.38 672 LEU A N 1
ATOM 5099 C CA . LEU A 1 672 ? 22.225 -8.984 -26.353 1.00 98.38 672 LEU A CA 1
ATOM 5100 C C . LEU A 1 672 ? 21.545 -8.545 -25.046 1.00 98.38 672 LEU A C 1
ATOM 5102 O O . LEU A 1 672 ? 22.219 -8.134 -24.100 1.00 98.38 672 LEU A O 1
ATOM 5106 N N . ASP A 1 673 ? 20.214 -8.605 -25.004 1.00 97.62 673 ASP A N 1
ATOM 5107 C CA . ASP A 1 673 ? 19.412 -8.318 -23.806 1.00 97.62 673 ASP A CA 1
ATOM 5108 C C . ASP A 1 673 ? 18.809 -9.610 -23.242 1.00 97.62 673 ASP A C 1
ATOM 5110 O O . ASP A 1 673 ? 17.964 -10.238 -23.880 1.00 97.62 673 ASP A O 1
ATOM 5114 N N . LEU A 1 674 ? 19.260 -10.000 -22.051 1.00 95.81 674 LEU A N 1
ATOM 5115 C CA . LEU A 1 674 ? 18.825 -11.178 -21.293 1.00 95.81 674 LEU A CA 1
ATOM 5116 C C . LEU A 1 674 ? 18.186 -10.772 -19.957 1.00 95.81 674 LEU A C 1
ATOM 5118 O O . LEU A 1 674 ? 18.156 -11.555 -19.008 1.00 95.81 674 LEU A O 1
ATOM 5122 N N . THR A 1 675 ? 17.708 -9.530 -19.842 1.00 89.69 675 THR A N 1
ATOM 5123 C CA . THR A 1 675 ? 17.131 -9.031 -18.590 1.00 89.69 675 THR A CA 1
ATOM 5124 C C . THR A 1 675 ? 15.929 -9.887 -18.174 1.00 89.69 675 THR A C 1
ATOM 5126 O O . THR A 1 675 ? 14.981 -10.053 -18.942 1.00 89.69 675 THR A O 1
ATOM 5129 N N . GLY A 1 676 ? 15.943 -10.410 -16.948 1.00 80.44 676 GLY A N 1
ATOM 5130 C CA . GLY A 1 676 ? 14.866 -11.247 -16.410 1.00 80.44 676 GLY A CA 1
ATOM 5131 C C . GLY A 1 676 ? 14.764 -12.647 -17.020 1.00 80.44 676 GLY A C 1
ATOM 5132 O O . GLY A 1 676 ? 13.719 -13.275 -16.871 1.00 80.44 676 GLY A O 1
ATOM 5133 N N . VAL A 1 677 ? 15.812 -13.119 -17.702 1.00 88.00 677 VAL A N 1
ATOM 5134 C CA . VAL A 1 677 ? 15.944 -14.504 -18.183 1.00 88.00 677 VAL A CA 1
ATOM 5135 C C . VAL A 1 677 ? 16.590 -15.360 -17.089 1.00 88.00 677 VAL A C 1
ATOM 5137 O O . VAL A 1 677 ? 17.479 -14.896 -16.368 1.00 88.00 677 VAL A O 1
ATOM 5140 N N . ASP A 1 678 ? 16.152 -16.611 -16.943 1.00 84.31 678 ASP A N 1
ATOM 5141 C CA . ASP A 1 678 ? 16.583 -17.482 -15.848 1.00 84.31 678 ASP A CA 1
ATOM 5142 C C . ASP A 1 678 ? 17.937 -18.168 -16.119 1.00 84.31 678 ASP A C 1
ATOM 5144 O O . ASP A 1 678 ? 18.009 -19.350 -16.460 1.00 84.31 678 ASP A O 1
ATOM 5148 N N . ILE A 1 679 ? 19.021 -17.403 -15.970 1.00 89.88 679 ILE A N 1
ATOM 5149 C CA . ILE A 1 679 ? 20.395 -17.828 -16.287 1.00 89.88 679 ILE A CA 1
ATOM 5150 C C . ILE A 1 679 ? 21.282 -17.952 -15.040 1.00 89.88 679 ILE A C 1
ATOM 5152 O O . ILE A 1 679 ? 21.225 -17.129 -14.116 1.00 89.88 679 ILE A O 1
ATOM 5156 N N . THR A 1 680 ? 22.138 -18.975 -15.030 1.00 91.88 680 THR A N 1
ATOM 5157 C CA . THR A 1 680 ? 23.141 -19.256 -13.989 1.00 91.88 680 THR A CA 1
ATOM 5158 C C . THR A 1 680 ? 24.569 -19.079 -14.520 1.00 91.88 680 THR A C 1
ATOM 5160 O O . THR A 1 680 ? 24.781 -18.652 -15.656 1.00 91.88 680 THR A O 1
ATOM 5163 N N . ASP A 1 681 ? 25.579 -19.422 -13.710 1.00 95.19 681 ASP A N 1
ATOM 5164 C CA . ASP A 1 681 ? 26.988 -19.394 -14.129 1.00 95.19 681 ASP A CA 1
ATOM 5165 C C . ASP A 1 681 ? 27.245 -20.227 -15.397 1.00 95.19 681 ASP A C 1
ATOM 5167 O O . ASP A 1 681 ? 28.086 -19.865 -16.219 1.00 95.19 681 ASP A O 1
ATOM 5171 N N . ARG A 1 682 ? 26.495 -21.323 -15.588 1.00 95.38 682 ARG A N 1
ATOM 5172 C CA . ARG A 1 682 ? 26.621 -22.183 -16.775 1.00 95.38 682 ARG A CA 1
ATOM 5173 C C . ARG A 1 682 ? 26.159 -21.470 -18.043 1.00 95.38 682 ARG A C 1
ATOM 5175 O O . ARG A 1 682 ? 26.828 -21.581 -19.066 1.00 95.38 682 ARG A O 1
ATOM 5182 N N . GLY A 1 683 ? 25.072 -20.705 -17.968 1.00 95.31 683 GLY A N 1
ATOM 5183 C CA . GLY A 1 683 ? 24.547 -19.934 -19.093 1.00 95.31 683 GLY A CA 1
ATOM 5184 C C . GLY A 1 683 ? 25.542 -18.899 -19.612 1.00 95.31 683 GLY A C 1
ATOM 5185 O O . GLY A 1 683 ? 25.746 -18.793 -20.821 1.00 95.31 683 GLY A O 1
ATOM 5186 N N . LEU A 1 684 ? 26.230 -18.183 -18.714 1.00 97.19 684 LEU A N 1
ATOM 5187 C CA . LEU A 1 684 ? 27.214 -17.166 -19.111 1.00 97.19 684 LEU A CA 1
ATOM 5188 C C . LEU A 1 684 ? 28.423 -17.754 -19.853 1.00 97.19 684 LEU A C 1
ATOM 5190 O O . LEU A 1 684 ? 28.951 -17.109 -20.760 1.00 97.19 684 LEU A O 1
ATOM 5194 N N . ALA A 1 685 ? 28.817 -18.997 -19.556 1.00 96.56 685 ALA A N 1
ATOM 5195 C CA . ALA A 1 685 ? 29.893 -19.673 -20.282 1.00 96.56 685 ALA A CA 1
ATOM 5196 C C . ALA A 1 685 ? 29.585 -19.851 -21.783 1.00 96.56 685 ALA A C 1
ATOM 5198 O O . ALA A 1 685 ? 30.506 -19.856 -22.604 1.00 96.56 685 ALA A O 1
ATOM 5199 N N . HIS A 1 686 ? 28.306 -19.933 -22.167 1.00 97.06 686 HIS A N 1
ATOM 5200 C CA . HIS A 1 686 ? 27.891 -20.028 -23.570 1.00 97.06 686 HIS A CA 1
ATOM 5201 C C . HIS A 1 686 ? 28.045 -18.712 -24.347 1.00 97.06 686 HIS A C 1
ATOM 5203 O O . HIS A 1 686 ? 28.043 -18.732 -25.578 1.00 97.06 686 HIS A O 1
ATOM 5209 N N . LEU A 1 687 ? 28.244 -17.580 -23.662 1.00 96.94 687 LEU A N 1
ATOM 5210 C CA . LEU A 1 687 ? 28.419 -16.270 -24.296 1.00 96.94 687 LEU A CA 1
ATOM 5211 C C . LEU A 1 687 ? 29.874 -15.972 -24.687 1.00 96.94 687 LEU A C 1
ATOM 5213 O O . LEU A 1 687 ? 30.102 -15.065 -25.484 1.00 96.94 687 LEU A O 1
ATOM 5217 N N . ARG A 1 688 ? 30.857 -16.745 -24.192 1.00 96.00 688 ARG A N 1
ATOM 5218 C CA . ARG A 1 688 ? 32.297 -16.570 -24.488 1.00 96.00 688 ARG A CA 1
ATOM 5219 C C . ARG A 1 688 ? 32.627 -16.358 -25.982 1.00 96.00 688 ARG A C 1
ATOM 5221 O O . ARG A 1 688 ? 33.497 -15.533 -26.260 1.00 96.00 688 ARG A O 1
ATOM 5228 N N . PRO A 1 689 ? 31.987 -17.051 -26.953 1.00 96.88 689 PRO A N 1
ATOM 5229 C CA . PRO A 1 689 ? 32.298 -16.873 -28.375 1.00 96.88 689 PRO A CA 1
ATOM 5230 C C . PRO A 1 689 ? 31.859 -15.523 -28.965 1.00 96.88 689 PRO A C 1
ATOM 5232 O O . PRO A 1 689 ? 32.315 -15.153 -30.046 1.00 96.88 689 PRO A O 1
ATOM 5235 N N . LEU A 1 690 ? 30.979 -14.777 -28.291 1.00 97.25 690 LEU A N 1
ATOM 5236 C CA . LEU A 1 690 ? 30.342 -13.562 -28.809 1.00 97.25 690 LEU A CA 1
ATOM 5237 C C . LEU A 1 690 ? 31.218 -12.312 -28.630 1.00 97.25 690 LEU A C 1
ATOM 5239 O O . LEU A 1 690 ? 30.762 -11.266 -28.174 1.00 97.25 690 LEU A O 1
ATOM 5243 N N . THR A 1 691 ? 32.496 -12.405 -28.991 1.00 96.75 691 THR A N 1
ATOM 5244 C CA . THR A 1 691 ? 33.523 -11.379 -28.724 1.00 96.75 691 THR A CA 1
ATOM 5245 C C . THR A 1 691 ? 33.277 -10.040 -29.434 1.00 96.75 691 THR A C 1
ATOM 5247 O O . THR A 1 691 ? 33.890 -9.031 -29.079 1.00 96.75 691 THR A O 1
ATOM 5250 N N . GLY A 1 692 ? 32.360 -10.002 -30.407 1.00 96.69 692 GLY A N 1
ATOM 5251 C CA . GLY A 1 692 ? 31.873 -8.784 -31.064 1.00 96.69 692 GLY A CA 1
ATOM 5252 C C . GLY A 1 692 ? 30.875 -7.954 -30.243 1.00 96.69 692 GLY A C 1
ATOM 5253 O O . GLY A 1 692 ? 30.580 -6.818 -30.633 1.00 96.69 692 GLY A O 1
ATOM 5254 N N . LEU A 1 693 ? 30.376 -8.476 -29.113 1.00 98.44 693 LEU A N 1
ATOM 5255 C CA . LEU A 1 693 ? 29.376 -7.803 -28.282 1.00 98.44 693 LEU A CA 1
ATOM 5256 C C . LEU A 1 693 ? 29.872 -6.453 -27.754 1.00 98.44 693 LEU A C 1
ATOM 5258 O O . LEU A 1 693 ? 30.980 -6.319 -27.236 1.00 98.44 693 LEU A O 1
ATOM 5262 N N . ARG A 1 694 ? 28.992 -5.454 -27.845 1.00 98.62 694 ARG A N 1
ATOM 5263 C CA . ARG A 1 694 ? 29.182 -4.088 -27.338 1.00 98.62 694 ARG A CA 1
ATOM 5264 C C . ARG A 1 694 ? 28.243 -3.773 -26.180 1.00 98.62 694 ARG A C 1
ATOM 5266 O O . ARG A 1 694 ? 28.637 -3.075 -25.252 1.00 98.62 694 ARG A O 1
ATOM 5273 N N . GLU A 1 695 ? 27.018 -4.288 -26.217 1.00 98.69 695 GLU A N 1
ATOM 5274 C CA . GLU A 1 695 ? 26.016 -4.087 -25.170 1.00 98.69 695 GLU A CA 1
ATOM 5275 C C . GLU A 1 695 ? 25.501 -5.436 -24.659 1.00 98.69 695 GLU A C 1
ATOM 5277 O O . GLU A 1 695 ? 24.973 -6.231 -25.437 1.00 98.69 695 GLU A O 1
ATOM 5282 N N . LEU A 1 696 ? 25.615 -5.672 -23.354 1.00 98.62 696 LEU A N 1
ATOM 5283 C CA . LEU A 1 696 ? 25.101 -6.872 -22.698 1.00 98.62 696 LEU A CA 1
ATOM 5284 C C . LEU A 1 696 ? 24.268 -6.477 -21.476 1.00 98.62 696 LEU A C 1
ATOM 5286 O O . LEU A 1 696 ? 24.764 -5.804 -20.570 1.00 98.62 696 LEU A O 1
ATOM 5290 N N . LEU A 1 697 ? 22.992 -6.861 -21.472 1.00 98.31 697 LEU A N 1
ATOM 5291 C CA . LEU A 1 697 ? 22.065 -6.580 -20.375 1.00 98.31 697 LEU A CA 1
ATOM 5292 C C . LEU A 1 697 ? 21.671 -7.892 -19.691 1.00 98.31 697 LEU A C 1
ATOM 5294 O O . LEU A 1 697 ? 21.138 -8.785 -20.340 1.00 98.31 697 LEU A O 1
ATOM 5298 N N . LEU A 1 698 ? 21.964 -8.009 -18.397 1.00 96.12 698 LEU A N 1
ATOM 5299 C CA . LEU A 1 698 ? 21.872 -9.241 -17.601 1.00 96.12 698 LEU A CA 1
ATOM 5300 C C . LEU A 1 698 ? 21.095 -9.032 -16.290 1.00 96.12 698 LEU A C 1
ATOM 5302 O O . LEU A 1 698 ? 21.243 -9.804 -15.340 1.00 96.12 698 LEU A O 1
ATOM 5306 N N . GLY A 1 699 ? 20.305 -7.958 -16.203 1.00 89.06 699 GLY A N 1
ATOM 5307 C CA . GLY A 1 699 ? 19.592 -7.618 -14.976 1.00 89.06 699 GLY A CA 1
ATOM 5308 C C . GLY A 1 699 ? 18.673 -8.751 -14.510 1.00 89.06 699 GLY A C 1
ATOM 5309 O O . GLY A 1 699 ? 18.085 -9.449 -15.335 1.00 89.06 699 GLY A O 1
ATOM 5310 N N . TYR A 1 700 ? 18.508 -8.900 -13.195 1.00 81.44 700 TYR A N 1
ATOM 5311 C CA . TYR A 1 700 ? 17.675 -9.934 -12.557 1.00 81.44 700 TYR A CA 1
ATOM 5312 C C . TYR A 1 700 ? 18.133 -11.397 -12.777 1.00 81.44 700 TYR A C 1
ATOM 5314 O O . TYR A 1 700 ? 17.350 -12.317 -12.552 1.00 81.44 700 TYR A O 1
ATOM 5322 N N . GLY A 1 701 ? 19.382 -11.641 -13.195 1.00 83.44 701 GLY A N 1
ATOM 5323 C CA . GLY A 1 701 ? 19.942 -12.996 -13.337 1.00 83.44 701 GLY A CA 1
ATOM 5324 C C . GLY A 1 701 ? 20.380 -13.653 -12.012 1.00 83.44 701 GLY A C 1
ATOM 5325 O O . GLY A 1 701 ? 20.685 -12.968 -11.031 1.00 83.44 701 GLY A O 1
ATOM 5326 N N . ARG A 1 702 ? 20.459 -14.997 -11.984 1.00 85.12 702 ARG A N 1
ATOM 5327 C CA . ARG A 1 702 ? 20.841 -15.801 -10.794 1.00 85.12 702 ARG A CA 1
ATOM 5328 C C . ARG A 1 702 ? 22.317 -16.219 -10.744 1.00 85.12 702 ARG A C 1
ATOM 5330 O O . ARG A 1 702 ? 22.719 -16.885 -9.786 1.00 85.12 702 ARG A O 1
ATOM 5337 N N . PHE A 1 703 ? 23.111 -15.854 -11.749 1.00 93.44 703 PHE A N 1
ATOM 5338 C CA . PHE A 1 703 ? 24.557 -16.087 -11.784 1.00 93.44 703 PHE A CA 1
ATOM 5339 C C . PHE A 1 703 ? 25.295 -15.337 -10.662 1.00 93.44 703 PHE A C 1
ATOM 5341 O O . PHE A 1 703 ? 24.785 -14.384 -10.071 1.00 93.44 703 PHE A O 1
ATOM 5348 N N . THR A 1 704 ? 26.506 -15.793 -10.368 1.00 93.06 704 THR A N 1
ATOM 5349 C CA . THR A 1 704 ? 27.401 -15.296 -9.320 1.00 93.06 704 THR A CA 1
ATOM 5350 C C . THR A 1 704 ? 28.677 -14.705 -9.926 1.00 93.06 704 THR A C 1
ATOM 5352 O O . THR A 1 704 ? 28.845 -14.645 -11.146 1.00 93.06 704 THR A O 1
ATOM 5355 N N . ASP A 1 705 ? 29.624 -14.315 -9.070 1.00 95.88 705 ASP A N 1
ATOM 5356 C CA . ASP A 1 705 ? 30.953 -13.852 -9.485 1.00 95.88 705 ASP A CA 1
ATOM 5357 C C . ASP A 1 705 ? 31.686 -14.861 -10.392 1.00 95.88 705 ASP A C 1
ATOM 5359 O O . ASP A 1 705 ? 32.457 -14.461 -11.264 1.00 95.88 705 ASP A O 1
ATOM 5363 N N . LYS A 1 706 ? 31.425 -16.170 -10.232 1.00 95.69 706 LYS A N 1
ATOM 5364 C CA . LYS A 1 706 ? 32.025 -17.218 -11.075 1.00 95.69 706 LYS A CA 1
ATOM 5365 C C . LYS A 1 706 ? 31.536 -17.141 -12.516 1.00 95.69 706 LYS A C 1
ATOM 5367 O O . LYS A 1 706 ? 32.352 -17.192 -13.427 1.00 95.69 706 LYS A O 1
ATOM 5372 N N . GLY A 1 707 ? 30.228 -16.999 -12.722 1.00 96.00 707 GLY A N 1
ATOM 5373 C CA . GLY A 1 707 ? 29.654 -16.832 -14.053 1.00 96.00 707 GLY A CA 1
ATOM 5374 C C . GLY A 1 707 ? 30.110 -15.535 -14.708 1.00 96.00 707 GLY A C 1
ATOM 5375 O O . GLY A 1 707 ? 30.388 -15.505 -15.899 1.00 96.00 707 GLY A O 1
ATOM 5376 N N . LEU A 1 708 ? 30.247 -14.462 -13.930 1.00 96.50 708 LEU A N 1
ATOM 5377 C CA . LEU A 1 708 ? 30.703 -13.174 -14.445 1.00 96.50 708 LEU A CA 1
ATOM 5378 C C . LEU A 1 708 ? 32.147 -13.221 -14.975 1.00 96.50 708 LEU A C 1
ATOM 5380 O O . LEU A 1 708 ? 32.450 -12.574 -15.979 1.00 96.50 708 LEU A O 1
ATOM 5384 N N . ALA A 1 709 ? 33.018 -14.030 -14.361 1.00 96.19 709 ALA A N 1
ATOM 5385 C CA . ALA A 1 709 ? 34.373 -14.278 -14.859 1.00 96.19 709 ALA A CA 1
ATOM 5386 C C . ALA A 1 709 ? 34.389 -14.871 -16.281 1.00 96.19 709 ALA A C 1
ATOM 5388 O O . ALA A 1 709 ? 35.347 -14.662 -17.028 1.00 96.19 709 ALA A O 1
ATOM 5389 N N . GLU A 1 710 ? 33.304 -15.531 -16.695 1.00 97.06 710 GLU A N 1
ATOM 5390 C CA . GLU A 1 710 ? 33.163 -16.090 -18.040 1.00 97.06 710 GLU A CA 1
ATOM 5391 C C . GLU A 1 710 ? 33.030 -15.041 -19.141 1.00 97.06 710 GLU A C 1
ATOM 5393 O O . GLU A 1 710 ? 33.239 -15.344 -20.316 1.00 97.06 710 GLU A O 1
ATOM 5398 N N . LEU A 1 711 ? 32.741 -13.791 -18.777 1.00 96.25 711 LEU A N 1
ATOM 5399 C CA . LEU A 1 711 ? 32.618 -12.689 -19.727 1.00 96.25 711 LEU A CA 1
ATOM 5400 C C . LEU A 1 711 ? 33.962 -12.038 -20.076 1.00 96.25 711 LEU A C 1
ATOM 5402 O O . LEU A 1 711 ? 33.994 -11.161 -20.938 1.00 96.25 711 LEU A O 1
ATOM 5406 N N . ALA A 1 712 ? 35.075 -12.461 -19.464 1.00 94.31 712 ALA A N 1
ATOM 5407 C CA . ALA A 1 712 ? 36.406 -11.896 -19.709 1.00 94.31 712 ALA A CA 1
ATOM 5408 C C . ALA A 1 712 ? 36.813 -11.795 -21.202 1.00 94.31 712 ALA A C 1
ATOM 5410 O O . ALA A 1 712 ? 37.451 -10.803 -21.565 1.00 94.31 712 ALA A O 1
ATOM 5411 N N . PRO A 1 713 ? 36.436 -12.733 -22.101 1.00 96.25 713 PRO A N 1
ATOM 5412 C CA . PRO A 1 713 ? 36.729 -12.613 -23.533 1.00 96.25 713 PRO A CA 1
ATOM 5413 C C . PRO A 1 713 ? 35.990 -11.473 -24.259 1.00 96.25 713 PRO A C 1
ATOM 5415 O O . PRO A 1 713 ? 36.380 -11.107 -25.368 1.00 96.25 713 PRO A O 1
ATOM 5418 N N . LEU A 1 714 ? 34.933 -10.896 -23.674 1.00 97.25 714 LEU A N 1
ATOM 5419 C CA . LEU A 1 714 ? 34.061 -9.898 -24.310 1.00 97.25 714 LEU A CA 1
ATOM 5420 C C . LEU A 1 714 ? 34.632 -8.471 -24.210 1.00 97.25 714 LEU A C 1
ATOM 5422 O O . LEU A 1 714 ? 33.969 -7.524 -23.788 1.00 97.25 714 LEU A O 1
ATOM 5426 N N . THR A 1 715 ? 35.890 -8.298 -24.607 1.00 95.94 715 THR A N 1
ATOM 5427 C CA . THR A 1 715 ? 36.680 -7.066 -24.408 1.00 95.94 715 THR A CA 1
ATOM 5428 C C . THR A 1 715 ? 36.172 -5.841 -25.183 1.00 95.94 715 THR A C 1
ATOM 5430 O O . THR A 1 715 ? 36.582 -4.711 -24.897 1.00 95.94 715 THR A O 1
ATOM 5433 N N . ASN A 1 716 ? 35.250 -6.041 -26.129 1.00 97.62 716 ASN A N 1
ATOM 5434 C CA . ASN A 1 716 ? 34.583 -4.984 -26.893 1.00 97.62 716 ASN A CA 1
ATOM 5435 C C . ASN A 1 716 ? 33.342 -4.398 -26.196 1.00 97.62 716 ASN A C 1
ATOM 5437 O O . ASN A 1 716 ? 32.758 -3.443 -26.718 1.00 97.62 716 ASN A O 1
ATOM 5441 N N . LEU A 1 717 ? 32.952 -4.919 -25.025 1.00 98.62 717 LEU A N 1
ATOM 5442 C CA . LEU A 1 717 ? 31.808 -4.408 -24.275 1.00 98.62 717 LEU A CA 1
ATOM 5443 C C . LEU A 1 717 ? 32.009 -2.943 -23.883 1.00 98.62 717 LEU A C 1
ATOM 5445 O O . LEU A 1 717 ? 32.956 -2.576 -23.190 1.00 98.62 717 LEU A O 1
ATOM 5449 N N . THR A 1 718 ? 31.068 -2.105 -24.307 1.00 98.75 718 THR A N 1
ATOM 5450 C CA . THR A 1 718 ? 30.971 -0.688 -23.948 1.00 98.75 718 THR A CA 1
ATOM 5451 C C . THR A 1 718 ? 29.842 -0.428 -22.955 1.00 98.75 718 THR A C 1
ATOM 5453 O O . THR A 1 718 ? 29.881 0.591 -22.258 1.00 98.75 718 THR A O 1
ATOM 5456 N N . ARG A 1 719 ? 28.864 -1.337 -22.850 1.00 98.81 719 ARG A N 1
ATOM 5457 C CA . ARG A 1 719 ? 27.772 -1.293 -21.872 1.00 98.81 719 ARG A CA 1
ATOM 5458 C C . ARG A 1 719 ? 27.533 -2.662 -21.243 1.00 98.81 719 ARG A C 1
ATOM 5460 O O . ARG A 1 719 ? 27.295 -3.630 -21.963 1.00 98.81 719 ARG A O 1
ATOM 5467 N N . LEU A 1 720 ? 27.495 -2.690 -19.915 1.00 98.69 720 LEU A N 1
ATOM 5468 C CA . LEU A 1 720 ? 27.139 -3.862 -19.121 1.00 98.69 720 LEU A CA 1
ATOM 5469 C C . LEU A 1 720 ? 26.098 -3.478 -18.062 1.00 98.69 720 LEU A C 1
ATOM 5471 O O . LEU A 1 720 ? 26.317 -2.547 -17.284 1.00 98.69 720 LEU A O 1
ATOM 5475 N N . ASP A 1 721 ? 24.959 -4.169 -18.056 1.00 97.94 721 ASP A N 1
ATOM 5476 C CA . ASP A 1 721 ? 23.886 -3.961 -17.079 1.00 97.94 721 ASP A CA 1
ATOM 5477 C C . ASP A 1 721 ? 23.710 -5.195 -16.187 1.00 97.94 721 ASP A C 1
ATOM 5479 O O . ASP A 1 721 ? 23.406 -6.275 -16.688 1.00 97.94 721 ASP A O 1
ATOM 5483 N N . LEU A 1 722 ? 23.925 -5.031 -14.880 1.00 96.44 722 LEU A N 1
ATOM 5484 C CA . LEU A 1 722 ? 23.907 -6.086 -13.862 1.00 96.44 722 LEU A CA 1
ATOM 5485 C C . LEU A 1 722 ? 22.927 -5.763 -12.724 1.00 96.44 722 LEU A C 1
ATOM 5487 O O . LEU A 1 722 ? 23.087 -6.267 -11.609 1.00 96.44 722 LEU A O 1
ATOM 5491 N N . VAL A 1 723 ? 21.925 -4.915 -12.982 1.00 90.19 723 VAL A N 1
ATOM 5492 C CA . VAL A 1 723 ? 20.949 -4.512 -11.961 1.00 90.19 723 VAL A CA 1
ATOM 5493 C C . VAL A 1 723 ? 20.295 -5.724 -11.291 1.00 90.19 723 VAL A C 1
ATOM 5495 O O . VAL A 1 723 ? 19.838 -6.645 -11.970 1.00 90.19 723 VAL A O 1
ATOM 5498 N N . ARG A 1 724 ? 20.212 -5.721 -9.955 1.00 82.31 724 ARG A N 1
ATOM 5499 C CA . ARG A 1 724 ? 19.565 -6.788 -9.161 1.00 82.31 724 ARG A CA 1
ATOM 5500 C C . ARG A 1 724 ? 20.113 -8.191 -9.457 1.00 82.31 724 ARG A C 1
ATOM 5502 O O . ARG A 1 724 ? 19.351 -9.139 -9.629 1.00 82.31 724 ARG A O 1
ATOM 5509 N N . THR A 1 725 ? 21.434 -8.325 -9.517 1.00 88.00 725 THR A N 1
ATOM 5510 C CA . THR A 1 725 ? 22.133 -9.617 -9.646 1.00 88.00 725 THR A CA 1
ATOM 5511 C C . THR A 1 725 ? 22.843 -9.993 -8.342 1.00 88.00 725 THR A C 1
ATOM 5513 O O . THR A 1 725 ? 22.921 -9.193 -7.409 1.00 88.00 725 THR A O 1
ATOM 5516 N N . ARG A 1 726 ? 23.388 -11.215 -8.260 1.00 87.12 726 ARG A N 1
ATOM 5517 C CA . ARG A 1 726 ? 24.121 -11.721 -7.077 1.00 87.12 726 ARG A CA 1
ATOM 5518 C C . ARG A 1 726 ? 25.621 -11.395 -7.104 1.00 87.12 726 ARG A C 1
ATOM 5520 O O . ARG A 1 726 ? 26.413 -12.085 -6.467 1.00 87.12 726 ARG A O 1
ATOM 5527 N N . VAL A 1 727 ? 26.011 -10.383 -7.875 1.00 91.81 727 VAL A N 1
ATOM 5528 C CA . VAL A 1 727 ? 27.406 -9.952 -8.009 1.00 91.81 727 VAL A CA 1
ATOM 5529 C C . VAL A 1 727 ? 27.873 -9.265 -6.724 1.00 91.81 727 VAL A C 1
ATOM 5531 O O . VAL A 1 727 ? 27.159 -8.440 -6.144 1.00 91.81 727 VAL A O 1
ATOM 5534 N N . THR A 1 728 ? 29.081 -9.618 -6.289 1.00 94.56 728 THR A N 1
ATOM 5535 C CA . THR A 1 728 ? 29.771 -9.043 -5.128 1.00 94.56 728 THR A CA 1
ATOM 5536 C C . THR A 1 728 ? 31.080 -8.377 -5.553 1.00 94.56 728 THR A C 1
ATOM 5538 O O . THR A 1 728 ? 31.438 -8.373 -6.732 1.00 94.56 728 THR A O 1
ATOM 5541 N N . ASP A 1 729 ? 31.834 -7.834 -4.592 1.00 95.38 729 ASP A N 1
ATOM 5542 C CA . ASP A 1 729 ? 33.143 -7.212 -4.840 1.00 95.38 729 ASP A CA 1
ATOM 5543 C C . ASP A 1 729 ? 34.102 -8.114 -5.638 1.00 95.38 729 ASP A C 1
ATOM 5545 O O . ASP A 1 729 ? 34.885 -7.614 -6.443 1.00 95.38 729 ASP A O 1
ATOM 5549 N N . ARG A 1 730 ? 34.018 -9.444 -5.473 1.00 94.75 730 ARG A N 1
ATOM 5550 C CA . ARG A 1 730 ? 34.858 -10.401 -6.218 1.00 94.75 730 ARG A CA 1
ATOM 5551 C C . ARG A 1 730 ? 34.554 -10.400 -7.713 1.00 94.75 730 ARG A C 1
ATOM 5553 O O . ARG A 1 730 ? 35.470 -10.481 -8.524 1.00 94.75 730 ARG A O 1
ATOM 5560 N N . GLY A 1 731 ? 33.282 -10.291 -8.091 1.00 95.38 731 GLY A N 1
ATOM 5561 C CA . GLY A 1 731 ? 32.872 -10.240 -9.493 1.00 95.38 731 GLY A CA 1
ATOM 5562 C C . GLY A 1 731 ? 33.345 -8.970 -10.200 1.00 95.38 731 GLY A C 1
ATOM 5563 O O . GLY A 1 731 ? 33.540 -8.968 -11.417 1.00 95.38 731 GLY A O 1
ATOM 5564 N N . VAL A 1 732 ? 33.607 -7.898 -9.450 1.00 96.31 732 VAL A N 1
ATOM 5565 C CA . VAL A 1 732 ? 34.090 -6.635 -10.016 1.00 96.31 732 VAL A CA 1
ATOM 5566 C C . VAL A 1 732 ? 35.498 -6.748 -10.600 1.00 96.31 732 VAL A C 1
ATOM 5568 O O . VAL A 1 732 ? 35.814 -6.035 -11.551 1.00 96.31 732 VAL A O 1
ATOM 5571 N N . GLU A 1 733 ? 36.327 -7.682 -10.129 1.00 91.00 733 GLU A N 1
ATOM 5572 C CA . GLU A 1 733 ? 37.635 -7.951 -10.744 1.00 91.00 733 GLU A CA 1
ATOM 5573 C C . GLU A 1 733 ? 37.495 -8.398 -12.207 1.00 91.00 733 GLU A C 1
ATOM 5575 O O . GLU A 1 733 ? 38.235 -7.931 -13.076 1.00 91.00 733 GLU A O 1
ATOM 5580 N N . ALA A 1 734 ? 36.492 -9.228 -12.507 1.00 94.06 734 ALA A N 1
ATOM 5581 C CA . ALA A 1 734 ? 36.187 -9.634 -13.876 1.00 94.06 734 ALA A CA 1
ATOM 5582 C C . ALA A 1 734 ? 35.676 -8.453 -14.718 1.00 94.06 734 ALA A C 1
ATOM 5584 O O . ALA A 1 734 ? 36.095 -8.279 -15.862 1.00 94.06 734 ALA A O 1
ATOM 5585 N N . ILE A 1 735 ? 34.831 -7.589 -14.144 1.00 97.00 735 ILE A N 1
ATOM 5586 C CA . ILE A 1 735 ? 34.342 -6.372 -14.816 1.00 97.00 735 ILE A CA 1
ATOM 5587 C C . ILE A 1 735 ? 35.504 -5.422 -15.130 1.00 97.00 735 ILE A C 1
ATOM 5589 O O . ILE A 1 735 ? 35.559 -4.842 -16.214 1.00 97.00 735 ILE A O 1
ATOM 5593 N N . ALA A 1 736 ? 36.470 -5.293 -14.219 1.00 94.81 736 ALA A N 1
ATOM 5594 C CA . ALA A 1 736 ? 37.642 -4.444 -14.396 1.00 94.81 736 ALA A CA 1
ATOM 5595 C C . ALA A 1 736 ? 38.529 -4.881 -15.577 1.00 94.81 736 ALA A C 1
ATOM 5597 O O . ALA A 1 736 ? 39.287 -4.058 -16.095 1.00 94.81 736 ALA A O 1
ATOM 5598 N N . ALA A 1 737 ? 38.436 -6.130 -16.048 1.00 93.56 737 ALA A N 1
ATOM 5599 C CA . ALA A 1 737 ? 39.123 -6.587 -17.259 1.00 93.56 737 ALA A CA 1
ATOM 5600 C C . ALA A 1 737 ? 38.504 -6.022 -18.557 1.00 93.56 737 ALA A C 1
ATOM 5602 O O . ALA A 1 737 ? 39.185 -5.927 -19.580 1.00 93.56 737 ALA A O 1
ATOM 5603 N N . LEU A 1 738 ? 37.246 -5.571 -18.524 1.00 97.06 738 LEU A N 1
ATOM 5604 C CA . LEU A 1 738 ? 36.500 -5.060 -19.679 1.00 97.06 738 LEU A CA 1
ATOM 5605 C C . LEU A 1 738 ? 36.805 -3.571 -19.930 1.00 97.06 738 LEU A C 1
ATOM 5607 O O . LEU A 1 738 ? 35.965 -2.689 -19.760 1.00 97.06 738 LEU A O 1
ATOM 5611 N N . LYS A 1 739 ? 38.038 -3.272 -20.357 1.00 95.94 739 LYS A N 1
ATOM 5612 C CA . LYS A 1 739 ? 38.581 -1.897 -20.484 1.00 95.94 739 LYS A CA 1
ATOM 5613 C C . LYS A 1 739 ? 37.844 -0.972 -21.461 1.00 95.94 739 LYS A C 1
ATOM 5615 O O . LYS A 1 739 ? 38.108 0.230 -21.481 1.00 95.94 739 LYS A O 1
ATOM 5620 N N . SER A 1 740 ? 36.951 -1.510 -22.287 1.00 97.81 740 SER A N 1
ATOM 5621 C CA . SER A 1 740 ? 36.141 -0.733 -23.231 1.00 97.81 740 SER A CA 1
ATOM 5622 C C . SER A 1 740 ? 34.854 -0.175 -22.616 1.00 97.81 740 SER A C 1
ATOM 5624 O O . SER A 1 740 ? 34.174 0.610 -23.280 1.00 97.81 740 SER A O 1
ATOM 5626 N N . LEU A 1 741 ? 34.528 -0.531 -21.366 1.00 98.56 741 LEU A N 1
ATOM 5627 C CA . LEU A 1 741 ? 33.288 -0.117 -20.718 1.00 98.56 741 LEU A CA 1
ATOM 5628 C C . LEU A 1 741 ? 33.176 1.405 -20.592 1.00 98.56 741 LEU A C 1
ATOM 5630 O O . LEU A 1 741 ? 34.059 2.096 -20.091 1.00 98.56 741 LEU A O 1
ATOM 5634 N N . THR A 1 742 ? 32.021 1.899 -21.024 1.00 98.69 742 THR A N 1
ATOM 5635 C CA . THR A 1 742 ? 31.597 3.299 -20.912 1.00 98.69 742 THR A CA 1
ATOM 5636 C C . THR A 1 742 ? 30.363 3.453 -20.032 1.00 98.69 742 THR A C 1
ATOM 5638 O O . THR A 1 742 ? 30.150 4.525 -19.473 1.00 98.69 742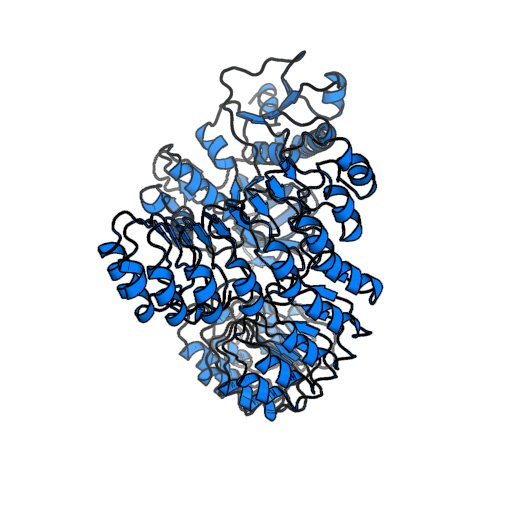 THR A O 1
ATOM 5641 N N . ARG A 1 743 ? 29.550 2.401 -19.886 1.00 98.81 743 ARG A N 1
ATOM 5642 C CA . ARG A 1 743 ? 28.352 2.390 -19.042 1.00 98.81 743 ARG A CA 1
ATOM 5643 C C . ARG A 1 743 ? 28.293 1.094 -18.248 1.00 98.81 743 ARG A C 1
ATOM 5645 O O . ARG A 1 743 ? 28.291 0.017 -18.843 1.00 98.81 743 ARG A O 1
ATOM 5652 N N . LEU A 1 744 ? 28.218 1.213 -16.931 1.00 98.69 744 LEU A N 1
ATOM 5653 C CA . LEU A 1 744 ? 28.136 0.089 -16.011 1.00 98.69 744 LEU A CA 1
ATOM 5654 C C . LEU A 1 744 ? 27.009 0.331 -15.011 1.00 98.69 744 LEU A C 1
ATOM 5656 O O . LEU A 1 744 ? 26.992 1.348 -14.316 1.00 98.69 744 LEU A O 1
ATOM 5660 N N . ASN A 1 745 ? 26.074 -0.610 -14.944 1.00 98.31 745 ASN A N 1
ATOM 5661 C CA . ASN A 1 745 ? 24.990 -0.582 -13.972 1.00 98.31 745 ASN A CA 1
ATOM 5662 C C . ASN A 1 745 ? 25.153 -1.728 -12.968 1.00 98.31 745 ASN A C 1
ATOM 5664 O O . ASN A 1 745 ? 25.108 -2.891 -13.360 1.00 98.31 745 ASN A O 1
ATOM 5668 N N . LEU A 1 746 ? 25.340 -1.377 -11.698 1.00 97.19 746 LEU A N 1
ATOM 5669 C CA . LEU A 1 746 ? 25.469 -2.271 -10.547 1.00 97.19 746 LEU A CA 1
ATOM 5670 C C . LEU A 1 746 ? 24.394 -1.958 -9.487 1.00 97.19 746 LEU A C 1
ATOM 5672 O O . LEU A 1 746 ? 24.569 -2.281 -8.313 1.00 97.19 746 LEU A O 1
ATOM 5676 N N . ASP A 1 747 ? 23.285 -1.324 -9.873 1.00 90.06 747 ASP A N 1
ATOM 5677 C CA . ASP A 1 747 ? 22.185 -1.015 -8.957 1.00 90.06 747 ASP A CA 1
ATOM 5678 C C . ASP A 1 747 ? 21.654 -2.293 -8.279 1.00 90.06 747 ASP A C 1
ATOM 5680 O O . ASP A 1 747 ? 21.481 -3.337 -8.917 1.00 90.06 747 ASP A O 1
ATOM 5684 N N . TYR A 1 748 ? 21.348 -2.207 -6.985 1.00 82.06 748 TYR A N 1
ATOM 5685 C CA . TYR A 1 748 ? 20.819 -3.297 -6.160 1.00 82.06 748 TYR A CA 1
ATOM 5686 C C . TYR A 1 748 ? 21.684 -4.569 -6.167 1.00 82.06 748 TYR A C 1
ATOM 5688 O O . TYR A 1 748 ? 21.163 -5.687 -6.202 1.00 82.06 748 TYR A O 1
ATOM 5696 N N . THR A 1 749 ? 23.004 -4.402 -6.137 1.00 88.62 749 THR A N 1
ATOM 5697 C CA . THR A 1 749 ? 23.980 -5.489 -5.961 1.00 88.62 749 THR A CA 1
ATOM 5698 C C . THR A 1 749 ? 24.627 -5.424 -4.573 1.00 88.62 749 THR A C 1
ATOM 5700 O O . THR A 1 749 ? 24.464 -4.451 -3.836 1.00 88.62 749 THR A O 1
ATOM 5703 N N . SER A 1 750 ? 25.385 -6.454 -4.190 1.00 88.69 750 SER A N 1
ATOM 5704 C CA . SER A 1 750 ? 26.066 -6.521 -2.886 1.00 88.69 750 SER A CA 1
ATOM 5705 C C . SER A 1 750 ? 27.478 -5.921 -2.917 1.00 88.69 750 SER A C 1
ATOM 5707 O O . SER A 1 750 ? 28.387 -6.432 -2.264 1.00 88.69 750 SER A O 1
ATOM 5709 N N . ILE A 1 751 ? 27.669 -4.850 -3.691 1.00 94.25 751 ILE A N 1
ATOM 5710 C CA . ILE A 1 751 ? 28.946 -4.134 -3.787 1.00 94.25 751 ILE A CA 1
ATOM 5711 C C . ILE A 1 751 ? 29.176 -3.281 -2.540 1.00 94.25 751 ILE A C 1
ATOM 5713 O O . ILE A 1 751 ? 28.265 -2.608 -2.049 1.00 94.25 751 ILE A O 1
ATOM 5717 N N . THR A 1 752 ? 30.411 -3.303 -2.046 1.00 94.75 752 THR A N 1
ATOM 5718 C CA . THR A 1 752 ? 30.897 -2.492 -0.927 1.00 94.75 752 THR A CA 1
ATOM 5719 C C . THR A 1 752 ? 32.043 -1.583 -1.374 1.00 94.75 752 THR A C 1
ATOM 5721 O O . THR A 1 752 ? 32.438 -1.572 -2.541 1.00 94.75 752 THR A O 1
ATOM 5724 N N . ASP A 1 753 ? 32.634 -0.843 -0.434 1.00 95.62 753 ASP A N 1
ATOM 5725 C CA . ASP A 1 753 ? 33.828 -0.021 -0.672 1.00 95.62 753 ASP A CA 1
ATOM 5726 C C . ASP A 1 753 ? 34.971 -0.788 -1.356 1.00 95.62 753 ASP A C 1
ATOM 5728 O O . ASP A 1 753 ? 35.694 -0.225 -2.181 1.00 95.62 753 ASP A O 1
ATOM 5732 N N . LYS A 1 754 ? 35.124 -2.088 -1.065 1.00 94.94 754 LYS A N 1
ATOM 5733 C CA . LYS A 1 754 ? 36.187 -2.920 -1.653 1.00 94.94 754 LYS A CA 1
ATOM 5734 C C . LYS A 1 754 ? 36.005 -3.114 -3.158 1.00 94.94 754 LYS A C 1
ATOM 5736 O O . LYS A 1 754 ? 36.996 -3.146 -3.884 1.00 94.94 754 LYS A O 1
ATOM 5741 N N . GLY A 1 755 ? 34.762 -3.206 -3.628 1.00 95.12 755 GLY A N 1
ATOM 5742 C CA . GLY A 1 755 ? 34.442 -3.385 -5.042 1.00 95.12 755 GLY A CA 1
ATOM 5743 C C . GLY A 1 755 ? 34.714 -2.147 -5.896 1.00 95.12 755 GLY A C 1
ATOM 5744 O O . GLY A 1 755 ? 34.797 -2.260 -7.114 1.00 95.12 755 GLY A O 1
ATOM 5745 N N . LEU A 1 756 ? 34.907 -0.964 -5.303 1.00 96.75 756 LEU A N 1
ATOM 5746 C CA . LEU A 1 756 ? 35.153 0.262 -6.071 1.00 96.75 756 LEU A CA 1
ATOM 5747 C C . LEU A 1 756 ? 36.602 0.406 -6.543 1.00 96.75 756 LEU A C 1
ATOM 5749 O O . LEU A 1 756 ? 36.845 1.008 -7.590 1.00 96.75 756 LEU A O 1
ATOM 5753 N N . ALA A 1 757 ? 37.570 -0.163 -5.820 1.00 94.75 757 ALA A N 1
ATOM 5754 C CA . ALA A 1 757 ? 38.984 -0.031 -6.170 1.00 94.75 757 ALA A CA 1
ATOM 5755 C C . ALA A 1 757 ? 39.325 -0.589 -7.571 1.00 94.75 757 ALA A C 1
ATOM 5757 O O . ALA A 1 757 ? 39.950 0.136 -8.351 1.00 94.75 757 ALA A O 1
ATOM 5758 N N . PRO A 1 758 ? 38.876 -1.797 -7.972 1.00 96.00 758 PRO A N 1
ATOM 5759 C CA . PRO A 1 758 ? 39.144 -2.309 -9.319 1.00 96.00 758 PRO A CA 1
ATOM 5760 C C . PRO A 1 758 ? 38.499 -1.474 -10.442 1.00 96.00 758 PRO A C 1
ATOM 5762 O O . PRO A 1 758 ? 39.054 -1.388 -11.545 1.00 96.00 758 PRO A O 1
ATOM 5765 N N . LEU A 1 759 ? 37.364 -0.812 -10.171 1.00 95.94 759 LEU A N 1
ATOM 5766 C CA . LEU A 1 759 ? 36.650 0.014 -11.155 1.00 95.94 759 LEU A CA 1
ATOM 5767 C C . LEU A 1 759 ? 37.425 1.268 -11.570 1.00 95.94 759 LEU A C 1
ATOM 5769 O O . LEU A 1 759 ? 37.236 1.735 -12.691 1.00 95.94 759 LEU A O 1
ATOM 5773 N N . ALA A 1 760 ? 38.343 1.775 -10.739 1.00 93.69 760 ALA A N 1
ATOM 5774 C CA . ALA A 1 760 ? 39.196 2.918 -11.090 1.00 93.69 760 ALA A CA 1
ATOM 5775 C C . ALA A 1 760 ? 40.030 2.677 -12.361 1.00 93.69 760 ALA A C 1
ATOM 5777 O O . ALA A 1 760 ? 40.442 3.613 -13.043 1.00 93.69 760 ALA A O 1
ATOM 5778 N N . SER A 1 761 ? 40.256 1.409 -12.714 1.00 94.62 761 SER A N 1
ATOM 5779 C CA . SER A 1 761 ? 40.973 1.026 -13.928 1.00 94.62 761 SER A CA 1
ATOM 5780 C C . SER A 1 761 ? 40.142 1.138 -15.218 1.00 94.62 761 SER A C 1
ATOM 5782 O O . SER A 1 761 ? 40.692 0.969 -16.310 1.00 94.62 761 SER A O 1
ATOM 5784 N N . LEU A 1 762 ? 38.836 1.412 -15.124 1.00 96.81 762 LEU A N 1
ATOM 5785 C CA . LEU A 1 762 ? 37.922 1.606 -16.254 1.00 96.81 762 LEU A CA 1
ATOM 5786 C C . LEU A 1 762 ? 37.864 3.086 -16.649 1.00 96.81 762 LEU A C 1
ATOM 5788 O O . LEU A 1 762 ? 36.834 3.744 -16.555 1.00 96.81 762 LEU A O 1
ATOM 5792 N N . THR A 1 763 ? 38.981 3.628 -17.122 1.00 95.38 763 THR A N 1
ATOM 5793 C CA . THR A 1 763 ? 39.141 5.072 -17.387 1.00 95.38 763 THR A CA 1
ATOM 5794 C C . THR A 1 763 ? 38.230 5.635 -18.488 1.00 95.38 763 THR A C 1
ATOM 5796 O O . THR A 1 763 ? 38.103 6.850 -18.614 1.00 95.38 763 THR A O 1
ATOM 5799 N N . LYS A 1 764 ? 37.572 4.774 -19.277 1.00 97.56 764 LYS A N 1
ATOM 5800 C CA . LYS A 1 764 ? 36.575 5.159 -20.294 1.00 97.56 764 LYS A CA 1
ATOM 5801 C C . LYS A 1 764 ? 35.148 5.277 -19.744 1.00 97.56 764 LYS A C 1
ATOM 5803 O O . LYS A 1 764 ? 34.236 5.615 -20.503 1.00 97.56 764 LYS A O 1
ATOM 5808 N N . LEU A 1 765 ? 34.937 4.982 -18.461 1.00 98.12 765 LEU A N 1
ATOM 5809 C CA . LEU A 1 765 ? 33.612 4.949 -17.859 1.00 98.12 765 LEU A CA 1
ATOM 5810 C C . LEU A 1 765 ? 32.993 6.353 -17.820 1.00 98.12 765 LEU A C 1
ATOM 5812 O O . LEU A 1 765 ? 33.541 7.284 -17.238 1.00 98.12 765 LEU A O 1
ATOM 5816 N N . ALA A 1 766 ? 31.829 6.487 -18.449 1.00 98.31 766 ALA A N 1
ATOM 5817 C CA . ALA A 1 766 ? 31.034 7.708 -18.508 1.00 98.31 766 ALA A CA 1
ATOM 5818 C C . ALA A 1 766 ? 29.762 7.614 -17.646 1.00 98.31 766 ALA A C 1
ATOM 5820 O O . ALA A 1 766 ? 29.240 8.640 -17.217 1.00 98.31 766 ALA A O 1
ATOM 5821 N N . GLU A 1 767 ? 29.260 6.410 -17.377 1.00 98.69 767 GLU A N 1
ATOM 5822 C CA . GLU A 1 767 ? 28.100 6.164 -16.518 1.00 98.69 767 GLU A CA 1
ATOM 5823 C C . GLU A 1 767 ? 28.389 5.006 -15.563 1.00 98.69 767 GLU A C 1
ATOM 5825 O O . GLU A 1 767 ? 28.713 3.903 -16.008 1.00 98.69 767 GLU A O 1
ATOM 5830 N N . LEU A 1 768 ? 28.240 5.261 -14.264 1.00 98.50 768 LEU A N 1
ATOM 5831 C CA . LEU A 1 768 ? 28.320 4.264 -13.202 1.00 98.50 768 LEU A CA 1
ATOM 5832 C C . LEU A 1 768 ? 27.088 4.383 -12.311 1.00 98.50 768 LEU A C 1
ATOM 5834 O O . LEU A 1 768 ? 26.789 5.466 -11.804 1.00 98.50 768 LEU A O 1
ATOM 5838 N N . LYS A 1 769 ? 26.379 3.277 -12.104 1.00 98.19 769 LYS A N 1
ATOM 5839 C CA . LYS A 1 769 ? 25.231 3.236 -11.198 1.00 98.19 769 LYS A CA 1
ATOM 5840 C C . LYS A 1 769 ? 25.436 2.212 -10.086 1.00 98.19 769 LYS A C 1
ATOM 5842 O O . LYS A 1 769 ? 25.859 1.095 -10.369 1.00 98.19 769 LYS A O 1
ATOM 5847 N N . LEU A 1 770 ? 25.211 2.650 -8.850 1.00 95.75 770 LEU A N 1
ATOM 5848 C CA . LEU A 1 770 ? 25.463 1.944 -7.592 1.00 95.75 770 LEU A CA 1
ATOM 5849 C C . LEU A 1 770 ? 24.308 2.176 -6.594 1.00 95.75 770 LEU A C 1
ATOM 5851 O O . LEU A 1 770 ? 24.533 2.217 -5.385 1.00 95.75 770 LEU A O 1
ATOM 5855 N N . ASP A 1 771 ? 23.083 2.382 -7.081 1.00 88.44 771 ASP A N 1
ATOM 5856 C CA . ASP A 1 771 ? 21.897 2.526 -6.234 1.00 88.44 771 ASP A CA 1
ATOM 5857 C C . ASP A 1 771 ? 21.788 1.333 -5.285 1.00 88.44 771 ASP A C 1
ATOM 5859 O O . ASP A 1 771 ? 21.923 0.185 -5.712 1.00 88.44 771 ASP A O 1
ATOM 5863 N N . SER A 1 772 ? 21.536 1.592 -4.004 1.00 84.44 772 SER A N 1
ATOM 5864 C CA . SER A 1 772 ? 21.334 0.554 -2.990 1.00 84.44 772 SER A CA 1
ATOM 5865 C C . SER A 1 772 ? 22.542 -0.381 -2.801 1.00 84.44 772 SER A C 1
ATOM 5867 O O . SER A 1 772 ? 22.395 -1.482 -2.269 1.00 84.44 772 SER A O 1
ATOM 5869 N N . ALA A 1 773 ? 23.742 0.044 -3.215 1.00 88.19 773 ALA A N 1
ATOM 5870 C CA . ALA A 1 773 ? 24.999 -0.607 -2.860 1.00 88.19 773 ALA A CA 1
ATOM 5871 C C . ALA A 1 773 ? 25.441 -0.212 -1.437 1.00 88.19 773 ALA A C 1
ATOM 5873 O O . ALA A 1 773 ? 25.119 0.864 -0.926 1.00 88.19 773 ALA A O 1
ATOM 5874 N N . THR A 1 774 ? 26.254 -1.051 -0.795 1.00 88.12 774 THR A N 1
ATOM 5875 C CA . THR A 1 774 ? 26.753 -0.821 0.576 1.00 88.12 774 THR A CA 1
ATOM 5876 C C . THR A 1 774 ? 28.055 -0.008 0.557 1.00 88.12 774 THR A C 1
ATOM 5878 O O . THR A 1 774 ? 29.063 -0.391 1.148 1.00 88.12 774 THR A O 1
ATOM 5881 N N . VAL A 1 775 ? 28.046 1.109 -0.173 1.00 93.31 775 VAL A N 1
ATOM 5882 C CA . VAL A 1 775 ? 29.195 2.014 -0.348 1.00 93.31 775 VAL A CA 1
ATOM 5883 C C . VAL A 1 775 ? 29.142 3.140 0.683 1.00 93.31 775 VAL A C 1
ATOM 5885 O O . VAL A 1 775 ? 28.091 3.750 0.871 1.00 93.31 775 VAL A O 1
ATOM 5888 N N . THR A 1 776 ? 30.269 3.437 1.324 1.00 93.75 776 THR A N 1
ATOM 5889 C CA . THR A 1 776 ? 30.475 4.529 2.285 1.00 93.75 776 THR A CA 1
ATOM 5890 C C . THR A 1 776 ? 31.452 5.574 1.735 1.00 93.75 776 THR A C 1
ATOM 5892 O O . THR A 1 776 ? 32.042 5.412 0.668 1.00 93.75 776 THR A O 1
ATOM 5895 N N . ASP A 1 777 ? 31.681 6.646 2.498 1.00 94.81 777 ASP A N 1
ATOM 5896 C CA . ASP A 1 777 ? 32.682 7.670 2.173 1.00 94.81 777 ASP A CA 1
ATOM 5897 C C . ASP A 1 777 ? 34.106 7.105 2.002 1.00 94.81 777 ASP A C 1
ATOM 5899 O O . ASP A 1 777 ? 34.902 7.670 1.246 1.00 94.81 777 ASP A O 1
ATOM 5903 N N . ALA A 1 778 ? 34.431 5.996 2.679 1.00 94.12 778 ALA A N 1
ATOM 5904 C CA . ALA A 1 778 ? 35.753 5.374 2.628 1.00 94.12 778 ALA A CA 1
ATOM 5905 C C . ALA A 1 778 ? 36.056 4.734 1.262 1.00 94.12 778 ALA A C 1
ATOM 5907 O O . ALA A 1 778 ? 37.215 4.674 0.857 1.00 94.12 778 ALA A O 1
ATOM 5908 N N . GLY A 1 779 ? 35.029 4.294 0.528 1.00 94.38 779 GLY A N 1
ATOM 5909 C CA . GLY A 1 779 ? 35.177 3.669 -0.788 1.00 94.38 779 GLY A CA 1
ATOM 5910 C C . GLY A 1 779 ? 35.293 4.647 -1.956 1.00 94.38 779 GLY A C 1
ATOM 5911 O O . GLY A 1 779 ? 35.429 4.210 -3.095 1.00 94.38 779 GLY A O 1
ATOM 5912 N N . LEU A 1 780 ? 35.212 5.960 -1.721 1.00 96.50 780 LEU A N 1
ATOM 5913 C CA . LEU A 1 780 ? 35.042 6.940 -2.802 1.00 96.50 780 LEU A CA 1
ATOM 5914 C C . LEU A 1 780 ? 36.341 7.373 -3.485 1.00 96.50 780 LEU A C 1
ATOM 5916 O O . LEU A 1 780 ? 36.286 7.871 -4.609 1.00 96.50 780 LEU A O 1
ATOM 5920 N N . ASP A 1 781 ? 37.499 7.190 -2.844 1.00 95.81 781 ASP A N 1
ATOM 5921 C CA . ASP A 1 781 ? 38.795 7.607 -3.402 1.00 95.81 781 ASP A CA 1
ATOM 5922 C C . ASP A 1 781 ? 39.067 7.056 -4.813 1.00 95.81 781 ASP A C 1
ATOM 5924 O O . ASP A 1 781 ? 39.377 7.856 -5.701 1.00 95.81 781 ASP A O 1
ATOM 5928 N N . PRO A 1 782 ? 38.858 5.752 -5.089 1.00 95.38 782 PRO A N 1
ATOM 5929 C CA . PRO A 1 782 ? 38.990 5.189 -6.432 1.00 95.38 782 PRO A CA 1
ATOM 5930 C C . PRO A 1 782 ? 38.157 5.894 -7.512 1.00 95.38 782 PRO A C 1
ATOM 5932 O O . PRO A 1 782 ? 38.587 5.981 -8.661 1.00 95.38 782 PRO A O 1
ATOM 5935 N N . LEU A 1 783 ? 36.978 6.421 -7.166 1.00 95.75 783 LEU A N 1
ATOM 5936 C CA . LEU A 1 783 ? 36.081 7.052 -8.138 1.00 95.75 783 LEU A CA 1
ATOM 5937 C C . LEU A 1 783 ? 36.539 8.461 -8.533 1.00 95.75 783 LEU A C 1
ATOM 5939 O O . LEU A 1 783 ? 36.189 8.932 -9.613 1.00 95.75 783 LEU A O 1
ATOM 5943 N N . THR A 1 784 ? 37.349 9.127 -7.705 1.00 94.56 784 THR A N 1
ATOM 5944 C CA . THR A 1 784 ? 37.836 10.492 -7.985 1.00 94.56 784 THR A CA 1
ATOM 5945 C C . THR A 1 784 ? 38.748 10.562 -9.215 1.00 94.56 784 THR A C 1
ATOM 5947 O O . THR A 1 784 ? 38.809 11.597 -9.873 1.00 94.56 784 THR A O 1
ATOM 5950 N N . GLY A 1 785 ? 39.411 9.453 -9.567 1.00 91.31 785 GLY A N 1
ATOM 5951 C CA . GLY A 1 785 ? 40.259 9.341 -10.758 1.00 91.31 785 GLY A CA 1
ATOM 5952 C C . GLY A 1 785 ? 39.494 9.143 -12.073 1.00 91.31 785 GLY A C 1
ATOM 5953 O O . GLY A 1 785 ? 40.084 9.267 -13.145 1.00 91.31 785 GLY A O 1
ATOM 5954 N N . LEU A 1 786 ? 38.186 8.863 -12.024 1.00 95.44 786 LEU A N 1
ATOM 5955 C CA . LEU A 1 786 ? 37.340 8.663 -13.205 1.00 95.44 786 LEU A CA 1
ATOM 5956 C C . LEU A 1 786 ? 36.825 10.007 -13.741 1.00 95.44 786 LEU A C 1
ATOM 5958 O O . LEU A 1 786 ? 35.626 10.265 -13.792 1.00 95.44 786 LEU A O 1
ATOM 5962 N N . THR A 1 787 ? 37.736 10.883 -14.160 1.00 93.38 787 THR A N 1
ATOM 5963 C CA . THR A 1 787 ? 37.419 12.262 -14.584 1.00 93.38 787 THR A CA 1
ATOM 5964 C C . THR A 1 787 ? 36.510 12.351 -15.816 1.00 93.38 787 THR A C 1
ATOM 5966 O O . THR A 1 787 ? 35.892 13.386 -16.052 1.00 93.38 787 THR A O 1
ATOM 5969 N N . GLY A 1 788 ? 36.386 11.264 -16.588 1.00 94.69 788 GLY A N 1
ATOM 5970 C CA . GLY A 1 788 ? 35.456 11.143 -17.716 1.00 94.69 788 GLY A CA 1
ATOM 5971 C C . GLY A 1 788 ? 34.005 10.818 -17.332 1.00 94.69 788 GLY A C 1
ATOM 5972 O O . GLY A 1 788 ? 33.145 10.766 -18.219 1.00 94.69 788 GLY A O 1
ATOM 5973 N N . LEU A 1 789 ? 33.718 10.593 -16.045 1.00 97.75 789 LEU A N 1
ATOM 5974 C CA . LEU A 1 789 ? 32.399 10.191 -15.566 1.00 97.75 789 LEU A CA 1
ATOM 5975 C C . LEU A 1 789 ? 31.388 11.339 -15.703 1.00 97.75 789 LEU A C 1
ATOM 5977 O O . LEU A 1 789 ? 31.595 12.445 -15.209 1.00 97.75 789 LEU A O 1
ATOM 5981 N N . LYS A 1 790 ? 30.267 11.064 -16.372 1.00 98.06 790 LYS A N 1
ATOM 5982 C CA . LYS A 1 790 ? 29.179 12.020 -16.636 1.00 98.06 790 LYS A CA 1
ATOM 5983 C C . LYS A 1 790 ? 27.965 11.786 -15.743 1.00 98.06 790 LYS A C 1
ATOM 5985 O O . LYS A 1 790 ? 27.259 12.739 -15.419 1.00 98.06 790 LYS A O 1
ATOM 5990 N N . LEU A 1 791 ? 27.708 10.535 -15.366 1.00 98.31 791 LEU A N 1
ATOM 5991 C CA . LEU A 1 791 ? 26.632 10.146 -14.457 1.00 98.31 791 LEU A CA 1
ATOM 5992 C C . LEU A 1 791 ? 27.166 9.169 -13.409 1.00 98.31 791 LEU A C 1
ATOM 5994 O O . LEU A 1 791 ? 27.720 8.127 -13.759 1.00 98.31 791 LEU A O 1
ATOM 5998 N N . LEU A 1 792 ? 26.934 9.494 -12.141 1.00 98.19 792 LEU A N 1
ATOM 5999 C CA . LEU A 1 792 ? 27.197 8.630 -10.998 1.00 98.19 792 LEU A CA 1
ATOM 6000 C C . LEU A 1 792 ? 25.921 8.516 -10.162 1.00 98.19 792 LEU A C 1
ATOM 6002 O O . LEU A 1 792 ? 25.468 9.511 -9.598 1.00 98.19 792 LEU A O 1
ATOM 6006 N N . ASN A 1 793 ? 25.324 7.327 -10.093 1.00 96.69 793 ASN A N 1
ATOM 6007 C CA . ASN A 1 793 ? 24.177 7.079 -9.219 1.00 96.69 793 ASN A CA 1
ATOM 6008 C C . ASN A 1 793 ? 24.636 6.441 -7.904 1.00 96.69 793 ASN A C 1
ATOM 6010 O O . ASN A 1 793 ? 25.152 5.331 -7.920 1.00 96.69 793 ASN A O 1
ATOM 6014 N N . LEU A 1 794 ? 24.441 7.148 -6.794 1.00 94.50 794 LEU A N 1
ATOM 6015 C CA . LEU A 1 794 ? 24.738 6.740 -5.416 1.00 94.50 794 LEU A CA 1
ATOM 6016 C C . LEU A 1 794 ? 23.483 6.821 -4.530 1.00 94.50 794 LEU A C 1
ATOM 6018 O O . LEU A 1 794 ? 23.582 6.962 -3.308 1.00 94.50 794 LEU A O 1
ATOM 6022 N N . TYR A 1 795 ? 22.296 6.795 -5.138 1.00 84.62 795 TYR A N 1
ATOM 6023 C CA . TYR A 1 795 ? 21.028 6.785 -4.415 1.00 84.62 795 TYR A CA 1
ATOM 6024 C C . TYR A 1 795 ? 20.948 5.561 -3.480 1.00 84.62 795 TYR A C 1
ATOM 6026 O O . TYR A 1 795 ? 21.493 4.512 -3.799 1.00 84.62 795 TYR A O 1
ATOM 6034 N N . HIS A 1 796 ? 20.370 5.690 -2.283 1.00 81.44 796 HIS A N 1
ATOM 6035 C CA . HIS A 1 796 ? 20.318 4.606 -1.281 1.00 81.44 796 HIS A CA 1
ATOM 6036 C C . HIS A 1 796 ? 21.668 3.963 -0.887 1.00 81.44 796 HIS A C 1
ATOM 6038 O O . HIS A 1 796 ? 21.700 2.829 -0.412 1.00 81.44 796 HIS A O 1
ATOM 6044 N N . THR A 1 797 ? 22.789 4.677 -1.033 1.00 88.12 797 THR A N 1
ATOM 6045 C CA . THR A 1 797 ? 24.089 4.246 -0.483 1.00 88.12 797 THR A CA 1
ATOM 6046 C C . THR A 1 797 ? 24.320 4.802 0.927 1.00 88.12 797 THR A C 1
ATOM 6048 O O . THR A 1 797 ? 23.499 5.539 1.478 1.00 88.12 797 THR A O 1
ATOM 6051 N N . LEU A 1 798 ? 25.459 4.457 1.534 1.00 87.56 798 LEU A N 1
ATOM 6052 C CA . LEU A 1 798 ? 25.864 4.920 2.866 1.00 87.56 798 LEU A CA 1
ATOM 6053 C C . LEU A 1 798 ? 26.758 6.168 2.804 1.00 87.56 798 LEU A C 1
ATOM 6055 O O . LEU A 1 798 ? 27.351 6.551 3.813 1.00 87.56 798 LEU A O 1
ATOM 6059 N N . VAL A 1 799 ? 26.875 6.778 1.624 1.00 92.56 799 VAL A N 1
ATOM 6060 C CA . VAL A 1 799 ? 27.652 7.996 1.395 1.00 92.56 799 VAL A CA 1
ATOM 6061 C C . VAL A 1 799 ? 27.001 9.161 2.133 1.00 92.56 799 VAL A C 1
ATOM 6063 O O . VAL A 1 799 ? 25.808 9.429 1.973 1.00 92.56 799 VAL A O 1
ATOM 6066 N N . THR A 1 800 ? 27.788 9.865 2.938 1.00 92.62 800 THR A N 1
ATOM 6067 C CA . THR A 1 800 ? 27.343 11.033 3.699 1.00 92.62 800 THR A CA 1
ATOM 6068 C C . THR A 1 800 ? 27.465 12.312 2.870 1.00 92.62 800 THR A C 1
ATOM 6070 O O . THR A 1 800 ? 28.036 12.329 1.777 1.00 92.62 800 THR A O 1
ATOM 6073 N N . ASP A 1 801 ? 26.984 13.434 3.417 1.00 91.88 801 ASP A N 1
ATOM 6074 C CA . ASP A 1 801 ? 27.241 14.761 2.843 1.00 91.88 801 ASP A CA 1
ATOM 6075 C C . ASP A 1 801 ? 28.729 15.013 2.566 1.00 91.88 801 ASP A C 1
ATOM 6077 O O . ASP A 1 801 ? 29.074 15.703 1.604 1.00 91.88 801 ASP A O 1
ATOM 6081 N N . ALA A 1 802 ? 29.616 14.521 3.437 1.00 93.12 802 ALA A N 1
ATOM 6082 C CA . ALA A 1 802 ? 31.049 14.747 3.310 1.00 93.12 802 ALA A CA 1
ATOM 6083 C C . ALA A 1 802 ? 31.606 14.006 2.088 1.00 93.12 802 ALA A C 1
ATOM 6085 O O . ALA A 1 802 ? 32.272 14.628 1.255 1.00 93.12 802 ALA A O 1
ATOM 6086 N N . GLY A 1 803 ? 31.268 12.724 1.930 1.00 95.38 803 GLY A N 1
ATOM 6087 C CA . GLY A 1 803 ? 31.614 11.941 0.746 1.00 95.38 803 GLY A CA 1
ATOM 6088 C C . GLY A 1 803 ? 31.029 12.516 -0.542 1.00 95.38 803 GLY A C 1
ATOM 6089 O O . GLY A 1 803 ? 31.754 12.675 -1.527 1.00 95.38 803 GLY A O 1
ATOM 6090 N N . PHE A 1 804 ? 29.758 12.930 -0.530 1.00 96.25 804 PHE A N 1
ATOM 6091 C CA . PHE A 1 804 ? 29.133 13.597 -1.677 1.00 96.25 804 PHE A CA 1
ATOM 6092 C C . PHE A 1 804 ? 29.898 14.862 -2.091 1.00 96.25 804 PHE A C 1
ATOM 6094 O O . PHE A 1 804 ? 30.223 15.033 -3.268 1.00 96.25 804 PHE A O 1
ATOM 6101 N N . ARG A 1 805 ? 30.240 15.741 -1.138 1.00 96.00 805 ARG A N 1
ATOM 6102 C CA . ARG A 1 805 ? 31.017 16.960 -1.426 1.00 96.00 805 ARG A CA 1
ATOM 6103 C C . ARG A 1 805 ? 32.407 16.639 -1.966 1.00 96.00 805 ARG A C 1
ATOM 6105 O O . ARG A 1 805 ? 32.835 17.286 -2.917 1.00 96.00 805 ARG A O 1
ATOM 6112 N N . LYS A 1 806 ? 33.090 15.636 -1.403 1.00 96.69 806 LYS A N 1
ATOM 6113 C CA . LYS A 1 806 ? 34.398 15.162 -1.887 1.00 96.69 806 LYS A CA 1
ATOM 6114 C C . LYS A 1 806 ? 34.325 14.762 -3.362 1.00 96.69 806 LYS A C 1
ATOM 6116 O O . LYS A 1 806 ? 35.124 15.245 -4.163 1.00 96.69 806 LYS A O 1
ATOM 6121 N N . LEU A 1 807 ? 33.331 13.957 -3.736 1.00 96.94 807 LEU A N 1
ATOM 6122 C CA . LEU A 1 807 ? 33.111 13.571 -5.130 1.00 96.94 807 LEU A CA 1
ATOM 6123 C C . LEU A 1 807 ? 32.735 14.757 -6.011 1.00 96.94 807 LEU A C 1
ATOM 6125 O O . LEU A 1 807 ? 33.241 14.858 -7.122 1.00 96.94 807 LEU A O 1
ATOM 6129 N N . LYS A 1 808 ? 31.876 15.667 -5.538 1.00 96.56 808 LYS A N 1
ATOM 6130 C CA . LYS A 1 808 ? 31.445 16.813 -6.346 1.00 96.56 808 LYS A CA 1
ATOM 6131 C C . LYS A 1 808 ? 32.594 17.776 -6.649 1.00 96.56 808 LYS A C 1
ATOM 6133 O O . LYS A 1 808 ? 32.626 18.342 -7.736 1.00 96.56 808 LYS A O 1
ATOM 6138 N N . THR A 1 809 ? 33.543 17.921 -5.728 1.00 96.50 809 THR A N 1
ATOM 6139 C CA . THR A 1 809 ? 34.783 18.677 -5.954 1.00 96.50 809 THR A CA 1
ATOM 6140 C C . THR A 1 809 ? 35.702 17.973 -6.951 1.00 96.50 809 THR A C 1
ATOM 6142 O O . THR A 1 809 ? 36.250 18.628 -7.831 1.00 96.50 809 THR A O 1
ATOM 6145 N N . ALA A 1 810 ? 35.868 16.652 -6.836 1.00 96.12 810 ALA A N 1
ATOM 6146 C CA . ALA A 1 810 ? 36.736 15.882 -7.731 1.00 96.12 810 ALA A CA 1
ATOM 6147 C C . ALA A 1 810 ? 36.155 15.711 -9.149 1.00 96.12 810 ALA A C 1
ATOM 6149 O O . ALA A 1 810 ? 36.903 15.655 -10.122 1.00 96.12 810 ALA A O 1
ATOM 6150 N N . LEU A 1 811 ? 34.826 15.642 -9.271 1.00 96.56 811 LEU A N 1
ATOM 6151 C CA . LEU A 1 811 ? 34.082 15.384 -10.506 1.00 96.56 811 LEU A CA 1
ATOM 6152 C C . LEU A 1 811 ? 33.041 16.500 -10.750 1.00 96.56 811 LEU A C 1
ATOM 6154 O O . LEU A 1 811 ? 31.831 16.248 -10.682 1.00 96.56 811 LEU A O 1
ATOM 6158 N N . PRO A 1 812 ? 33.472 17.746 -11.023 1.00 94.81 812 PRO A N 1
ATOM 6159 C CA . PRO A 1 812 ? 32.578 18.907 -11.083 1.00 94.81 812 PRO A CA 1
ATOM 6160 C C . PRO A 1 812 ? 31.492 18.777 -12.161 1.00 94.81 812 PRO A C 1
ATOM 6162 O O . PRO A 1 812 ? 30.325 19.082 -11.894 1.00 94.81 812 PRO A O 1
ATOM 6165 N N . GLU A 1 813 ? 31.844 18.223 -13.323 1.00 93.81 813 GLU A N 1
ATOM 6166 C CA . GLU A 1 813 ? 30.952 18.032 -14.479 1.00 93.81 813 GLU A CA 1
ATOM 6167 C C . GLU A 1 813 ? 30.065 16.778 -14.376 1.00 93.81 813 GLU A C 1
ATOM 6169 O O . GLU A 1 813 ? 29.142 16.591 -15.170 1.00 93.81 813 GLU A O 1
ATOM 6174 N N . CYS A 1 814 ? 30.310 15.908 -13.390 1.00 97.31 814 CYS A N 1
ATOM 6175 C CA . CYS A 1 814 ? 29.523 14.696 -13.206 1.00 97.31 814 CYS A CA 1
ATOM 6176 C C . CYS A 1 814 ? 28.172 15.020 -12.551 1.00 97.31 814 CYS A C 1
ATOM 6178 O O . CYS A 1 814 ? 28.082 15.712 -11.520 1.00 97.31 814 CYS A O 1
ATOM 6180 N N . LYS A 1 815 ? 27.095 14.478 -13.127 1.00 97.75 815 LYS A N 1
ATOM 6181 C CA . LYS A 1 815 ? 25.788 14.423 -12.476 1.00 97.75 815 LYS A CA 1
ATOM 6182 C C . LYS A 1 815 ? 25.817 13.309 -11.435 1.00 97.75 815 LYS A C 1
ATOM 6184 O O . LYS A 1 815 ? 25.765 12.133 -11.781 1.00 97.75 815 LYS A O 1
ATOM 6189 N N . ILE A 1 816 ? 25.856 13.694 -10.164 1.00 97.25 816 ILE A N 1
ATOM 6190 C CA . ILE A 1 816 ? 25.797 12.760 -9.040 1.00 97.25 816 ILE A CA 1
ATOM 6191 C C . ILE A 1 816 ? 24.352 12.709 -8.535 1.00 97.25 816 ILE A C 1
ATOM 6193 O O . ILE A 1 816 ? 23.824 13.717 -8.067 1.00 97.25 816 ILE A O 1
ATOM 6197 N N . VAL A 1 817 ? 23.704 11.553 -8.670 1.00 94.19 817 VAL A N 1
ATOM 6198 C CA . VAL A 1 817 ? 22.386 11.275 -8.082 1.00 94.19 817 VAL A CA 1
ATOM 6199 C C . VAL A 1 817 ? 22.623 10.700 -6.692 1.00 94.19 817 VAL A C 1
ATOM 6201 O O . VAL A 1 817 ? 23.255 9.658 -6.560 1.00 94.19 817 VAL A O 1
ATOM 6204 N N . TRP A 1 818 ? 22.170 11.398 -5.656 1.00 92.38 818 TRP A N 1
ATOM 6205 C CA . TRP A 1 818 ? 22.421 11.047 -4.259 1.00 92.38 818 TRP A CA 1
ATOM 6206 C C . TRP A 1 818 ? 21.322 11.643 -3.368 1.00 92.38 818 TRP A C 1
ATOM 6208 O O . TRP A 1 818 ? 20.816 12.727 -3.663 1.00 92.38 818 TRP A O 1
ATOM 6218 N N . ASP A 1 819 ? 20.955 10.937 -2.297 1.00 83.19 819 ASP A N 1
ATOM 6219 C CA . ASP A 1 819 ? 20.007 11.403 -1.279 1.00 83.19 819 ASP A CA 1
ATOM 6220 C C . ASP A 1 819 ? 20.680 11.443 0.095 1.00 83.19 819 ASP A C 1
ATOM 6222 O O . ASP A 1 819 ? 21.212 10.448 0.584 1.00 83.19 819 ASP A O 1
ATOM 6226 N N . ARG A 1 820 ? 20.603 12.611 0.735 1.00 77.31 820 ARG A N 1
ATOM 6227 C CA . ARG A 1 820 ? 21.177 12.889 2.053 1.00 77.31 820 ARG A CA 1
ATOM 6228 C C . ARG A 1 820 ? 20.641 11.976 3.143 1.00 77.31 820 ARG A C 1
ATOM 6230 O O . ARG A 1 820 ? 21.369 11.629 4.070 1.00 77.31 820 ARG A O 1
ATOM 6237 N N . GLU A 1 821 ? 19.374 11.595 3.042 1.00 74.25 821 GLU A N 1
ATOM 6238 C CA . GLU A 1 821 ? 18.708 10.784 4.058 1.00 74.25 821 GLU A CA 1
ATOM 6239 C C . GLU A 1 821 ? 18.906 9.277 3.838 1.00 74.25 821 GLU A C 1
ATOM 6241 O O . GLU A 1 821 ? 18.591 8.490 4.727 1.00 74.25 821 GLU A O 1
ATOM 6246 N N . SER A 1 822 ? 19.494 8.856 2.714 1.00 67.00 822 SER A N 1
ATOM 6247 C CA . SER A 1 822 ? 19.790 7.443 2.418 1.00 67.00 822 SER A CA 1
ATOM 6248 C C . SER A 1 822 ? 20.793 6.809 3.392 1.00 67.00 822 SER A C 1
ATOM 6250 O O . SER A 1 822 ? 20.765 5.603 3.650 1.00 67.00 822 SER A O 1
ATOM 6252 N N . ALA A 1 823 ? 21.653 7.624 4.008 1.00 59.56 823 ALA A N 1
ATOM 6253 C CA . ALA A 1 823 ? 22.577 7.154 5.031 1.00 59.56 823 ALA A CA 1
ATOM 6254 C C . ALA A 1 823 ? 21.877 6.806 6.364 1.00 59.56 823 ALA A C 1
ATOM 6256 O O . ALA A 1 823 ? 22.491 6.135 7.195 1.00 59.56 823 ALA A O 1
ATOM 6257 N N . LEU A 1 824 ? 20.618 7.217 6.572 1.00 58.78 824 LEU A N 1
ATOM 6258 C CA . LEU A 1 824 ? 19.872 6.952 7.803 1.00 58.78 824 LEU A CA 1
ATOM 6259 C C . LEU A 1 824 ? 19.421 5.481 7.872 1.00 58.78 824 LEU A C 1
ATOM 6261 O O . LEU A 1 824 ? 18.843 4.979 6.906 1.00 58.78 824 LEU A O 1
ATOM 6265 N N . PRO A 1 825 ? 19.589 4.793 9.019 1.00 49.56 825 PRO A N 1
ATOM 6266 C CA . PRO A 1 825 ? 19.144 3.406 9.186 1.00 49.56 825 PRO A CA 1
ATOM 6267 C C . PRO A 1 825 ? 17.656 3.192 8.867 1.00 49.56 825 PRO A C 1
ATOM 6269 O O . PRO A 1 825 ? 17.283 2.152 8.337 1.00 49.56 825 PRO A O 1
ATOM 6272 N N . THR A 1 826 ? 16.819 4.199 9.130 1.00 45.53 826 THR A N 1
ATOM 6273 C CA . THR A 1 826 ? 15.362 4.171 8.925 1.00 45.53 826 THR A CA 1
ATOM 6274 C C . THR A 1 826 ? 14.927 4.144 7.457 1.00 45.53 826 THR A C 1
ATOM 6276 O O . THR A 1 826 ? 13.773 3.830 7.187 1.00 45.53 826 THR A O 1
ATOM 6279 N N . ARG A 1 827 ? 15.814 4.468 6.505 1.00 45.72 827 ARG A N 1
ATOM 6280 C CA . ARG A 1 827 ? 15.518 4.465 5.059 1.00 45.72 827 ARG A CA 1
ATOM 6281 C C . ARG A 1 827 ? 16.070 3.255 4.304 1.00 45.72 827 ARG A C 1
ATOM 6283 O O . ARG A 1 827 ? 15.835 3.130 3.111 1.00 45.72 827 ARG A O 1
ATOM 6290 N N . ARG A 1 828 ? 16.790 2.352 4.973 1.00 47.47 828 ARG A N 1
ATOM 6291 C CA . ARG A 1 828 ? 17.456 1.205 4.326 1.00 47.47 828 ARG A CA 1
ATOM 6292 C C . ARG A 1 828 ? 16.604 -0.068 4.264 1.00 47.47 828 ARG A C 1
ATOM 6294 O O . ARG A 1 828 ? 17.113 -1.112 3.870 1.00 47.47 828 ARG A O 1
ATOM 6301 N N . GLY A 1 829 ? 15.329 0.025 4.647 1.00 43.66 829 GLY A N 1
ATOM 6302 C CA . GLY A 1 829 ? 14.378 -1.091 4.682 1.00 43.66 829 GLY A CA 1
ATOM 6303 C C . GLY A 1 829 ? 13.178 -0.971 3.733 1.00 43.66 829 GLY A C 1
ATOM 6304 O O . GLY A 1 829 ? 12.157 -1.582 4.020 1.00 43.66 829 GLY A O 1
ATOM 6305 N N . SER A 1 830 ? 13.243 -0.165 2.663 1.00 29.28 830 SER A N 1
ATOM 6306 C CA . SER A 1 830 ? 12.096 0.082 1.758 1.00 29.28 830 SER A CA 1
ATOM 6307 C C . SER A 1 830 ? 12.146 -0.648 0.421 1.00 29.28 830 SER A C 1
ATOM 6309 O O . SER A 1 830 ? 13.224 -0.572 -0.216 1.00 29.28 830 SER A O 1
#

Solvent-accessible surface area (backbone atoms only — not comparable to full-atom values): 41691 Å² total; per-residue (Å²): 133,61,82,79,68,64,68,56,42,66,55,23,39,36,47,88,63,93,75,49,72,69,62,40,39,76,41,50,45,84,46,59,26,36,83,97,52,49,74,75,62,90,80,44,46,77,50,82,53,49,33,66,48,86,69,90,84,61,94,57,104,58,99,68,72,42,59,48,65,52,66,64,55,46,61,77,48,61,94,44,47,32,36,26,68,17,55,90,48,53,45,40,47,42,44,50,52,34,42,63,64,66,27,35,34,33,38,28,55,38,72,91,45,49,66,56,33,19,52,43,43,52,67,48,55,75,55,64,82,63,81,56,52,79,54,51,43,32,31,33,42,69,84,82,46,72,44,42,49,51,23,50,33,39,22,42,55,70,38,48,48,59,43,82,32,96,59,84,52,90,90,31,83,36,67,47,65,67,56,83,53,23,82,41,21,66,58,41,35,50,51,57,45,63,74,52,37,80,86,68,38,60,44,46,72,47,99,53,72,44,54,34,66,37,42,26,36,57,93,54,40,33,39,39,34,41,37,36,45,52,97,57,73,42,66,61,44,36,38,35,38,53,39,67,57,68,43,50,23,48,89,84,44,70,59,85,68,59,49,79,48,96,61,22,36,33,36,61,35,70,66,42,54,49,67,43,53,36,44,35,32,44,61,76,86,82,79,94,79,76,80,82,83,77,77,82,70,88,86,51,78,36,38,53,63,52,32,47,44,50,39,20,75,59,67,16,29,37,25,41,61,96,49,90,61,72,42,60,54,59,88,74,55,71,92,63,92,68,52,44,29,31,44,38,30,54,88,29,85,54,61,67,76,61,54,54,43,59,28,71,40,56,68,31,28,35,43,32,40,29,41,59,47,42,59,96,44,64,49,70,54,42,26,59,38,38,42,45,52,35,66,34,43,48,20,32,32,42,36,49,37,83,55,96,77,71,74,27,44,35,40,37,73,21,48,44,33,44,48,64,34,41,52,22,31,32,43,34,52,46,32,20,52,30,34,39,79,47,48,64,55,44,38,51,23,30,32,43,33,37,29,48,17,50,31,26,41,73,19,33,52,43,51,57,64,20,64,58,28,26,34,42,35,36,27,49,20,59,34,33,38,74,20,36,55,34,51,43,80,32,46,58,24,28,34,42,34,39,27,47,18,63,32,32,33,76,15,44,49,34,51,45,60,32,39,49,22,27,36,41,33,41,26,34,14,66,29,32,36,72,20,40,59,34,51,50,65,26,54,46,27,27,35,41,35,36,30,47,17,62,26,31,36,71,20,47,56,47,49,43,68,32,85,45,42,35,39,37,33,42,29,71,35,59,48,48,71,67,31,52,50,57,27,38,74,63,32,74,75,34,49,69,47,66,66,63,92,57,75,84,52,85,85,53,90,76,58,39,58,75,66,36,70,58,42,48,78,47,44,82,41,39,69,48,80,39,62,59,20,73,36,39,35,78,47,40,53,36,54,46,60,30,49,52,25,28,33,43,31,42,24,50,21,66,33,34,36,74,18,39,57,36,51,39,65,33,43,52,22,32,30,43,32,38,32,51,18,63,30,40,36,71,21,38,53,31,51,42,61,32,40,54,22,28,34,44,32,41,22,53,24,72,25,38,35,72,18,47,47,35,51,56,62,33,46,52,23,30,32,42,33,38,34,47,24,60,38,34,40,74,24,33,56,34,56,36,64,31,54,47,26,28,33,43,35,39,26,50,18,64,33,34,34,76,28,35,54,46,49,43,66,29,62,56,28,29,32,44,33,32,28,50,15,62,30,38,50,86,28,45,67,35,58,47,73,35,71,59,32,45,35,38,33,43,32,53,13,47,38,42,70,66,37,51,50,55,46,44,68,53,33,69,83,30,48,70,44,68,44,81,61,29,48,39,79,90,57,73,54,119

Radius of gyration: 32.95 Å; Cα contacts (8 Å, |Δi|>4): 1960; chains: 1; bounding box: 81×70×88 Å

pLDDT: mean 86.55, std 14.85, range [26.95, 98.88]

Nearest PDB structures (foldseek):
  8weh-assembly1_A  TM=3.673E-01  e=2.747E-17  Brassica napus
  5jfk-assembly2_B  TM=4.034E-01  e=2.596E-12  Arabidopsis thaliana
  8wed-assembly2_D  TM=3.014E-01  e=2.981E-16  Arabidopsis thaliana
  4mn8-assembly1_A  TM=3.275E-01  e=3.982E-15  Arabidopsis thaliana
  4mna-assembly1_A  TM=2.997E-01  e=1.412E-15  Arabidopsis thaliana

Sequence (830 aa):
MTPLLLAAILPGLFWEGPETLPALKDLGIERVYGPGAQPLPDTAVKIPPPGVLYRADVATASTTPWVDANGWRYARSAGKLHFIDASKGSAALTAAEAFAYGADAVIKIDPKQLEAFGKMLTFLRPLVRQPLPLIANIGVEDDGSALAGEAMNMLARRNLLFRIVKKPDPKLDVNVKPGADARNPAVFAQNARAQLTDAKRLVRIYGSDVVLASFTGEGPRARLFLLNYGRGRIEGLRVRVLGNWASVAVAGSRIEDVERLSGAVEFSMPELETLAVVELERAGPPSEKAAPAKTVSESNAGTNRAAAEWVLRMGGSVTLRGDSKRYTDWTELPASDFALEAVNLIGVLVDPADYKRLSGLDGLRELYVSGRTWHSMPKNVSAKTLKLFEGLTSLEKFALSLPVQTEIPLEDDALANLAPLTNLTELRLAQTQIRGQALAPFTKLTSLDLDHTRFDDAGMKHLEAMKGLTRLYARDTLVTDEGLKSLRNLRGLTELDLYGTNVSDAGVANLKGLTALRRLNLLGTSVTDEGLASLAGMKQLEELNLYRTKITNAGVEALATLPKLRELDVRYTGVTRRGVEAVRARLPRCHVAFLDVLAGAESREAIGPRDLKDAAKLASLTELDLTGAQIGDEDLANLAGLKNLERLSLKYTEVTDAGLAHLGGLTNLKRLDLTGVDITDRGLAHLRPLTGLRELLLGYGRFTDKGLAELAPLTNLTRLDLVRTRVTDRGVEAIAALKSLTRLNLDYTSITDKGLAPLASLTKLAELKLDSATVTDAGLDPLTGLTGLKLLNLYHTLVTDAGFRKLKTALPECKIVWDRESALPTRRGS

Mean predicted aligned error: 18.9 Å

Secondary structure (DSSP, 8-state):
--GGGGGGSSPEEE--SS--HHHHHHTT---EESTTSBPPPTTPEEEPPPEEE--TTS--S----EEE--HHHHHHTTTS-EEEE-TTS-HHHHHHHHHHTT--EEEE--GGGHHHHHHHHHHHGGGGGS--PBP-SEEEE----HHHHHHHHHHHHTT--EEEESS--TTSSEEE--SGGGGSHHHHHHHHHHHH-STT-SEEE-S-SSEEEEEEEETTEEEEEEEE-SSS-EEEEEEEEES-EEEEEETTEEPS-EEEETTEEEEEEEEESSEEEEEEEEPPPPPS-----PPPPGGGTTSHHHHHHHHHHTT-EEEETT--PEE--GGGS-SS---EEEEE-TT----TTGGGGGTT-TT--EEEE-GGGGTT--HHHHHHHHHTTTT-TT-SEEEE---SSS-B---HHHHHTTTT-TT-SEEE-TTB---STT-TT-TT-SEEE-TTS--BHHHHGGGGG-TT--EEE-TT-B-BTTGGGGGTT-TT--EEE-TTSB--HHHHHTTTT-TT--EEE-TT----HHHHHHHTT-TT--EEE-TT---BHHHHHHHTT-TT--EEE-TTSB--HHHHHHHHHH-TT-EEE---TTTT-TTS----HHHHTTGGG-TT--EEE-TT-S--HHHHGGGTT-TT--EEE-TT-S-BHHHHTTTTT-TT-SEEE-TT-B--HHHHHTTTT-TT-SEEE-TT----HHHHHTTTT-TT-SEEE-TT---BHHHHHHHHT-TT-SEEE-TTSB-BHHHHHHHTT-TT--EEE-TT-B--GGG-HHHHT-TT--EEE-TTSS--HHHHHHHHHH-TTSEEE--GGGGSGGGTT-